Protein AF-A0A8H3ZM00-F1 (afdb_monomer)

Nearest PDB structures (foldseek):
  4b9q-assembly4_D  TM=5.268E-01  e=3.866E-15  Escherichia coli
  4jne-assembly1_B  TM=5.330E-01  e=3.668E-15  Escherichia coli K-12
  7kzi-assembly2_B  TM=5.193E-01  e=1.768E-14  Escherichia coli K-12
  4b9q-assembly2_B  TM=5.118E-01  e=1.291E-14  Escherichia coli
  7ko2-assembly4_D  TM=4.881E-01  e=9.426E-15  Escherichia coli K-12

pLDDT: mean 72.87, std 17.75, range [22.8, 96.81]

Sequence (1182 aa):
MANRSPQRRKPTILSKDWGSTAVRASLYPRHQGALLREVWNQHPNPWYDERYQEGGFCPYLYLNDDGDGVYLGERIDLNRVATPSKPFFAEVPMTNNEFVKAALSGPRAKTMWERIDAGLKKIIETVFRQVVRDCNETTKGGPFYIDEIALAYPTYWTEVERKKYERLVREVLSTFEDECLRQVRPQIVFHEECLAAANNLFSTITQSDAVMGPVTDEPPLLVTIDFGGHTLASIVKPSGYFLVGKTFVERGGTQIWEQEIAAFAVQTLEKKRNAPLPPNALEDILRIFHHTIKKPKADKIEALSLSYTDDDGGHFLTVPAEKAEQCFWKAMREPLERAAKEIARAASLKYDVRVVVYGGSGQNSIVQAKIKEACEKVGVKPPYFAQNGSRAKETWNVANGAAHAAAYTLSVEEFVSNGAAFGIRKSILKPGARQSDCSPAIDWLSDVAVALDSQSSKYFKTWCTSKTRLKIICDPFLKKGAKGKRRTLDIDRSYDVLELPQPPKGYWGTPSKHIMAAKSKEVILGIDLGSTGVRVMFYRRIGDDHIFDQLWCKNSPAWETKRYGGGQIKSTITPFDGGPVYSPDAQCRGRRQVSVKWVFGDGKGLDSNHPLRAELDGCFRRDDFKKRCKDGLKSIVKIVAKGVEENCKSEGWQVTGLGVSVPATWTYDEQDEYKALLKGAFTSKAIQQVLERNLYFHTEVEAFAHYLMHNAQKYRAIFPKTTDTTILGLDFGGFSMSGCPFRARASPCVDAAAFFRLGDPFGAGGGTEHWESYISEFCTEETLKPDGPDRKKSFLDENLRAQLLESFHQQIAESGVETFREMRLHANISDSIPVLIPESVVKATFEAAMKAPIDMAQKHINELGRLYGASHQCRVVVTGGSARHFEVQRRLRQYCKDAGLKFKPIFAYDTANGSPAFNVARGAALATSKSITVNEYLSNGAAFGIQMLQRDLHVPKQVSGGRVASNNEVWDDTAAILFNQKHRSADITTSGTDRLKIICDPFHGRGNKAGLLLAHDRCYDVVKLPIPKKGTWRFTVDSVRQGHDGERMFLQLSRRRLGEVSTEVPVLHLELYFDRTANCYLIYDGNGKIDDAHRGLALTDDDQLVACSSATTSPQVEEAAPVPEGTPQAKRMMKRTRQMAPMARLPFTPTKRAKPVATSSGTNDTPSYKETRESPVNGMSV

Organism: NCBI:txid702518

Solvent-accessible surface area (backbone atoms only — not comparable to full-atom values): 66030 Å² total; per-residue (Å²): 134,83,88,74,75,86,71,77,60,39,56,20,32,36,10,34,25,68,40,58,55,27,27,41,35,18,40,35,44,79,51,94,91,58,68,74,40,75,55,64,54,80,55,95,60,76,58,95,53,77,69,45,52,82,44,41,40,63,32,53,29,36,78,67,98,81,62,92,63,35,55,66,70,65,55,84,59,58,82,45,66,76,37,62,43,58,39,65,55,48,96,78,50,79,70,87,54,61,66,57,52,52,33,59,76,39,96,46,21,68,61,49,51,54,47,48,53,55,25,55,35,50,47,52,43,56,52,48,60,47,49,52,51,62,28,60,33,49,91,86,70,40,31,32,26,38,52,32,35,23,35,40,41,46,74,84,56,55,74,64,33,50,48,52,49,52,49,48,53,51,64,46,51,74,73,52,81,53,70,36,67,55,45,55,82,48,50,77,46,79,37,42,35,41,60,10,32,50,38,34,44,72,71,35,67,76,57,37,46,74,70,68,51,82,92,58,98,62,67,49,41,30,39,30,37,36,32,54,61,42,28,35,31,48,30,41,41,87,102,58,71,57,74,66,81,73,82,45,69,46,77,33,28,54,75,46,27,51,52,44,50,50,53,50,49,50,64,52,47,22,67,71,68,76,42,83,74,60,48,40,43,60,50,38,29,50,38,48,46,42,62,53,58,64,47,81,65,64,77,65,66,61,58,44,81,28,44,33,72,57,98,96,40,83,46,81,46,75,39,52,27,71,56,46,40,53,30,40,47,75,9,39,41,59,39,50,54,48,50,36,51,54,50,43,49,46,43,76,74,37,81,54,38,39,33,36,38,38,41,73,43,44,63,20,38,48,54,46,49,54,55,35,51,37,26,56,77,56,72,31,54,78,58,45,60,66,76,84,70,68,78,74,61,53,75,42,33,37,14,50,1,20,28,46,46,67,71,67,66,71,53,73,66,53,45,22,67,75,12,18,30,31,26,63,38,42,44,44,72,36,90,89,49,54,92,82,49,98,78,52,55,65,46,68,57,69,88,20,48,48,27,31,43,74,86,48,67,37,75,44,74,45,82,33,45,77,84,30,42,44,28,38,32,35,26,66,72,59,52,84,79,59,96,60,88,74,60,50,52,56,62,96,64,37,36,83,76,43,78,50,81,72,45,69,63,43,80,51,61,50,67,26,70,56,75,64,45,75,44,55,41,52,28,24,37,3,34,21,74,38,49,80,24,32,29,47,25,39,32,40,65,49,89,89,47,79,47,77,50,71,50,69,64,86,82,39,64,42,71,80,40,95,84,38,66,82,54,48,42,78,30,53,29,30,48,88,62,92,65,78,29,57,68,66,49,77,90,49,62,62,36,51,70,46,37,46,59,56,58,46,67,80,34,67,54,61,54,88,85,36,70,70,42,56,51,45,66,56,43,64,72,35,68,68,41,46,48,36,46,55,53,26,51,51,51,47,47,31,51,54,32,46,54,50,53,51,49,27,65,73,74,62,43,40,64,58,34,36,12,32,41,39,64,39,75,61,56,71,71,46,51,50,53,49,52,51,50,51,64,73,32,51,82,52,68,63,53,51,54,21,68,73,76,33,59,44,82,26,38,44,35,46,12,32,46,44,38,50,25,61,41,24,65,80,42,39,92,78,41,47,87,84,45,68,30,42,33,38,38,36,26,25,30,36,59,30,23,20,29,35,41,31,41,36,37,40,46,95,87,49,65,35,36,51,58,33,47,66,53,76,60,40,50,28,32,21,20,50,55,41,26,50,49,49,51,53,47,53,55,44,52,58,34,46,33,90,86,27,91,47,46,89,45,96,68,76,55,46,37,55,56,28,34,32,50,53,37,46,53,49,52,62,76,68,51,91,52,92,61,86,52,66,45,76,25,47,29,82,84,85,62,76,49,72,49,78,40,52,34,70,54,54,45,52,36,44,49,68,17,36,41,51,33,50,53,53,49,45,52,54,41,38,48,47,19,73,77,35,37,87,86,45,51,59,46,39,39,36,33,52,68,39,42,70,43,50,68,51,46,51,50,52,42,48,42,29,52,76,27,58,36,97,46,73,57,44,75,66,72,65,55,91,86,47,71,52,84,42,41,38,9,47,1,14,18,51,24,59,69,49,82,78,50,71,70,55,43,25,70,60,15,16,35,30,18,45,32,42,29,55,65,86,82,76,76,85,79,86,59,100,75,75,92,74,90,72,93,66,81,51,66,47,72,48,15,44,44,27,35,41,79,85,48,40,43,32,79,48,75,41,81,41,75,29,43,36,28,39,31,34,22,65,52,50,58,68,55,102,69,68,65,87,47,43,56,49,93,62,36,30,83,50,47,63,45,57,64,51,70,62,43,43,32,38,37,36,48,84,48,76,46,60,47,84,89,66,84,40,28,32,44,29,45,29,61,45,56,74,88,67,88,68,95,72,68,69,65,29,80,41,40,35,38,68,40,44,57,45,56,38,72,38,70,53,75,90,73,86,64,74,50,94,86,79,56,57,44,43,67,45,96,89,69,41,60,40,77,59,43,94,80,62,55,58,68,76,48,58,84,71,53,81,79,72,93,79,48,74,68,59,62,58,55,60,70,71,73,74,70,91,81,87,88,88,86,86,88,88,86,84,90,83,89,85,81,89,84,83,88,77,89,86,78,88,89,84,82,88,87,82,85,88,82,89,87,90,85,90,85,81,86,133

Mean predicted aligned error: 20.81 Å

Secondary structure (DSSP, 8-state):
---PPPPPPEEEEEEEEE-SS-EEEEEEE-STTPPPEE-----S---S-TTS-TT-B--EEE-SSSSS-S--TT---TTS-EEESGGGGSSS---S-HHHHHHHHSTTHHHHHHHHHHHHHHHHHHHHHHHHHHHH-TTTT--EEEEEEEEEE-TT--HHHHHHHHHHHHHHHTT---HHHHSS--EEEEEEHHHHHHHHHHH-HHHHHHHH-S--SSPPEEEEEETTTTEE---EETTEE---S--B--S-SHHHHHHHHHHHHHHHHHHHHTSPPPHHHHHHHHHHHHHHHTS---SS-PPEEEEEEETTEEEEEEE-HHHHHHHHHHHHHHHHHHHHHHHHHHHHH-SSEEEEEESGGGGSHHHHHHHHHHHHTTTPPPPEETTSS-TTTGGGHHHHHHHHHHHT---HHHHHHHT-EEEEEEEEEPTT--TTSSS--EEE-S--BEEEETTEE--EEEEE-TT--EEEEEETT--TT-SS---B--GGG-EEEEEPP-PPSEEEEE-GGGTSTTS-SEEEEEEEEETTEEEEEEEEEETTEEEEEE---TT-GGGGSTTS-TTPBP-EE--SSSS-S--SSGGGTTS--EEHHHHGGGGTTS-TT-HHHHHHHHHTTSHHHHHHHHHHHHHHHHHHHHHHHHHHHHHT-EEEEEEEEE-TT--HHHHHHHHHHHHTT---HHHHHHHHHSEEEEEHHHHHHHHHHHTTTTTTTTS-TT--EEEEEEEE-SSEEEEEEEEEEE-SSSSSEEEEESS--EEEE-SHHHHHHHHHHHHHHHHHSTTSTTTT-SS--HHHHHHHHHHHHHHHHH---SS---EEEEEESSSEEEEEE-HHHHHHHHHHHHHHHHHHHHHHHHHHHHHHTTTSEEEEEEESSGGGSHHHHHHHHHHHHHTT-SS--EE----TTS-GGGHHHHHHHHHHT----HHHHHHTT-EEEEEEEE---------SS--------EE-SEEEEEESSS--EEEEEE-SS-EEEEEEETTTTSSS---SEEEGGG-EEEEEEPPPPSEEEEEEEEEEEE-TTSS-EEEEEEEEETT---S---EEEEEEEEETTTTEEEEE-SSS---TTTS-EEE-TT--EEEPPTTTTTHHHHTTSPPPTT-HHHHHHHTTS-S-------------------------------------------

Radius of gyration: 40.42 Å; Cα contacts (8 Å, |Δi|>4): 2193; chains: 1; bounding box: 87×124×118 Å

InterPro domains:
  IPR043129 ATPase, nucleotide binding domain [SSF53067] (121-408)

Structure (mmCIF, N/CA/C/O backbone):
data_AF-A0A8H3ZM00-F1
#
_entry.id   AF-A0A8H3ZM00-F1
#
loop_
_atom_site.group_PDB
_atom_site.id
_atom_site.type_symbol
_atom_site.label_atom_id
_atom_site.label_alt_id
_atom_site.label_comp_id
_atom_site.label_asym_id
_atom_site.label_entity_id
_atom_site.label_seq_id
_atom_site.pdbx_PDB_ins_code
_atom_site.Cartn_x
_atom_site.Cartn_y
_atom_site.Cartn_z
_atom_site.occupancy
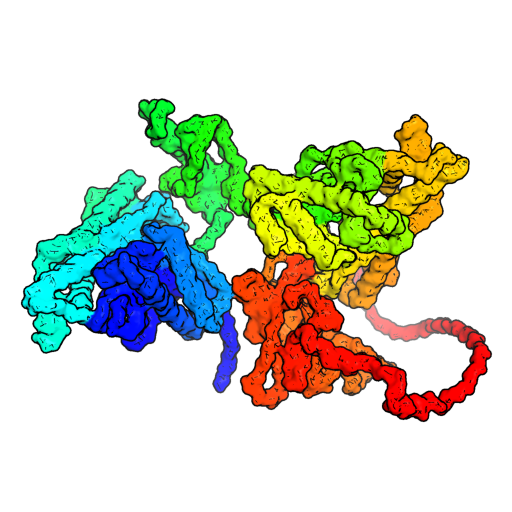_atom_site.B_iso_or_equiv
_atom_site.auth_seq_id
_atom_site.auth_comp_id
_atom_site.auth_asym_id
_atom_site.auth_atom_id
_atom_site.pdbx_PDB_model_num
ATOM 1 N N . MET A 1 1 ? -29.450 -31.161 22.085 1.00 35.84 1 MET A N 1
ATOM 2 C CA . MET A 1 1 ? -28.967 -29.760 22.002 1.00 35.84 1 MET A CA 1
ATOM 3 C C . MET A 1 1 ? -28.687 -29.444 20.538 1.00 35.84 1 MET A C 1
ATOM 5 O O . MET A 1 1 ? -28.319 -30.364 19.821 1.00 35.84 1 MET A O 1
ATOM 9 N N . ALA A 1 2 ? -28.902 -28.211 20.071 1.00 29.77 2 ALA A N 1
ATOM 10 C CA . ALA A 1 2 ? -28.717 -27.867 18.656 1.00 29.77 2 ALA A CA 1
ATOM 11 C C . ALA A 1 2 ? -27.278 -27.405 18.367 1.00 29.77 2 ALA A C 1
ATOM 13 O O . ALA A 1 2 ? -26.803 -26.455 18.991 1.00 29.77 2 ALA A O 1
ATOM 14 N N . ASN A 1 3 ? -26.611 -28.037 17.396 1.00 34.25 3 ASN A N 1
ATOM 15 C CA . ASN A 1 3 ? -25.290 -27.614 16.924 1.00 34.25 3 ASN A CA 1
ATOM 16 C C . ASN A 1 3 ? -25.393 -26.255 16.219 1.00 34.25 3 ASN A C 1
ATOM 18 O O . ASN A 1 3 ? -25.835 -26.173 15.073 1.00 34.25 3 ASN A O 1
ATOM 22 N N . ARG A 1 4 ? -24.970 -25.181 16.894 1.00 34.47 4 ARG A N 1
ATOM 23 C CA . ARG A 1 4 ? -24.794 -23.866 16.267 1.00 34.47 4 ARG A CA 1
ATOM 24 C C . ARG A 1 4 ? -23.492 -23.862 15.466 1.00 34.47 4 ARG A C 1
ATOM 26 O O . ARG A 1 4 ? -22.430 -24.137 16.014 1.00 34.47 4 ARG A O 1
ATOM 33 N N . SER A 1 5 ? -23.570 -23.510 14.185 1.00 35.97 5 SER A N 1
ATOM 34 C CA . SER A 1 5 ? -22.392 -23.176 13.377 1.00 35.97 5 SER A CA 1
ATOM 35 C C . SER A 1 5 ? -21.626 -22.000 14.003 1.00 35.97 5 SER A C 1
ATOM 37 O O . SER A 1 5 ? -22.286 -21.066 14.473 1.00 35.97 5 SER A O 1
ATOM 39 N N . PRO A 1 6 ? -20.279 -21.972 13.963 1.00 46.12 6 PRO A N 1
ATOM 40 C CA . PRO A 1 6 ? -19.511 -20.833 14.460 1.00 46.12 6 PRO A CA 1
ATOM 41 C C . PRO A 1 6 ? -19.911 -19.557 13.708 1.00 46.12 6 PRO A C 1
ATOM 43 O O . PRO A 1 6 ? -19.830 -19.487 12.480 1.00 46.12 6 PRO A O 1
ATOM 46 N N . GLN A 1 7 ? -20.384 -18.545 14.440 1.00 54.53 7 GLN A N 1
ATOM 47 C CA . GLN A 1 7 ? -20.760 -17.265 13.845 1.00 54.53 7 GLN A CA 1
ATOM 48 C C . GLN A 1 7 ? -19.494 -16.516 13.420 1.00 54.53 7 GLN A C 1
ATOM 50 O O . GLN A 1 7 ? -18.676 -16.142 14.256 1.00 54.53 7 GLN A O 1
ATOM 55 N N . ARG A 1 8 ? -19.344 -16.280 12.111 1.00 70.88 8 ARG A N 1
ATOM 56 C CA . ARG A 1 8 ? -18.233 -15.503 11.543 1.00 70.88 8 ARG A CA 1
ATOM 57 C C . ARG A 1 8 ? -18.204 -14.105 12.174 1.00 70.88 8 ARG A C 1
ATOM 59 O O . ARG A 1 8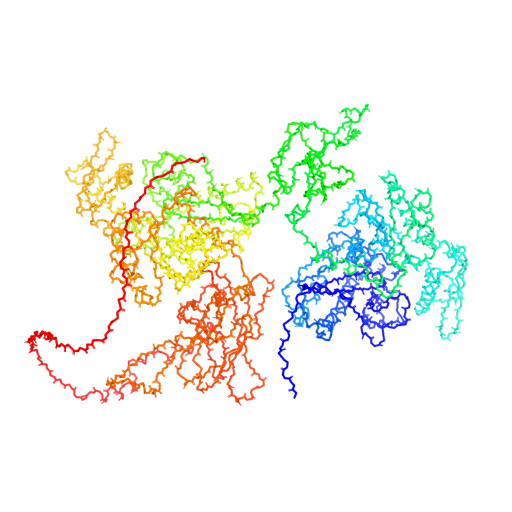 ? -19.168 -13.353 12.025 1.00 70.88 8 ARG A O 1
ATOM 66 N N . ARG A 1 9 ? -17.100 -13.769 12.853 1.00 81.31 9 ARG A N 1
ATOM 67 C CA . ARG A 1 9 ? -16.879 -12.444 13.454 1.00 81.31 9 ARG A CA 1
ATOM 68 C C . ARG A 1 9 ? -17.004 -11.341 12.400 1.00 81.31 9 ARG A C 1
ATOM 70 O O . ARG A 1 9 ? -16.538 -11.508 11.271 1.00 81.31 9 ARG A O 1
ATOM 77 N N . LYS A 1 10 ? -17.622 -10.221 12.774 1.00 86.06 10 LYS A N 1
ATOM 78 C CA . LYS A 1 10 ? -17.810 -9.045 11.904 1.00 86.06 10 LYS A CA 1
ATOM 79 C C . LYS A 1 10 ? -16.764 -7.955 12.219 1.00 86.06 10 LYS A C 1
ATOM 81 O O . LYS A 1 10 ? -16.472 -7.792 13.406 1.00 86.06 10 LYS A O 1
ATOM 86 N N . PRO A 1 11 ? -16.260 -7.203 11.219 1.00 88.62 11 PRO A N 1
ATOM 87 C CA . PRO A 1 11 ? -15.379 -6.053 11.442 1.00 88.62 11 PRO A CA 1
ATOM 88 C C . PRO A 1 11 ? -16.077 -4.948 12.241 1.00 88.62 11 PRO A C 1
ATOM 90 O O . PRO A 1 11 ? -17.272 -4.694 12.041 1.00 88.62 11 PRO A O 1
ATOM 93 N N . THR A 1 12 ? -15.325 -4.294 13.123 1.00 89.62 12 THR A N 1
ATOM 94 C CA . THR A 1 12 ? -15.814 -3.312 14.092 1.00 89.62 12 THR A CA 1
ATOM 95 C C . THR A 1 12 ? -14.709 -2.335 14.478 1.00 89.62 12 THR A C 1
ATOM 97 O O . THR A 1 12 ? -13.676 -2.738 15.002 1.00 89.62 12 THR A O 1
ATOM 100 N N . ILE A 1 13 ? -14.980 -1.038 14.348 1.00 91.94 13 ILE A N 1
ATOM 101 C CA . ILE A 1 13 ? -14.101 0.007 14.880 1.00 91.94 13 ILE A CA 1
ATOM 102 C C . ILE A 1 13 ? -14.243 0.031 16.403 1.00 91.94 13 ILE A C 1
ATOM 104 O O . ILE A 1 13 ? -15.365 0.115 16.909 1.00 91.94 13 ILE A O 1
ATOM 108 N N . LEU A 1 14 ? -13.125 0.016 17.125 1.00 94.56 14 LEU A N 1
ATOM 109 C CA . LEU A 1 14 ? -13.065 0.345 18.548 1.00 94.56 14 LEU A CA 1
ATOM 110 C C . LEU A 1 14 ? -12.664 1.812 18.703 1.00 94.56 14 LEU A C 1
ATOM 112 O O . LEU A 1 14 ? -11.530 2.167 18.407 1.00 94.56 14 LEU A O 1
ATOM 116 N N . SER A 1 15 ? -13.530 2.676 19.217 1.00 94.62 15 SER A N 1
ATOM 117 C CA . SER A 1 15 ? -13.088 4.001 19.657 1.00 94.62 15 SER A CA 1
ATOM 118 C C . SER A 1 15 ? -12.728 4.016 21.136 1.00 94.62 15 SER A C 1
ATOM 120 O O . SER A 1 15 ? -13.261 3.238 21.933 1.00 94.62 15 SER A O 1
ATOM 122 N N . LYS A 1 16 ? -11.826 4.925 21.515 1.00 93.75 16 LYS A N 1
ATOM 123 C CA . LYS A 1 16 ? -11.452 5.162 22.908 1.00 93.75 16 LYS A CA 1
ATOM 124 C C . LYS A 1 16 ? -11.223 6.643 23.193 1.00 93.75 16 LYS A C 1
ATOM 126 O O . LYS A 1 16 ? -10.455 7.316 22.509 1.00 93.75 16 LYS A O 1
ATOM 131 N N . ASP A 1 17 ? -11.837 7.097 24.274 1.00 90.62 17 ASP A N 1
ATOM 132 C CA . ASP A 1 17 ? -11.732 8.428 24.859 1.00 90.62 17 ASP A CA 1
ATOM 133 C C . ASP A 1 17 ? -11.066 8.324 26.240 1.00 90.62 17 ASP A C 1
ATOM 135 O O . ASP A 1 17 ? -11.408 7.456 27.049 1.00 90.62 17 ASP A O 1
ATOM 139 N N . TRP A 1 18 ? -10.084 9.190 26.498 1.00 89.19 18 TRP A N 1
ATOM 140 C CA . TRP A 1 18 ? -9.355 9.248 27.763 1.00 89.19 18 TRP A CA 1
ATOM 141 C C . TRP A 1 18 ? -9.674 10.553 28.499 1.00 89.19 18 TRP A C 1
ATOM 143 O O . TRP A 1 18 ? -8.863 11.478 28.559 1.00 89.19 18 TRP A O 1
ATOM 153 N N . GLY A 1 19 ? -10.871 10.633 29.079 1.00 79.19 19 GLY A N 1
ATOM 154 C CA . GLY A 1 19 ? -11.266 11.743 29.943 1.00 79.19 19 GLY A CA 1
ATOM 155 C C . GLY A 1 19 ? -10.494 11.773 31.268 1.00 79.19 19 GLY A C 1
ATOM 156 O O . GLY A 1 19 ? -9.963 10.762 31.727 1.00 79.19 19 GLY A O 1
ATOM 157 N N . SER A 1 20 ? -10.463 12.938 31.924 1.00 73.31 20 SER A N 1
ATOM 158 C CA . SER A 1 20 ? -9.834 13.080 33.248 1.00 73.31 20 SER A CA 1
ATOM 159 C C . SER A 1 20 ? -10.587 12.355 34.372 1.00 73.31 20 SER A C 1
ATOM 161 O O . SER A 1 20 ? -9.964 11.979 35.359 1.00 73.31 20 SER A O 1
ATOM 163 N N . THR A 1 21 ? -11.906 12.162 34.229 1.00 73.44 21 THR A N 1
ATOM 164 C CA . THR A 1 21 ? -12.804 11.581 35.252 1.00 73.44 21 THR A CA 1
ATOM 165 C C . THR A 1 21 ? -13.364 10.200 34.896 1.00 73.44 21 THR A C 1
ATOM 167 O O . THR A 1 21 ? -13.825 9.483 35.777 1.00 73.44 21 THR A O 1
ATOM 170 N N . ALA A 1 22 ? -13.306 9.800 33.622 1.00 80.81 22 ALA A N 1
ATOM 171 C CA . ALA A 1 22 ? -13.586 8.441 33.164 1.00 80.81 22 ALA A CA 1
ATOM 172 C C . ALA A 1 22 ? -12.874 8.177 31.830 1.00 80.81 22 ALA A C 1
ATOM 174 O O . ALA A 1 22 ? -12.843 9.052 30.960 1.00 80.81 22 ALA A O 1
ATOM 175 N N . VAL A 1 23 ? -12.359 6.960 31.652 1.00 88.56 23 VAL A N 1
ATOM 176 C CA . VAL A 1 23 ? -12.008 6.417 30.333 1.00 88.56 23 VAL A CA 1
ATOM 177 C C . VAL A 1 23 ? -13.256 5.761 29.739 1.00 88.56 23 VAL A C 1
ATOM 179 O O . VAL A 1 23 ? -13.997 5.081 30.450 1.00 88.56 23 VAL A O 1
ATOM 182 N N . ARG A 1 24 ? -13.505 5.967 28.442 1.00 89.38 24 ARG A N 1
ATOM 183 C CA . ARG A 1 24 ? -14.707 5.495 27.732 1.00 89.38 24 ARG A CA 1
ATOM 184 C C . ARG A 1 24 ? -14.312 4.825 26.420 1.00 89.38 24 ARG A C 1
ATOM 186 O O . ARG A 1 24 ? -13.291 5.173 25.826 1.00 89.38 24 ARG A O 1
ATOM 193 N N . ALA A 1 25 ? -15.109 3.869 25.959 1.00 92.94 25 ALA A N 1
ATOM 194 C CA . ALA A 1 25 ? -14.891 3.194 24.684 1.00 92.94 25 ALA A CA 1
ATOM 195 C C . ALA A 1 25 ? -16.220 2.849 24.003 1.00 92.94 25 ALA A C 1
ATOM 197 O O . ALA A 1 25 ? -17.239 2.692 24.684 1.00 92.94 25 ALA A O 1
ATOM 198 N N . SER A 1 26 ? -16.190 2.706 22.677 1.00 93.12 26 SER A N 1
ATOM 199 C CA . SER A 1 26 ? -17.358 2.347 21.865 1.00 93.12 26 SER A CA 1
ATOM 200 C C . SER A 1 26 ? -16.979 1.393 20.731 1.00 93.12 26 SER A C 1
ATOM 202 O O . SER A 1 26 ? -15.843 1.371 20.268 1.00 93.12 26 SER A O 1
ATOM 204 N N . LEU A 1 27 ? -17.949 0.610 20.266 1.00 92.44 27 LEU A N 1
ATOM 205 C CA . LEU A 1 27 ? -17.831 -0.344 19.168 1.00 92.44 27 LEU A CA 1
ATOM 206 C C . LEU A 1 27 ? -18.779 0.060 18.034 1.00 92.44 27 LEU A C 1
ATOM 208 O O . LEU A 1 27 ? -19.994 0.118 18.235 1.00 92.44 27 LEU A O 1
ATOM 212 N N . TYR A 1 28 ? -18.245 0.289 16.833 1.00 90.62 28 TYR A N 1
ATOM 213 C CA . TYR A 1 28 ? -19.025 0.557 15.619 1.00 90.62 28 TYR A CA 1
ATOM 214 C C . TYR A 1 28 ? -18.827 -0.566 14.589 1.00 90.62 28 TYR A C 1
ATOM 216 O O . TYR A 1 28 ? -17.828 -0.575 13.864 1.00 90.62 28 TYR A O 1
ATOM 224 N N . PRO A 1 29 ? -19.745 -1.549 14.519 1.00 88.75 29 PRO A N 1
ATOM 225 C CA . PRO A 1 29 ? -19.626 -2.653 13.574 1.00 88.75 29 PRO A CA 1
ATOM 226 C C . PRO A 1 29 ? -19.830 -2.201 12.125 1.00 88.75 29 PRO A C 1
ATOM 228 O O . PRO A 1 29 ? -20.889 -1.680 11.784 1.00 88.75 29 PRO A O 1
ATOM 231 N N . ARG A 1 30 ? -18.872 -2.482 11.236 1.00 80.25 30 ARG A N 1
ATOM 232 C CA . ARG A 1 30 ? -18.875 -2.068 9.818 1.00 80.25 30 ARG A CA 1
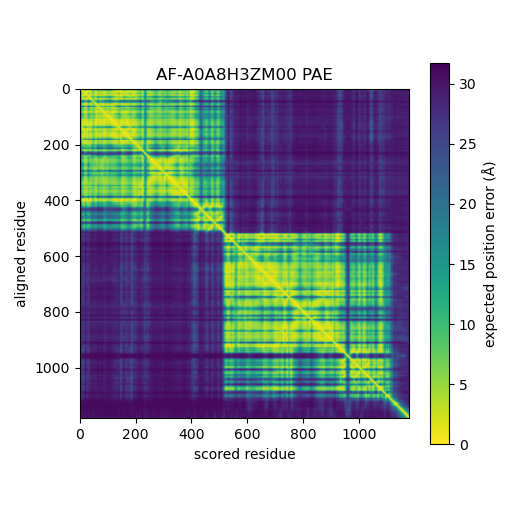ATOM 233 C C . ARG A 1 30 ? -19.814 -2.925 8.936 1.00 80.25 30 ARG A C 1
ATOM 235 O O . ARG A 1 30 ? -19.409 -3.420 7.888 1.00 80.25 30 ARG A O 1
ATOM 242 N N . HIS A 1 31 ? -21.069 -3.141 9.351 1.00 77.38 31 HIS A N 1
ATOM 243 C CA . HIS A 1 31 ? -22.090 -3.842 8.549 1.00 77.38 31 HIS A CA 1
ATOM 244 C C . HIS A 1 31 ? -23.391 -3.040 8.400 1.00 77.38 31 HIS A C 1
ATOM 246 O O . HIS A 1 31 ? -23.753 -2.240 9.258 1.00 77.38 31 HIS A O 1
ATOM 252 N N . GLN A 1 32 ? -24.096 -3.245 7.284 1.00 68.19 32 GLN A N 1
ATOM 253 C CA . GLN A 1 32 ? -25.293 -2.477 6.931 1.00 68.19 32 GLN A CA 1
ATOM 254 C C . GLN A 1 32 ? -26.387 -2.608 8.004 1.00 68.19 32 GLN A C 1
ATOM 256 O O . GLN A 1 32 ? -26.740 -3.715 8.406 1.00 68.19 32 GLN A O 1
ATOM 261 N N . GLY A 1 33 ? -26.917 -1.470 8.465 1.00 67.12 33 GLY A N 1
ATOM 262 C CA . GLY A 1 33 ? -27.925 -1.413 9.531 1.00 67.12 33 GLY A CA 1
ATOM 263 C C . GLY A 1 33 ? -27.384 -1.630 10.951 1.00 67.12 33 GLY A C 1
ATOM 264 O O . GLY A 1 33 ? -28.175 -1.719 11.888 1.00 67.12 33 GLY A O 1
ATOM 265 N N . ALA A 1 34 ? -26.064 -1.721 11.143 1.00 73.75 34 ALA A N 1
ATOM 266 C CA . ALA A 1 34 ? -25.480 -1.799 12.475 1.00 73.75 34 ALA A CA 1
ATOM 267 C C . ALA A 1 34 ? -25.647 -0.487 13.254 1.00 73.75 34 ALA A C 1
ATOM 269 O O . ALA A 1 34 ? -25.444 0.605 12.726 1.00 73.75 34 ALA A O 1
ATOM 270 N N . LEU A 1 35 ? -25.954 -0.617 14.544 1.00 80.06 35 LEU A N 1
ATOM 271 C CA . LEU A 1 35 ? -25.908 0.482 15.501 1.00 80.06 35 LEU A CA 1
ATOM 272 C C . LEU A 1 35 ? -24.583 0.465 16.267 1.00 80.06 35 LEU A C 1
ATOM 274 O O . LEU A 1 35 ? -24.069 -0.608 16.620 1.00 80.06 35 LEU A O 1
ATOM 278 N N . LEU A 1 36 ? -24.086 1.670 16.550 1.00 86.81 36 LEU A N 1
ATOM 279 C CA . LEU A 1 36 ? -23.003 1.919 17.494 1.00 86.81 36 LEU A CA 1
ATOM 280 C C . LEU A 1 36 ? -23.366 1.353 18.877 1.00 86.81 36 LEU A C 1
ATOM 282 O O . LEU A 1 36 ? -24.528 1.400 19.287 1.00 86.81 36 LEU A O 1
ATOM 286 N N . ARG A 1 37 ? -22.374 0.825 19.599 1.00 87.69 37 ARG A N 1
ATOM 287 C CA . ARG A 1 37 ? -22.501 0.391 20.996 1.00 87.69 37 ARG A CA 1
ATOM 288 C C . ARG A 1 37 ? -21.493 1.107 21.872 1.00 87.69 37 ARG A C 1
ATOM 290 O O . ARG A 1 37 ? -20.338 1.244 21.496 1.00 87.69 37 ARG A O 1
ATOM 297 N N . GLU A 1 38 ? -21.913 1.477 23.063 1.00 89.31 38 GLU A N 1
ATOM 298 C CA . GLU A 1 38 ? -21.026 1.911 24.139 1.00 89.31 38 GLU A CA 1
ATOM 299 C C . GLU A 1 38 ? -20.461 0.652 24.825 1.00 89.31 38 GLU A C 1
ATOM 301 O O . GLU A 1 38 ? -21.183 -0.336 24.978 1.00 89.31 38 GLU A O 1
ATOM 306 N N . VAL A 1 39 ? -19.183 0.655 25.213 1.00 89.81 39 VAL A N 1
ATOM 307 C CA . VAL A 1 39 ? -18.576 -0.432 26.002 1.00 89.81 39 VAL A CA 1
ATOM 308 C C . VAL A 1 39 ? -18.779 -0.105 27.475 1.00 89.81 39 VAL A C 1
ATOM 310 O O . VAL A 1 39 ? -18.141 0.805 28.007 1.00 89.81 39 VAL A O 1
ATOM 313 N N . TRP A 1 40 ? -19.683 -0.841 28.116 1.00 86.81 40 TRP A N 1
ATOM 314 C CA . TRP A 1 40 ? -20.105 -0.597 29.495 1.00 86.81 40 TRP A CA 1
ATOM 315 C C . TRP A 1 40 ? -19.277 -1.426 30.479 1.00 86.81 40 TRP A C 1
ATOM 317 O O . TRP A 1 40 ? -19.169 -2.647 30.342 1.00 86.81 40 TRP A O 1
ATOM 327 N N . ASN A 1 41 ? -18.719 -0.773 31.498 1.00 85.00 41 ASN A N 1
ATOM 328 C CA . ASN A 1 41 ? -17.981 -1.422 32.575 1.00 85.00 41 ASN A CA 1
ATOM 329 C C . ASN A 1 41 ? -18.912 -2.292 33.440 1.00 85.00 41 ASN A C 1
ATOM 331 O O . ASN A 1 41 ? -19.861 -1.795 34.042 1.00 85.00 41 ASN A O 1
ATOM 335 N N . GLN A 1 42 ? -18.638 -3.599 33.495 1.00 76.19 42 GLN A N 1
ATOM 336 C CA . GLN A 1 42 ? -19.467 -4.612 34.169 1.00 76.19 42 GLN A CA 1
ATOM 337 C C . GLN A 1 42 ? -18.810 -5.134 35.463 1.00 76.19 42 GLN A C 1
ATOM 339 O O . GLN A 1 42 ? -18.978 -6.299 35.831 1.00 76.19 42 GLN A O 1
ATOM 344 N N . HIS A 1 43 ? -18.003 -4.315 36.146 1.00 74.19 43 HIS A N 1
ATOM 345 C CA . HIS A 1 43 ? -17.472 -4.680 37.462 1.00 74.19 43 HIS A CA 1
ATOM 346 C C . HIS A 1 43 ? -18.628 -4.836 38.478 1.00 74.19 43 HIS A C 1
ATOM 348 O O . HIS A 1 43 ? -19.516 -3.988 38.472 1.00 74.19 43 HIS A O 1
ATOM 354 N N . PRO A 1 44 ? -18.657 -5.865 39.358 1.00 53.56 44 PRO A N 1
ATOM 355 C CA . PRO A 1 44 ? -19.799 -6.097 40.259 1.00 53.56 44 PRO A CA 1
ATOM 356 C C . PRO A 1 44 ? -20.042 -4.956 41.253 1.00 53.56 44 PRO A C 1
ATOM 358 O O . PRO A 1 44 ? -21.183 -4.647 41.575 1.00 53.56 44 PRO A O 1
ATOM 361 N N . ASN A 1 45 ? -18.954 -4.303 41.671 1.00 53.31 45 ASN A N 1
ATOM 362 C CA . ASN A 1 45 ? -18.965 -3.052 42.420 1.00 53.31 45 ASN A CA 1
ATOM 363 C C . ASN A 1 45 ? -18.330 -1.960 41.533 1.00 53.31 45 ASN A C 1
ATOM 365 O O . ASN A 1 45 ? -17.137 -1.691 41.688 1.00 53.31 45 ASN A O 1
ATOM 369 N N . PRO A 1 46 ? -19.051 -1.334 40.586 1.00 53.22 46 PRO A N 1
ATOM 370 C CA . PRO A 1 46 ? -18.520 -0.266 39.734 1.00 53.22 46 PRO A CA 1
ATOM 371 C C . PRO A 1 46 ? -18.664 1.083 40.468 1.00 53.22 46 PRO A C 1
ATOM 373 O O . PRO A 1 46 ? -19.346 1.990 39.995 1.00 53.22 46 PRO A O 1
ATOM 376 N N . TRP A 1 47 ? -18.225 1.135 41.732 1.00 46.97 47 TRP A N 1
ATOM 377 C CA . TRP A 1 47 ? -19.088 1.698 42.776 1.00 46.97 47 TRP A CA 1
ATOM 378 C C . TRP A 1 47 ? -18.562 2.932 43.515 1.00 46.97 47 TRP A C 1
ATOM 380 O O . TRP A 1 47 ? -17.372 3.107 43.753 1.00 46.97 47 TRP A O 1
ATOM 390 N N . TYR A 1 48 ? -19.544 3.688 44.008 1.00 44.41 48 TYR A N 1
ATOM 391 C CA . TYR A 1 48 ? -19.481 4.567 45.178 1.00 44.41 48 TYR A CA 1
ATOM 392 C C . TYR A 1 48 ? -18.762 5.914 45.095 1.00 44.41 48 TYR A C 1
ATOM 394 O O . TYR A 1 48 ? -18.737 6.640 46.090 1.00 44.41 48 TYR A O 1
ATOM 402 N N . ASP A 1 49 ? -18.279 6.318 43.924 1.00 50.31 49 ASP A N 1
ATOM 403 C CA . ASP A 1 49 ? -17.778 7.676 43.741 1.00 50.31 49 ASP A CA 1
ATOM 404 C C . ASP A 1 49 ? -18.467 8.416 42.589 1.00 50.31 49 ASP A C 1
ATOM 406 O O . ASP A 1 49 ? -18.213 8.186 41.406 1.00 50.31 49 ASP A O 1
ATOM 410 N N . GLU A 1 50 ? -19.317 9.375 42.964 1.00 51.22 50 GLU A N 1
ATOM 411 C CA . GLU A 1 50 ? -20.030 10.258 42.044 1.00 51.22 50 GLU A CA 1
ATOM 412 C C . GLU A 1 50 ? -19.122 11.175 41.208 1.00 51.22 50 GLU A C 1
ATOM 414 O O . GLU A 1 50 ? -19.627 11.848 40.307 1.00 51.22 50 GLU A O 1
ATOM 419 N N . ARG A 1 51 ? -17.804 11.248 41.461 1.00 53.47 51 ARG A N 1
ATOM 420 C CA . ARG A 1 51 ? -16.845 11.896 40.544 1.00 53.47 51 ARG A CA 1
ATOM 421 C C . ARG A 1 51 ? -16.861 11.228 39.167 1.00 53.47 51 ARG A C 1
ATOM 423 O O . ARG A 1 51 ? -16.872 11.929 38.149 1.00 53.47 51 ARG A O 1
ATOM 430 N N . TYR A 1 52 ? -16.913 9.897 39.159 1.00 59.47 52 TYR A N 1
ATOM 431 C CA . TYR A 1 52 ? -16.902 9.049 37.972 1.00 59.47 52 TYR A CA 1
ATOM 432 C C . TYR A 1 52 ? -18.252 9.106 37.243 1.00 59.47 52 TYR A C 1
ATOM 434 O O . TYR A 1 52 ? -19.243 9.653 37.733 1.00 59.47 52 TYR A O 1
ATOM 442 N N . GLN A 1 53 ? -18.286 8.572 36.025 1.00 66.69 53 GLN A N 1
ATOM 443 C CA . GLN A 1 53 ? -19.491 8.520 35.200 1.00 66.69 53 GLN A CA 1
ATOM 444 C C . GLN A 1 53 ? -19.941 7.072 35.031 1.00 66.69 53 GLN A C 1
ATOM 446 O O . GLN A 1 53 ? -19.117 6.188 34.802 1.00 66.69 53 GLN A O 1
ATOM 451 N N . GLU A 1 54 ? -21.250 6.860 35.164 1.00 70.06 54 GLU A N 1
ATOM 452 C CA . GLU A 1 54 ? -21.914 5.556 35.110 1.00 70.06 54 GLU A CA 1
ATOM 453 C C . GLU A 1 54 ? -21.444 4.739 33.895 1.00 70.06 54 GLU A C 1
ATOM 455 O O . GLU A 1 54 ? -21.450 5.245 32.777 1.00 70.06 54 GLU A O 1
ATOM 460 N N . GLY A 1 55 ? -20.982 3.504 34.121 1.00 74.19 55 GLY A N 1
ATOM 461 C CA . GLY A 1 55 ? -20.473 2.605 33.076 1.00 74.19 55 GLY A CA 1
ATOM 462 C C . GLY A 1 55 ? -19.056 2.885 32.552 1.00 74.19 55 GLY A C 1
ATOM 463 O O . GLY A 1 55 ? -18.567 2.105 31.736 1.00 74.19 55 GLY A O 1
ATOM 464 N N . GLY A 1 56 ? -18.397 3.968 32.976 1.00 82.06 56 GLY A N 1
ATOM 465 C CA . GLY A 1 56 ? -17.019 4.290 32.588 1.00 82.06 56 GLY A CA 1
ATOM 466 C C . GLY A 1 56 ? -15.962 3.436 33.302 1.00 82.06 56 GLY A C 1
ATOM 467 O O . GLY A 1 56 ? -16.263 2.697 34.237 1.00 82.06 56 GLY A O 1
ATOM 468 N N . PHE A 1 57 ? -14.703 3.553 32.873 1.00 87.06 57 PHE A N 1
ATOM 469 C CA . PHE A 1 57 ? -13.549 2.879 33.490 1.00 87.06 57 PHE A CA 1
ATOM 470 C C . PHE A 1 57 ? -12.682 3.866 34.276 1.00 87.06 57 PHE A C 1
ATOM 472 O O . PHE A 1 57 ? -12.469 4.998 33.821 1.00 87.06 57 PHE A O 1
ATOM 479 N N . CYS A 1 58 ? -12.147 3.440 35.423 1.00 84.88 58 CYS A N 1
ATOM 480 C CA . CYS A 1 58 ? -11.362 4.305 36.303 1.00 84.88 58 CYS A CA 1
ATOM 481 C C . CYS A 1 58 ? -10.077 4.858 35.640 1.00 84.88 58 CYS A C 1
ATOM 483 O O . CYS A 1 58 ? -9.239 4.068 35.193 1.00 84.88 58 CYS A O 1
ATOM 485 N N . PRO A 1 59 ? -9.869 6.197 35.610 1.00 86.19 59 PRO A N 1
ATOM 486 C CA . PRO A 1 59 ? -8.657 6.829 35.092 1.00 86.19 59 PRO A CA 1
ATOM 487 C C . PRO A 1 59 ? -7.635 7.215 36.180 1.00 86.19 59 PRO A C 1
ATOM 489 O O . PRO A 1 59 ? -6.721 7.974 35.865 1.00 86.19 59 PRO A O 1
ATOM 492 N N . TYR A 1 60 ? -7.763 6.808 37.445 1.00 85.50 60 TYR A N 1
ATOM 493 C CA . TYR A 1 60 ? -6.884 7.285 38.529 1.00 85.50 60 TYR A CA 1
ATOM 494 C C . TYR A 1 60 ? -5.756 6.294 38.846 1.00 85.50 60 TYR A C 1
ATOM 496 O O . TYR A 1 60 ? -5.936 5.084 38.762 1.00 85.50 60 TYR A O 1
ATOM 504 N N . LEU A 1 61 ? -4.586 6.814 39.222 1.00 88.88 61 LEU A N 1
ATOM 505 C CA . LEU A 1 61 ? -3.408 6.056 39.649 1.00 88.88 61 LEU A CA 1
ATOM 506 C C . LEU A 1 61 ? -3.083 6.349 41.119 1.00 88.88 61 LEU A C 1
ATOM 508 O O . LEU A 1 61 ? -3.165 7.495 41.563 1.00 88.88 61 LEU A O 1
ATOM 512 N N . TYR A 1 62 ? -2.641 5.328 41.848 1.00 86.81 62 TYR A N 1
ATOM 513 C CA . TYR A 1 62 ? -2.172 5.423 43.230 1.00 86.81 62 TYR A CA 1
ATOM 514 C C . TYR A 1 62 ? -0.640 5.363 43.237 1.00 86.81 62 TYR A C 1
ATOM 516 O O . TYR A 1 62 ? -0.032 4.299 43.126 1.00 86.81 62 TYR A O 1
ATOM 524 N N . LEU A 1 63 ? -0.009 6.539 43.272 1.00 84.94 63 LEU A N 1
ATOM 525 C CA . LEU A 1 63 ? 1.417 6.706 42.956 1.00 84.94 63 LEU A CA 1
ATOM 526 C C . LEU A 1 63 ? 2.344 6.791 44.176 1.00 84.94 63 LEU A C 1
ATOM 528 O O . LEU A 1 63 ? 3.559 6.814 44.008 1.00 84.94 63 LEU A O 1
ATOM 532 N N . ASN A 1 64 ? 1.817 6.776 45.396 1.00 74.81 64 ASN A N 1
ATOM 533 C CA . ASN A 1 64 ? 2.632 6.730 46.611 1.00 74.81 64 ASN A CA 1
ATOM 534 C C . ASN A 1 64 ? 3.349 5.358 46.745 1.00 74.81 64 ASN A C 1
ATOM 536 O O . ASN A 1 64 ? 2.907 4.370 46.153 1.00 74.81 64 ASN A O 1
ATOM 540 N N . ASP A 1 65 ? 4.497 5.298 47.432 1.00 65.62 65 ASP A N 1
ATOM 541 C CA . ASP A 1 65 ? 5.378 4.105 47.531 1.00 65.62 65 ASP A CA 1
ATOM 542 C C . ASP A 1 65 ? 4.950 3.100 48.641 1.00 65.62 65 ASP A C 1
ATOM 544 O O . ASP A 1 65 ? 5.740 2.266 49.074 1.00 65.62 65 ASP A O 1
ATOM 548 N N . ASP A 1 66 ? 3.710 3.192 49.125 1.00 65.25 66 ASP A N 1
ATOM 549 C CA . ASP A 1 66 ? 3.233 2.718 50.437 1.00 65.25 66 ASP A CA 1
ATOM 550 C C . ASP A 1 66 ? 2.136 1.630 50.393 1.00 65.25 66 ASP A C 1
ATOM 552 O O . ASP A 1 66 ? 1.671 1.188 51.443 1.00 65.25 66 ASP A O 1
ATOM 556 N N . GLY A 1 67 ? 1.726 1.157 49.210 1.00 64.75 67 GLY A N 1
ATOM 557 C CA . GLY A 1 67 ? 0.671 0.143 49.086 1.00 64.75 67 GLY A CA 1
ATOM 558 C C . GLY A 1 67 ? 0.688 -0.655 47.780 1.00 64.75 67 GLY A C 1
ATOM 559 O O . GLY A 1 67 ? 1.381 -0.310 46.819 1.00 64.75 67 GLY A O 1
ATOM 560 N N . ASP A 1 68 ? -0.104 -1.730 47.743 1.00 63.06 68 ASP A N 1
ATOM 561 C CA . ASP A 1 68 ? -0.141 -2.683 46.629 1.00 63.06 68 ASP A CA 1
ATOM 562 C C . ASP A 1 68 ? -0.547 -2.021 45.306 1.00 63.06 68 ASP A C 1
ATOM 564 O O . ASP A 1 68 ? -1.682 -1.583 45.125 1.00 63.06 68 ASP A O 1
ATOM 568 N N . GLY A 1 69 ? 0.377 -1.999 44.343 1.00 77.50 69 GLY A N 1
ATOM 569 C CA . GLY A 1 69 ? 0.116 -1.626 42.951 1.00 77.50 69 GLY A CA 1
ATOM 570 C C . GLY A 1 69 ? -0.149 -0.137 42.682 1.00 77.50 69 GLY A C 1
ATOM 571 O O . GLY A 1 69 ? -0.416 0.660 43.574 1.00 77.50 69 GLY A O 1
ATOM 572 N N . VAL A 1 70 ? -0.055 0.238 41.399 1.00 86.94 70 VAL A N 1
ATOM 573 C CA . VAL A 1 70 ? -0.239 1.624 40.906 1.00 86.94 70 VAL A CA 1
ATOM 574 C C . VAL A 1 70 ? -1.649 1.877 40.355 1.00 86.94 70 VAL A C 1
ATOM 576 O O . VAL A 1 70 ? -2.106 3.012 40.273 1.00 86.94 70 VAL A O 1
ATOM 579 N N . TYR A 1 71 ? -2.354 0.813 39.974 1.00 87.94 71 TYR A N 1
ATOM 580 C CA . TYR A 1 71 ? -3.731 0.846 39.491 1.00 87.94 71 TYR A CA 1
ATOM 581 C C . TYR A 1 71 ? -4.452 -0.409 39.974 1.00 87.94 71 TYR A C 1
ATOM 583 O O . TYR A 1 71 ? -3.888 -1.507 39.890 1.00 87.94 71 TYR A O 1
ATOM 591 N N . LEU A 1 72 ? -5.676 -0.233 40.473 1.00 81.94 72 LEU A N 1
ATOM 592 C CA . LEU A 1 72 ? -6.427 -1.246 41.225 1.00 81.94 72 LEU A CA 1
ATOM 593 C C . LEU A 1 72 ? -7.706 -1.709 40.505 1.00 81.94 72 LEU A C 1
ATOM 595 O O . LEU A 1 72 ? -8.522 -2.423 41.089 1.00 81.94 72 LEU A O 1
ATOM 599 N N . GLY A 1 73 ? -7.895 -1.302 39.245 1.00 81.69 73 GLY A N 1
ATOM 600 C CA . GLY A 1 73 ? -9.183 -1.416 38.562 1.00 81.69 73 GLY A CA 1
ATOM 601 C C . GLY A 1 73 ? -10.181 -0.414 39.138 1.00 81.69 73 GLY A C 1
ATOM 602 O O . GLY A 1 73 ? -9.825 0.723 39.434 1.00 81.69 73 GLY A O 1
ATOM 603 N N . GLU A 1 74 ? -11.411 -0.870 39.356 1.00 77.75 74 GLU A N 1
ATOM 604 C CA . GLU A 1 74 ? -12.496 -0.077 39.956 1.00 77.75 74 GLU A CA 1
ATOM 605 C C . GLU A 1 74 ? -12.509 -0.153 41.499 1.00 77.75 74 GLU A C 1
ATOM 607 O O . GLU A 1 74 ? -13.530 0.101 42.136 1.00 77.75 74 GLU A O 1
ATOM 612 N N . ARG A 1 75 ? -11.393 -0.559 42.125 1.00 74.56 75 ARG A N 1
ATOM 613 C CA . ARG A 1 75 ? -11.218 -0.499 43.583 1.00 74.56 75 ARG A CA 1
ATOM 614 C C . ARG A 1 75 ? -10.606 0.841 43.974 1.00 74.56 75 ARG A C 1
ATOM 616 O O . ARG A 1 75 ? -9.534 1.193 43.490 1.00 74.56 75 ARG A O 1
ATOM 623 N N . ILE A 1 76 ? -11.259 1.527 44.903 1.00 70.12 76 ILE A N 1
ATOM 624 C CA . ILE A 1 76 ? -10.725 2.720 45.561 1.00 70.12 76 ILE A CA 1
ATOM 625 C C . ILE A 1 76 ? -9.800 2.293 46.710 1.00 70.12 76 ILE A C 1
ATOM 627 O O . ILE A 1 76 ? -10.094 1.328 47.422 1.00 70.12 76 ILE A O 1
ATOM 631 N N . ASP A 1 77 ? -8.689 3.007 46.886 1.00 74.81 77 ASP A N 1
ATOM 632 C CA . ASP A 1 77 ? -7.798 2.882 48.041 1.00 74.81 77 ASP A CA 1
ATOM 633 C C . ASP A 1 77 ? -7.919 4.114 48.937 1.00 74.81 77 ASP A C 1
ATOM 635 O O . ASP A 1 77 ? -7.322 5.156 48.671 1.00 74.81 77 ASP A O 1
ATOM 639 N N . LEU A 1 78 ? -8.688 3.966 50.016 1.00 71.50 78 LEU A N 1
ATOM 640 C CA . LEU A 1 78 ? -8.952 5.024 50.993 1.00 71.50 78 LEU A CA 1
ATOM 641 C C . LEU A 1 78 ? -7.678 5.507 51.716 1.00 71.50 78 LEU A C 1
ATOM 643 O O . LEU A 1 78 ? -7.696 6.564 52.339 1.00 71.50 78 LEU A O 1
ATOM 647 N N . ASN A 1 79 ? -6.568 4.766 51.627 1.00 73.50 79 ASN A N 1
ATOM 648 C CA . ASN A 1 79 ? -5.306 5.102 52.281 1.00 73.50 79 ASN A CA 1
ATOM 649 C C . ASN A 1 79 ? -4.310 5.812 51.348 1.00 73.50 79 ASN A C 1
ATOM 651 O O . ASN A 1 79 ? -3.208 6.136 51.786 1.00 73.50 79 ASN A O 1
ATOM 655 N N . ARG A 1 80 ? -4.639 6.059 50.068 1.00 76.31 80 ARG A N 1
ATOM 656 C CA . ARG A 1 80 ? -3.704 6.661 49.095 1.00 76.31 80 ARG A CA 1
ATOM 657 C C . ARG A 1 80 ? -4.383 7.693 48.193 1.00 76.31 80 ARG A C 1
ATOM 659 O O . ARG A 1 80 ? -5.538 7.563 47.815 1.00 76.31 80 ARG A O 1
ATOM 666 N N . VAL A 1 81 ? -3.646 8.728 47.786 1.00 75.25 81 VAL A N 1
ATOM 667 C CA . VAL A 1 81 ? -4.213 9.835 46.992 1.00 75.25 81 VAL A CA 1
ATOM 668 C C . VAL A 1 81 ? -4.415 9.428 45.525 1.00 75.25 81 VAL A C 1
ATOM 670 O O . VAL A 1 81 ? -3.460 9.356 44.743 1.00 75.25 81 VAL A O 1
ATOM 673 N N . ALA A 1 82 ? -5.675 9.215 45.138 1.00 77.62 82 ALA A N 1
ATOM 674 C CA . ALA A 1 82 ? -6.084 8.954 43.760 1.00 77.62 82 ALA A CA 1
ATOM 675 C C . ALA A 1 82 ? -5.663 10.108 42.826 1.00 77.62 82 ALA A C 1
ATOM 677 O O . ALA A 1 82 ? -6.143 11.236 42.940 1.00 77.62 82 ALA A O 1
ATOM 678 N N . THR A 1 83 ? -4.765 9.834 41.876 1.00 81.31 83 THR A N 1
ATOM 679 C CA . THR A 1 83 ? -4.149 10.851 41.006 1.00 81.31 83 THR A CA 1
ATOM 680 C C . THR A 1 83 ? -4.578 10.651 39.538 1.00 81.31 83 THR A C 1
ATOM 682 O O . THR A 1 83 ? -4.291 9.591 38.982 1.00 81.31 83 THR A O 1
ATOM 685 N N . PRO A 1 84 ? -5.246 11.617 38.868 1.00 81.81 84 PRO A N 1
ATOM 686 C CA . PRO A 1 84 ? -5.738 11.452 37.491 1.00 81.81 84 PRO A CA 1
ATOM 687 C C . PRO A 1 84 ? -4.646 11.083 36.475 1.00 81.81 84 PRO A C 1
ATOM 689 O O . PRO A 1 84 ? -3.570 11.677 36.478 1.00 81.81 84 PRO A O 1
ATOM 692 N N . SER A 1 85 ? -4.933 10.155 35.556 1.00 88.75 85 SER A N 1
ATOM 693 C CA . SER A 1 85 ? -3.944 9.647 34.585 1.00 88.75 85 SER A CA 1
ATOM 694 C C . SER A 1 85 ? -3.690 10.541 33.364 1.00 88.75 85 SER A C 1
ATOM 696 O O . SER A 1 85 ? -2.559 10.577 32.878 1.00 88.75 85 SER A O 1
ATOM 698 N N . LYS A 1 86 ? -4.700 11.275 32.861 1.00 86.75 86 LYS A N 1
ATOM 699 C CA . LYS A 1 86 ? -4.614 12.058 31.603 1.00 86.75 86 LYS A CA 1
ATOM 700 C C . LYS A 1 86 ? -3.402 13.019 31.524 1.00 86.75 86 LYS A C 1
ATOM 702 O O . LYS A 1 86 ? -2.803 13.102 30.451 1.00 86.75 86 LYS A O 1
ATOM 707 N N . PRO A 1 87 ? -2.964 13.703 32.604 1.00 85.88 87 PRO A N 1
ATOM 708 C CA . PRO A 1 87 ? -1.766 14.548 32.565 1.00 85.88 87 PRO A CA 1
ATOM 709 C C . PRO A 1 87 ? -0.456 13.798 32.268 1.00 85.88 87 PRO A C 1
ATOM 711 O O . PRO A 1 87 ? 0.460 14.395 31.710 1.00 85.88 87 PRO A O 1
ATOM 714 N N . PHE A 1 88 ? -0.353 12.505 32.596 1.00 90.31 88 PHE A N 1
ATOM 715 C CA . PHE A 1 88 ? 0.888 11.725 32.471 1.00 90.31 88 PHE A CA 1
ATOM 716 C C . PHE A 1 88 ? 1.218 11.252 31.049 1.00 90.31 88 PHE A C 1
ATOM 718 O O . PHE A 1 88 ? 2.235 10.583 30.840 1.00 90.31 88 PHE A O 1
ATOM 725 N N . PHE A 1 89 ? 0.420 11.623 30.046 1.00 88.94 89 PHE A N 1
ATOM 726 C CA . PHE A 1 89 ? 0.833 11.486 28.650 1.00 88.94 89 PHE A CA 1
ATOM 727 C C . PHE A 1 89 ? 1.901 12.523 28.264 1.00 88.94 89 PHE A C 1
ATOM 729 O O . PHE A 1 89 ? 2.825 12.172 27.532 1.00 88.94 89 PHE A O 1
ATOM 736 N N . ALA A 1 90 ? 1.852 13.733 28.829 1.00 83.50 90 ALA A N 1
ATOM 737 C CA . ALA A 1 90 ? 2.884 14.758 28.653 1.00 83.50 90 ALA A CA 1
ATOM 738 C C . ALA A 1 90 ? 4.207 14.392 29.355 1.00 83.50 90 ALA A C 1
ATOM 740 O O . ALA A 1 90 ? 4.233 13.564 30.270 1.00 83.50 90 ALA A O 1
ATOM 741 N N . GLU A 1 91 ? 5.306 15.029 28.944 1.00 76.38 91 GLU A N 1
ATOM 742 C CA . GLU A 1 91 ? 6.621 14.912 29.605 1.00 76.38 91 GLU A CA 1
ATOM 743 C C . GLU A 1 91 ? 6.707 15.726 30.907 1.00 76.38 91 GLU A C 1
ATOM 745 O O . GLU A 1 91 ? 7.431 15.352 31.826 1.00 76.38 91 GLU A O 1
ATOM 750 N N . VAL A 1 92 ? 5.924 16.806 31.020 1.00 79.94 92 VAL A N 1
ATOM 751 C CA . VAL A 1 92 ? 5.799 17.636 32.232 1.00 79.94 92 VAL A CA 1
ATOM 752 C C . VAL A 1 92 ? 4.345 17.563 32.727 1.00 79.94 92 VAL A C 1
ATOM 754 O O . VAL A 1 92 ? 3.511 18.384 32.337 1.00 79.94 92 VAL A O 1
ATOM 757 N N . PRO A 1 93 ? 3.985 16.545 33.531 1.00 80.00 93 PRO A N 1
ATOM 758 C CA . PRO A 1 93 ? 2.595 16.264 33.873 1.00 80.00 93 PRO A CA 1
ATOM 759 C C . PRO A 1 93 ? 2.052 17.224 34.936 1.00 80.00 93 PRO A C 1
ATOM 761 O O . PRO A 1 93 ? 2.602 17.362 36.029 1.00 80.00 93 PRO A O 1
ATOM 764 N N . MET A 1 94 ? 0.909 17.848 34.648 1.00 71.75 94 MET A N 1
ATOM 765 C CA . MET A 1 94 ? 0.232 18.737 35.595 1.00 71.75 94 MET A CA 1
ATOM 766 C C . MET A 1 94 ? -0.589 17.941 36.621 1.00 71.75 94 MET A C 1
ATOM 768 O O . MET A 1 94 ? -1.764 17.650 36.405 1.00 71.75 94 MET A O 1
ATOM 772 N N . THR A 1 95 ? 0.035 17.606 37.750 1.00 72.75 95 THR A N 1
ATOM 773 C CA . THR A 1 95 ? -0.612 17.001 38.928 1.00 72.75 95 THR A CA 1
ATOM 774 C C . THR A 1 95 ? -0.584 17.949 40.133 1.00 72.75 95 THR A C 1
ATOM 776 O O . THR A 1 95 ? 0.288 18.810 40.226 1.00 72.75 95 THR A O 1
ATOM 779 N N . ASN A 1 96 ? -1.527 17.789 41.065 1.00 66.94 96 ASN A N 1
ATOM 780 C CA . ASN A 1 96 ? -1.523 18.423 42.391 1.00 66.94 96 ASN A CA 1
ATOM 781 C C . ASN A 1 96 ? -0.946 17.515 43.492 1.00 66.94 96 ASN A C 1
ATOM 783 O O . ASN A 1 96 ? -0.817 17.949 44.631 1.00 66.94 96 ASN A O 1
ATOM 787 N N . ASN A 1 97 ? -0.602 16.264 43.176 1.00 73.31 97 ASN A N 1
ATOM 788 C CA . ASN A 1 97 ? 0.087 15.379 44.109 1.00 73.31 97 ASN A CA 1
ATOM 789 C C . ASN A 1 97 ? 1.559 15.831 44.228 1.00 73.31 97 ASN A C 1
ATOM 791 O O . ASN A 1 97 ? 2.383 15.532 43.359 1.00 73.31 97 ASN A O 1
ATOM 795 N N . GLU A 1 98 ? 1.879 16.590 45.282 1.00 73.62 98 GLU A N 1
ATOM 796 C CA . GLU A 1 98 ? 3.220 17.156 45.509 1.00 73.62 98 GLU A CA 1
ATOM 797 C C . GLU A 1 98 ? 4.301 16.076 45.675 1.00 73.62 98 GLU A C 1
ATOM 799 O O . GLU A 1 98 ? 5.420 16.263 45.197 1.00 73.62 98 GLU A O 1
ATOM 804 N N . PHE A 1 99 ? 3.967 14.914 46.257 1.00 78.56 99 PHE A N 1
ATOM 805 C CA . PHE A 1 99 ? 4.878 13.764 46.311 1.00 78.56 99 PHE A CA 1
ATOM 806 C C . PHE A 1 99 ? 5.249 13.294 44.898 1.00 78.56 99 PHE A C 1
ATOM 808 O O . PHE A 1 99 ? 6.426 13.089 44.608 1.00 78.56 99 PHE A O 1
ATOM 815 N N . VAL A 1 100 ? 4.277 13.201 43.984 1.00 82.69 100 VAL A N 1
ATOM 816 C CA . VAL A 1 100 ? 4.540 12.829 42.585 1.00 82.69 100 VAL A CA 1
ATOM 817 C C . VAL A 1 100 ? 5.345 13.906 41.856 1.00 82.69 100 VAL A C 1
ATOM 819 O O . VAL A 1 100 ? 6.266 13.552 41.123 1.00 82.69 100 VAL A O 1
ATOM 822 N N . LYS A 1 101 ? 5.084 15.205 42.080 1.00 82.62 101 LYS A N 1
ATOM 823 C CA . LYS A 1 101 ? 5.940 16.273 41.520 1.00 82.62 101 LYS A CA 1
ATOM 824 C C . LYS A 1 101 ? 7.388 16.127 41.992 1.00 82.62 101 LYS A C 1
ATOM 826 O O . LYS A 1 101 ? 8.296 16.087 41.166 1.00 82.62 101 LYS A O 1
ATOM 831 N N . ALA A 1 102 ? 7.599 15.997 43.302 1.00 82.69 102 ALA A N 1
ATOM 832 C CA . ALA A 1 102 ? 8.925 15.853 43.896 1.00 82.69 102 ALA A CA 1
ATOM 833 C C . ALA A 1 102 ? 9.639 14.578 43.413 1.00 82.69 102 ALA A C 1
ATOM 835 O O . ALA A 1 102 ? 10.823 14.621 43.081 1.00 82.69 102 ALA A O 1
ATOM 836 N N . ALA A 1 103 ? 8.920 13.457 43.298 1.00 84.75 103 ALA A N 1
ATOM 837 C CA . ALA A 1 103 ? 9.458 12.207 42.772 1.00 84.75 103 ALA A CA 1
ATOM 838 C C . ALA A 1 103 ? 9.867 12.322 41.294 1.00 84.75 103 ALA A C 1
ATOM 840 O O . ALA A 1 103 ? 10.931 11.827 40.930 1.00 84.75 103 ALA A O 1
ATOM 841 N N . LEU A 1 104 ? 9.067 13.000 40.461 1.00 87.44 104 LEU A N 1
ATOM 842 C CA . LEU A 1 104 ? 9.347 13.232 39.037 1.00 87.44 104 LEU A CA 1
ATOM 843 C C . LEU A 1 104 ? 10.440 14.281 38.777 1.00 87.44 104 LEU A C 1
ATOM 845 O O . LEU A 1 104 ? 11.072 14.241 37.726 1.00 87.44 104 LEU A O 1
ATOM 849 N N . SER A 1 105 ? 10.673 15.206 39.710 1.00 84.62 105 SER A N 1
ATOM 850 C CA . SER A 1 105 ? 11.770 16.189 39.647 1.00 84.62 105 SER A CA 1
ATOM 851 C C . SER A 1 105 ? 13.058 15.731 40.349 1.00 84.62 105 SER A C 1
ATOM 853 O O . SER A 1 105 ? 14.079 16.406 40.241 1.00 84.62 105 SER A O 1
ATOM 855 N N . GLY A 1 106 ? 13.019 14.618 41.088 1.00 85.19 106 GLY A N 1
ATOM 856 C CA . GLY A 1 106 ? 14.117 14.131 41.927 1.00 85.19 106 GLY A CA 1
ATOM 857 C C . GLY A 1 106 ? 14.727 12.797 41.471 1.00 85.19 106 GLY A C 1
ATOM 858 O O . GLY A 1 106 ? 14.375 12.262 40.420 1.00 85.19 106 GLY A O 1
ATOM 859 N N . PRO A 1 107 ? 15.618 12.191 42.282 1.00 83.62 107 PRO A N 1
ATOM 860 C CA . PRO A 1 107 ? 16.343 10.967 41.912 1.00 83.62 107 PRO A CA 1
ATOM 861 C C . PRO A 1 107 ? 15.463 9.743 41.596 1.00 83.62 107 PRO A C 1
ATOM 863 O O . PRO A 1 107 ? 15.925 8.814 40.940 1.00 83.62 107 PRO A O 1
ATOM 866 N N . ARG A 1 108 ? 14.195 9.728 42.039 1.00 82.75 108 ARG A N 1
ATOM 867 C CA . ARG A 1 108 ? 13.228 8.648 41.759 1.00 82.75 108 ARG A CA 1
ATOM 868 C C . ARG A 1 108 ? 12.506 8.796 40.410 1.00 82.75 108 ARG A C 1
ATOM 870 O O . ARG A 1 108 ? 11.710 7.922 40.073 1.00 82.75 108 ARG A O 1
ATOM 877 N N . ALA A 1 109 ? 12.781 9.842 39.622 1.00 87.06 109 ALA A N 1
ATOM 878 C CA . ALA A 1 109 ? 12.000 10.195 38.432 1.00 87.06 109 ALA A CA 1
ATOM 879 C C . ALA A 1 109 ? 11.842 9.049 37.423 1.00 87.06 109 ALA A C 1
ATOM 881 O O . ALA A 1 109 ? 10.735 8.805 36.949 1.00 87.06 109 ALA A O 1
ATOM 882 N N . LYS A 1 110 ? 12.919 8.300 37.140 1.00 90.12 110 LYS A N 1
ATOM 883 C CA . LYS A 1 110 ? 12.873 7.133 36.243 1.00 90.12 110 LYS A CA 1
ATOM 884 C C . LYS A 1 110 ? 11.885 6.072 36.747 1.00 90.12 110 LYS A C 1
ATOM 886 O O . LYS A 1 110 ? 10.982 5.685 36.014 1.00 90.12 110 LYS A O 1
ATOM 891 N N . THR A 1 111 ? 12.019 5.653 38.003 1.00 88.12 111 THR A N 1
ATOM 892 C CA . THR A 1 111 ? 11.165 4.619 38.609 1.00 88.12 111 THR A CA 1
ATOM 893 C C . THR A 1 111 ? 9.721 5.090 38.782 1.00 88.12 111 THR A C 1
ATOM 895 O O . THR A 1 111 ? 8.793 4.305 38.604 1.00 88.12 111 THR A O 1
ATOM 898 N N . MET A 1 112 ? 9.502 6.381 39.048 1.00 89.94 112 MET A N 1
ATOM 899 C CA . MET A 1 112 ? 8.161 6.968 39.057 1.00 89.94 112 MET A CA 1
ATOM 900 C C . MET A 1 112 ? 7.526 6.932 37.657 1.00 89.94 112 MET A C 1
ATOM 902 O O . MET A 1 112 ? 6.375 6.521 37.523 1.00 89.94 112 MET A O 1
ATOM 906 N N . TRP A 1 113 ? 8.278 7.257 36.599 1.00 91.81 113 TRP A N 1
ATOM 907 C CA . TRP A 1 113 ? 7.808 7.102 35.218 1.00 91.81 113 TRP A CA 1
ATOM 908 C C . TRP A 1 113 ? 7.522 5.644 34.839 1.00 91.81 113 TRP A C 1
ATOM 910 O O . TRP A 1 113 ? 6.507 5.387 34.199 1.00 91.81 113 TRP A O 1
ATOM 920 N N . GLU A 1 114 ? 8.345 4.686 35.272 1.00 91.12 114 GLU A N 1
ATOM 921 C CA . GLU A 1 114 ? 8.108 3.247 35.069 1.00 91.12 114 GLU A CA 1
ATOM 922 C C . GLU A 1 114 ? 6.820 2.776 35.777 1.00 91.12 114 GLU A C 1
ATOM 924 O O . GLU A 1 114 ? 6.009 2.060 35.182 1.00 91.12 114 GLU A O 1
ATOM 929 N N . ARG A 1 115 ? 6.569 3.242 37.011 1.00 90.12 115 ARG A N 1
ATOM 930 C CA . ARG A 1 115 ? 5.315 2.995 37.751 1.00 90.12 115 ARG A CA 1
ATOM 931 C C . ARG A 1 115 ? 4.099 3.597 37.036 1.00 90.12 115 ARG A C 1
ATOM 933 O O . ARG A 1 115 ? 3.085 2.914 36.886 1.00 90.12 115 ARG A O 1
ATOM 940 N N . ILE A 1 116 ? 4.205 4.836 36.555 1.00 92.56 116 ILE A N 1
ATOM 941 C CA . ILE A 1 116 ? 3.167 5.531 35.774 1.00 92.56 116 ILE A CA 1
ATOM 942 C C . ILE A 1 116 ? 2.853 4.785 34.470 1.00 92.56 116 ILE A C 1
ATOM 944 O O . ILE A 1 116 ? 1.685 4.543 34.174 1.00 92.56 116 ILE A O 1
ATOM 948 N N . ASP A 1 117 ? 3.874 4.386 33.709 1.00 93.56 117 ASP A N 1
ATOM 949 C CA . ASP A 1 117 ? 3.741 3.670 32.433 1.00 93.56 117 ASP A CA 1
ATOM 950 C C . ASP A 1 117 ? 3.020 2.322 32.629 1.00 93.56 117 ASP A C 1
ATOM 952 O O . ASP A 1 117 ? 2.062 2.014 31.916 1.00 93.56 117 ASP A O 1
ATOM 956 N N . ALA A 1 118 ? 3.378 1.576 33.682 1.00 92.31 118 ALA A N 1
ATOM 957 C CA . ALA A 1 118 ? 2.673 0.361 34.095 1.00 92.31 118 ALA A CA 1
ATOM 958 C C . ALA A 1 118 ? 1.216 0.621 34.539 1.00 92.31 118 ALA A C 1
ATOM 960 O O . ALA A 1 118 ? 0.329 -0.185 34.250 1.00 92.31 118 ALA A O 1
ATOM 961 N N . GLY A 1 119 ? 0.942 1.747 35.207 1.00 93.38 119 GLY A N 1
ATOM 962 C CA . GLY A 1 119 ? -0.414 2.175 35.566 1.00 93.38 119 GLY A CA 1
ATOM 963 C C . GLY A 1 119 ? -1.290 2.460 34.340 1.00 93.38 119 GLY A C 1
ATOM 964 O O . GLY A 1 119 ? -2.385 1.910 34.217 1.00 93.38 119 GLY A O 1
ATOM 965 N N . LEU A 1 120 ? -0.778 3.251 33.390 1.00 95.62 120 LEU A N 1
ATOM 966 C CA . LEU A 1 120 ? -1.448 3.548 32.117 1.00 95.62 120 LEU A CA 1
ATOM 967 C C . LEU A 1 120 ? -1.738 2.269 31.316 1.00 95.62 120 LEU A C 1
ATOM 969 O O . LEU A 1 120 ? -2.831 2.123 30.764 1.00 95.62 120 LEU A O 1
ATOM 973 N N . LYS A 1 121 ? -0.796 1.317 31.299 1.00 95.56 121 LYS A N 1
ATOM 974 C CA . LYS A 1 121 ? -0.978 0.002 30.666 1.00 95.56 121 LYS A CA 1
ATOM 975 C C . LYS A 1 121 ? -2.147 -0.771 31.268 1.00 95.56 121 LYS A C 1
ATOM 977 O O . LYS A 1 121 ? -3.023 -1.200 30.521 1.00 95.56 121 LYS A O 1
ATOM 982 N N . LYS A 1 122 ? -2.224 -0.876 32.599 1.00 93.88 122 LYS A N 1
ATOM 983 C CA . LYS A 1 122 ? -3.333 -1.576 33.270 1.00 93.88 122 LYS A CA 1
ATOM 984 C C . LYS A 1 122 ? -4.701 -0.926 33.020 1.00 93.88 122 LYS A C 1
ATOM 986 O O . LYS A 1 122 ? -5.681 -1.649 32.882 1.00 93.88 122 LYS A O 1
ATOM 991 N N . ILE A 1 123 ? -4.783 0.402 32.880 1.00 93.38 123 ILE A N 1
ATOM 992 C CA . ILE A 1 123 ? -6.034 1.080 32.480 1.00 93.38 123 ILE A CA 1
ATOM 993 C C . ILE A 1 123 ? -6.461 0.654 31.062 1.00 93.38 123 ILE A C 1
ATOM 995 O O . ILE A 1 123 ? -7.631 0.354 30.827 1.00 93.38 123 ILE A O 1
ATOM 999 N N . ILE A 1 124 ? -5.530 0.598 30.098 1.00 94.56 124 ILE A N 1
ATOM 1000 C CA . ILE A 1 124 ? -5.827 0.110 28.736 1.00 94.56 124 ILE A CA 1
ATOM 1001 C C . ILE A 1 124 ? -6.263 -1.359 28.778 1.00 94.56 124 ILE A C 1
ATOM 1003 O O . ILE A 1 124 ? -7.251 -1.718 28.143 1.00 94.56 124 ILE A O 1
ATOM 1007 N N . GLU A 1 125 ? -5.563 -2.179 29.560 1.00 93.75 125 GLU A N 1
ATOM 1008 C CA . GLU A 1 125 ? -5.830 -3.607 29.714 1.00 93.75 125 GLU A CA 1
ATOM 1009 C C . GLU A 1 125 ? -7.232 -3.869 30.285 1.00 93.75 125 GLU A C 1
ATOM 1011 O O . GLU A 1 125 ? -7.957 -4.718 29.770 1.00 93.75 125 GLU A O 1
ATOM 1016 N N . THR A 1 126 ? -7.663 -3.109 31.296 1.00 91.75 126 THR A N 1
ATOM 1017 C CA . THR A 1 126 ? -9.010 -3.224 31.878 1.00 91.75 126 THR A CA 1
ATOM 1018 C C . THR A 1 126 ? -10.105 -2.889 30.864 1.00 91.75 126 THR A C 1
ATOM 1020 O O . THR A 1 126 ? -11.064 -3.652 30.739 1.00 91.75 126 THR A O 1
ATOM 1023 N N . VAL A 1 127 ? -9.935 -1.821 30.071 1.00 92.50 127 VAL A N 1
ATOM 1024 C CA . VAL A 1 127 ? -10.857 -1.508 28.962 1.00 92.50 127 VAL A CA 1
ATOM 1025 C C . VAL A 1 127 ? -10.881 -2.659 27.951 1.00 92.50 127 VAL A C 1
ATOM 1027 O O . VAL A 1 127 ? -11.953 -3.125 27.572 1.00 92.50 127 VAL A O 1
ATOM 1030 N N . PHE A 1 128 ? -9.716 -3.169 27.540 1.00 93.38 128 PHE A N 1
ATOM 1031 C CA . PHE A 1 128 ? -9.618 -4.244 26.547 1.00 93.38 128 PHE A CA 1
ATOM 1032 C C . PHE A 1 128 ? -10.210 -5.574 27.038 1.00 93.38 128 PHE A C 1
ATOM 1034 O O . PHE A 1 128 ? -10.884 -6.253 26.267 1.00 93.38 128 PHE A O 1
ATOM 1041 N N . ARG A 1 129 ? -10.080 -5.913 28.327 1.00 92.44 129 ARG A N 1
ATOM 1042 C CA . ARG A 1 129 ? -10.756 -7.071 28.945 1.00 92.44 129 ARG A CA 1
ATOM 1043 C C . ARG A 1 129 ? -12.286 -6.985 28.826 1.00 92.44 129 ARG A C 1
ATOM 1045 O O . ARG A 1 129 ? -12.926 -8.017 28.626 1.00 92.44 129 ARG A O 1
ATOM 1052 N N . GLN A 1 130 ? -12.877 -5.789 28.902 1.00 91.62 130 GLN A N 1
ATOM 1053 C CA . GLN A 1 130 ? -14.320 -5.609 28.688 1.00 91.62 130 GLN A CA 1
ATOM 1054 C C . GLN A 1 130 ? -14.693 -5.527 27.199 1.00 91.62 130 GLN A C 1
ATOM 1056 O O . GLN A 1 130 ? -15.693 -6.121 26.802 1.00 91.62 130 GLN A O 1
ATOM 1061 N N . VAL A 1 131 ? -13.861 -4.906 26.352 1.00 92.38 131 VAL A N 1
ATOM 1062 C CA . VAL A 1 131 ? -14.017 -4.956 24.884 1.00 92.38 131 VAL A CA 1
ATOM 1063 C C . VAL A 1 131 ? -14.062 -6.402 24.389 1.00 92.38 131 VAL A C 1
ATOM 1065 O O . VAL A 1 131 ? -14.915 -6.720 23.569 1.00 92.38 131 VAL A O 1
ATOM 1068 N N . VAL A 1 132 ? -13.209 -7.290 24.910 1.00 91.75 132 VAL A N 1
ATOM 1069 C CA . VAL A 1 132 ? -13.213 -8.726 24.578 1.00 91.75 132 VAL A CA 1
ATOM 1070 C C . VAL A 1 132 ? -14.552 -9.387 24.920 1.00 91.75 132 VAL A C 1
ATOM 1072 O O . VAL A 1 132 ? -15.120 -10.096 24.089 1.00 91.75 132 VAL A O 1
ATOM 1075 N N . ARG A 1 133 ? -15.102 -9.123 26.113 1.00 90.12 133 ARG A N 1
ATOM 1076 C CA . ARG A 1 133 ? -16.418 -9.642 26.529 1.00 90.12 133 ARG A CA 1
ATOM 1077 C C . ARG A 1 133 ? -17.528 -9.162 25.595 1.00 90.12 133 ARG A C 1
ATOM 1079 O O . ARG A 1 133 ? -18.242 -9.987 25.030 1.00 90.12 133 ARG A O 1
ATOM 1086 N N . ASP A 1 134 ? -17.613 -7.854 25.372 1.00 89.38 134 ASP A N 1
ATOM 1087 C CA . ASP A 1 134 ? -18.639 -7.235 24.528 1.00 89.38 134 ASP A CA 1
ATOM 1088 C C . ASP A 1 134 ? -18.478 -7.632 23.041 1.00 89.38 134 ASP A C 1
ATOM 1090 O O . ASP A 1 134 ? -19.468 -7.772 22.320 1.00 89.38 134 ASP A O 1
ATOM 1094 N N . CYS A 1 135 ? -17.248 -7.906 22.581 1.00 88.50 135 CYS A N 1
ATOM 1095 C CA . CYS A 1 135 ? -16.968 -8.457 21.251 1.00 88.50 135 CYS A CA 1
ATOM 1096 C C . CYS A 1 135 ? -17.375 -9.927 21.099 1.00 88.50 135 CYS A C 1
ATOM 1098 O O . CYS A 1 135 ? -17.702 -10.354 19.990 1.00 88.50 135 CYS A O 1
ATOM 1100 N N . ASN A 1 136 ? -17.369 -10.700 22.182 1.00 87.88 136 ASN A N 1
ATOM 1101 C CA . ASN A 1 136 ? -17.788 -12.100 22.198 1.00 87.88 136 ASN A CA 1
ATOM 1102 C C . ASN A 1 136 ? -19.300 -12.268 22.473 1.00 87.88 136 ASN A C 1
ATOM 1104 O O . ASN A 1 136 ? -19.844 -13.362 22.302 1.00 87.88 136 ASN A O 1
ATOM 1108 N N . GLU A 1 137 ? -20.015 -11.199 22.843 1.00 82.88 137 GLU A N 1
ATOM 1109 C CA . GLU A 1 137 ? -21.431 -11.264 23.206 1.00 82.88 137 GLU A CA 1
ATOM 1110 C C . GLU A 1 137 ? -22.378 -11.380 21.989 1.00 82.88 137 GLU A C 1
ATOM 1112 O O . GLU A 1 137 ? -22.791 -10.408 21.345 1.00 82.88 137 GLU A O 1
ATOM 1117 N N . THR A 1 138 ? -22.782 -12.618 21.695 1.00 72.75 138 THR A N 1
ATOM 1118 C CA . THR A 1 138 ? -23.687 -12.950 20.577 1.00 72.75 138 THR A CA 1
ATOM 1119 C C . THR A 1 138 ? -25.118 -12.423 20.753 1.00 72.75 138 THR A C 1
ATOM 1121 O O . THR A 1 138 ? -25.752 -12.060 19.763 1.00 72.75 138 THR A O 1
ATOM 1124 N N . THR A 1 139 ? -25.618 -12.298 21.988 1.00 70.25 139 THR A N 1
ATOM 1125 C CA . THR A 1 139 ? -26.954 -11.757 22.329 1.00 70.25 139 THR A CA 1
ATOM 1126 C C . THR A 1 139 ? -27.145 -10.319 21.861 1.00 70.25 139 THR A C 1
ATOM 1128 O O . THR A 1 139 ? -28.207 -9.977 21.348 1.00 70.25 139 THR A O 1
ATOM 1131 N N . LYS A 1 140 ? -26.099 -9.489 21.943 1.00 66.38 140 LYS A N 1
ATOM 1132 C CA . LYS A 1 140 ? -26.100 -8.116 21.411 1.00 66.38 140 LYS A CA 1
ATOM 1133 C C . LYS A 1 140 ? -25.870 -8.066 19.890 1.00 66.38 140 LYS A C 1
ATOM 1135 O O . LYS A 1 140 ? -25.767 -6.977 19.327 1.00 66.38 140 LYS A O 1
ATOM 1140 N N . GLY A 1 141 ? -25.756 -9.198 19.192 1.00 66.88 141 GLY A N 1
ATOM 1141 C CA . GLY A 1 141 ? -25.546 -9.269 17.738 1.00 66.88 141 GLY A CA 1
ATOM 1142 C C . GLY A 1 141 ? -24.084 -9.363 17.279 1.00 66.88 141 GLY A C 1
ATOM 1143 O O . GLY A 1 141 ? -23.808 -9.111 16.098 1.00 66.88 141 GLY A O 1
ATOM 1144 N N . GLY A 1 142 ? -23.169 -9.716 18.189 1.00 68.25 142 GLY A N 1
ATOM 1145 C CA . GLY A 1 142 ? -21.823 -10.193 17.859 1.00 68.25 142 GLY A CA 1
ATOM 1146 C C . GLY A 1 142 ? -21.817 -11.611 17.249 1.00 68.25 142 GLY A C 1
ATOM 1147 O O . GLY A 1 142 ? -22.873 -12.117 16.856 1.00 68.25 142 GLY A O 1
ATOM 1148 N N . PRO A 1 143 ? -20.648 -12.271 17.156 1.00 86.25 143 PRO A N 1
ATOM 1149 C CA . PRO A 1 143 ? -19.354 -11.812 17.650 1.00 86.25 143 PRO A CA 1
ATOM 1150 C C . PRO A 1 143 ? -18.656 -10.843 16.676 1.00 86.25 143 PRO A C 1
ATOM 1152 O O . PRO A 1 143 ? -19.000 -10.746 15.494 1.00 86.25 143 PRO A O 1
ATOM 1155 N N . PHE A 1 144 ? -17.657 -10.124 17.178 1.00 88.50 144 PHE A N 1
ATOM 1156 C CA . PHE A 1 144 ? -16.923 -9.070 16.474 1.00 88.50 144 PHE A CA 1
ATOM 1157 C C . PHE A 1 144 ? -15.413 -9.339 16.446 1.00 88.50 144 PHE A C 1
ATOM 1159 O O . PHE A 1 144 ? -14.907 -10.149 17.226 1.00 88.50 144 PHE A O 1
ATOM 1166 N N . TYR A 1 145 ? -14.704 -8.658 15.547 1.00 89.81 145 TYR A N 1
ATOM 1167 C CA . TYR A 1 145 ? -13.259 -8.437 15.620 1.00 89.81 145 TYR A CA 1
ATOM 1168 C C . TYR A 1 145 ? -12.954 -6.962 15.351 1.00 89.81 145 TYR A C 1
ATOM 1170 O O . TYR A 1 145 ? -13.716 -6.298 14.647 1.00 89.81 145 TYR A O 1
ATOM 1178 N N . ILE A 1 146 ? -11.861 -6.462 15.922 1.00 90.19 146 ILE A N 1
ATOM 1179 C CA . ILE A 1 146 ? -11.426 -5.075 15.773 1.00 90.19 146 ILE A CA 1
ATOM 1180 C C . ILE A 1 146 ? -10.462 -4.963 14.593 1.00 90.19 146 ILE A C 1
ATOM 1182 O O . ILE A 1 146 ? -9.433 -5.635 14.571 1.00 90.19 146 ILE A O 1
ATOM 1186 N N . ASP A 1 147 ? -10.803 -4.126 13.614 1.00 86.44 147 ASP A N 1
ATOM 1187 C CA . ASP A 1 147 ? -9.968 -3.803 12.448 1.00 86.44 147 ASP A CA 1
ATOM 1188 C C . ASP A 1 147 ? -9.305 -2.418 12.548 1.00 86.44 147 ASP A C 1
ATOM 1190 O O . ASP A 1 147 ? -8.214 -2.199 12.017 1.00 86.44 147 ASP A O 1
ATOM 1194 N N . GLU A 1 148 ? -9.915 -1.500 13.298 1.00 90.62 148 GLU A N 1
ATOM 1195 C CA . GLU A 1 148 ? -9.436 -0.132 13.488 1.00 90.62 148 GLU A CA 1
ATOM 1196 C C . GLU A 1 148 ? -9.671 0.352 14.925 1.00 90.62 148 GLU A C 1
ATOM 1198 O O . GLU A 1 148 ? -10.679 0.015 15.552 1.00 90.62 148 GLU A O 1
ATOM 1203 N N . ILE A 1 149 ? -8.741 1.157 15.447 1.00 93.25 149 ILE A N 1
ATOM 1204 C CA . ILE A 1 149 ? -8.839 1.802 16.757 1.00 93.25 149 ILE A CA 1
ATOM 1205 C C . ILE A 1 149 ? -8.808 3.329 16.595 1.00 93.25 149 ILE A C 1
ATOM 1207 O O . ILE A 1 149 ? -7.794 3.905 16.201 1.00 93.25 149 ILE A O 1
ATOM 1211 N N . ALA A 1 150 ? -9.908 3.990 16.953 1.00 93.56 150 ALA A N 1
ATOM 1212 C CA . ALA A 1 150 ? -10.070 5.440 16.875 1.00 93.56 150 ALA A CA 1
ATOM 1213 C C . ALA A 1 150 ? -9.811 6.103 18.240 1.00 93.56 150 ALA A C 1
ATOM 1215 O O . ALA A 1 150 ? -10.653 6.064 19.140 1.00 93.56 150 ALA A O 1
ATOM 1216 N N . LEU A 1 151 ? -8.635 6.710 18.409 1.00 94.62 151 LEU A N 1
ATOM 1217 C CA . LEU A 1 151 ? -8.211 7.352 19.654 1.00 94.62 151 LEU A CA 1
ATOM 1218 C C . LEU A 1 151 ? -8.573 8.843 19.658 1.00 94.62 151 LEU A C 1
ATOM 1220 O O . LEU A 1 151 ? -8.077 9.620 18.838 1.00 94.62 151 LEU A O 1
ATOM 1224 N N . ALA A 1 152 ? -9.403 9.261 20.613 1.00 91.00 152 ALA A N 1
ATOM 1225 C CA . ALA A 1 152 ? -9.628 10.677 20.878 1.00 91.00 152 ALA A CA 1
ATOM 1226 C C . ALA A 1 152 ? -8.439 11.285 21.651 1.00 91.00 152 ALA A C 1
ATOM 1228 O O . ALA A 1 152 ? -7.845 10.618 22.503 1.00 91.00 152 ALA A O 1
ATOM 1229 N N . TYR A 1 153 ? -8.087 12.536 21.345 1.00 87.44 153 TYR A N 1
ATOM 1230 C CA . TYR A 1 153 ? -7.035 13.296 22.032 1.00 87.44 153 TYR A CA 1
ATOM 1231 C C . TYR A 1 153 ? -7.389 14.795 22.132 1.00 87.44 153 TYR A C 1
ATOM 1233 O O . TYR A 1 153 ? -8.098 15.312 21.265 1.00 87.44 153 TYR A O 1
ATOM 1241 N N . PRO A 1 154 ? -6.902 15.539 23.140 1.00 80.00 154 PRO A N 1
ATOM 1242 C CA . PRO A 1 154 ? -7.178 16.967 23.259 1.00 80.00 154 PRO A CA 1
ATOM 1243 C C . PRO A 1 154 ? -6.211 17.782 22.384 1.00 80.00 154 PRO A C 1
ATOM 1245 O O . PRO A 1 154 ? -5.035 17.437 22.263 1.00 80.00 154 PRO A O 1
ATOM 1248 N N . THR A 1 155 ? -6.660 18.909 21.825 1.00 75.75 155 THR A N 1
ATOM 1249 C CA . THR A 1 155 ? -5.924 19.721 20.827 1.00 75.75 155 THR A CA 1
ATOM 1250 C C . THR A 1 155 ? -4.513 20.156 21.266 1.00 75.75 155 THR A C 1
ATOM 1252 O O . THR A 1 155 ? -3.669 20.442 20.420 1.00 75.75 155 THR A O 1
ATOM 1255 N N . TYR A 1 156 ? -4.222 20.200 22.572 1.00 76.00 156 TYR A N 1
ATOM 1256 C CA . TYR A 1 156 ? -2.900 20.574 23.095 1.00 76.00 156 TYR A CA 1
ATOM 1257 C C . TYR A 1 156 ? -1.845 19.452 23.068 1.00 76.00 156 TYR A C 1
ATOM 1259 O O . TYR A 1 156 ? -0.670 19.738 23.293 1.00 76.00 156 TYR A O 1
ATOM 1267 N N . TRP A 1 157 ? -2.219 18.191 22.817 1.00 82.12 157 TRP A N 1
ATOM 1268 C CA . TRP A 1 157 ? -1.248 17.098 22.680 1.00 82.12 157 TRP A CA 1
ATOM 1269 C C . TRP A 1 157 ? -0.489 17.206 21.357 1.00 82.12 157 TRP A C 1
ATOM 1271 O O . TRP A 1 157 ? -1.081 17.316 20.282 1.00 82.12 157 TRP A O 1
ATOM 1281 N N . THR A 1 158 ? 0.838 17.125 21.425 1.00 82.50 158 THR A N 1
ATOM 1282 C CA . THR A 1 158 ? 1.699 17.203 20.246 1.00 82.50 158 THR A CA 1
ATOM 1283 C C . THR A 1 158 ? 1.737 15.857 19.506 1.00 82.50 158 THR A C 1
ATOM 1285 O O . THR A 1 158 ? 0.930 14.946 19.719 1.00 82.50 158 THR A O 1
ATOM 1288 N N . GLU A 1 159 ? 2.673 15.697 18.574 1.00 81.62 159 GLU A N 1
ATOM 1289 C CA . GLU A 1 159 ? 2.981 14.385 18.002 1.00 81.62 159 GLU A CA 1
ATOM 1290 C C . GLU A 1 159 ? 3.629 13.429 19.029 1.00 81.62 159 GLU A C 1
ATOM 1292 O O . GLU A 1 159 ? 3.489 12.214 18.895 1.00 81.62 159 GLU A O 1
ATOM 1297 N N . VAL A 1 160 ? 4.286 13.950 20.076 1.00 83.75 160 VAL A N 1
ATOM 1298 C CA . VAL A 1 160 ? 4.978 13.152 21.104 1.00 83.75 160 VAL A CA 1
ATOM 1299 C C . VAL A 1 160 ? 3.981 12.449 22.028 1.00 83.75 160 VAL A C 1
ATOM 1301 O O . VAL A 1 160 ? 4.026 11.224 22.148 1.00 83.75 160 VAL A O 1
ATOM 1304 N N . GLU A 1 161 ? 3.024 13.175 22.616 1.00 88.12 161 GLU A N 1
ATOM 1305 C CA . GLU A 1 161 ? 1.989 12.592 23.483 1.00 88.12 161 GLU A CA 1
ATOM 1306 C C . GLU A 1 161 ? 1.125 11.574 22.728 1.00 88.12 161 GLU A C 1
ATOM 1308 O O . GLU A 1 161 ? 0.836 10.493 23.247 1.00 88.12 161 GLU A O 1
ATOM 1313 N N . ARG A 1 162 ? 0.768 11.871 21.469 1.00 89.94 162 ARG A N 1
ATOM 1314 C CA . ARG A 1 162 ? 0.013 10.939 20.616 1.00 89.94 162 ARG A CA 1
ATOM 1315 C C . ARG A 1 162 ? 0.805 9.667 20.314 1.00 89.94 162 ARG A C 1
ATOM 1317 O O . ARG A 1 162 ? 0.257 8.581 20.477 1.00 89.94 162 ARG A O 1
ATOM 1324 N N . LYS A 1 163 ? 2.103 9.759 19.994 1.00 89.94 163 LYS A N 1
ATOM 1325 C CA . LYS A 1 163 ? 2.973 8.573 19.854 1.00 89.94 163 LYS A CA 1
ATOM 1326 C C . LYS A 1 163 ? 3.119 7.794 21.161 1.00 89.94 163 LYS A C 1
ATOM 1328 O O . LYS A 1 163 ? 3.128 6.565 21.130 1.00 89.94 163 LYS A O 1
ATOM 1333 N N . LYS A 1 164 ? 3.182 8.469 22.317 1.00 92.62 164 LYS A N 1
ATOM 1334 C CA . LYS A 1 164 ? 3.185 7.809 23.635 1.00 92.62 164 LYS A CA 1
ATOM 1335 C C . LYS A 1 164 ? 1.888 7.023 23.854 1.00 92.62 164 LYS A C 1
ATOM 1337 O O . LYS A 1 164 ? 1.962 5.884 24.309 1.00 92.62 164 LYS A O 1
ATOM 1342 N N . TYR A 1 165 ? 0.733 7.588 23.488 1.00 93.44 165 TYR A N 1
ATOM 1343 C CA . TYR A 1 165 ? -0.567 6.915 23.566 1.00 93.44 165 TYR A CA 1
ATOM 1344 C C . TYR A 1 165 ? -0.672 5.735 22.588 1.00 93.44 165 TYR A C 1
ATOM 1346 O O . TYR A 1 165 ? -1.033 4.639 23.012 1.00 93.44 165 TYR A O 1
ATOM 1354 N N . GLU A 1 166 ? -0.274 5.913 21.324 1.00 93.81 166 GLU A N 1
ATOM 1355 C CA . GLU A 1 166 ? -0.251 4.838 20.322 1.00 93.81 166 GLU A CA 1
ATOM 1356 C C . GLU A 1 166 ? 0.612 3.659 20.789 1.00 93.81 166 GLU A C 1
ATOM 1358 O O . GLU A 1 166 ? 0.152 2.517 20.804 1.00 93.81 166 GLU A O 1
ATOM 1363 N N . ARG A 1 167 ? 1.844 3.943 21.230 1.00 94.94 167 ARG A N 1
ATOM 1364 C CA . ARG A 1 167 ? 2.780 2.954 21.774 1.00 94.94 167 ARG A CA 1
ATOM 1365 C C . ARG A 1 167 ? 2.148 2.171 22.924 1.00 94.94 167 ARG A C 1
ATOM 1367 O O . ARG A 1 167 ? 2.132 0.947 22.876 1.00 94.94 167 ARG A O 1
ATOM 1374 N N . LEU A 1 168 ? 1.597 2.862 23.925 1.00 94.88 168 LEU A N 1
ATOM 1375 C CA . LEU A 1 168 ? 0.958 2.228 25.083 1.00 94.88 168 LEU A CA 1
ATOM 1376 C C . LEU A 1 168 ? -0.221 1.332 24.675 1.00 94.88 168 LEU A C 1
ATOM 1378 O O . LEU A 1 168 ? -0.368 0.232 25.202 1.00 94.88 168 LEU A O 1
ATOM 1382 N N . VAL A 1 169 ? -1.035 1.774 23.713 1.00 93.38 169 VAL A N 1
ATOM 1383 C CA . VAL A 1 169 ? -2.149 0.984 23.171 1.00 93.38 169 VAL A CA 1
ATOM 1384 C C . VAL A 1 169 ? -1.645 -0.260 22.435 1.00 93.38 169 VAL A C 1
ATOM 1386 O O . VAL A 1 169 ? -2.185 -1.340 22.657 1.00 93.38 169 VAL A O 1
ATOM 1389 N N . ARG A 1 170 ? -0.594 -0.150 21.612 1.00 91.50 170 ARG A N 1
ATOM 1390 C CA . ARG A 1 170 ? -0.019 -1.294 20.881 1.00 91.50 170 ARG A CA 1
ATOM 1391 C C . ARG A 1 170 ? 0.701 -2.291 21.795 1.00 91.50 170 ARG A C 1
ATOM 1393 O O . ARG A 1 170 ? 0.520 -3.488 21.604 1.00 91.50 170 ARG A O 1
ATOM 1400 N N . GLU A 1 171 ? 1.459 -1.816 22.786 1.00 92.81 171 GLU A N 1
ATOM 1401 C CA . GLU A 1 171 ? 2.154 -2.659 23.775 1.00 92.81 171 GLU A CA 1
ATOM 1402 C C . GLU A 1 171 ? 1.173 -3.468 24.641 1.00 92.81 171 GLU A C 1
ATOM 1404 O O . GLU A 1 171 ? 1.465 -4.609 24.990 1.00 92.81 171 GLU A O 1
ATOM 1409 N N . VAL A 1 172 ? -0.001 -2.910 24.967 1.00 92.62 172 VAL A N 1
ATOM 1410 C CA . VAL A 1 172 ? -1.055 -3.655 25.677 1.00 92.62 172 VAL A CA 1
ATOM 1411 C C . VAL A 1 172 ? -1.836 -4.555 24.728 1.00 92.62 172 VAL A C 1
ATOM 1413 O O . VAL A 1 172 ? -2.146 -5.680 25.092 1.00 92.62 172 VAL A O 1
ATOM 1416 N N . LEU A 1 173 ? -2.122 -4.123 23.496 1.00 89.50 173 LEU A N 1
ATOM 1417 C CA . LEU A 1 173 ? -2.814 -4.970 22.521 1.00 89.50 173 LEU A CA 1
ATOM 1418 C C . LEU A 1 173 ? -2.049 -6.276 22.246 1.00 89.50 173 LEU A C 1
ATOM 1420 O O . LEU A 1 173 ? -2.674 -7.323 22.100 1.00 89.50 173 LEU A O 1
ATOM 1424 N N . SER A 1 174 ? -0.709 -6.246 22.233 1.00 87.88 174 SER A N 1
ATOM 1425 C CA . SER A 1 174 ? 0.107 -7.446 22.002 1.00 87.88 174 SER A CA 1
ATOM 1426 C C . SER A 1 174 ? 0.142 -8.450 23.162 1.00 87.88 174 SER A C 1
ATOM 1428 O O . SER A 1 174 ? 0.754 -9.502 22.998 1.00 87.88 174 SER A O 1
ATOM 1430 N N . THR A 1 175 ? -0.506 -8.183 24.306 1.00 89.31 175 THR A N 1
ATOM 1431 C CA . THR A 1 175 ? -0.681 -9.180 25.384 1.00 89.31 175 THR A CA 1
ATOM 1432 C C . THR A 1 175 ? -2.012 -9.940 25.308 1.00 89.31 175 THR A C 1
ATOM 1434 O O . THR A 1 175 ? -2.209 -10.889 26.067 1.00 89.31 175 THR A O 1
ATOM 1437 N N . PHE A 1 176 ? -2.923 -9.573 24.396 1.00 86.69 176 PHE A N 1
ATOM 1438 C CA . PHE A 1 176 ? -4.230 -10.224 24.258 1.00 86.69 176 PHE A CA 1
ATOM 1439 C C . PHE A 1 176 ? -4.222 -11.343 23.212 1.00 86.69 176 PHE A C 1
ATOM 1441 O O . PHE A 1 176 ? -3.906 -11.140 22.042 1.00 86.69 176 PHE A O 1
ATOM 1448 N N . GLU A 1 177 ? -4.658 -12.531 23.631 1.00 82.69 177 GLU A N 1
ATOM 1449 C CA . GLU A 1 177 ? -4.773 -13.710 22.766 1.00 82.69 177 GLU A CA 1
ATOM 1450 C C . GLU A 1 177 ? -6.164 -13.912 22.136 1.00 82.69 177 GLU A C 1
ATOM 1452 O O . GLU A 1 177 ? -6.298 -14.759 21.246 1.00 82.69 177 GLU A O 1
ATOM 1457 N N . ASP A 1 178 ? -7.194 -13.166 22.557 1.00 85.31 178 ASP A N 1
ATOM 1458 C CA . ASP A 1 178 ? -8.556 -13.331 22.028 1.00 85.31 178 ASP A CA 1
ATOM 1459 C C . ASP A 1 178 ? -8.641 -12.916 20.552 1.00 85.31 178 ASP A C 1
ATOM 1461 O O . ASP A 1 178 ? -8.201 -11.836 20.155 1.00 85.31 178 ASP A O 1
ATOM 1465 N N . GLU A 1 179 ? -9.258 -13.775 19.742 1.00 80.25 179 GLU A N 1
ATOM 1466 C CA . GLU A 1 179 ? -9.465 -13.596 18.305 1.00 80.25 179 GLU A CA 1
ATOM 1467 C C . GLU A 1 179 ? -10.102 -12.241 17.932 1.00 80.25 179 GLU A C 1
ATOM 1469 O O . GLU A 1 179 ? -9.831 -11.731 16.845 1.00 80.25 179 GLU A O 1
ATOM 1474 N N . CYS A 1 180 ? -10.897 -11.617 18.812 1.00 82.75 180 CYS A N 1
ATOM 1475 C CA . CYS A 1 180 ? -11.472 -10.300 18.541 1.00 82.75 180 CYS A CA 1
ATOM 1476 C C . CYS A 1 180 ? -10.438 -9.161 18.509 1.00 82.75 180 CYS A C 1
ATOM 1478 O O . CYS A 1 180 ? -10.694 -8.151 17.861 1.00 82.75 180 CYS A O 1
ATOM 1480 N N . LEU A 1 181 ? -9.291 -9.314 19.180 1.00 81.81 181 LEU A N 1
ATOM 1481 C CA . LEU A 1 181 ? -8.171 -8.360 19.182 1.00 81.81 181 LEU A CA 1
ATOM 1482 C C . LEU A 1 181 ? -6.950 -8.873 18.393 1.00 81.81 181 LEU A C 1
ATOM 1484 O O . LEU A 1 181 ? -6.034 -8.105 18.113 1.00 81.81 181 LEU A O 1
ATOM 1488 N N . ARG A 1 182 ? -6.938 -10.161 18.021 1.00 67.19 182 ARG A N 1
ATOM 1489 C CA . ARG A 1 182 ? -5.799 -10.850 17.386 1.00 67.19 182 ARG A CA 1
ATOM 1490 C C . ARG A 1 182 ? -5.696 -10.669 15.868 1.00 67.19 182 ARG A C 1
ATOM 1492 O O . ARG A 1 182 ? -4.700 -11.090 15.279 1.00 67.19 182 ARG A O 1
ATOM 1499 N N . GLN A 1 183 ? -6.720 -10.120 15.211 1.00 53.72 183 GLN A N 1
ATOM 1500 C CA . GLN A 1 183 ? -6.643 -9.830 13.775 1.00 53.72 183 GLN A CA 1
ATOM 1501 C C . GLN A 1 183 ? -5.708 -8.634 13.506 1.00 53.72 183 GLN A C 1
ATOM 1503 O O . GLN A 1 183 ? -5.366 -7.891 14.420 1.00 53.72 183 GLN A O 1
ATOM 1508 N N . VAL A 1 184 ? -5.227 -8.545 12.258 1.00 47.28 184 VAL A N 1
ATOM 1509 C CA . VAL A 1 184 ? -4.231 -7.602 11.694 1.00 47.28 184 VAL A CA 1
ATOM 1510 C C . VAL A 1 184 ? -4.000 -6.337 12.533 1.00 47.28 184 VAL A C 1
ATOM 1512 O O . VAL A 1 184 ? -4.969 -5.625 12.759 1.00 47.28 184 VAL A O 1
ATOM 1515 N N . ARG A 1 185 ? -2.734 -6.033 12.914 1.00 60.69 185 ARG A N 1
ATOM 1516 C CA . ARG A 1 185 ? -2.313 -4.843 13.711 1.00 60.69 185 ARG A CA 1
ATOM 1517 C C . ARG A 1 185 ? -3.238 -3.648 13.399 1.00 60.69 185 ARG A C 1
ATOM 1519 O O . ARG A 1 185 ? -3.005 -3.012 12.369 1.00 60.69 185 ARG A O 1
ATOM 1526 N N . PRO A 1 186 ? -4.261 -3.346 14.225 1.00 61.22 186 PRO A N 1
ATOM 1527 C CA . PRO A 1 186 ? -5.342 -2.488 13.772 1.00 61.22 186 PRO A CA 1
ATOM 1528 C C . PRO A 1 186 ? -4.813 -1.093 13.469 1.00 61.22 186 PRO A C 1
ATOM 1530 O O . PRO A 1 186 ? -3.874 -0.598 14.120 1.00 61.22 186 PRO A O 1
ATOM 1533 N N . GLN A 1 187 ? -5.398 -0.479 12.442 1.00 80.94 187 GLN A N 1
ATOM 1534 C CA . GLN A 1 187 ? -5.074 0.892 12.082 1.00 80.94 187 GLN A CA 1
ATOM 1535 C C . GLN A 1 187 ? -5.420 1.777 13.282 1.00 80.94 187 GLN A C 1
ATOM 1537 O O . GLN A 1 187 ? -6.508 1.658 13.837 1.00 80.94 187 GLN A O 1
ATOM 1542 N N . ILE A 1 188 ? -4.481 2.616 13.725 1.00 88.94 188 ILE A N 1
ATOM 1543 C CA . ILE A 1 188 ? -4.744 3.568 14.806 1.00 88.94 188 ILE A CA 1
ATOM 1544 C C . ILE A 1 188 ? -4.904 4.938 14.167 1.00 88.94 188 ILE A C 1
ATOM 1546 O O . ILE A 1 188 ? -3.974 5.441 13.537 1.00 88.94 188 ILE A O 1
ATOM 1550 N N . VAL A 1 189 ? -6.091 5.515 14.322 1.00 89.00 189 VAL A N 1
ATOM 1551 C CA . VAL A 1 189 ? -6.428 6.864 13.862 1.00 89.00 189 VAL A CA 1
ATOM 1552 C C . VAL A 1 189 ? -6.665 7.778 15.058 1.00 89.00 189 VAL A C 1
ATOM 1554 O O . VAL A 1 189 ? -7.042 7.327 16.140 1.00 89.00 189 VAL A O 1
ATOM 1557 N N . PHE A 1 190 ? -6.408 9.070 14.870 1.00 90.69 190 PHE A N 1
ATOM 1558 C CA . PHE A 1 190 ? -6.454 10.077 15.926 1.00 90.69 190 PHE A CA 1
ATOM 1559 C C . PHE A 1 190 ? -7.464 11.173 15.582 1.00 90.69 190 PHE A C 1
ATOM 1561 O O . PHE A 1 190 ? -7.384 11.769 14.508 1.00 90.69 190 PHE A O 1
ATOM 1568 N N . HIS A 1 191 ? -8.366 11.487 16.515 1.00 88.19 191 HIS A N 1
ATOM 1569 C CA . HIS A 1 191 ? -9.380 12.536 16.360 1.00 88.19 191 HIS A CA 1
ATOM 1570 C C . HIS A 1 191 ? -9.329 13.527 17.531 1.00 88.19 191 HIS A C 1
ATOM 1572 O O . HIS A 1 191 ? -9.217 13.112 18.683 1.00 88.19 191 HIS A O 1
ATOM 1578 N N . GLU A 1 192 ? -9.434 14.832 17.262 1.00 84.19 192 GLU A N 1
ATOM 1579 C CA . GLU A 1 192 ? -9.516 15.834 18.337 1.00 84.19 192 GLU A CA 1
ATOM 1580 C C . GLU A 1 192 ? -10.848 15.701 19.087 1.00 84.19 192 GLU A C 1
ATOM 1582 O O . GLU A 1 192 ? -11.898 15.615 18.454 1.00 84.19 192 GLU A O 1
ATOM 1587 N N . GLU A 1 193 ? -10.815 15.698 20.424 1.00 82.06 193 GLU A N 1
ATOM 1588 C CA . GLU A 1 193 ? -11.970 15.417 21.300 1.00 82.06 193 GLU A CA 1
ATOM 1589 C C . GLU A 1 193 ? -13.218 16.248 20.939 1.00 82.06 193 GLU A C 1
ATOM 1591 O O . GLU A 1 193 ? -14.320 15.706 20.828 1.00 82.06 193 GLU A O 1
ATOM 1596 N N . CYS A 1 194 ? -13.047 17.538 20.634 1.00 75.00 194 CYS A N 1
ATOM 1597 C CA . CYS A 1 194 ? -14.143 18.422 20.228 1.00 75.00 194 CYS A CA 1
ATOM 1598 C C . CYS A 1 194 ? -14.705 18.119 18.825 1.00 75.00 194 CYS A C 1
ATOM 1600 O O . CYS A 1 194 ? -15.915 18.219 18.606 1.00 75.00 194 CYS A O 1
ATOM 1602 N N . LEU A 1 195 ? -13.857 17.699 17.878 1.00 77.31 195 LEU A N 1
ATOM 1603 C CA . LEU A 1 195 ? -14.277 17.288 16.533 1.00 77.31 195 LEU A CA 1
ATOM 1604 C C . LEU A 1 195 ? -14.908 15.891 16.549 1.00 77.31 195 LEU A C 1
ATOM 1606 O O . LEU A 1 195 ? -15.798 15.614 15.746 1.00 77.31 195 LEU A O 1
ATOM 1610 N N . ALA A 1 196 ? -14.499 15.028 17.479 1.00 83.06 196 ALA A N 1
ATOM 1611 C CA . ALA A 1 196 ? -15.181 13.777 17.764 1.00 83.06 196 ALA A CA 1
ATOM 1612 C C . ALA A 1 196 ? -16.593 14.057 18.309 1.00 83.06 196 ALA A C 1
ATOM 1614 O O . ALA A 1 196 ? -17.565 13.651 17.679 1.00 83.06 196 ALA A O 1
ATOM 1615 N N . ALA A 1 197 ? -16.740 14.846 19.381 1.00 79.44 197 ALA A N 1
ATOM 1616 C CA . ALA A 1 197 ? -18.055 15.221 19.917 1.00 79.44 197 ALA A CA 1
ATOM 1617 C C . ALA A 1 197 ? -18.991 15.831 18.847 1.00 79.44 197 ALA A C 1
ATOM 1619 O O . ALA A 1 197 ? -20.169 15.477 18.780 1.00 79.44 197 ALA A O 1
ATOM 1620 N N . ALA A 1 198 ? -18.461 16.671 17.948 1.00 76.50 198 ALA A N 1
ATOM 1621 C CA . ALA A 1 198 ? -19.208 17.183 16.798 1.00 76.50 198 ALA A CA 1
ATOM 1622 C C . ALA A 1 198 ? -19.677 16.073 15.831 1.00 76.50 198 ALA A C 1
ATOM 1624 O O . ALA A 1 198 ? -20.848 16.069 15.455 1.00 76.50 198 ALA A O 1
ATOM 1625 N N . ASN A 1 199 ? -18.832 15.095 15.473 1.00 77.81 199 ASN A N 1
ATOM 1626 C CA . ASN A 1 199 ? -19.249 13.948 14.649 1.00 77.81 199 ASN A CA 1
ATOM 1627 C C . ASN A 1 199 ? -20.429 13.177 15.265 1.00 77.81 199 ASN A C 1
ATOM 1629 O O . ASN A 1 199 ? -21.307 12.725 14.530 1.00 77.81 199 ASN A O 1
ATOM 1633 N N . ASN A 1 200 ? -20.492 13.051 16.597 1.00 80.50 200 ASN A N 1
ATOM 1634 C CA . ASN A 1 200 ? -21.608 12.368 17.253 1.00 80.50 200 ASN A CA 1
ATOM 1635 C C . ASN A 1 200 ? -22.938 13.118 17.062 1.00 80.50 200 ASN A C 1
ATOM 1637 O O . ASN A 1 200 ? -23.937 12.499 16.692 1.00 80.50 200 ASN A O 1
ATOM 1641 N N . LEU A 1 201 ? -22.936 14.448 17.215 1.00 76.25 201 LEU A N 1
ATOM 1642 C CA . LEU A 1 201 ? -24.125 15.288 17.021 1.00 76.25 201 LEU A CA 1
ATOM 1643 C C . LEU A 1 201 ? -24.722 15.147 15.610 1.00 76.25 201 LEU A C 1
ATOM 1645 O O . LEU A 1 201 ? -25.939 15.055 15.466 1.00 76.25 201 LEU A O 1
ATOM 1649 N N . PHE A 1 202 ? -23.881 15.080 14.574 1.00 71.50 202 PHE A N 1
ATOM 1650 C CA . PHE A 1 202 ? -24.338 14.946 13.181 1.00 71.50 202 PHE A CA 1
ATOM 1651 C C . PHE A 1 202 ? -24.553 13.499 12.725 1.00 71.50 202 PHE A C 1
ATOM 1653 O O . PHE A 1 202 ? -25.074 13.279 11.634 1.00 71.50 202 PHE A O 1
ATOM 1660 N N . SER A 1 203 ? -24.231 12.511 13.566 1.00 68.69 203 SER A N 1
ATOM 1661 C CA . SER A 1 203 ? -24.584 11.107 13.322 1.00 68.69 203 SER A CA 1
ATOM 1662 C C . SER A 1 203 ? -26.053 10.785 13.634 1.00 68.69 203 SER A C 1
ATOM 1664 O O . SER A 1 203 ? -26.572 9.788 13.129 1.00 68.69 203 SER A O 1
ATOM 1666 N N . THR A 1 204 ? -26.743 11.618 14.430 1.00 65.12 204 THR A N 1
ATOM 1667 C CA . THR A 1 204 ? -28.147 11.397 14.813 1.00 65.12 204 THR A CA 1
ATOM 1668 C C . THR A 1 204 ? -29.050 12.548 14.362 1.00 65.12 204 THR A C 1
ATOM 1670 O O . THR A 1 204 ? -28.947 13.681 14.833 1.00 65.12 204 THR A O 1
ATOM 1673 N N . ILE A 1 205 ? -29.979 12.237 13.449 1.00 57.06 205 ILE A N 1
ATOM 1674 C CA . ILE A 1 205 ? -30.889 13.215 12.825 1.00 57.06 205 ILE A CA 1
ATOM 1675 C C . ILE A 1 205 ? -31.617 14.041 13.897 1.00 57.06 205 ILE A C 1
ATOM 1677 O O . ILE A 1 205 ? -31.530 15.265 13.884 1.00 57.06 205 ILE A O 1
ATOM 1681 N N . THR A 1 206 ? -32.206 13.378 14.897 1.00 60.22 206 THR A N 1
ATOM 1682 C CA . THR A 1 206 ? -32.990 14.006 15.974 1.00 60.22 206 THR A CA 1
ATOM 1683 C C . THR A 1 206 ? -32.221 15.055 16.785 1.00 60.22 206 THR A C 1
ATOM 1685 O O . THR A 1 206 ? -32.809 16.057 17.184 1.00 60.22 206 THR A O 1
ATOM 1688 N N . GLN A 1 207 ? -30.921 14.855 17.044 1.00 63.53 207 GLN A N 1
ATOM 1689 C CA . GLN A 1 207 ? -30.114 15.858 17.751 1.00 63.53 207 GLN A CA 1
ATOM 1690 C C . GLN A 1 207 ? -29.687 16.988 16.807 1.00 63.53 207 GLN A C 1
ATOM 1692 O O . GLN A 1 207 ? -29.697 18.155 17.200 1.00 63.53 207 GLN A O 1
ATOM 1697 N N . SER A 1 208 ? -29.366 16.661 15.551 1.00 64.50 208 SER A N 1
ATOM 1698 C CA . SER A 1 208 ? -29.029 17.670 14.547 1.00 64.50 208 SER A CA 1
ATOM 1699 C C . SER A 1 208 ? -30.209 18.607 14.247 1.00 64.50 208 SER A C 1
ATOM 1701 O O . SER A 1 208 ? -30.021 19.821 14.222 1.00 64.50 208 SER A O 1
ATOM 1703 N N . ASP A 1 209 ? -31.439 18.099 14.143 1.00 67.31 209 ASP A N 1
ATOM 1704 C CA . ASP A 1 209 ? -32.634 18.919 13.906 1.00 67.31 209 ASP A CA 1
ATOM 1705 C C . ASP A 1 209 ? -32.895 19.890 15.071 1.00 67.31 209 ASP A C 1
ATOM 1707 O O . ASP A 1 209 ? -33.199 21.064 14.847 1.00 67.31 209 ASP A O 1
ATOM 1711 N N . ALA A 1 210 ? -32.699 19.432 16.316 1.00 69.06 210 ALA A N 1
ATOM 1712 C CA . ALA A 1 210 ? -32.880 20.238 17.525 1.00 69.06 210 ALA A CA 1
ATOM 1713 C C . ALA A 1 210 ? -31.873 21.401 17.649 1.00 69.06 210 ALA A C 1
ATOM 1715 O O . ALA A 1 210 ? -32.225 22.466 18.154 1.00 69.06 210 ALA A O 1
ATOM 1716 N N . VAL A 1 211 ? -30.633 21.221 17.179 1.00 72.75 211 VAL A N 1
ATOM 1717 C CA . VAL A 1 211 ? -29.600 22.276 17.185 1.00 72.75 211 VAL A CA 1
ATOM 1718 C C . VAL A 1 211 ? -29.745 23.220 15.992 1.00 72.75 211 VAL A C 1
ATOM 1720 O O . VAL A 1 211 ? -29.573 24.436 16.117 1.00 72.75 211 VAL A O 1
ATOM 1723 N N . MET A 1 212 ? -30.013 22.673 14.809 1.00 69.44 212 MET A N 1
ATOM 1724 C CA . MET A 1 212 ? -29.869 23.414 13.557 1.00 69.44 212 MET A CA 1
ATOM 1725 C C . MET A 1 212 ? -31.161 24.145 13.172 1.00 69.44 212 MET A C 1
ATOM 1727 O O . MET A 1 212 ? -31.096 25.294 12.715 1.00 69.44 212 MET A O 1
ATOM 1731 N N . GLY A 1 213 ? -32.318 23.531 13.439 1.00 67.06 213 GLY A N 1
ATOM 1732 C CA . GLY A 1 213 ? -33.630 24.006 13.006 1.00 67.06 213 GLY A CA 1
ATOM 1733 C C . GLY A 1 213 ? -33.933 23.687 11.531 1.00 67.06 213 GLY A C 1
ATOM 1734 O O . GLY A 1 213 ? -33.188 22.943 10.889 1.00 67.06 213 GLY A O 1
ATOM 1735 N N . PRO A 1 214 ? -35.028 24.238 10.969 1.00 60.47 214 PRO A N 1
ATOM 1736 C CA . PRO A 1 214 ? -35.420 23.986 9.583 1.00 60.47 214 PRO A CA 1
ATOM 1737 C C . PRO A 1 214 ? -34.345 24.450 8.589 1.00 60.47 214 PRO A C 1
ATOM 1739 O O . PRO A 1 214 ? -33.699 25.481 8.779 1.00 60.47 214 PRO A O 1
ATOM 1742 N N . VAL A 1 215 ? -34.167 23.687 7.506 1.00 56.03 215 VAL A N 1
ATOM 1743 C CA . VAL A 1 215 ? -33.074 23.881 6.541 1.00 56.03 215 VAL A CA 1
ATOM 1744 C C . VAL A 1 215 ? -33.245 25.181 5.746 1.00 56.03 215 VAL A C 1
ATOM 1746 O O . VAL A 1 215 ? -34.037 25.259 4.812 1.00 56.03 215 VAL A O 1
ATOM 1749 N N . THR A 1 216 ? -32.444 26.185 6.089 1.00 59.09 216 THR A N 1
ATOM 1750 C CA . THR A 1 216 ? -32.309 27.463 5.376 1.00 59.09 216 THR A CA 1
ATOM 1751 C C . THR A 1 216 ? -31.278 27.383 4.240 1.00 59.09 216 THR A C 1
ATOM 1753 O O . THR A 1 216 ? -30.380 26.535 4.245 1.00 59.09 216 THR A O 1
ATOM 1756 N N . ASP A 1 217 ? -31.351 28.284 3.252 1.00 53.59 217 ASP A N 1
ATOM 1757 C CA . ASP A 1 217 ? -30.373 28.352 2.146 1.00 53.59 217 ASP A CA 1
ATOM 1758 C C . ASP A 1 217 ? -28.950 28.706 2.617 1.00 53.59 217 ASP A C 1
ATOM 1760 O O . ASP A 1 217 ? -27.942 28.216 2.080 1.00 53.59 217 ASP A O 1
ATOM 1764 N N . GLU A 1 218 ? -28.847 29.477 3.696 1.00 59.97 218 GLU A N 1
ATOM 1765 C CA . GLU A 1 218 ? -27.590 29.798 4.363 1.00 59.97 218 GLU A CA 1
ATOM 1766 C C . GLU A 1 218 ? -27.221 28.806 5.481 1.00 59.97 218 GLU A C 1
ATOM 1768 O O . GLU A 1 218 ? -28.096 28.261 6.143 1.00 59.97 218 GLU A O 1
ATOM 1773 N N . PRO A 1 219 ? -25.922 28.526 5.700 1.00 65.06 219 PRO A N 1
ATOM 1774 C CA . PRO A 1 219 ? -25.449 27.901 6.936 1.00 65.06 219 PRO A CA 1
ATOM 1775 C C . PRO A 1 219 ? -25.801 28.728 8.181 1.00 65.06 219 PRO A C 1
ATOM 1777 O O . PRO A 1 219 ? -25.546 29.937 8.139 1.00 65.06 219 PRO A O 1
ATOM 1780 N N . PRO A 1 220 ? -26.223 28.116 9.304 1.00 72.88 220 PRO A N 1
ATOM 1781 C CA . PRO A 1 220 ? -25.834 28.637 10.606 1.00 72.88 220 PRO A CA 1
ATOM 1782 C C . PRO A 1 220 ? -24.309 28.514 10.799 1.00 72.88 220 PRO A C 1
ATOM 1784 O O . PRO A 1 220 ? -23.614 27.846 10.031 1.00 72.88 220 PRO A O 1
ATOM 1787 N N . LEU A 1 221 ? -23.788 29.146 11.846 1.00 73.81 221 LEU A N 1
ATOM 1788 C CA . LEU A 1 221 ? -22.402 29.051 12.301 1.00 73.81 221 LEU A CA 1
ATOM 1789 C C . LEU A 1 221 ? -22.408 28.415 13.704 1.00 73.81 221 LEU A C 1
ATOM 1791 O O . LEU A 1 221 ? -23.035 28.970 14.596 1.00 73.81 221 LEU A O 1
ATOM 1795 N N . LEU A 1 222 ? -21.786 27.256 13.933 1.00 76.06 222 LEU A N 1
ATOM 1796 C CA . LEU A 1 222 ? -21.895 26.536 15.220 1.00 76.06 222 LEU A CA 1
ATOM 1797 C C . LEU A 1 222 ? -20.679 26.777 16.133 1.00 76.06 222 LEU A C 1
ATOM 1799 O O . LEU A 1 222 ? -19.556 26.755 15.672 1.00 76.06 222 LEU A O 1
ATOM 1803 N N . VAL A 1 223 ? -20.840 26.961 17.437 1.00 79.00 223 VAL A N 1
ATOM 1804 C CA . VAL A 1 223 ? -19.706 26.927 18.375 1.00 79.00 223 VAL A CA 1
ATOM 1805 C C . VAL A 1 223 ? -19.865 25.705 19.268 1.00 79.00 223 VAL A C 1
ATOM 1807 O O . VAL A 1 223 ? -20.572 25.776 20.270 1.00 79.00 223 VAL A O 1
ATOM 1810 N N . THR A 1 224 ? -19.252 24.570 18.905 1.00 78.94 224 THR A N 1
ATOM 1811 C CA . THR A 1 224 ? -19.138 23.436 19.836 1.00 78.94 224 THR A CA 1
ATOM 1812 C C . THR A 1 224 ? -18.073 23.703 20.905 1.00 78.94 224 THR A C 1
ATOM 1814 O O . THR A 1 224 ? -16.964 24.152 20.616 1.00 78.94 224 THR A O 1
ATOM 1817 N N . ILE A 1 225 ? -18.434 23.450 22.161 1.00 78.94 225 ILE A N 1
ATOM 1818 C CA . ILE A 1 225 ? -17.693 23.811 23.377 1.00 78.94 225 ILE A CA 1
ATOM 1819 C C . ILE A 1 225 ? -17.669 22.572 24.275 1.00 78.94 225 ILE A C 1
ATOM 1821 O O . ILE A 1 225 ? -18.730 22.135 24.705 1.00 78.94 225 ILE A O 1
ATOM 1825 N N . ASP A 1 226 ? -16.500 21.995 24.566 1.00 77.38 226 ASP A N 1
ATOM 1826 C CA . ASP A 1 226 ? -16.378 20.855 25.485 1.00 77.38 226 ASP A CA 1
ATOM 1827 C C . ASP A 1 226 ? -15.765 21.267 26.834 1.00 77.38 226 ASP A C 1
ATOM 1829 O O . ASP A 1 226 ? -14.586 21.598 26.961 1.00 77.38 226 ASP A O 1
ATOM 1833 N N . PHE A 1 227 ? -16.584 21.217 27.881 1.00 73.19 227 PHE A N 1
ATOM 1834 C CA . PHE A 1 227 ? -16.172 21.451 29.260 1.00 73.19 227 PHE A CA 1
ATOM 1835 C C . PHE A 1 227 ? -15.780 20.141 29.985 1.00 73.19 227 PHE A C 1
ATOM 1837 O O . PHE A 1 227 ? -16.123 19.926 31.146 1.00 73.19 227 PHE A O 1
ATOM 1844 N N . GLY A 1 228 ? -15.090 19.222 29.301 1.00 57.97 228 GLY A N 1
ATOM 1845 C CA . GLY A 1 228 ? -14.609 17.940 29.842 1.00 57.97 228 GLY A CA 1
ATOM 1846 C C . GLY A 1 228 ? -13.207 17.965 30.470 1.00 57.97 228 GLY A C 1
ATOM 1847 O O . GLY A 1 228 ? -12.835 17.016 31.161 1.00 57.97 228 GLY A O 1
ATOM 1848 N N . GLY A 1 229 ? -12.446 19.042 30.249 1.00 48.69 229 GLY A N 1
ATOM 1849 C CA . GLY A 1 229 ? -11.041 19.187 30.652 1.00 48.69 229 GLY A CA 1
ATOM 1850 C C . GLY A 1 229 ? -10.133 19.467 29.450 1.00 48.69 229 GLY A C 1
ATOM 1851 O O . GLY A 1 229 ? -9.621 18.540 28.831 1.00 48.69 229 GLY A O 1
ATOM 1852 N N . HIS A 1 230 ? -9.924 20.758 29.161 1.00 40.09 230 HIS A N 1
ATOM 1853 C CA . HIS A 1 230 ? -9.025 21.304 28.127 1.00 40.09 230 HIS A CA 1
ATOM 1854 C C . HIS A 1 230 ? -9.270 20.877 26.652 1.00 40.09 230 HIS A C 1
ATOM 1856 O O . HIS A 1 230 ? -8.432 20.157 26.116 1.00 40.09 230 HIS A O 1
ATOM 1862 N N . THR A 1 231 ? -10.302 21.399 25.952 1.00 35.69 231 THR A N 1
ATOM 1863 C CA . THR A 1 231 ? -10.339 21.705 24.476 1.00 35.69 231 THR A CA 1
ATOM 1864 C C . THR A 1 231 ? -11.706 22.307 24.055 1.00 35.69 231 THR A C 1
ATOM 1866 O O . THR A 1 231 ? -12.724 21.908 24.598 1.00 35.69 231 THR A O 1
ATOM 1869 N N . LEU A 1 232 ? -11.767 23.240 23.084 1.00 31.41 232 LEU A N 1
ATOM 1870 C CA . LEU A 1 232 ? -12.981 23.947 22.603 1.00 31.41 232 LEU A CA 1
ATOM 1871 C C . LEU A 1 232 ? -12.926 24.261 21.073 1.00 31.41 232 LEU A C 1
ATOM 1873 O O . LEU A 1 232 ? -11.889 24.736 20.615 1.00 31.41 232 LEU A O 1
ATOM 1877 N N . ALA A 1 233 ? -14.003 24.016 20.290 1.00 32.50 233 ALA A N 1
ATOM 1878 C CA . ALA A 1 233 ? -14.249 24.363 18.848 1.00 32.50 233 ALA A CA 1
ATOM 1879 C C . ALA A 1 233 ? -15.269 23.381 18.199 1.00 32.50 233 ALA A C 1
ATOM 1881 O O . ALA A 1 233 ? -15.413 22.281 18.725 1.00 32.50 233 ALA A O 1
ATOM 1882 N N . SER A 1 234 ? -15.965 23.598 17.058 1.00 34.06 234 SER A N 1
ATOM 1883 C CA . SER A 1 234 ? -16.331 24.782 16.238 1.00 34.06 234 SER A CA 1
ATOM 1884 C C . SER A 1 234 ? -17.588 24.502 15.335 1.00 34.06 234 SER A C 1
ATOM 1886 O O . SER A 1 234 ? -18.625 24.118 15.872 1.00 34.06 234 SER A O 1
ATOM 1888 N N . ILE A 1 235 ? -17.534 24.739 14.003 1.00 36.50 235 ILE A N 1
ATOM 1889 C CA . ILE A 1 235 ? -18.598 25.331 13.134 1.00 36.50 235 ILE A CA 1
ATOM 1890 C C . ILE A 1 235 ? -19.213 24.388 12.059 1.00 36.50 235 ILE A C 1
ATOM 1892 O O . ILE A 1 235 ? -18.507 23.558 11.497 1.00 36.50 235 ILE A O 1
ATOM 1896 N N . VAL A 1 236 ? -20.538 24.490 11.775 1.00 38.72 236 VAL A N 1
ATOM 1897 C CA . VAL A 1 236 ? -21.337 23.461 11.043 1.00 38.72 236 VAL A CA 1
ATOM 1898 C C . VAL A 1 236 ? -22.601 23.977 10.287 1.00 38.72 236 VAL A C 1
ATOM 1900 O O . VAL A 1 236 ? -23.258 24.895 10.768 1.00 38.72 236 VAL A O 1
ATOM 1903 N N . LYS A 1 237 ? -23.003 23.311 9.173 1.00 30.92 237 LYS A N 1
ATOM 1904 C CA . LYS A 1 237 ? -24.346 23.295 8.509 1.00 30.92 237 LYS A CA 1
ATOM 1905 C C . LYS A 1 237 ? -24.939 21.849 8.503 1.00 30.92 237 LYS A C 1
ATOM 1907 O O . LYS A 1 237 ? -24.158 20.915 8.639 1.00 30.92 237 LYS A O 1
ATOM 1912 N N . PRO A 1 238 ? -26.260 21.579 8.332 1.00 33.88 238 PRO A N 1
ATOM 1913 C CA . PRO A 1 238 ? -26.737 20.205 8.107 1.00 33.88 238 PRO A CA 1
ATOM 1914 C C . PRO A 1 238 ? -26.334 19.665 6.723 1.00 33.88 238 PRO A C 1
ATOM 1916 O O . PRO A 1 238 ? -26.026 20.437 5.814 1.00 33.88 238 PRO A O 1
ATOM 1919 N N . SER A 1 239 ? -26.404 18.340 6.544 1.00 35.97 239 SER A N 1
ATO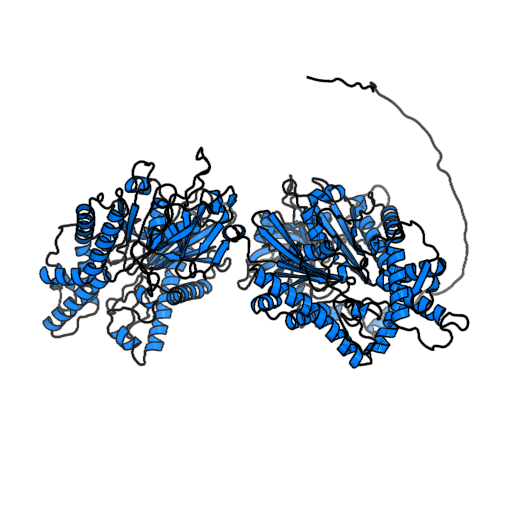M 1920 C CA . SER A 1 239 ? -25.908 17.547 5.391 1.00 35.97 239 SER A CA 1
ATOM 1921 C C . SER A 1 239 ? -24.381 17.429 5.229 1.00 35.97 239 SER A C 1
ATOM 1923 O O . SER A 1 239 ? -23.922 16.705 4.350 1.00 35.97 239 SER A O 1
ATOM 1925 N N . GLY A 1 240 ? -23.598 18.051 6.112 1.00 55.59 240 GLY A N 1
ATOM 1926 C CA . GLY A 1 240 ? -22.144 17.896 6.206 1.00 55.59 240 GLY A CA 1
ATOM 1927 C C . GLY A 1 240 ? -21.506 19.112 6.877 1.00 55.59 240 GLY A C 1
ATOM 1928 O O . GLY A 1 240 ? -22.077 20.201 6.845 1.00 55.59 240 GLY A O 1
ATOM 1929 N N . TYR A 1 241 ? -20.314 18.963 7.461 1.00 62.41 241 TYR A N 1
ATOM 1930 C CA . TYR A 1 241 ? -19.658 20.056 8.188 1.00 62.41 241 TYR A CA 1
ATOM 1931 C C . TYR A 1 241 ? -18.166 20.207 7.887 1.00 62.41 241 TYR A C 1
ATOM 1933 O O . TYR A 1 241 ? -17.535 19.291 7.364 1.00 62.41 241 TYR A O 1
ATOM 1941 N N . PHE A 1 242 ? -17.612 21.383 8.194 1.00 60.12 242 PHE A N 1
ATOM 1942 C CA . PHE A 1 242 ? -16.199 21.697 7.995 1.00 60.12 242 PHE A CA 1
ATOM 1943 C C . PHE A 1 242 ? -15.686 22.679 9.054 1.00 60.12 242 PHE A C 1
ATOM 1945 O O . PHE A 1 242 ? -16.386 23.603 9.460 1.00 60.12 242 PHE A O 1
ATOM 1952 N N . LEU A 1 243 ? -14.437 22.494 9.484 1.00 66.00 243 LEU A N 1
ATOM 1953 C CA . LEU A 1 243 ? -13.776 23.345 10.473 1.00 66.00 243 LEU A CA 1
ATOM 1954 C C . LEU A 1 243 ? -13.580 24.772 9.930 1.00 66.00 243 LEU A C 1
ATOM 1956 O O . LEU A 1 243 ? -12.802 24.993 9.004 1.00 66.00 243 LEU A O 1
ATOM 1960 N N . VAL A 1 244 ? -14.238 25.754 10.552 1.00 61.00 244 VAL A N 1
ATOM 1961 C CA . VAL A 1 244 ? -13.975 27.182 10.317 1.00 61.00 244 VAL A CA 1
ATOM 1962 C C . VAL A 1 244 ? -13.026 27.705 11.394 1.00 61.00 244 VAL A C 1
ATOM 1964 O O . VAL A 1 244 ? -13.390 27.823 12.563 1.00 61.00 244 VAL A O 1
ATOM 1967 N N . GLY A 1 245 ? -11.799 28.038 10.990 1.00 62.75 245 GLY A N 1
ATOM 1968 C CA . GLY A 1 245 ? -10.752 28.550 11.876 1.00 62.75 245 GLY A CA 1
ATOM 1969 C C . GLY A 1 245 ? -9.830 27.456 12.422 1.00 62.75 245 GLY A C 1
ATOM 1970 O O . GLY A 1 245 ? -9.566 26.462 11.753 1.00 62.75 245 GLY A O 1
ATOM 1971 N N . LYS A 1 246 ? -9.297 27.665 13.630 1.00 62.41 246 LYS A N 1
ATOM 1972 C CA . LYS A 1 246 ? -8.485 26.678 14.357 1.00 62.41 246 LYS A CA 1
ATOM 1973 C C . LYS A 1 246 ? -9.255 26.178 15.572 1.00 62.41 246 LYS A C 1
ATOM 1975 O O . LYS A 1 246 ? -9.989 26.956 16.183 1.00 62.41 246 LYS A O 1
ATOM 1980 N N . THR A 1 247 ? -9.039 24.920 15.940 1.00 70.12 247 THR A N 1
ATOM 1981 C CA . THR A 1 247 ? -9.405 24.415 17.265 1.00 70.12 247 THR A CA 1
ATOM 1982 C C . THR A 1 247 ? -8.641 25.197 18.341 1.00 70.12 247 THR A C 1
ATOM 1984 O O . THR A 1 247 ? -7.533 25.693 18.102 1.00 70.12 247 THR A O 1
ATOM 1987 N N . PHE A 1 248 ? -9.265 25.411 19.499 1.00 70.25 248 PHE A N 1
ATOM 1988 C CA . PHE A 1 248 ? -8.677 26.154 20.609 1.00 70.25 248 PHE A CA 1
ATOM 1989 C C . PHE A 1 248 ? -8.769 25.357 21.911 1.00 70.25 248 PHE A C 1
ATOM 1991 O O . PHE A 1 248 ? -9.419 24.322 22.014 1.00 70.25 248 PHE A O 1
ATOM 1998 N N . VAL A 1 249 ? -8.029 25.800 22.913 1.00 74.00 249 VAL A N 1
ATOM 1999 C CA . VAL A 1 249 ? -7.910 25.138 24.208 1.00 74.00 249 VAL A CA 1
ATOM 2000 C C . VAL A 1 249 ? -7.557 26.208 25.224 1.00 74.00 249 VAL A C 1
ATOM 2002 O O . VAL A 1 249 ? -6.867 27.166 24.881 1.00 74.00 249 VAL A O 1
ATOM 2005 N N . GLU A 1 250 ? -8.065 26.063 26.442 1.00 76.00 250 GLU A N 1
ATOM 2006 C CA . GLU A 1 250 ? -7.795 26.993 27.531 1.00 76.00 250 GLU A CA 1
ATOM 2007 C C . GLU A 1 250 ? -7.675 26.237 28.856 1.00 76.00 250 GLU A C 1
ATOM 2009 O O . GLU A 1 250 ? -8.227 25.136 29.022 1.00 76.00 250 GLU A O 1
ATOM 2014 N N . ARG A 1 251 ? -6.912 26.795 29.799 1.00 71.88 251 ARG A N 1
ATOM 2015 C CA . ARG A 1 251 ? -6.589 26.097 31.040 1.00 71.88 251 ARG A CA 1
ATOM 2016 C C . ARG A 1 251 ? -7.684 26.300 32.091 1.00 71.88 251 ARG A C 1
ATOM 2018 O O . ARG A 1 251 ? -7.814 27.352 32.695 1.00 71.88 251 ARG A O 1
ATOM 2025 N N . GLY A 1 252 ? -8.463 25.252 32.339 1.00 73.31 252 GLY A N 1
ATOM 2026 C CA . GLY A 1 252 ? -9.470 25.218 33.393 1.00 73.31 252 GLY A CA 1
ATOM 2027 C C . GLY A 1 252 ? -10.405 24.016 33.288 1.00 73.31 252 GLY A C 1
ATOM 2028 O O . GLY A 1 252 ? -10.125 23.067 32.551 1.00 73.31 252 GLY A O 1
ATOM 2029 N N . GLY A 1 253 ? -11.512 24.066 34.025 1.00 75.81 253 GLY A N 1
ATOM 2030 C CA . GLY A 1 253 ? -12.468 22.967 34.192 1.00 75.81 253 GLY A CA 1
ATOM 2031 C C . GLY A 1 253 ? -12.580 22.511 35.649 1.00 75.81 253 GLY A C 1
ATOM 2032 O O . GLY A 1 253 ? -11.772 22.896 36.498 1.00 75.81 253 GLY A O 1
ATOM 2033 N N . THR A 1 254 ? -13.557 21.643 35.942 1.00 75.69 254 THR A N 1
ATOM 2034 C CA . THR A 1 254 ? -13.808 21.135 37.308 1.00 75.69 254 THR A CA 1
ATOM 2035 C C . THR A 1 254 ? -12.554 20.535 37.946 1.00 75.69 254 THR A C 1
ATOM 2037 O O . THR A 1 254 ? -12.323 20.791 39.118 1.00 75.69 254 THR A O 1
ATOM 2040 N N . GLN A 1 255 ? -11.679 19.875 37.178 1.00 74.44 255 GLN A N 1
ATOM 2041 C CA . GLN A 1 255 ? -10.430 19.306 37.698 1.00 74.44 255 GLN A CA 1
ATOM 2042 C C . GLN A 1 255 ? -9.501 20.343 38.359 1.00 74.44 255 GLN A C 1
ATOM 2044 O O . GLN A 1 255 ? -8.811 20.005 39.314 1.00 74.44 255 GLN A O 1
ATOM 2049 N N . ILE A 1 256 ? -9.484 21.604 37.908 1.00 77.50 256 ILE A N 1
ATOM 2050 C CA . ILE A 1 256 ? -8.717 22.665 38.588 1.00 77.50 256 ILE A CA 1
ATOM 2051 C C . ILE A 1 256 ? -9.504 23.217 39.788 1.00 77.50 256 ILE A C 1
ATOM 2053 O O . ILE A 1 256 ? -8.916 23.535 40.816 1.00 77.50 256 ILE A O 1
ATOM 2057 N N . TRP A 1 257 ? -10.837 23.249 39.717 1.00 82.75 257 TRP A N 1
ATOM 2058 C CA . TRP A 1 257 ? -11.689 23.660 40.841 1.00 82.75 257 TRP A CA 1
ATOM 2059 C C . TRP A 1 257 ? -11.551 22.684 42.024 1.00 82.75 257 TRP A C 1
ATOM 2061 O O . TRP A 1 257 ? -11.382 23.115 43.161 1.00 82.75 257 TRP A O 1
ATOM 2071 N N . GLU A 1 258 ? -11.504 21.379 41.739 1.00 79.94 258 GLU A N 1
ATOM 2072 C CA . GLU A 1 258 ? -11.162 20.306 42.682 1.00 79.94 258 GLU A CA 1
ATOM 2073 C C . GLU A 1 258 ? -9.802 20.535 43.346 1.00 79.94 258 GLU A C 1
ATOM 2075 O O . GLU A 1 258 ? -9.687 20.387 44.557 1.00 79.94 258 GLU A O 1
ATOM 2080 N N . GLN A 1 259 ? -8.776 20.922 42.579 1.00 78.88 259 GLN A N 1
ATOM 2081 C CA . GLN A 1 259 ? -7.428 21.168 43.106 1.00 78.88 259 GLN A CA 1
ATOM 2082 C C . GLN A 1 259 ? -7.396 22.351 44.082 1.00 78.88 259 GLN A C 1
ATOM 2084 O O . GLN A 1 259 ? -6.735 22.272 45.116 1.00 78.88 259 GLN A O 1
ATOM 2089 N N . GLU A 1 260 ? -8.146 23.418 43.801 1.00 84.81 260 GLU A N 1
ATOM 2090 C CA . GLU A 1 260 ? -8.253 24.578 44.693 1.00 84.81 260 GLU A CA 1
ATOM 2091 C C . GLU A 1 260 ? -9.070 24.282 45.961 1.00 84.81 260 GLU A C 1
ATOM 2093 O O . GLU A 1 260 ? -8.688 24.713 47.050 1.00 84.81 260 GLU A O 1
ATOM 2098 N N . ILE A 1 261 ? -10.157 23.510 45.846 1.00 87.00 261 ILE A N 1
ATOM 2099 C CA . ILE A 1 261 ? -10.948 23.051 46.999 1.00 87.00 261 ILE A CA 1
ATOM 2100 C C . ILE A 1 261 ? -10.135 22.073 47.859 1.00 87.00 261 ILE A C 1
ATOM 2102 O O . ILE A 1 261 ? -10.137 22.200 49.081 1.00 87.00 261 ILE A O 1
ATOM 2106 N N . ALA A 1 262 ? -9.377 21.163 47.242 1.00 82.75 262 ALA A N 1
ATOM 2107 C CA . ALA A 1 262 ? -8.466 20.254 47.932 1.00 82.75 262 ALA A CA 1
ATOM 2108 C C . ALA A 1 262 ? -7.371 21.014 48.698 1.00 82.75 262 ALA A C 1
ATOM 2110 O O . ALA A 1 262 ? -7.165 20.763 49.883 1.00 82.75 262 ALA A O 1
ATOM 2111 N N . ALA A 1 263 ? -6.711 21.985 48.057 1.00 83.81 263 ALA A N 1
ATOM 2112 C CA . ALA A 1 263 ? -5.690 22.807 48.704 1.00 83.81 263 ALA A CA 1
ATOM 2113 C C . ALA A 1 263 ? -6.258 23.619 49.884 1.00 83.81 263 ALA A C 1
ATOM 2115 O O . ALA A 1 263 ? -5.627 23.692 50.939 1.00 83.81 263 ALA A O 1
ATOM 2116 N N . PHE A 1 264 ? -7.464 24.182 49.742 1.00 87.62 264 PHE A N 1
ATOM 2117 C CA . PHE A 1 264 ? -8.150 24.873 50.836 1.00 87.62 264 PHE A CA 1
ATOM 2118 C C . PHE A 1 264 ? -8.537 23.923 51.981 1.00 87.62 264 PHE A C 1
ATOM 2120 O O . PHE A 1 264 ? -8.366 24.279 53.149 1.00 87.62 264 PHE A O 1
ATOM 2127 N N . ALA A 1 265 ? -9.023 22.719 51.666 1.00 86.50 265 ALA A N 1
ATOM 2128 C CA . ALA A 1 265 ? -9.381 21.703 52.650 1.00 86.50 265 ALA A CA 1
ATOM 2129 C C . ALA A 1 265 ? -8.170 21.274 53.488 1.00 86.50 265 ALA A C 1
ATOM 2131 O O . ALA A 1 265 ? -8.240 21.339 54.712 1.00 86.50 265 ALA A O 1
ATOM 2132 N N . VAL A 1 266 ? -7.052 20.937 52.836 1.00 83.94 266 VAL A N 1
ATOM 2133 C CA . VAL A 1 266 ? -5.768 20.607 53.479 1.00 83.94 266 VAL A CA 1
ATOM 2134 C C . VAL A 1 266 ? -5.320 21.751 54.397 1.00 83.94 266 VAL A C 1
ATOM 2136 O O . VAL A 1 266 ? -5.253 21.575 55.612 1.00 83.94 266 VAL A O 1
ATOM 2139 N N . GLN A 1 267 ? -5.144 22.966 53.863 1.00 85.94 267 GLN A N 1
ATOM 2140 C CA . GLN A 1 267 ? -4.673 24.123 54.644 1.00 85.94 267 GLN A CA 1
ATOM 2141 C C . GLN A 1 267 ? -5.570 24.477 55.843 1.00 85.94 267 GLN A C 1
ATOM 2143 O O . GLN A 1 267 ? -5.078 24.964 56.862 1.00 85.94 267 GLN A O 1
ATOM 2148 N N . THR A 1 268 ? -6.883 24.260 55.730 1.00 86.38 268 THR A N 1
ATOM 2149 C CA . THR A 1 268 ? -7.848 24.592 56.788 1.00 86.38 268 THR A CA 1
ATOM 2150 C C . THR A 1 268 ? -7.932 23.495 57.844 1.00 86.38 268 THR A C 1
ATOM 2152 O O . THR A 1 268 ? -7.935 23.791 59.039 1.00 86.38 268 THR A O 1
ATOM 2155 N N . LEU A 1 269 ? -8.011 22.229 57.429 1.00 86.62 269 LEU A N 1
ATOM 2156 C CA . LEU A 1 269 ? -8.266 21.109 58.331 1.00 86.62 269 LEU A CA 1
ATOM 2157 C C . LEU A 1 269 ? -6.999 20.630 59.034 1.00 86.62 269 LEU A C 1
ATOM 2159 O O . LEU A 1 269 ? -7.069 20.366 60.231 1.00 86.62 269 LEU A O 1
ATOM 2163 N N . GLU A 1 270 ? -5.845 20.604 58.365 1.00 86.88 270 GLU A N 1
ATOM 2164 C CA . GLU A 1 270 ? -4.580 20.243 59.023 1.00 86.88 270 GLU A CA 1
ATOM 2165 C C . GLU A 1 270 ? -4.219 21.260 60.107 1.00 86.88 270 GLU A C 1
ATOM 2167 O O . GLU A 1 270 ? -3.874 20.896 61.230 1.00 86.88 270 GLU A O 1
ATOM 2172 N N . LYS A 1 271 ? -4.431 22.553 59.823 1.00 86.81 271 LYS A N 1
ATOM 2173 C CA . LYS A 1 271 ? -4.291 23.632 60.809 1.00 86.81 271 LYS A CA 1
ATOM 2174 C C . LYS A 1 271 ? -5.300 23.523 61.962 1.00 86.81 271 LYS A C 1
ATOM 2176 O O . LYS A 1 271 ? -4.975 23.907 63.081 1.00 86.81 271 LYS A O 1
ATOM 2181 N N . LYS A 1 272 ? -6.514 23.017 61.708 1.00 84.25 272 LYS A N 1
ATOM 2182 C CA . LYS A 1 272 ? -7.555 22.813 62.734 1.00 84.25 272 LYS A CA 1
ATOM 2183 C C . LYS A 1 272 ? -7.285 21.581 63.610 1.00 84.25 272 LYS A C 1
ATOM 2185 O O . LYS A 1 272 ? -7.614 21.619 64.791 1.00 84.25 272 LYS A O 1
ATOM 2190 N N . ARG A 1 273 ? -6.704 20.512 63.051 1.00 81.88 273 ARG A N 1
ATOM 2191 C CA . ARG A 1 273 ? -6.331 19.276 63.773 1.00 81.88 273 ARG A CA 1
ATOM 2192 C C . ARG A 1 273 ? -4.948 19.337 64.422 1.00 81.88 273 ARG A C 1
ATOM 2194 O O . ARG A 1 273 ? -4.677 18.553 65.321 1.00 81.88 273 ARG A O 1
ATOM 2201 N N . ASN A 1 274 ? -4.077 20.235 63.954 1.00 83.12 274 ASN A N 1
ATOM 2202 C CA . ASN A 1 274 ? -2.638 20.232 64.239 1.00 83.12 274 ASN A CA 1
ATOM 2203 C C . ASN A 1 274 ? -1.954 18.896 63.854 1.00 83.12 274 ASN A C 1
ATOM 2205 O O . ASN A 1 274 ? -1.020 18.443 64.511 1.00 83.12 274 ASN A O 1
ATOM 2209 N N . ALA A 1 275 ? -2.447 18.263 62.786 1.00 81.44 275 ALA A N 1
ATOM 2210 C CA . ALA A 1 275 ? -1.986 16.983 62.250 1.00 81.44 275 ALA A CA 1
ATOM 2211 C C . ALA A 1 275 ? -2.302 16.900 60.740 1.00 81.44 275 ALA A C 1
ATOM 2213 O O . ALA A 1 275 ? -3.240 17.573 60.302 1.00 81.44 275 ALA A O 1
ATOM 2214 N N . PRO A 1 276 ? -1.570 16.094 59.945 1.00 80.25 276 PRO A N 1
ATOM 2215 C CA . PRO A 1 276 ? -1.899 15.858 58.537 1.00 80.25 276 PRO A CA 1
ATOM 2216 C C . PRO A 1 276 ? -3.305 15.273 58.350 1.00 80.25 276 PRO A C 1
ATOM 2218 O O . PRO A 1 276 ? -3.803 14.558 59.222 1.00 80.25 276 PRO A O 1
ATOM 2221 N N . LEU A 1 277 ? -3.940 15.534 57.205 1.00 78.94 277 LEU A N 1
ATOM 2222 C CA . LEU A 1 277 ? -5.216 14.895 56.873 1.00 78.94 277 LEU A CA 1
ATOM 2223 C C . LEU A 1 277 ? -5.007 13.407 56.545 1.00 78.94 277 LEU A C 1
ATOM 2225 O O . LEU A 1 277 ? -4.113 13.085 55.756 1.00 78.94 277 LEU A O 1
ATOM 2229 N N . PRO A 1 278 ? -5.855 12.493 57.058 1.00 76.25 278 PRO A N 1
ATOM 2230 C CA . PRO A 1 278 ? -5.847 11.116 56.588 1.00 76.25 278 PRO A CA 1
ATOM 2231 C C . PRO A 1 278 ? -6.339 11.072 55.121 1.00 76.25 278 PRO A C 1
ATOM 2233 O O . PRO A 1 278 ? -7.210 11.865 54.747 1.00 76.25 278 PRO A O 1
ATOM 2236 N N . PRO A 1 279 ? -5.795 10.195 54.251 1.00 69.94 279 PRO A N 1
ATOM 2237 C CA . PRO A 1 279 ? -6.030 10.287 52.802 1.00 69.94 279 PRO A CA 1
ATOM 2238 C C . PRO A 1 279 ? -7.502 10.168 52.372 1.00 69.94 279 PRO A C 1
ATOM 2240 O O . PRO A 1 279 ? -7.922 10.849 51.432 1.00 69.94 279 PRO A O 1
ATOM 2243 N N . ASN A 1 280 ? -8.303 9.387 53.104 1.00 72.75 280 ASN A N 1
ATOM 2244 C CA . ASN A 1 280 ? -9.746 9.229 52.898 1.00 72.75 280 ASN A CA 1
ATOM 2245 C C . ASN A 1 280 ? -10.529 10.542 53.073 1.00 72.75 280 ASN A C 1
ATOM 2247 O O . ASN A 1 280 ? -11.503 10.775 52.357 1.00 72.75 280 ASN A O 1
ATOM 2251 N N . ALA A 1 281 ? -10.097 11.427 53.978 1.00 78.69 281 ALA A N 1
ATOM 2252 C CA . ALA A 1 281 ? -10.784 12.683 54.263 1.00 78.69 281 ALA A CA 1
ATOM 2253 C C . ALA A 1 281 ? -10.871 13.580 53.024 1.00 78.69 281 ALA A C 1
ATOM 2255 O O . ALA A 1 281 ? -11.907 14.189 52.754 1.00 78.69 281 ALA A O 1
ATOM 2256 N N . LEU A 1 282 ? -9.792 13.639 52.238 1.00 77.38 282 LEU A N 1
ATOM 2257 C CA . LEU A 1 282 ? -9.751 14.439 51.018 1.00 77.38 282 LEU A CA 1
ATOM 2258 C C . LEU A 1 282 ? -10.657 13.858 49.921 1.00 77.38 282 LEU A C 1
ATOM 2260 O O . LEU A 1 282 ? -11.244 14.607 49.139 1.00 77.38 282 LEU A O 1
ATOM 2264 N N . GLU A 1 283 ? -10.799 12.535 49.878 1.00 74.94 283 GLU A N 1
ATOM 2265 C CA . GLU A 1 283 ? -11.671 11.832 48.938 1.00 74.94 283 GLU A CA 1
ATOM 2266 C C . GLU A 1 283 ? -13.158 12.027 49.266 1.00 74.94 283 GLU A C 1
ATOM 2268 O O . GLU A 1 283 ? -13.929 12.400 48.381 1.00 74.94 283 GLU A O 1
ATOM 2273 N N . ASP A 1 284 ? -13.545 11.886 50.536 1.00 78.38 284 ASP A N 1
ATOM 2274 C CA . ASP A 1 284 ? -14.889 12.206 51.037 1.00 78.38 284 ASP A CA 1
ATOM 2275 C C . ASP A 1 284 ? -15.286 13.662 50.728 1.00 78.38 284 ASP A C 1
ATOM 2277 O O . ASP A 1 284 ? -16.349 13.918 50.150 1.00 78.38 284 ASP A O 1
ATOM 2281 N N . ILE A 1 285 ? -14.397 14.615 51.039 1.00 83.56 285 ILE A N 1
ATOM 2282 C CA . ILE A 1 285 ? -14.591 16.049 50.773 1.00 83.56 285 ILE A CA 1
ATOM 2283 C C . ILE A 1 285 ? -14.807 16.304 49.276 1.00 83.56 285 ILE A C 1
ATOM 2285 O O . ILE A 1 285 ? -15.729 17.037 48.903 1.00 83.56 285 ILE A O 1
ATOM 2289 N N . LEU A 1 286 ? -13.997 15.691 48.404 1.00 80.06 286 LEU A N 1
ATOM 2290 C CA . LEU A 1 286 ? -14.122 15.858 46.954 1.00 80.06 286 LEU A CA 1
ATOM 2291 C C . LEU A 1 286 ? -15.368 15.158 46.383 1.00 80.06 286 LEU A C 1
ATOM 2293 O O . LEU A 1 286 ? -15.991 15.704 45.469 1.00 80.06 286 LEU A O 1
ATOM 2297 N N . ARG A 1 287 ? -15.793 14.016 46.938 1.00 77.31 287 ARG A N 1
ATOM 2298 C CA . ARG A 1 287 ? -17.050 13.341 46.563 1.00 77.31 287 ARG A CA 1
ATOM 2299 C C . ARG A 1 287 ? -18.263 14.229 46.860 1.00 77.31 287 ARG A C 1
ATOM 2301 O O . ARG A 1 287 ? -19.096 14.447 45.978 1.00 77.31 287 ARG A O 1
ATOM 2308 N N . ILE A 1 288 ? -18.338 14.813 48.061 1.00 82.00 288 ILE A N 1
ATOM 2309 C CA . ILE A 1 288 ? -19.430 15.728 48.448 1.00 82.00 288 ILE A CA 1
ATOM 2310 C C . ILE A 1 288 ? -19.373 17.040 47.651 1.00 82.00 288 ILE A C 1
ATOM 2312 O O . ILE A 1 288 ? -20.414 17.560 47.237 1.00 82.00 288 ILE A O 1
ATOM 2316 N N . PHE A 1 289 ? -18.174 17.549 47.357 1.00 83.94 289 PHE A N 1
ATOM 2317 C CA . PHE A 1 289 ? -17.995 18.705 46.478 1.00 83.94 289 PHE A CA 1
ATOM 2318 C C . PHE A 1 289 ? -18.597 18.452 45.087 1.00 83.94 289 PHE A C 1
ATOM 2320 O O . PHE A 1 289 ? -19.428 19.244 44.638 1.00 83.94 289 PHE A O 1
ATOM 2327 N N . HIS A 1 290 ? -18.275 17.320 44.445 1.00 76.44 290 HIS A N 1
ATOM 2328 C CA . HIS A 1 290 ? -18.859 16.937 43.151 1.00 76.44 290 HIS A CA 1
ATOM 2329 C C . HIS A 1 290 ? -20.379 16.784 43.208 1.00 76.44 290 HIS A C 1
ATOM 2331 O O . HIS A 1 290 ? -21.069 17.317 42.339 1.00 76.44 290 HIS A O 1
ATOM 2337 N N . HIS A 1 291 ? -20.912 16.124 44.240 1.00 75.12 291 HIS A N 1
ATOM 2338 C CA . HIS A 1 291 ? -22.359 15.997 44.454 1.00 75.12 291 HIS A CA 1
ATOM 2339 C C . HIS A 1 291 ? -23.055 17.366 44.562 1.00 75.12 291 HIS A C 1
ATOM 2341 O O . HIS A 1 291 ? -24.190 17.539 44.114 1.00 75.12 291 HIS A O 1
ATOM 2347 N N . THR A 1 292 ? -22.366 18.357 45.135 1.00 77.88 292 THR A N 1
ATOM 2348 C CA . THR A 1 292 ? -22.874 19.724 45.311 1.00 77.88 292 THR A CA 1
ATOM 2349 C C . THR A 1 292 ? -22.869 20.496 43.990 1.00 77.88 292 THR A C 1
ATOM 2351 O O . THR A 1 292 ? -23.918 20.977 43.569 1.00 77.88 292 THR A O 1
ATOM 2354 N N . ILE A 1 293 ? -21.742 20.548 43.269 1.00 75.81 293 ILE A N 1
ATOM 2355 C CA . ILE A 1 293 ? -21.631 21.323 42.014 1.00 75.81 293 ILE A CA 1
ATOM 2356 C C . ILE A 1 293 ? -22.390 20.714 40.819 1.00 75.81 293 ILE A C 1
ATOM 2358 O O . ILE A 1 293 ? -22.565 21.391 39.803 1.00 75.81 293 ILE A O 1
ATOM 2362 N N . LYS A 1 294 ? -22.835 19.451 40.932 1.00 68.94 294 LYS A N 1
ATOM 2363 C CA . LYS A 1 294 ? -23.675 18.737 39.949 1.00 68.94 294 LYS A CA 1
ATOM 2364 C C . LYS A 1 294 ? -25.186 18.897 40.191 1.00 68.94 294 LYS A C 1
ATOM 2366 O O . LYS A 1 294 ? -25.977 18.373 39.404 1.00 68.94 294 LYS A O 1
ATOM 2371 N N . LYS A 1 295 ? -25.618 19.588 41.256 1.00 64.81 295 LYS A N 1
ATOM 2372 C CA . LYS A 1 295 ? -27.038 19.892 41.514 1.00 64.81 295 LYS A CA 1
ATOM 2373 C C . LYS A 1 295 ? -27.405 21.243 40.877 1.00 64.81 295 LYS A C 1
ATOM 2375 O O . LYS A 1 295 ? -26.824 22.252 41.261 1.00 64.81 295 LYS A O 1
ATOM 2380 N N . PRO A 1 296 ? -28.376 21.306 39.944 1.00 52.19 296 PRO A N 1
ATOM 2381 C CA . PRO A 1 296 ? -28.666 22.514 39.165 1.00 52.19 296 PRO A CA 1
ATOM 2382 C C . PRO A 1 296 ? -29.565 23.499 39.935 1.00 52.19 296 PRO A C 1
ATOM 2384 O O . PRO A 1 296 ? -30.678 23.807 39.512 1.00 52.19 296 PRO A O 1
ATOM 2387 N N . LYS A 1 297 ? -29.114 23.965 41.104 1.00 53.94 297 LYS A N 1
ATOM 2388 C CA . LYS A 1 297 ? -29.804 24.986 41.904 1.00 53.94 297 LYS A CA 1
ATOM 2389 C C . LYS A 1 297 ? -28.919 26.224 42.042 1.00 53.94 297 LYS A C 1
ATOM 2391 O O . LYS A 1 297 ? -27.737 26.098 42.329 1.00 53.94 297 LYS A O 1
ATOM 2396 N N . ALA A 1 298 ? -29.545 27.385 41.849 1.00 58.66 298 ALA A N 1
ATOM 2397 C CA . ALA A 1 298 ? -28.941 28.715 41.770 1.00 58.66 298 ALA A CA 1
ATOM 2398 C C . ALA A 1 298 ? -27.986 28.970 40.582 1.00 58.66 298 ALA A C 1
ATOM 2400 O O . ALA A 1 298 ? -27.369 28.079 39.995 1.00 58.66 298 ALA A O 1
ATOM 2401 N N . ASP A 1 299 ? -27.906 30.254 40.241 1.00 67.69 299 ASP A N 1
ATOM 2402 C CA . ASP A 1 299 ? -27.007 30.923 39.295 1.00 67.69 299 ASP A CA 1
ATOM 2403 C C . ASP A 1 299 ? -25.744 31.485 39.986 1.00 67.69 299 ASP A C 1
ATOM 2405 O O . ASP A 1 299 ? -24.952 32.203 39.376 1.00 67.69 299 ASP A O 1
ATOM 2409 N N . LYS A 1 300 ? -25.573 31.172 41.277 1.00 76.25 300 LYS A N 1
ATOM 2410 C CA . LYS A 1 300 ? -24.597 31.759 42.203 1.00 76.25 300 LYS A CA 1
ATOM 2411 C C . LYS A 1 300 ? -23.813 30.673 42.925 1.00 76.25 300 LYS A C 1
ATOM 2413 O O . LYS A 1 300 ? -24.255 29.532 43.029 1.00 76.25 300 LYS A O 1
ATOM 2418 N N . ILE A 1 301 ? -22.656 31.055 43.452 1.00 82.25 301 ILE A N 1
ATOM 2419 C CA . ILE A 1 301 ? -21.802 30.174 44.245 1.00 82.25 301 ILE A CA 1
ATOM 2420 C C . ILE A 1 301 ? -22.116 30.412 45.719 1.00 82.25 301 ILE A C 1
ATOM 2422 O O . ILE A 1 301 ? -21.807 31.462 46.275 1.00 82.25 301 ILE A O 1
ATOM 2426 N N . GLU A 1 302 ? -22.775 29.438 46.334 1.00 84.12 302 GLU A N 1
ATOM 2427 C CA . GLU A 1 302 ? -23.101 29.453 47.759 1.00 84.12 302 GLU A CA 1
ATOM 2428 C C . GLU A 1 302 ? -21.939 28.892 48.600 1.00 84.12 302 GLU A C 1
ATOM 2430 O O . GLU A 1 302 ? -20.949 28.373 48.076 1.00 84.12 302 GLU A O 1
ATOM 2435 N N . ALA A 1 303 ? -22.038 29.005 49.927 1.00 86.31 303 ALA A N 1
ATOM 2436 C CA . ALA A 1 303 ? -21.066 28.391 50.826 1.00 86.31 303 ALA A CA 1
ATOM 2437 C C . ALA A 1 303 ? -21.180 26.858 50.759 1.00 86.31 303 ALA A C 1
ATOM 2439 O O . ALA A 1 303 ? -22.266 26.300 50.918 1.00 86.31 303 ALA A O 1
ATOM 2440 N N . LEU A 1 304 ? -20.060 26.168 50.544 1.00 88.81 304 LEU A N 1
ATOM 2441 C CA . LEU A 1 304 ? -20.041 24.711 50.418 1.00 88.81 304 LEU A CA 1
ATOM 2442 C C . LEU A 1 304 ? -19.902 24.088 51.809 1.00 88.81 304 LEU A C 1
ATOM 2444 O O . LEU A 1 304 ? -18.903 24.322 52.488 1.00 88.81 304 LEU A O 1
ATOM 2448 N N . SER A 1 305 ? -20.871 23.271 52.219 1.00 88.69 305 SER A N 1
ATOM 2449 C CA . SER A 1 305 ? -20.725 22.398 53.387 1.00 88.69 305 SER A CA 1
ATOM 2450 C C . SER A 1 305 ? -20.195 21.046 52.918 1.00 88.69 305 SER A C 1
ATOM 2452 O O . SER A 1 305 ? -20.898 20.291 52.248 1.00 88.69 305 SER A O 1
ATOM 2454 N N . LEU A 1 306 ? -18.924 20.781 53.214 1.00 90.38 306 LEU A N 1
ATOM 2455 C CA . LEU A 1 306 ? -18.225 19.540 52.892 1.00 90.38 306 LEU A CA 1
ATOM 2456 C C . LEU A 1 306 ? -17.937 18.788 54.197 1.00 90.38 306 LEU A C 1
ATOM 2458 O O . LEU A 1 306 ? -17.772 19.406 55.251 1.00 90.38 306 LEU A O 1
ATOM 2462 N N . SER A 1 307 ? -17.858 17.463 54.149 1.00 87.31 307 SER A N 1
ATOM 2463 C CA . SER A 1 307 ? -17.595 16.645 55.336 1.00 87.31 307 SER A CA 1
ATOM 2464 C C . SER A 1 307 ? -16.847 15.362 54.998 1.00 87.31 307 SER A C 1
ATOM 2466 O O . SER A 1 307 ? -16.815 14.942 53.844 1.00 87.31 307 SER A O 1
ATOM 2468 N N . TYR A 1 308 ? -16.278 14.738 56.021 1.00 87.50 308 TYR A N 1
ATOM 2469 C CA . TYR A 1 308 ? -15.718 13.388 55.977 1.00 87.50 308 TYR A CA 1
ATOM 2470 C C . TYR A 1 308 ? -15.927 12.701 57.327 1.00 87.50 308 TYR A C 1
ATOM 2472 O O . TYR A 1 308 ? -16.385 13.328 58.288 1.00 87.50 308 TYR A O 1
ATOM 2480 N N . THR A 1 309 ? -15.622 11.411 57.416 1.00 80.94 309 THR A N 1
ATOM 2481 C CA . THR A 1 309 ? -15.631 10.677 58.689 1.00 80.94 309 THR A CA 1
ATOM 2482 C C . THR A 1 309 ? -14.356 9.859 58.842 1.00 80.94 309 THR A C 1
ATOM 2484 O O . THR A 1 309 ? -13.885 9.248 57.885 1.00 80.94 309 THR A O 1
ATOM 2487 N N . ASP A 1 310 ? -13.796 9.863 60.046 1.00 80.62 310 ASP A N 1
ATOM 2488 C CA . ASP A 1 310 ? -12.681 9.008 60.450 1.00 80.62 310 ASP A CA 1
ATOM 2489 C C . ASP A 1 310 ? -12.859 8.534 61.902 1.00 80.62 310 ASP A C 1
ATOM 2491 O O . ASP A 1 310 ? -13.951 8.651 62.465 1.00 80.62 310 ASP A O 1
ATOM 2495 N N . ASP A 1 311 ? -11.802 7.980 62.497 1.00 77.44 311 ASP A N 1
ATOM 2496 C CA . ASP A 1 311 ? -11.824 7.414 63.849 1.00 77.44 311 ASP A CA 1
ATOM 2497 C C . ASP A 1 311 ? -12.089 8.464 64.953 1.00 77.44 311 ASP A C 1
ATOM 2499 O O . ASP A 1 311 ? -12.590 8.107 66.020 1.00 77.44 311 ASP A O 1
ATOM 2503 N N . ASP A 1 312 ? -11.837 9.759 64.693 1.00 74.38 312 ASP A N 1
ATOM 2504 C CA . ASP A 1 312 ? -12.205 10.871 65.591 1.00 74.38 312 ASP A CA 1
ATOM 2505 C C . ASP A 1 312 ? -13.687 11.293 65.421 1.00 74.38 312 ASP A C 1
ATOM 2507 O O . ASP A 1 312 ? -14.207 12.103 66.194 1.00 74.38 312 ASP A O 1
ATOM 2511 N N . GLY A 1 313 ? -14.383 10.767 64.404 1.00 79.94 313 GLY A N 1
ATOM 2512 C CA . GLY A 1 313 ? -15.801 10.995 64.130 1.00 79.94 313 GLY A CA 1
ATOM 2513 C C . GLY A 1 313 ? -16.092 11.814 62.865 1.00 79.94 313 GLY A C 1
ATOM 2514 O O . GLY A 1 313 ? -15.360 11.787 61.876 1.00 79.94 313 GLY A O 1
ATOM 2515 N N . GLY A 1 314 ? -17.239 12.502 62.861 1.00 83.94 314 GLY A N 1
ATOM 2516 C CA . GLY A 1 314 ? -17.732 13.269 61.711 1.00 83.94 314 GLY A CA 1
ATOM 2517 C C . GLY A 1 314 ? -17.204 14.705 61.684 1.00 83.94 314 GLY A C 1
ATOM 2518 O O . GLY A 1 314 ? -17.555 15.519 62.541 1.00 83.94 314 GLY A O 1
ATOM 2519 N N . HIS A 1 315 ? -16.414 15.047 60.666 1.00 85.94 315 HIS A N 1
ATOM 2520 C CA . HIS A 1 315 ? -15.782 16.362 60.523 1.00 85.94 315 HIS A CA 1
ATOM 2521 C C . HIS A 1 315 ? -16.449 17.200 59.436 1.00 85.94 315 HIS A C 1
ATOM 2523 O O . HIS A 1 315 ? -16.714 16.715 58.338 1.00 85.94 315 HIS A O 1
ATOM 2529 N N . PHE A 1 316 ? -16.631 18.495 59.708 1.00 87.12 316 PHE A N 1
ATOM 2530 C CA . PHE A 1 316 ? -17.232 19.454 58.776 1.00 87.12 316 PHE A CA 1
ATOM 2531 C C . PHE A 1 316 ? -16.251 20.564 58.376 1.00 87.12 316 PHE A C 1
ATOM 2533 O O . PHE A 1 316 ? -15.571 21.161 59.221 1.00 87.12 316 PHE A O 1
ATOM 2540 N N . LEU A 1 317 ? -16.233 20.863 57.076 1.00 89.19 317 LEU A N 1
ATOM 2541 C CA . LEU A 1 317 ? -15.523 21.953 56.420 1.00 89.19 317 LEU A CA 1
ATOM 2542 C C . LEU A 1 317 ? -16.541 22.847 55.702 1.00 89.19 317 LEU A C 1
ATOM 2544 O O . LEU A 1 317 ? -17.054 22.497 54.640 1.00 89.19 317 LEU A O 1
ATOM 2548 N N . THR A 1 318 ? -16.791 24.031 56.253 1.00 90.69 318 THR A N 1
ATOM 2549 C CA . THR A 1 318 ? -17.510 25.088 55.534 1.00 90.69 318 THR A CA 1
ATOM 2550 C C . THR A 1 318 ? -16.515 25.871 54.686 1.00 90.69 318 THR A C 1
ATOM 2552 O O . THR A 1 318 ? -15.635 26.537 55.231 1.00 90.69 318 THR A O 1
ATOM 2555 N N . VAL A 1 319 ? -16.662 25.831 53.363 1.00 90.31 319 VAL A N 1
ATOM 2556 C CA . VAL A 1 319 ? -15.989 26.761 52.445 1.00 90.31 319 VAL A CA 1
ATOM 2557 C C . VAL A 1 319 ? -16.883 28.001 52.317 1.00 90.31 319 VAL A C 1
ATOM 2559 O O . VAL A 1 319 ? -17.995 27.870 51.802 1.00 90.31 319 VAL A O 1
ATOM 2562 N N . PRO A 1 320 ? -16.463 29.197 52.775 1.00 91.44 320 PRO A N 1
ATOM 2563 C CA . PRO A 1 320 ? -17.266 30.412 52.624 1.00 91.44 320 PRO A CA 1
ATOM 2564 C C . PRO A 1 320 ? -17.584 30.697 51.152 1.00 91.44 320 PRO A C 1
ATOM 2566 O O . PRO A 1 320 ? -16.754 30.410 50.290 1.00 91.44 320 PRO A O 1
ATOM 2569 N N . ALA A 1 321 ? -18.744 31.297 50.864 1.00 88.06 321 ALA A N 1
ATOM 2570 C CA . ALA A 1 321 ? -19.197 31.563 49.491 1.00 88.06 321 ALA A CA 1
ATOM 2571 C C . ALA A 1 321 ? -18.147 32.331 48.664 1.00 88.06 321 ALA A C 1
ATOM 2573 O O . ALA A 1 321 ? -17.771 31.887 47.583 1.00 88.06 321 ALA A O 1
ATOM 2574 N N . GLU A 1 322 ? -17.570 33.397 49.232 1.00 89.38 322 GLU A N 1
ATOM 2575 C CA . GLU A 1 322 ? -16.467 34.155 48.624 1.00 89.38 322 GLU A CA 1
ATOM 2576 C C . GLU A 1 322 ? -15.269 33.254 48.274 1.00 89.38 322 GLU A C 1
ATOM 2578 O O . GLU A 1 322 ? -14.671 33.382 47.207 1.00 89.38 322 GLU A O 1
ATOM 2583 N N . LYS A 1 323 ? -14.923 32.294 49.143 1.00 91.38 323 LYS A N 1
ATOM 2584 C CA . LYS A 1 323 ? -13.786 31.402 48.903 1.00 91.38 323 LYS A CA 1
ATOM 2585 C C . LYS A 1 323 ? -14.096 30.349 47.843 1.00 91.38 323 LYS A C 1
ATOM 2587 O O . LYS A 1 323 ? -13.253 30.091 46.987 1.00 91.38 323 LYS A O 1
ATOM 2592 N N . ALA A 1 324 ? -15.300 29.782 47.865 1.00 88.56 324 ALA A N 1
ATOM 2593 C CA . ALA A 1 324 ? -15.778 28.883 46.820 1.00 88.56 324 ALA A CA 1
ATOM 2594 C C . ALA A 1 324 ? -15.811 29.594 45.452 1.00 88.56 324 ALA A C 1
ATOM 2596 O O . ALA A 1 324 ? -15.409 29.002 44.448 1.00 88.56 324 ALA A O 1
ATOM 2597 N N . GLU A 1 325 ? -16.192 30.876 45.426 1.00 89.56 325 GLU A N 1
ATOM 2598 C CA . GLU A 1 325 ? -16.173 31.734 44.240 1.00 89.56 325 GLU A CA 1
ATOM 2599 C C . GLU A 1 325 ? -14.747 32.049 43.756 1.00 89.56 325 GLU A C 1
ATOM 2601 O O . GLU A 1 325 ? -14.462 31.900 42.566 1.00 89.56 325 GLU A O 1
ATOM 2606 N N . GLN A 1 326 ? -13.813 32.394 44.651 1.00 90.88 326 GLN A N 1
ATOM 2607 C CA . GLN A 1 326 ? -12.391 32.537 44.303 1.00 90.88 326 GLN A CA 1
ATOM 2608 C C . GLN A 1 326 ? -11.842 31.255 43.646 1.00 90.88 326 GLN A C 1
ATOM 2610 O O . GLN A 1 326 ? -11.172 31.326 42.612 1.00 90.88 326 GLN A O 1
ATOM 2615 N N . CYS A 1 327 ? -12.138 30.083 44.222 1.00 89.06 327 CYS A N 1
ATOM 2616 C CA . CYS A 1 327 ? -11.710 28.784 43.698 1.00 89.06 327 CYS A CA 1
ATOM 2617 C C . CYS A 1 327 ? -12.349 28.468 42.332 1.00 89.06 327 CYS A C 1
ATOM 2619 O O . CYS A 1 327 ? -11.649 28.001 41.433 1.00 89.06 327 CYS A O 1
ATOM 2621 N N . PHE A 1 328 ? -13.638 28.775 42.139 1.00 88.25 328 PHE A N 1
ATOM 2622 C CA . PHE A 1 328 ? -14.313 28.642 40.843 1.00 88.25 328 PHE A CA 1
ATOM 2623 C C . PHE A 1 328 ? -13.677 29.541 39.785 1.00 88.25 328 PHE A C 1
ATOM 2625 O O . PHE A 1 328 ? -13.280 29.055 38.728 1.00 88.25 328 PHE A O 1
ATOM 2632 N N . TRP A 1 329 ? -13.526 30.843 40.049 1.00 89.19 329 TRP A N 1
ATOM 2633 C CA . TRP A 1 329 ? -12.981 31.763 39.051 1.00 89.19 329 TRP A CA 1
ATOM 2634 C C . TRP A 1 329 ? -11.525 31.449 38.713 1.00 89.19 329 TRP A C 1
ATOM 2636 O O . TRP A 1 329 ? -11.148 31.572 37.553 1.00 89.19 329 TRP A O 1
ATOM 2646 N N . LYS A 1 330 ? -10.715 30.974 39.665 1.00 86.69 330 LYS A N 1
ATOM 2647 C CA . LYS A 1 330 ? -9.349 30.511 39.374 1.00 86.69 330 LYS A CA 1
ATOM 2648 C C . LYS A 1 330 ? -9.314 29.265 38.470 1.00 86.69 330 LYS A C 1
ATOM 2650 O O . LYS A 1 330 ? -8.330 29.060 37.769 1.00 86.69 330 LYS A O 1
ATOM 2655 N N . ALA A 1 331 ? -10.383 28.468 38.448 1.00 83.50 331 ALA A N 1
ATOM 2656 C CA . ALA A 1 331 ? -10.509 27.267 37.621 1.00 83.50 331 ALA A CA 1
ATOM 2657 C C . ALA A 1 331 ? -11.311 27.454 36.319 1.00 83.50 331 ALA A C 1
ATOM 2659 O O . ALA A 1 331 ? -11.174 26.643 35.405 1.00 83.50 331 ALA A O 1
ATOM 2660 N N . MET A 1 332 ? -12.172 28.474 36.233 1.00 85.25 332 MET A N 1
ATOM 2661 C CA . MET A 1 332 ? -13.165 28.624 35.157 1.00 85.25 332 MET A CA 1
ATOM 2662 C C . MET A 1 332 ? -13.116 29.967 34.422 1.00 85.25 332 MET A C 1
ATOM 2664 O O . MET A 1 332 ? -13.719 30.068 33.355 1.00 85.25 332 MET A O 1
ATOM 2668 N N . ARG A 1 333 ? -12.389 30.981 34.922 1.00 88.12 333 ARG A N 1
ATOM 2669 C CA . ARG A 1 333 ? -12.294 32.301 34.271 1.00 88.12 333 ARG A CA 1
ATOM 2670 C C . ARG A 1 333 ? -11.744 32.208 32.852 1.00 88.12 333 ARG A C 1
ATOM 2672 O O . ARG A 1 333 ? -12.451 32.589 31.929 1.00 88.12 333 ARG A O 1
ATOM 2679 N N . GLU A 1 334 ? -10.534 31.677 32.674 1.00 86.12 334 GLU A N 1
ATOM 2680 C CA . GLU A 1 334 ? -9.887 31.634 31.354 1.00 86.12 334 GLU A CA 1
ATOM 2681 C C . GLU A 1 334 ? -10.744 30.849 30.332 1.00 86.12 334 GLU A C 1
ATOM 2683 O O . GLU A 1 334 ? -11.042 31.409 29.275 1.00 86.12 334 GLU A O 1
ATOM 2688 N N . PRO A 1 335 ? -11.282 29.641 30.635 1.00 84.75 335 PRO A N 1
ATOM 2689 C CA . PRO A 1 335 ? -12.216 28.956 29.736 1.00 84.75 335 PRO A CA 1
ATOM 2690 C C . PRO A 1 335 ? -13.503 29.726 29.417 1.00 84.75 335 PRO A C 1
ATOM 2692 O O . PRO A 1 335 ? -13.943 29.697 28.269 1.00 84.75 335 PRO A O 1
ATOM 2695 N N . LEU A 1 336 ? -14.124 30.399 30.395 1.00 87.44 336 LEU A N 1
ATOM 2696 C CA . LEU A 1 336 ? -15.369 31.151 30.183 1.00 87.44 336 LEU A CA 1
ATOM 2697 C C . LEU A 1 336 ? -15.128 32.427 29.368 1.00 87.44 336 LEU A C 1
ATOM 2699 O O . LEU A 1 336 ? -15.863 32.690 28.417 1.00 87.44 336 LEU A O 1
ATOM 2703 N N . GLU A 1 337 ? -14.076 33.184 29.683 1.00 88.19 337 GLU A N 1
ATOM 2704 C CA . GLU A 1 337 ? -13.646 34.348 28.902 1.00 88.19 337 GLU A CA 1
ATOM 2705 C C . GLU A 1 337 ? -13.270 33.937 27.474 1.00 88.19 337 GLU A C 1
ATOM 2707 O O . GLU A 1 337 ? -13.646 34.615 26.512 1.00 88.19 337 GLU A O 1
ATOM 2712 N N . ARG A 1 338 ? -12.595 32.791 27.302 1.00 84.62 338 ARG A N 1
ATOM 2713 C CA . ARG A 1 338 ? -12.237 32.282 25.977 1.00 84.62 338 ARG A CA 1
ATOM 2714 C C . ARG A 1 338 ? -13.448 31.812 25.180 1.00 84.62 338 ARG A C 1
ATOM 2716 O O . ARG A 1 338 ? -13.552 32.149 24.000 1.00 84.62 338 ARG A O 1
ATOM 2723 N N . ALA A 1 339 ? -14.374 31.089 25.807 1.00 85.75 339 ALA A N 1
ATOM 2724 C CA . ALA A 1 339 ? -15.630 30.693 25.182 1.00 85.75 339 ALA A CA 1
ATOM 2725 C C . ALA A 1 339 ? -16.440 31.926 24.749 1.00 85.75 339 ALA A C 1
ATOM 2727 O O . ALA A 1 339 ? -16.820 32.025 23.585 1.00 85.75 339 ALA A O 1
ATOM 2728 N N . ALA A 1 340 ? -16.616 32.914 25.634 1.00 88.19 340 ALA A N 1
ATOM 2729 C CA . ALA A 1 340 ? -17.309 34.162 25.318 1.00 88.19 340 ALA A CA 1
ATOM 2730 C C . ALA A 1 340 ? -16.635 34.939 24.171 1.00 88.19 340 ALA A C 1
ATOM 2732 O O . ALA A 1 340 ? -17.317 35.449 23.283 1.00 88.19 340 ALA A O 1
ATOM 2733 N N . LYS A 1 341 ? -15.297 34.983 24.139 1.00 85.88 341 LYS A N 1
ATOM 2734 C CA . LYS A 1 341 ? -14.516 35.624 23.071 1.00 85.88 341 LYS A CA 1
ATOM 2735 C C . LYS A 1 341 ? -14.718 34.961 21.707 1.00 85.88 341 LYS A C 1
ATOM 2737 O O . LYS A 1 341 ? -14.866 35.665 20.711 1.00 85.88 341 LYS A O 1
ATOM 2742 N N . GLU A 1 342 ? -14.728 33.632 21.639 1.00 82.44 342 GLU A N 1
ATOM 2743 C CA . GLU A 1 342 ? -14.900 32.915 20.368 1.00 82.44 342 GLU A CA 1
ATOM 2744 C C . GLU A 1 342 ? -16.390 32.837 19.952 1.00 82.44 342 GLU A C 1
ATOM 2746 O O . GLU A 1 342 ? -16.673 32.851 18.757 1.00 82.44 342 GLU A O 1
ATOM 2751 N N . ILE A 1 343 ? -17.351 32.899 20.892 1.00 85.19 343 ILE A N 1
ATOM 2752 C CA . ILE A 1 343 ? -18.783 33.149 20.604 1.00 85.19 343 ILE A CA 1
ATOM 2753 C C . ILE A 1 343 ? -18.978 34.552 20.004 1.00 85.19 343 ILE A C 1
ATOM 2755 O O . ILE A 1 343 ? -19.611 34.694 18.959 1.00 85.19 343 ILE A O 1
ATOM 2759 N N . ALA A 1 344 ? -18.384 35.589 20.602 1.00 83.38 344 ALA A N 1
ATOM 2760 C CA . ALA A 1 344 ? -18.440 36.954 20.073 1.00 83.38 344 ALA A CA 1
ATOM 2761 C C . ALA A 1 344 ? -17.779 37.075 18.688 1.00 83.38 344 ALA A C 1
ATOM 2763 O O . ALA A 1 344 ? -18.258 37.806 17.821 1.00 83.38 344 ALA A O 1
ATOM 2764 N N . ARG A 1 345 ? -16.705 36.315 18.450 1.00 78.44 345 ARG A N 1
ATOM 2765 C CA . ARG A 1 345 ? -16.061 36.192 17.137 1.00 78.44 345 ARG A CA 1
ATOM 2766 C C . ARG A 1 345 ? -16.919 35.431 16.125 1.00 78.44 345 ARG A C 1
ATOM 2768 O O . ARG A 1 345 ? -16.920 35.786 14.954 1.00 78.44 345 ARG A O 1
ATOM 2775 N N . ALA A 1 346 ? -17.647 34.399 16.548 1.00 77.88 346 ALA A N 1
ATOM 2776 C CA . ALA A 1 346 ? -18.610 33.714 15.692 1.00 77.88 346 ALA A CA 1
ATOM 2777 C C . ALA A 1 346 ? -19.735 34.677 15.265 1.00 77.88 346 ALA A C 1
ATOM 2779 O O . ALA A 1 346 ? -20.036 34.774 14.077 1.00 77.88 346 ALA A O 1
ATOM 2780 N N . ALA A 1 347 ? -20.269 35.466 16.204 1.00 81.25 347 ALA A N 1
ATOM 2781 C CA . ALA A 1 347 ? -21.277 36.495 15.935 1.00 81.25 347 ALA A CA 1
ATOM 2782 C C . ALA A 1 347 ? -20.781 37.611 14.994 1.00 81.25 347 ALA A C 1
ATOM 2784 O O . ALA A 1 347 ? -21.536 38.081 14.147 1.00 81.25 347 ALA A O 1
ATOM 2785 N N . SER A 1 348 ? -19.506 38.013 15.081 1.00 76.56 348 SER A N 1
ATOM 2786 C CA . SER A 1 348 ? -18.934 39.003 14.153 1.00 76.56 348 SER A CA 1
ATOM 2787 C C . SER A 1 348 ? -18.594 38.446 12.764 1.00 76.56 348 SER A C 1
ATOM 2789 O O . SER A 1 348 ? -18.346 39.226 11.846 1.00 76.56 348 SER A O 1
ATOM 2791 N N . LEU A 1 349 ? -18.607 37.118 12.592 1.00 68.94 349 LEU A N 1
ATOM 2792 C CA . LEU A 1 349 ? -18.456 36.446 11.298 1.00 68.94 349 LEU A CA 1
ATOM 2793 C C . LEU A 1 349 ? -19.800 36.103 10.643 1.00 68.94 349 LEU A C 1
ATOM 2795 O O . LEU A 1 349 ? -19.863 36.033 9.417 1.00 68.94 349 LEU A O 1
ATOM 2799 N N . LYS A 1 350 ? -20.867 35.867 11.421 1.00 69.81 350 LYS A N 1
ATOM 2800 C CA . LYS A 1 350 ? -22.190 35.547 10.873 1.00 69.81 350 LYS A CA 1
ATOM 2801 C C . LYS A 1 350 ? -23.344 35.897 11.812 1.00 69.81 350 LYS A C 1
ATOM 2803 O O . LYS A 1 350 ? -23.249 35.701 13.014 1.00 69.81 350 LYS A O 1
ATOM 2808 N N . TYR A 1 351 ? -24.473 36.313 11.232 1.00 71.38 351 TYR A N 1
ATOM 2809 C CA . TYR A 1 351 ? -25.711 36.604 11.963 1.00 71.38 351 TYR A CA 1
ATOM 2810 C C . TYR A 1 351 ? -26.358 35.355 12.594 1.00 71.38 351 TYR A C 1
ATOM 2812 O O . TYR A 1 351 ? -26.677 35.350 13.780 1.00 71.38 351 TYR A O 1
ATOM 2820 N N . ASP A 1 352 ? -26.548 34.271 11.829 1.00 79.25 352 ASP A N 1
ATOM 2821 C CA . ASP A 1 352 ? -27.185 33.056 12.354 1.00 79.25 352 ASP A CA 1
ATOM 2822 C C . ASP A 1 352 ? -26.153 32.128 13.014 1.00 79.25 352 ASP A C 1
ATOM 2824 O O . ASP A 1 352 ? -25.600 31.235 12.377 1.00 79.25 352 ASP A O 1
ATOM 2828 N N . VAL A 1 353 ? -25.885 32.335 14.304 1.00 82.00 353 VAL A N 1
ATOM 2829 C CA . VAL A 1 353 ? -24.997 31.473 15.107 1.00 82.00 353 VAL A CA 1
ATOM 2830 C C . VAL A 1 353 ? -25.812 30.480 15.950 1.00 82.00 353 VAL A C 1
ATOM 2832 O O . VAL A 1 353 ? -26.955 30.736 16.343 1.00 82.00 353 VAL A O 1
ATOM 2835 N N . ARG A 1 354 ? -25.224 29.320 16.233 1.00 84.44 354 ARG A N 1
ATOM 2836 C CA . ARG A 1 354 ? -25.631 28.342 17.249 1.00 84.44 354 ARG A CA 1
ATOM 2837 C C . ARG A 1 354 ? -24.457 28.116 18.190 1.00 84.44 354 ARG A C 1
ATOM 2839 O O . ARG A 1 354 ? -23.307 28.220 17.777 1.00 84.44 354 ARG A O 1
ATOM 2846 N N . VAL A 1 355 ? -24.729 27.723 19.424 1.00 84.19 355 VAL A N 1
ATOM 2847 C CA . VAL A 1 355 ? -23.702 27.288 20.379 1.00 84.19 355 VAL A CA 1
ATOM 2848 C C . VAL A 1 355 ? -24.150 25.949 20.946 1.00 84.19 355 VAL A C 1
ATOM 2850 O O . VAL A 1 355 ? -25.320 25.806 21.292 1.00 84.19 355 VAL A O 1
ATOM 2853 N N . VAL A 1 356 ? -23.252 24.966 21.008 1.00 82.00 356 VAL A N 1
ATOM 2854 C CA . VAL A 1 356 ? -23.517 23.649 21.606 1.00 82.00 356 VAL A CA 1
ATOM 2855 C C . VAL A 1 356 ? -22.473 23.365 22.672 1.00 82.00 356 VAL A C 1
ATOM 2857 O O . VAL A 1 356 ? -21.278 23.510 22.426 1.00 82.00 356 VAL A O 1
ATOM 2860 N N . VAL A 1 357 ? -22.925 22.933 23.846 1.00 80.75 357 VAL A N 1
ATOM 2861 C CA . VAL A 1 357 ? -22.064 22.696 25.006 1.00 80.75 357 VAL A CA 1
ATOM 2862 C C . VAL A 1 357 ? -22.104 21.224 25.423 1.00 80.75 357 VAL A C 1
ATOM 2864 O O . VAL A 1 357 ? -23.176 20.657 25.652 1.00 80.75 357 VAL A O 1
ATOM 2867 N N . TYR A 1 358 ? -20.917 20.633 25.541 1.00 78.06 358 TYR A N 1
ATOM 2868 C CA . TYR A 1 358 ? -20.624 19.273 25.991 1.00 78.06 358 TYR A CA 1
ATOM 2869 C C . TYR A 1 358 ? -19.778 19.293 27.280 1.00 78.06 358 TYR A C 1
ATOM 2871 O O . TYR A 1 358 ? -19.418 20.352 27.800 1.00 78.06 358 TYR A O 1
ATOM 2879 N N . GLY A 1 359 ? -19.413 18.105 27.767 1.00 73.75 359 GLY A N 1
ATOM 2880 C CA . GLY A 1 359 ? -18.424 17.936 28.832 1.00 73.75 359 GLY A CA 1
ATOM 2881 C C . GLY A 1 359 ? -18.980 18.064 30.250 1.00 73.75 359 GLY A C 1
ATOM 2882 O O . GLY A 1 359 ? -19.961 18.763 30.504 1.00 73.75 359 GLY A O 1
ATOM 2883 N N . GLY A 1 360 ? -18.347 17.368 31.199 1.00 71.50 360 GLY A N 1
ATOM 2884 C CA . GLY A 1 360 ? -18.849 17.232 32.571 1.00 71.50 360 GLY A CA 1
ATOM 2885 C C . GLY A 1 360 ? -19.024 18.560 33.317 1.00 71.50 360 GLY A C 1
ATOM 2886 O O . GLY A 1 360 ? -20.043 18.751 33.974 1.00 71.50 360 GLY A O 1
ATOM 2887 N N . SER A 1 361 ? -18.095 19.511 33.171 1.00 75.69 361 SER A N 1
ATOM 2888 C CA . SER A 1 361 ? -18.216 20.840 33.792 1.00 75.69 361 SER A CA 1
ATOM 2889 C C . SER A 1 361 ? -19.278 21.717 33.112 1.00 75.69 361 SER A C 1
ATOM 2891 O O . SER A 1 361 ? -19.735 22.686 33.711 1.00 75.69 361 SER A O 1
ATOM 2893 N N . GLY A 1 362 ? -19.725 21.360 31.901 1.00 75.19 362 GLY A N 1
ATOM 2894 C CA . GLY A 1 362 ? -20.825 22.023 31.191 1.00 75.19 362 GLY A CA 1
ATOM 2895 C C . GLY A 1 362 ? -22.202 21.777 31.821 1.00 75.19 362 GLY A C 1
ATOM 2896 O O . GLY A 1 362 ? -23.129 22.536 31.552 1.00 75.19 362 GLY A O 1
ATOM 2897 N N . GLN A 1 363 ? -22.323 20.775 32.704 1.00 73.62 363 GLN A N 1
ATOM 2898 C CA . GLN A 1 363 ? -23.545 20.496 33.475 1.00 73.62 363 GLN A CA 1
ATOM 2899 C C . GLN A 1 363 ? -23.759 21.477 34.642 1.00 73.62 363 GLN A C 1
ATOM 2901 O O . GLN A 1 363 ? -24.826 21.481 35.254 1.00 73.62 363 GLN A O 1
ATOM 2906 N N . ASN A 1 364 ? -22.758 22.292 34.993 1.00 78.94 364 ASN A N 1
ATOM 2907 C CA . ASN A 1 364 ? -22.852 23.215 36.120 1.00 78.94 364 ASN A CA 1
ATOM 2908 C C . ASN A 1 364 ? -23.663 24.474 35.755 1.00 78.94 364 ASN A C 1
ATOM 2910 O O . ASN A 1 364 ? -23.358 25.156 34.777 1.00 78.94 364 ASN A O 1
ATOM 2914 N N . SER A 1 365 ? -24.661 24.820 36.574 1.00 79.88 365 SER A N 1
ATOM 2915 C CA . SER A 1 365 ? -25.613 25.912 36.309 1.00 79.88 365 SER A CA 1
ATOM 2916 C C . SER A 1 365 ? -24.954 27.274 36.066 1.00 79.88 365 SER A C 1
ATOM 2918 O O . SER A 1 365 ? -25.408 28.017 35.199 1.00 79.88 365 SER A O 1
ATOM 2920 N N . ILE A 1 366 ? -23.860 27.592 36.766 1.00 84.31 366 ILE A N 1
ATOM 2921 C CA . ILE A 1 366 ? -23.136 28.865 36.616 1.00 84.31 366 ILE A CA 1
ATOM 2922 C C . ILE A 1 366 ? -22.406 28.913 35.266 1.00 84.31 366 ILE A C 1
ATOM 2924 O O . ILE A 1 366 ? -22.420 29.941 34.589 1.00 84.31 366 ILE A O 1
ATOM 2928 N N . VAL A 1 367 ? -21.824 27.792 34.823 1.00 84.75 367 VAL A N 1
ATOM 2929 C CA . VAL A 1 367 ? -21.219 27.661 33.484 1.00 84.75 367 VAL A CA 1
ATOM 2930 C C . VAL A 1 367 ? -22.284 27.843 32.404 1.00 84.75 367 VAL A C 1
ATOM 2932 O O . VAL A 1 367 ? -22.088 28.625 31.474 1.00 84.75 367 VAL A O 1
ATOM 2935 N N . GLN A 1 368 ? -23.440 27.190 32.553 1.00 86.31 368 GLN A N 1
ATOM 2936 C CA . GLN A 1 368 ? -24.557 27.329 31.614 1.00 86.31 368 GLN A CA 1
ATOM 2937 C C . GLN A 1 368 ? -25.082 28.771 31.557 1.00 86.31 368 GLN A C 1
ATOM 2939 O O . GLN A 1 368 ? -25.251 29.321 30.467 1.00 86.31 368 GLN A O 1
ATOM 2944 N N . ALA A 1 369 ? -25.259 29.418 32.714 1.00 87.44 369 ALA A N 1
ATOM 2945 C CA . ALA A 1 369 ? -25.666 30.817 32.813 1.00 87.44 369 ALA A CA 1
ATOM 2946 C C . ALA A 1 369 ? -24.654 31.765 32.148 1.00 87.44 369 ALA A C 1
ATOM 2948 O O . ALA A 1 369 ? -25.056 32.637 31.382 1.00 87.44 369 ALA A O 1
ATOM 2949 N N . LYS A 1 370 ? -23.345 31.568 32.361 1.00 89.31 370 LYS A N 1
ATOM 2950 C CA . LYS A 1 370 ? -22.297 32.420 31.771 1.00 89.31 370 LYS A CA 1
ATOM 2951 C C . LYS A 1 370 ? -22.142 32.235 30.260 1.00 89.31 370 LYS A C 1
ATOM 2953 O O . LYS A 1 370 ? -21.914 33.218 29.560 1.00 89.31 370 LYS A O 1
ATOM 2958 N N . ILE A 1 371 ? -22.327 31.024 29.728 1.00 89.88 371 ILE A N 1
ATOM 2959 C CA . ILE A 1 371 ? -22.375 30.812 28.270 1.00 89.88 371 ILE A CA 1
ATOM 2960 C C . ILE A 1 371 ? -23.657 31.405 27.666 1.00 89.88 371 ILE A C 1
ATOM 2962 O O . ILE A 1 371 ? -23.601 31.988 26.584 1.00 89.88 371 ILE A O 1
ATOM 2966 N N . LYS A 1 372 ? -24.797 31.328 28.365 1.00 91.56 372 LYS A N 1
ATOM 2967 C CA . LYS A 1 372 ? -26.045 31.979 27.943 1.00 91.56 372 LYS A CA 1
ATOM 2968 C C . LYS A 1 372 ? -25.903 33.509 27.902 1.00 91.56 372 LYS A C 1
ATOM 2970 O O . LYS A 1 372 ? -26.162 34.093 26.855 1.00 91.56 372 LYS A O 1
ATOM 2975 N N . GLU A 1 373 ? -25.396 34.126 28.971 1.00 92.50 373 GLU A N 1
ATOM 2976 C CA . GLU A 1 373 ? -25.075 35.563 29.041 1.00 92.50 373 GLU A CA 1
ATOM 2977 C C . GLU A 1 373 ? -24.139 35.982 27.894 1.00 92.50 373 GLU A C 1
ATOM 2979 O O . GLU A 1 373 ? -24.369 36.995 27.232 1.00 92.50 373 GLU A O 1
ATOM 2984 N N . ALA A 1 374 ? -23.110 35.176 27.608 1.00 91.25 374 ALA A N 1
ATOM 2985 C CA . ALA A 1 374 ? -22.187 35.429 26.507 1.00 91.25 374 ALA A CA 1
ATOM 2986 C C . ALA A 1 374 ? -22.861 35.385 25.123 1.00 91.25 374 ALA A C 1
ATOM 2988 O O . ALA A 1 374 ? -22.468 36.162 24.258 1.00 91.25 374 ALA A O 1
ATOM 2989 N N . CYS A 1 375 ? -23.867 34.526 24.911 1.00 91.19 375 CYS A N 1
ATOM 2990 C CA . CYS A 1 375 ? -24.651 34.487 23.669 1.00 91.19 375 CYS A CA 1
ATOM 2991 C C . CYS A 1 375 ? -25.591 35.697 23.559 1.00 91.19 375 CYS A C 1
ATOM 2993 O O . CYS A 1 375 ? -25.590 36.391 22.541 1.00 91.19 375 CYS A O 1
ATOM 2995 N N . GLU A 1 376 ? -26.348 35.983 24.623 1.00 92.94 376 GLU A N 1
ATOM 2996 C CA . GLU A 1 376 ? -27.314 37.089 24.687 1.00 92.94 376 GLU A CA 1
ATOM 2997 C C . GLU A 1 376 ? -26.632 38.444 24.444 1.00 92.94 376 GLU A C 1
ATOM 2999 O O . GLU A 1 376 ? -27.112 39.250 23.646 1.00 92.94 376 GLU A O 1
ATOM 3004 N N . LYS A 1 377 ? -25.447 38.653 25.033 1.00 93.38 377 LYS A N 1
ATOM 3005 C CA . LYS A 1 377 ? -24.624 39.865 24.880 1.00 93.38 377 LYS A CA 1
ATOM 3006 C C . LYS A 1 377 ? -24.190 40.167 23.438 1.00 93.38 377 LYS A C 1
ATOM 3008 O O . LYS A 1 377 ? -23.832 41.307 23.150 1.00 93.38 377 LYS A O 1
ATOM 3013 N N . VAL A 1 378 ? -24.212 39.180 22.539 1.00 90.81 378 VAL A N 1
ATOM 3014 C CA . VAL A 1 378 ? -23.873 39.347 21.111 1.00 90.81 378 VAL A CA 1
ATOM 3015 C C . VAL A 1 378 ? -25.025 38.982 20.166 1.00 90.81 378 VAL A C 1
ATOM 3017 O O . VAL A 1 378 ? -24.804 38.795 18.972 1.00 90.81 378 VAL A O 1
ATOM 3020 N N . GLY A 1 379 ? -26.259 38.898 20.678 1.00 88.44 379 GLY A N 1
ATOM 3021 C CA . GLY A 1 379 ? -27.462 38.645 19.873 1.00 88.44 379 GLY A CA 1
ATOM 3022 C C . GLY A 1 379 ? -27.586 37.221 19.318 1.00 88.44 379 GLY A C 1
ATOM 3023 O O . GLY A 1 379 ? -28.369 36.986 18.399 1.00 88.44 379 GLY A O 1
ATOM 3024 N N . VAL A 1 380 ? -26.824 36.266 19.855 1.00 88.25 380 VAL A N 1
ATOM 3025 C CA . VAL A 1 380 ? -26.830 34.864 19.418 1.00 88.25 380 VAL A CA 1
ATOM 3026 C C . VAL A 1 380 ? -27.926 34.081 20.142 1.00 88.25 380 VAL A C 1
ATOM 3028 O O . VAL A 1 380 ? -28.199 34.309 21.320 1.00 88.25 380 VAL A O 1
ATOM 3031 N N . LYS A 1 381 ? -28.570 33.144 19.428 1.00 85.75 381 LYS A N 1
ATOM 3032 C CA . LYS A 1 381 ? -29.644 32.301 19.981 1.00 85.75 381 LYS A CA 1
ATOM 3033 C C . LYS A 1 381 ? -29.145 31.498 21.197 1.00 85.75 381 LYS A C 1
ATOM 3035 O O . LYS A 1 381 ? -27.964 31.147 21.226 1.00 85.75 381 LYS A O 1
ATOM 3040 N N . PRO A 1 382 ? -30.022 31.165 22.167 1.00 87.56 382 PRO A N 1
ATOM 3041 C CA . PRO A 1 382 ? -29.625 30.441 23.371 1.00 87.56 382 PRO A CA 1
ATOM 3042 C C . PRO A 1 382 ? -28.825 29.159 23.073 1.00 87.56 382 PRO A C 1
ATOM 3044 O O . PRO A 1 382 ? -29.161 28.439 22.128 1.00 87.56 382 PRO A O 1
ATOM 3047 N N . PRO A 1 383 ? -27.782 28.858 23.868 1.00 87.25 383 PRO A N 1
ATOM 3048 C CA . PRO A 1 383 ? -26.947 27.677 23.677 1.00 87.25 383 PRO A CA 1
ATOM 3049 C C . PRO A 1 383 ? -27.735 26.381 23.911 1.00 87.25 383 PRO A C 1
ATOM 3051 O O . PRO A 1 383 ? -28.524 26.272 24.850 1.00 87.25 383 PRO A O 1
ATOM 3054 N N . TYR A 1 384 ? -27.468 25.369 23.086 1.00 83.38 384 TYR A N 1
ATOM 3055 C CA . TYR A 1 384 ? -27.948 24.006 23.287 1.00 83.38 384 TYR A CA 1
ATOM 3056 C C . TYR A 1 384 ? -26.961 23.237 24.170 1.00 83.38 384 TYR A C 1
ATOM 3058 O O . TYR A 1 384 ? -25.845 22.912 23.762 1.00 83.38 384 TYR A O 1
ATOM 3066 N N . PHE A 1 385 ? -27.371 22.916 25.391 1.00 80.06 385 PHE A N 1
ATOM 3067 C CA . PHE A 1 385 ? -26.628 21.996 26.247 1.00 80.06 385 PHE A CA 1
ATOM 3068 C C . PHE A 1 385 ? -26.976 20.566 25.824 1.00 80.06 385 PHE A C 1
ATOM 3070 O O . PHE A 1 385 ? -28.142 20.174 25.867 1.00 80.06 385 PHE A O 1
ATOM 3077 N N . ALA A 1 386 ? -25.980 19.777 25.409 1.00 68.19 386 ALA A N 1
ATOM 3078 C CA . ALA A 1 386 ? -26.152 18.402 24.917 1.00 68.19 386 ALA A CA 1
ATOM 3079 C C . ALA A 1 386 ? -26.385 17.384 26.059 1.00 68.19 386 ALA A C 1
ATOM 3081 O O . ALA A 1 386 ? -25.792 16.307 26.084 1.00 68.19 386 ALA A O 1
ATOM 3082 N N . GLN A 1 387 ? -27.166 17.815 27.053 1.00 64.69 387 GLN A N 1
ATOM 3083 C CA . GLN A 1 387 ? -27.224 17.322 28.435 1.00 64.69 387 GLN A CA 1
ATOM 3084 C C . GLN A 1 387 ? -28.674 17.316 28.977 1.00 64.69 387 GLN A C 1
ATOM 3086 O O . GLN A 1 387 ? -28.904 17.295 30.184 1.00 64.69 387 GLN A O 1
ATOM 3091 N N . ASN A 1 388 ? -29.649 17.416 28.064 1.00 49.94 388 ASN A N 1
ATOM 3092 C CA . ASN A 1 388 ? -31.090 17.523 28.326 1.00 49.94 388 ASN A CA 1
ATOM 3093 C C . ASN A 1 388 ? -31.851 16.225 27.969 1.00 49.94 388 ASN A C 1
ATOM 3095 O O . ASN A 1 388 ? -33.059 16.252 27.732 1.00 49.94 388 ASN A O 1
ATOM 3099 N N . GLY A 1 389 ? -31.148 15.096 27.871 1.00 47.97 389 GLY A N 1
ATOM 3100 C CA . GLY A 1 389 ? -31.673 13.771 27.554 1.00 47.97 389 GLY A CA 1
ATOM 3101 C C . GLY A 1 389 ? -31.329 12.733 28.628 1.00 47.97 389 GLY A C 1
ATOM 3102 O O . GLY A 1 389 ? -31.360 12.998 29.829 1.00 47.97 389 GLY A O 1
ATOM 3103 N N . SER A 1 390 ? -31.050 11.495 28.208 1.00 45.25 390 SER A N 1
ATOM 3104 C CA . SER A 1 390 ? -30.723 10.406 29.135 1.00 45.25 390 SER A CA 1
ATOM 3105 C C . SER A 1 390 ? -29.259 10.483 29.588 1.00 45.25 390 SER A C 1
ATOM 3107 O O . SER A 1 390 ? -28.370 10.024 28.865 1.00 45.25 390 SER A O 1
ATOM 3109 N N . ARG A 1 391 ? -29.053 10.994 30.810 1.00 47.00 391 ARG A N 1
ATOM 3110 C CA . ARG A 1 391 ? -27.780 11.229 31.535 1.00 47.00 391 ARG A CA 1
ATOM 3111 C C . ARG A 1 391 ? -26.640 10.223 31.284 1.00 47.00 391 ARG A C 1
ATOM 3113 O O . ARG A 1 391 ? -25.476 10.609 31.263 1.00 47.00 391 ARG A O 1
ATOM 3120 N N . ALA A 1 392 ? -26.980 8.949 31.083 1.00 45.53 392 ALA A N 1
ATOM 3121 C CA . ALA A 1 392 ? -26.069 7.836 30.811 1.00 45.53 392 ALA A CA 1
ATOM 3122 C C . ALA A 1 392 ? -25.336 7.894 29.450 1.00 45.53 392 ALA A C 1
ATOM 3124 O O . ALA A 1 392 ? -24.206 7.434 29.354 1.00 45.53 392 ALA A O 1
ATOM 3125 N N . LYS A 1 393 ? -25.959 8.435 28.392 1.00 52.59 393 LYS A N 1
ATOM 3126 C CA . LYS A 1 393 ? -25.421 8.385 27.008 1.00 52.59 393 LYS A CA 1
ATOM 3127 C C . LYS A 1 393 ? -24.638 9.631 26.596 1.00 52.59 393 LYS A C 1
ATOM 3129 O O . LYS A 1 393 ? -23.844 9.618 25.660 1.00 52.59 393 LYS A O 1
ATOM 3134 N N . GLU A 1 394 ? -24.867 10.733 27.296 1.00 61.06 394 GLU A N 1
ATOM 3135 C CA . GLU A 1 394 ? -24.341 12.066 26.968 1.00 61.06 394 GLU A CA 1
ATOM 3136 C C . GLU A 1 394 ? -22.841 12.197 27.271 1.00 61.06 394 GLU A C 1
ATOM 3138 O O . GLU A 1 394 ? -22.145 13.075 26.758 1.00 61.06 394 GLU A O 1
ATOM 3143 N N . THR A 1 395 ? -22.326 11.292 28.094 1.00 69.25 395 THR A N 1
ATOM 3144 C CA . THR A 1 395 ? -20.922 11.175 28.486 1.00 69.25 395 THR A CA 1
ATOM 3145 C C . THR A 1 395 ? -20.070 10.479 27.422 1.00 69.25 395 THR A C 1
ATOM 3147 O O . THR A 1 395 ? -18.875 10.749 27.342 1.00 69.25 395 THR A O 1
ATOM 3150 N N . TRP A 1 396 ? -20.665 9.656 26.550 1.00 80.38 396 TRP A N 1
ATOM 3151 C CA . TRP A 1 396 ? -19.967 8.960 25.459 1.00 80.38 396 TRP A CA 1
ATOM 3152 C C . TRP A 1 396 ? -19.822 9.775 24.165 1.00 80.38 396 TRP A C 1
ATOM 3154 O O . TRP A 1 396 ? -19.252 9.266 23.203 1.00 80.38 396 TRP A O 1
ATOM 3164 N N . ASN A 1 397 ? -20.275 11.036 24.122 1.00 81.06 397 ASN A N 1
ATOM 3165 C CA . ASN A 1 397 ? -20.232 11.896 22.925 1.00 81.06 397 ASN A CA 1
ATOM 3166 C C . ASN A 1 397 ? -18.874 11.872 22.187 1.00 81.06 397 ASN A C 1
ATOM 3168 O O . ASN A 1 397 ? -18.844 11.735 20.965 1.00 81.06 397 ASN A O 1
ATOM 3172 N N . VAL A 1 398 ? -17.754 11.944 22.914 1.00 85.31 398 VAL A N 1
ATOM 3173 C CA . VAL A 1 398 ? -16.399 11.900 22.336 1.00 85.31 398 VAL A CA 1
ATOM 3174 C C . VAL A 1 398 ? -16.064 10.510 21.775 1.00 85.31 398 VAL A C 1
ATOM 3176 O O . VAL A 1 398 ? -15.655 10.398 20.621 1.00 85.31 398 VAL A O 1
ATOM 3179 N N . ALA A 1 399 ? -16.270 9.438 22.548 1.00 88.88 399 ALA A N 1
ATOM 3180 C CA . ALA A 1 399 ? -15.987 8.070 22.104 1.00 88.88 399 ALA A CA 1
ATOM 3181 C C . ALA A 1 399 ? -16.864 7.667 20.905 1.00 88.88 399 ALA A C 1
ATOM 3183 O O . ALA A 1 399 ? -16.352 7.212 19.880 1.00 88.88 399 ALA A O 1
ATOM 3184 N N . ASN A 1 400 ? -18.176 7.887 20.992 1.00 89.00 400 ASN A N 1
ATOM 3185 C CA . ASN A 1 400 ? -19.123 7.574 19.921 1.00 89.00 400 ASN A CA 1
ATOM 3186 C C . ASN A 1 400 ? -18.792 8.376 18.652 1.00 89.00 400 ASN A C 1
ATOM 3188 O O . ASN A 1 400 ? -18.737 7.832 17.548 1.00 89.00 400 ASN A O 1
ATOM 3192 N N . GLY A 1 401 ? -18.463 9.656 18.827 1.00 86.31 401 GLY A N 1
ATOM 3193 C CA . GLY A 1 401 ? -18.051 10.554 17.761 1.00 86.31 401 GLY A CA 1
ATOM 3194 C C . GLY A 1 401 ? -16.749 10.168 17.057 1.00 86.31 401 GLY A C 1
ATOM 3195 O O . GLY A 1 401 ? -16.677 10.252 15.833 1.00 86.31 401 GLY A O 1
ATOM 3196 N N . ALA A 1 402 ? -15.743 9.682 17.789 1.00 89.50 402 ALA A N 1
ATOM 3197 C CA . ALA A 1 402 ? -14.499 9.179 17.202 1.00 89.50 402 ALA A CA 1
ATOM 3198 C C . ALA A 1 402 ? -14.733 7.906 16.366 1.00 89.50 402 ALA A C 1
ATOM 3200 O O . ALA A 1 402 ? -14.153 7.764 15.291 1.00 89.50 402 ALA A O 1
ATOM 3201 N N . ALA A 1 403 ? -15.635 7.016 16.799 1.00 89.44 403 ALA A N 1
ATOM 3202 C CA . ALA A 1 403 ? -16.029 5.859 15.992 1.00 89.44 403 ALA A CA 1
ATOM 3203 C C . ALA A 1 403 ? -16.767 6.279 14.709 1.00 89.44 403 ALA A C 1
ATOM 3205 O O . ALA A 1 403 ? -16.488 5.741 13.641 1.00 89.44 403 ALA A O 1
ATOM 3206 N N . HIS A 1 404 ? -17.666 7.268 14.789 1.00 85.44 404 HIS A N 1
ATOM 3207 C CA . HIS A 1 404 ? -18.333 7.826 13.609 1.00 85.44 404 HIS A CA 1
ATOM 3208 C C . HIS A 1 404 ? -17.356 8.520 12.646 1.00 85.44 404 HIS A C 1
ATOM 3210 O O . HIS A 1 404 ? -17.472 8.336 11.437 1.00 85.44 404 HIS A O 1
ATOM 3216 N N . ALA A 1 405 ? -16.359 9.251 13.152 1.00 82.94 405 ALA A N 1
ATOM 3217 C CA . ALA A 1 405 ? -15.336 9.895 12.327 1.00 82.94 405 ALA A CA 1
ATOM 3218 C C . ALA A 1 405 ? -14.508 8.875 11.516 1.00 82.94 405 ALA A C 1
ATOM 3220 O O . ALA A 1 405 ? -14.331 9.035 10.307 1.00 82.94 405 ALA A O 1
ATOM 3221 N N . ALA A 1 406 ? -14.057 7.791 12.154 1.00 85.12 406 ALA A N 1
ATOM 3222 C CA . ALA A 1 406 ? -13.365 6.686 11.484 1.00 85.12 406 ALA A CA 1
ATOM 3223 C C . ALA A 1 406 ? -14.289 5.890 10.532 1.00 85.12 406 ALA A C 1
ATOM 3225 O O . ALA A 1 406 ? -13.874 5.447 9.458 1.00 85.12 406 ALA A O 1
ATOM 3226 N N . ALA A 1 407 ? -15.575 5.741 10.873 1.00 82.00 407 ALA A N 1
ATOM 3227 C CA . ALA A 1 407 ? -16.558 5.074 10.017 1.00 82.00 407 ALA A CA 1
ATOM 3228 C C . ALA A 1 407 ? -16.853 5.844 8.720 1.00 82.00 407 ALA A C 1
ATOM 3230 O O . ALA A 1 407 ? -17.036 5.215 7.678 1.00 82.00 407 ALA A O 1
ATOM 3231 N N . TYR A 1 408 ? -16.886 7.178 8.786 1.00 75.50 408 TYR A N 1
ATOM 3232 C CA . TYR A 1 408 ? -17.241 8.076 7.681 1.00 75.50 408 TYR A CA 1
ATOM 3233 C C . TYR A 1 408 ? -16.029 8.787 7.049 1.00 75.50 408 TYR A C 1
ATOM 3235 O O . TYR A 1 408 ? -16.184 9.824 6.403 1.00 75.50 408 TYR A O 1
ATOM 3243 N N . THR A 1 409 ? -14.816 8.252 7.223 1.00 70.31 409 THR A N 1
ATOM 3244 C CA . THR A 1 409 ? -13.614 8.777 6.559 1.00 70.31 409 THR A CA 1
ATOM 3245 C C . THR A 1 409 ? -13.713 8.557 5.044 1.00 70.31 409 THR A C 1
ATOM 3247 O O . THR A 1 409 ? -13.735 7.419 4.586 1.00 70.31 409 THR A O 1
ATOM 3250 N N . LEU A 1 410 ? -13.775 9.653 4.280 1.00 64.06 410 LEU A N 1
ATOM 3251 C CA . LEU A 1 410 ? -13.858 9.659 2.814 1.00 64.06 410 LEU A CA 1
ATOM 3252 C C . LEU A 1 410 ? -12.480 9.830 2.162 1.00 64.06 410 LEU A C 1
ATOM 3254 O O . LEU A 1 410 ? -11.625 10.557 2.674 1.00 64.06 410 LEU A O 1
ATOM 3258 N N . SER A 1 411 ? -12.304 9.259 0.970 1.00 63.97 411 SER A N 1
ATOM 3259 C CA . SER A 1 411 ? -11.208 9.620 0.064 1.00 63.97 411 SER A CA 1
ATOM 3260 C C . SER A 1 411 ? -11.385 11.045 -0.495 1.00 63.97 411 SER A C 1
ATOM 3262 O O . SER A 1 411 ? -12.480 11.616 -0.492 1.00 63.97 411 SER A O 1
ATOM 3264 N N . VAL A 1 412 ? -10.308 11.640 -1.024 1.00 61.47 412 VAL A N 1
ATOM 3265 C CA . VAL A 1 412 ? -10.373 12.961 -1.684 1.00 61.47 412 VAL A CA 1
ATOM 3266 C C . VAL A 1 412 ? -11.241 12.896 -2.948 1.00 61.47 412 VAL A C 1
ATOM 3268 O O . VAL A 1 412 ? -11.990 13.827 -3.244 1.00 61.47 412 VAL A O 1
ATOM 3271 N N . GLU A 1 413 ? -11.185 11.781 -3.672 1.00 62.31 413 GLU A N 1
ATOM 3272 C CA . GLU A 1 413 ? -11.996 11.486 -4.852 1.00 62.31 413 GLU A CA 1
ATOM 3273 C C . GLU A 1 413 ? -13.479 11.350 -4.493 1.00 62.31 413 GLU A C 1
ATOM 3275 O O . GLU A 1 413 ? -14.324 11.888 -5.210 1.00 62.31 413 GLU A O 1
ATOM 3280 N N . GLU A 1 414 ? -13.810 10.691 -3.379 1.00 67.75 414 GLU A N 1
ATOM 3281 C CA . GLU A 1 414 ? -15.182 10.589 -2.864 1.00 67.75 414 GLU A CA 1
ATOM 3282 C C . GLU A 1 414 ? -15.713 11.956 -2.418 1.00 67.75 414 GLU A C 1
ATOM 3284 O O . GLU A 1 414 ? -16.803 12.363 -2.819 1.00 67.75 414 GLU A O 1
ATOM 3289 N N . PHE A 1 415 ? -14.915 12.714 -1.663 1.00 70.94 415 PHE A N 1
ATOM 3290 C CA . PHE A 1 415 ? -15.244 14.065 -1.204 1.00 70.94 415 PHE A CA 1
ATOM 3291 C C . PHE A 1 415 ? -15.526 15.021 -2.378 1.00 70.94 415 PHE A C 1
ATOM 3293 O O . PHE A 1 415 ? -16.566 15.685 -2.411 1.00 70.94 415 PHE A O 1
ATOM 3300 N N . VAL A 1 416 ? -14.669 15.023 -3.408 1.00 71.88 416 VAL A N 1
ATOM 3301 C CA . VAL A 1 416 ? -14.906 15.765 -4.661 1.00 71.88 416 VAL A CA 1
ATOM 3302 C C . VAL A 1 416 ? -16.147 15.239 -5.388 1.00 71.88 416 VAL A C 1
ATOM 3304 O O . VAL A 1 416 ? -16.993 16.029 -5.811 1.00 71.88 416 VAL A O 1
ATOM 3307 N N . SER A 1 417 ? -16.312 13.918 -5.504 1.00 67.88 417 SER A N 1
ATOM 3308 C CA . SER A 1 417 ? -17.451 13.291 -6.196 1.00 67.88 417 SER A CA 1
ATOM 3309 C C . SER A 1 417 ? -18.805 13.615 -5.562 1.00 67.88 417 SER A C 1
ATOM 3311 O O . SER A 1 417 ? -19.794 13.747 -6.298 1.00 67.88 417 SER A O 1
ATOM 3313 N N . ASN A 1 418 ? -18.829 13.790 -4.239 1.00 69.00 418 ASN A N 1
ATOM 3314 C CA . ASN A 1 418 ? -19.987 14.187 -3.440 1.00 69.00 418 ASN A CA 1
ATOM 3315 C C . ASN A 1 418 ? -20.314 15.688 -3.553 1.00 69.00 418 ASN A C 1
ATOM 3317 O O . ASN A 1 418 ? -21.457 16.077 -3.313 1.00 69.00 418 ASN A O 1
ATOM 3321 N N . GLY A 1 419 ? -19.365 16.523 -3.991 1.00 73.75 419 GLY A N 1
ATOM 3322 C CA . GLY A 1 419 ? -19.611 17.938 -4.293 1.00 73.75 419 GLY A CA 1
ATOM 3323 C C . GLY A 1 419 ? -18.495 18.911 -3.919 1.00 73.75 419 GLY A C 1
ATOM 3324 O O . GLY A 1 419 ? -18.647 20.095 -4.212 1.00 73.75 419 GLY A O 1
ATOM 3325 N N . ALA A 1 420 ? -17.395 18.462 -3.305 1.00 79.44 420 ALA A N 1
ATOM 3326 C CA . ALA A 1 420 ? -16.320 19.369 -2.916 1.00 79.44 420 ALA A CA 1
ATOM 3327 C C . ALA A 1 420 ? -15.584 19.970 -4.129 1.00 79.44 420 ALA A C 1
ATOM 3329 O O . ALA A 1 420 ? -15.322 19.297 -5.133 1.00 79.44 420 ALA A O 1
ATOM 3330 N N . ALA A 1 421 ? -15.222 21.246 -4.016 1.00 82.19 421 ALA A N 1
ATOM 3331 C CA . ALA A 1 421 ? -14.565 22.020 -5.059 1.00 82.19 421 ALA A CA 1
ATOM 3332 C C . ALA A 1 421 ? -13.478 22.936 -4.480 1.00 82.19 421 ALA A C 1
ATOM 3334 O O . ALA A 1 421 ? -13.667 23.578 -3.451 1.00 82.19 421 ALA A O 1
ATOM 3335 N N . PHE A 1 422 ? -12.337 23.028 -5.165 1.00 85.50 422 PHE A N 1
ATOM 3336 C CA . PHE A 1 422 ? -11.137 23.713 -4.677 1.00 85.50 422 PHE A CA 1
ATOM 3337 C C . PHE A 1 422 ? -10.729 24.883 -5.578 1.00 85.50 422 PHE A C 1
ATOM 3339 O O . PHE A 1 422 ? -10.957 24.882 -6.791 1.00 85.50 422 PHE A O 1
ATOM 3346 N N . GLY A 1 423 ? -10.066 25.876 -4.989 1.00 85.62 423 GLY A N 1
ATOM 3347 C CA . GLY A 1 423 ? -9.596 27.083 -5.666 1.00 85.62 423 GLY A CA 1
ATOM 3348 C C . GLY A 1 423 ? -8.379 27.688 -4.970 1.00 85.62 423 GLY A C 1
ATOM 3349 O O . GLY A 1 423 ? -8.042 27.311 -3.849 1.00 85.62 423 GLY A O 1
ATOM 3350 N N . ILE A 1 424 ? -7.698 28.620 -5.640 1.00 84.75 424 ILE A N 1
ATOM 3351 C CA . ILE A 1 424 ? -6.520 29.306 -5.088 1.00 84.75 424 ILE A CA 1
ATOM 3352 C C . ILE A 1 424 ? -6.854 30.784 -4.885 1.00 84.75 424 ILE A C 1
ATOM 3354 O O . ILE A 1 424 ? -7.025 31.537 -5.845 1.00 84.75 424 ILE A O 1
ATOM 3358 N N . ARG A 1 425 ? -6.928 31.200 -3.619 1.00 86.94 425 ARG A N 1
ATOM 3359 C CA . ARG A 1 425 ? -7.157 32.585 -3.203 1.00 86.94 425 ARG A CA 1
ATOM 3360 C C . ARG A 1 425 ? -5.829 33.332 -3.138 1.00 86.94 425 ARG A C 1
ATOM 3362 O O . ARG A 1 425 ? -4.845 32.821 -2.606 1.00 86.94 425 ARG A O 1
ATOM 3369 N N . LYS A 1 426 ? -5.800 34.551 -3.676 1.00 86.06 426 LYS A N 1
ATOM 3370 C CA . LYS A 1 426 ? -4.616 35.420 -3.740 1.00 86.06 426 LYS A CA 1
ATOM 3371 C C . LYS A 1 426 ? -4.798 36.659 -2.861 1.00 86.06 426 LYS A C 1
ATOM 3373 O O . LYS A 1 426 ? -5.906 37.189 -2.768 1.00 86.06 426 LYS A O 1
ATOM 3378 N N . SER A 1 427 ? -3.709 37.132 -2.257 1.00 84.81 427 SER A N 1
ATOM 3379 C CA . SER A 1 427 ? -3.696 38.404 -1.535 1.00 84.81 427 SER A CA 1
ATOM 3380 C C . SER A 1 427 ? -3.430 39.624 -2.430 1.00 84.81 427 SER A C 1
ATOM 3382 O O . SER A 1 427 ? -2.783 39.545 -3.480 1.00 84.81 427 SER A O 1
ATOM 3384 N N . ILE A 1 428 ? -3.921 40.770 -1.968 1.00 78.25 428 ILE A N 1
ATOM 3385 C CA . ILE A 1 428 ? -3.636 42.126 -2.447 1.00 78.25 428 ILE A CA 1
ATOM 3386 C C . ILE A 1 428 ? -3.148 42.978 -1.269 1.00 78.25 428 ILE A C 1
ATOM 3388 O O . ILE A 1 428 ? -3.413 42.651 -0.116 1.00 78.25 428 ILE A O 1
ATOM 3392 N N . LEU A 1 429 ? -2.420 44.061 -1.539 1.00 74.56 429 LEU A N 1
ATOM 3393 C CA . LEU A 1 429 ? -2.022 45.026 -0.505 1.00 74.56 429 LEU A CA 1
ATOM 3394 C C . LEU A 1 429 ? -3.213 45.921 -0.144 1.00 74.56 429 LEU A C 1
ATOM 3396 O O . LEU A 1 429 ? -3.970 46.306 -1.036 1.00 74.56 429 LEU A O 1
ATOM 3400 N N . LYS A 1 430 ? -3.361 46.281 1.137 1.00 74.69 430 LYS A N 1
ATOM 3401 C CA . LYS A 1 430 ? -4.375 47.263 1.550 1.00 74.69 430 LYS A CA 1
ATOM 3402 C C . LYS A 1 430 ? -4.068 48.649 0.961 1.00 74.69 430 LYS A C 1
ATOM 3404 O O . LYS A 1 430 ? -2.890 49.009 0.869 1.00 74.69 430 LYS A O 1
ATOM 3409 N N . PRO A 1 431 ? -5.086 49.466 0.627 1.00 56.38 431 PRO A N 1
ATOM 3410 C CA . PRO A 1 431 ? -4.884 50.879 0.315 1.00 56.38 431 PRO A CA 1
ATOM 3411 C C . PRO A 1 431 ? -4.066 51.571 1.418 1.00 56.38 431 PRO A C 1
ATOM 3413 O O . PRO A 1 431 ? -4.359 51.421 2.601 1.00 56.38 431 PRO A O 1
ATOM 3416 N N . GLY A 1 432 ? -3.005 52.285 1.032 1.00 61.12 432 GLY A N 1
ATOM 3417 C CA . GLY A 1 432 ? -2.086 52.962 1.958 1.00 61.12 432 GLY A CA 1
ATOM 3418 C C . GLY A 1 432 ? -0.945 52.106 2.539 1.00 61.12 432 GLY A C 1
ATOM 3419 O O . GLY A 1 432 ? 0.026 52.681 3.028 1.00 61.12 432 GLY A O 1
ATOM 3420 N N . ALA A 1 433 ? -0.986 50.770 2.448 1.00 60.97 433 ALA A N 1
ATOM 3421 C CA . ALA A 1 433 ? 0.120 49.917 2.904 1.00 60.97 433 ALA A CA 1
ATOM 3422 C C . ALA A 1 433 ? 1.339 50.047 1.970 1.00 60.97 433 ALA A C 1
ATOM 3424 O O . ALA A 1 433 ? 1.214 49.906 0.748 1.00 60.97 433 ALA A O 1
ATOM 3425 N N . ARG A 1 434 ? 2.536 50.304 2.515 1.00 57.88 434 ARG A N 1
ATOM 3426 C CA . ARG A 1 434 ? 3.725 50.568 1.692 1.00 57.88 434 ARG A CA 1
ATOM 3427 C C . ARG A 1 434 ? 4.411 49.267 1.276 1.00 57.88 434 ARG A C 1
ATOM 3429 O O . ARG A 1 434 ? 4.549 48.318 2.044 1.00 57.88 434 ARG A O 1
ATOM 3436 N N . GLN A 1 435 ? 4.932 49.230 0.047 1.00 53.31 435 GLN A N 1
ATOM 3437 C CA . GLN A 1 435 ? 5.704 48.074 -0.434 1.00 53.31 435 GLN A CA 1
ATOM 3438 C C . GLN A 1 435 ? 7.064 47.902 0.267 1.00 53.31 435 GLN A C 1
ATOM 3440 O O . GLN A 1 435 ? 7.683 46.852 0.104 1.00 53.31 435 GLN A O 1
ATOM 3445 N N . SER A 1 436 ? 7.507 48.857 1.090 1.00 54.38 436 SER A N 1
ATOM 3446 C CA . SER A 1 436 ? 8.688 48.747 1.959 1.00 54.38 436 SER A CA 1
ATOM 3447 C C . SER A 1 436 ? 8.542 47.674 3.041 1.00 54.38 436 SER A C 1
ATOM 3449 O O . SER A 1 436 ? 9.464 46.895 3.267 1.00 54.38 436 SER A O 1
ATOM 3451 N N . ASP A 1 437 ? 7.367 47.562 3.653 1.00 55.97 437 ASP A N 1
ATOM 3452 C CA . ASP A 1 437 ? 7.254 47.133 5.055 1.00 55.97 437 ASP A CA 1
ATOM 3453 C C . ASP A 1 437 ? 7.517 45.628 5.257 1.00 55.97 437 ASP A C 1
ATOM 3455 O O . ASP A 1 437 ? 7.159 44.812 4.404 1.00 55.97 437 ASP A O 1
ATOM 3459 N N . CYS A 1 438 ? 8.132 45.228 6.378 1.00 47.97 438 CYS A N 1
ATOM 3460 C CA . CYS A 1 438 ? 8.533 43.829 6.623 1.00 47.97 438 CYS A CA 1
ATOM 3461 C C . CYS A 1 438 ? 7.351 42.843 6.708 1.00 47.97 438 CYS A C 1
ATOM 3463 O O . CYS A 1 438 ? 7.522 41.641 6.513 1.00 47.97 438 CYS A O 1
ATOM 3465 N N . SER A 1 439 ? 6.142 43.337 6.966 1.00 52.94 439 SER A N 1
ATOM 3466 C CA . SER A 1 439 ? 4.881 42.609 6.795 1.00 52.94 439 SER A CA 1
ATOM 3467 C C . SER A 1 439 ? 3.775 43.626 6.504 1.00 52.94 439 SER A C 1
ATOM 3469 O O . SER A 1 439 ? 3.173 44.146 7.442 1.00 52.94 439 SER A O 1
ATOM 3471 N N . PRO A 1 440 ? 3.540 43.986 5.228 1.00 59.94 440 PRO A N 1
ATOM 3472 C CA . PRO A 1 440 ? 2.538 44.984 4.887 1.00 59.94 440 PRO A CA 1
ATOM 3473 C C . PRO A 1 440 ? 1.139 44.403 5.095 1.00 59.94 440 PRO A C 1
ATOM 3475 O O . PRO A 1 440 ? 0.916 43.204 4.907 1.00 59.94 440 PRO A O 1
ATOM 3478 N N . ALA A 1 441 ? 0.178 45.259 5.435 1.00 63.50 441 ALA A N 1
ATOM 3479 C CA . ALA A 1 441 ? -1.206 44.833 5.554 1.00 63.50 441 ALA A CA 1
ATOM 3480 C C . ALA A 1 441 ? -1.747 44.358 4.191 1.00 63.50 441 ALA A C 1
ATOM 3482 O O . ALA A 1 441 ? -1.609 45.044 3.173 1.00 63.50 441 ALA A O 1
ATOM 3483 N N . ILE A 1 442 ? -2.383 43.186 4.189 1.00 72.81 442 ILE A N 1
ATOM 3484 C CA . ILE A 1 442 ? -2.980 42.559 3.007 1.00 72.81 442 ILE A CA 1
ATOM 3485 C C . ILE A 1 442 ? -4.473 42.293 3.208 1.00 72.81 442 ILE A C 1
ATOM 3487 O O . ILE A 1 442 ? -4.928 42.081 4.330 1.00 72.81 442 ILE A O 1
ATOM 3491 N N . ASP A 1 443 ? -5.206 42.263 2.100 1.00 77.94 443 ASP A N 1
ATOM 3492 C CA . ASP A 1 443 ? -6.545 41.682 1.982 1.00 77.94 443 ASP A CA 1
ATOM 3493 C C . ASP A 1 443 ? -6.510 40.469 1.045 1.00 77.94 443 ASP A C 1
ATOM 3495 O O . ASP A 1 443 ? -5.561 40.280 0.281 1.00 77.94 443 ASP A O 1
ATOM 3499 N N . TRP A 1 444 ? -7.541 39.626 1.096 1.00 81.12 444 TRP A N 1
ATOM 3500 C CA . TRP A 1 444 ? -7.662 38.428 0.260 1.00 81.12 444 TRP A CA 1
ATOM 3501 C C . TRP A 1 444 ? -8.821 38.577 -0.726 1.00 81.12 444 TRP A C 1
ATOM 3503 O O . TRP A 1 444 ? -9.964 38.739 -0.298 1.00 81.12 444 TRP A O 1
ATOM 3513 N N . LEU A 1 445 ? -8.547 38.458 -2.031 1.00 81.06 445 LEU A N 1
ATOM 3514 C CA . LEU A 1 445 ? -9.552 38.616 -3.095 1.00 81.06 445 LEU A CA 1
ATOM 3515 C C . LEU A 1 445 ? -10.783 37.730 -2.855 1.00 81.06 445 LEU A C 1
ATOM 3517 O O . LEU A 1 445 ? -10.628 36.556 -2.520 1.00 81.06 445 LEU A O 1
ATOM 3521 N N . SER A 1 446 ? -11.984 38.286 -3.018 1.00 76.06 446 SER A N 1
ATOM 3522 C CA . SER A 1 446 ? -13.256 37.553 -2.941 1.00 76.06 446 SER A CA 1
ATOM 3523 C C . SER A 1 446 ? -13.417 36.581 -4.111 1.00 76.06 446 SER A C 1
ATOM 3525 O O . SER A 1 446 ? -13.757 35.420 -3.915 1.00 76.06 446 SER A O 1
ATOM 3527 N N . ASP A 1 447 ? -13.109 37.028 -5.327 1.00 77.19 447 ASP A N 1
ATOM 3528 C CA . ASP A 1 447 ? -13.367 36.252 -6.538 1.00 77.19 447 ASP A CA 1
ATOM 3529 C C . ASP A 1 447 ? -12.305 35.165 -6.746 1.00 77.19 447 ASP A C 1
ATOM 3531 O O . ASP A 1 447 ? -11.236 35.393 -7.318 1.00 77.19 447 ASP A O 1
ATOM 3535 N N . VAL A 1 448 ? -12.606 33.951 -6.279 1.00 82.25 448 VAL A N 1
ATOM 3536 C CA . VAL A 1 448 ? -11.744 32.775 -6.451 1.00 82.25 448 VAL A CA 1
ATOM 3537 C C . VAL A 1 448 ? -12.356 31.826 -7.464 1.00 82.25 448 VAL A C 1
ATOM 3539 O O . VAL A 1 448 ? -13.409 31.242 -7.226 1.00 82.25 448 VAL A O 1
ATOM 3542 N N . ALA A 1 449 ? -11.681 31.640 -8.597 1.00 78.25 449 ALA A N 1
ATOM 3543 C CA . ALA A 1 449 ? -12.098 30.683 -9.614 1.00 78.25 449 ALA A CA 1
ATOM 3544 C C . ALA A 1 449 ? -11.984 29.228 -9.116 1.00 78.25 449 ALA A C 1
ATOM 3546 O O . ALA A 1 449 ? -11.013 28.861 -8.449 1.00 78.25 449 ALA A O 1
ATOM 3547 N N . VAL A 1 450 ? -12.948 28.387 -9.503 1.00 75.88 450 VAL A N 1
ATOM 3548 C CA . VAL A 1 450 ? -12.951 26.945 -9.214 1.00 75.88 450 VAL A CA 1
ATOM 3549 C C . VAL A 1 450 ? -11.852 26.261 -10.031 1.00 75.88 450 VAL A C 1
ATOM 3551 O O . VAL A 1 450 ? -12.032 25.992 -11.223 1.00 75.88 450 VAL A O 1
ATOM 3554 N N . ALA A 1 451 ? -10.721 25.967 -9.394 1.00 75.25 451 ALA A N 1
ATOM 3555 C CA . ALA A 1 451 ? -9.592 25.255 -9.991 1.00 75.25 451 ALA A CA 1
ATOM 3556 C C . ALA A 1 451 ? -9.835 23.737 -10.080 1.00 75.25 451 ALA A C 1
ATOM 3558 O O . ALA A 1 451 ? -9.267 23.080 -10.956 1.00 75.25 451 ALA A O 1
ATOM 3559 N N . LEU A 1 452 ? -10.692 23.190 -9.211 1.00 73.44 452 LEU A N 1
ATOM 3560 C CA . LEU A 1 452 ? -11.063 21.777 -9.183 1.00 73.44 452 LEU A CA 1
ATOM 3561 C C . LEU A 1 452 ? -12.528 21.584 -8.778 1.00 73.44 452 LEU A C 1
ATOM 3563 O O . LEU A 1 452 ? -12.967 22.183 -7.804 1.00 73.44 452 LEU A O 1
ATOM 3567 N N . ASP A 1 453 ? -13.251 20.720 -9.482 1.00 74.50 453 ASP A N 1
ATOM 3568 C CA . ASP A 1 453 ? -14.570 20.199 -9.108 1.00 74.50 453 ASP A CA 1
ATOM 3569 C C . ASP A 1 453 ? -14.763 18.786 -9.699 1.00 74.50 453 ASP A C 1
ATOM 3571 O O . ASP A 1 453 ? -13.923 18.303 -10.462 1.00 74.50 453 ASP A O 1
ATOM 3575 N N . SER A 1 454 ? -15.877 18.114 -9.382 1.00 67.19 454 SER A N 1
ATOM 3576 C CA . SER A 1 454 ? -16.197 16.769 -9.907 1.00 67.19 454 SER A CA 1
ATOM 3577 C C . SER A 1 454 ? -16.466 16.692 -11.417 1.00 67.19 454 SER A C 1
ATOM 3579 O O . SER A 1 454 ? -16.778 15.614 -11.921 1.00 67.19 454 SER A O 1
ATOM 3581 N N . GLN A 1 455 ? -16.369 17.805 -12.150 1.00 64.88 455 GLN A N 1
ATOM 3582 C CA . GLN A 1 455 ? -16.559 17.862 -13.603 1.00 64.88 455 GLN A CA 1
ATOM 3583 C C . GLN A 1 455 ? -15.295 18.318 -14.345 1.00 64.88 455 GLN A C 1
ATOM 3585 O O . GLN A 1 455 ? -15.195 18.127 -15.558 1.00 64.88 455 GLN A O 1
ATOM 3590 N N . SER A 1 456 ? -14.355 18.984 -13.667 1.00 61.91 456 SER A N 1
ATOM 3591 C CA . SER A 1 456 ? -13.270 19.706 -14.324 1.00 61.91 456 SER A CA 1
ATOM 3592 C C . SER A 1 456 ? -12.094 20.059 -13.409 1.00 61.91 456 SER A C 1
ATOM 3594 O O . SER A 1 456 ? -12.239 20.453 -12.253 1.00 61.91 456 SER A O 1
ATOM 3596 N N . SER A 1 457 ? -10.902 20.034 -14.002 1.00 66.31 457 SER A N 1
ATOM 3597 C CA . SER A 1 457 ? -9.684 20.626 -13.453 1.00 66.31 457 SER A CA 1
ATOM 3598 C C . SER A 1 457 ? -9.274 21.800 -14.346 1.00 66.31 457 SER A C 1
ATOM 3600 O O . SER A 1 457 ? -9.021 21.614 -15.537 1.00 66.31 457 SER A O 1
ATOM 3602 N N . LYS A 1 458 ? -9.264 23.025 -13.806 1.00 67.81 458 LYS A N 1
ATOM 3603 C CA . LYS A 1 458 ? -9.099 24.274 -14.575 1.00 67.81 458 LYS A CA 1
ATOM 3604 C C . LYS A 1 458 ? -7.779 24.944 -14.218 1.00 67.81 458 LYS A C 1
ATOM 3606 O O . LYS A 1 458 ? -7.551 25.258 -13.052 1.00 67.81 458 LYS A O 1
ATOM 3611 N N . TYR A 1 459 ? -6.913 25.156 -15.211 1.00 65.69 459 TYR A N 1
ATOM 3612 C CA . TYR A 1 459 ? -5.571 25.723 -15.030 1.00 65.69 459 TYR A CA 1
ATOM 3613 C C . TYR A 1 459 ? -5.600 27.082 -14.316 1.00 65.69 459 TYR A C 1
ATOM 3615 O O . TYR A 1 459 ? -6.236 28.021 -14.793 1.00 65.69 459 TYR A O 1
ATOM 3623 N N . PHE A 1 460 ? -4.883 27.194 -13.197 1.00 71.62 460 PHE A N 1
ATOM 3624 C CA . PHE A 1 460 ? -4.714 28.454 -12.477 1.00 71.62 460 PHE A CA 1
ATOM 3625 C C . PHE A 1 460 ? -3.426 29.150 -12.930 1.00 71.62 460 PHE A C 1
ATOM 3627 O O . PHE A 1 460 ? -2.375 28.516 -13.002 1.00 71.62 460 PHE A O 1
ATOM 3634 N N . LYS A 1 461 ? -3.488 30.462 -13.198 1.00 77.50 461 LYS A N 1
ATOM 3635 C CA . LYS A 1 461 ? -2.321 31.318 -13.465 1.00 77.50 461 LYS A CA 1
ATOM 3636 C C . LYS A 1 461 ? -2.573 32.739 -12.961 1.00 77.50 461 LYS A C 1
ATOM 3638 O O . LYS A 1 461 ? -3.564 33.359 -13.327 1.00 77.50 461 LYS A O 1
ATOM 3643 N N . THR A 1 462 ? -1.639 33.281 -12.185 1.00 79.94 462 THR A N 1
ATOM 3644 C CA . THR A 1 462 ? -1.626 34.671 -11.705 1.00 79.94 462 THR A CA 1
ATOM 3645 C C . THR A 1 462 ? -0.214 35.253 -11.788 1.00 79.94 462 THR A C 1
ATOM 3647 O O . THR A 1 462 ? 0.777 34.529 -11.752 1.00 79.94 462 THR A O 1
ATOM 3650 N N . TRP A 1 463 ? -0.097 36.578 -11.850 1.00 78.94 463 TRP A N 1
ATOM 3651 C CA . TRP A 1 463 ? 1.143 37.259 -11.472 1.00 78.94 463 TRP A CA 1
ATOM 3652 C C . TRP A 1 463 ? 1.255 37.346 -9.942 1.00 78.94 463 TRP A C 1
ATOM 3654 O O . TRP A 1 463 ? 0.264 37.659 -9.268 1.00 78.94 463 TRP A O 1
ATOM 3664 N N . CYS A 1 464 ? 2.448 37.111 -9.402 1.00 81.69 464 CYS A N 1
ATOM 3665 C CA . CYS A 1 464 ? 2.805 37.310 -8.000 1.00 81.69 464 CYS A CA 1
ATOM 3666 C C . CYS A 1 464 ? 3.941 38.333 -7.892 1.00 81.69 464 CYS A C 1
ATOM 3668 O O . CYS A 1 464 ? 4.935 38.283 -8.616 1.00 81.69 464 CYS A O 1
ATOM 3670 N N . THR A 1 465 ? 3.803 39.259 -6.949 1.00 77.19 465 THR A N 1
ATOM 3671 C CA . THR A 1 465 ? 4.900 40.096 -6.453 1.00 77.19 465 THR A CA 1
ATOM 3672 C C . THR A 1 465 ? 5.643 39.368 -5.334 1.00 77.19 465 THR A C 1
ATOM 3674 O O . THR A 1 465 ? 5.103 38.445 -4.732 1.00 77.19 465 THR A O 1
ATOM 3677 N N . SER A 1 466 ? 6.830 39.853 -4.965 1.00 69.06 466 SER A N 1
ATOM 3678 C CA . SER A 1 466 ? 7.601 39.365 -3.808 1.00 69.06 466 SER A CA 1
ATOM 3679 C C . SER A 1 466 ? 6.897 39.514 -2.447 1.00 69.06 466 SER A C 1
ATOM 3681 O O . SER A 1 466 ? 7.451 39.080 -1.442 1.00 69.06 466 SER A O 1
ATOM 3683 N N . LYS A 1 467 ? 5.695 40.113 -2.394 1.00 72.38 467 LYS A N 1
ATOM 3684 C CA . LYS A 1 467 ? 4.836 40.225 -1.199 1.00 72.38 467 LYS A CA 1
ATOM 3685 C C . LYS A 1 467 ? 3.406 39.696 -1.428 1.00 72.38 467 LYS A C 1
ATOM 3687 O O . LYS A 1 467 ? 2.520 39.934 -0.616 1.00 72.38 467 LYS A O 1
ATOM 3692 N N . THR A 1 468 ? 3.165 38.985 -2.535 1.00 78.19 468 THR A N 1
ATOM 3693 C CA . THR A 1 468 ? 1.898 38.270 -2.772 1.00 78.19 468 THR A CA 1
ATOM 3694 C C . THR A 1 468 ? 1.878 36.982 -1.957 1.00 78.19 468 THR A C 1
ATOM 3696 O O . THR A 1 468 ? 2.870 36.260 -1.939 1.00 78.19 468 THR A O 1
ATOM 3699 N N . ARG A 1 469 ? 0.738 36.655 -1.345 1.00 82.44 469 ARG A N 1
ATOM 3700 C CA . ARG A 1 469 ? 0.476 35.350 -0.730 1.00 82.44 469 ARG A CA 1
ATOM 3701 C C . ARG A 1 469 ? -0.619 34.607 -1.490 1.00 82.44 469 ARG A C 1
ATOM 3703 O O . ARG A 1 469 ? -1.454 35.225 -2.156 1.00 82.44 469 ARG A O 1
ATOM 3710 N N . LEU A 1 470 ? -0.598 33.282 -1.394 1.00 81.88 470 LEU A N 1
ATOM 3711 C CA . LEU A 1 470 ? -1.562 32.374 -2.012 1.00 81.88 470 LEU A CA 1
ATOM 3712 C C . LEU A 1 470 ? -2.041 31.372 -0.958 1.00 81.88 470 LEU A C 1
ATOM 3714 O O . LEU A 1 470 ? -1.246 30.940 -0.127 1.00 81.88 470 LEU A O 1
ATOM 3718 N N . LYS A 1 471 ? -3.306 30.960 -1.014 1.00 84.50 471 LYS A N 1
ATOM 3719 C CA . LYS A 1 471 ? -3.827 29.853 -0.204 1.00 84.50 471 LYS A CA 1
ATOM 3720 C C . LYS A 1 471 ? -4.824 29.006 -0.984 1.00 84.50 471 LYS A C 1
ATOM 3722 O O . LYS A 1 471 ? -5.570 29.532 -1.809 1.00 84.50 471 LYS A O 1
ATOM 3727 N N . ILE A 1 472 ? -4.819 27.702 -0.736 1.00 83.12 472 ILE A N 1
ATOM 3728 C CA . ILE A 1 472 ? -5.824 26.770 -1.253 1.00 83.12 472 ILE A CA 1
ATOM 3729 C C . ILE A 1 472 ? -7.057 26.877 -0.357 1.00 83.12 472 ILE A C 1
ATOM 3731 O O . ILE A 1 472 ? -6.931 26.816 0.867 1.00 83.12 472 ILE A O 1
ATOM 3735 N N . ILE A 1 473 ? -8.230 27.016 -0.970 1.00 82.69 473 ILE A N 1
ATOM 3736 C CA . ILE A 1 473 ? -9.530 26.991 -0.296 1.00 82.69 473 ILE A CA 1
ATOM 3737 C C . ILE A 1 473 ? -10.428 25.898 -0.890 1.00 82.69 473 ILE A C 1
ATOM 3739 O O . ILE A 1 473 ? -10.227 25.497 -2.041 1.00 82.69 473 ILE A O 1
ATOM 3743 N N . CYS A 1 474 ? -11.408 25.436 -0.115 1.00 82.75 474 CYS A N 1
ATOM 3744 C CA . CYS A 1 474 ? -12.368 24.395 -0.490 1.00 82.75 474 CYS A CA 1
ATOM 3745 C C . CYS A 1 474 ? -13.800 24.810 -0.121 1.00 82.75 474 CYS A C 1
ATOM 3747 O O . CYS A 1 474 ? -14.040 25.120 1.043 1.00 82.75 474 CYS A O 1
ATOM 3749 N N . ASP A 1 475 ? -14.733 24.773 -1.078 1.00 81.81 475 ASP A N 1
ATOM 3750 C CA . ASP A 1 475 ? -16.183 24.708 -0.828 1.00 81.81 475 ASP A CA 1
ATOM 3751 C C . ASP A 1 475 ? -16.577 23.219 -0.830 1.00 81.81 475 ASP A C 1
ATOM 3753 O O . ASP A 1 475 ? -16.550 22.590 -1.894 1.00 81.81 475 ASP A O 1
ATOM 3757 N N . PRO A 1 476 ? -16.910 22.615 0.322 1.00 72.62 476 PRO A N 1
ATOM 3758 C CA . PRO A 1 476 ? -17.236 21.193 0.396 1.00 72.62 476 PRO A CA 1
ATOM 3759 C C . PRO A 1 476 ? -18.606 20.833 -0.207 1.00 72.62 476 PRO A C 1
ATOM 3761 O O . PRO A 1 476 ? -18.899 19.648 -0.359 1.00 72.62 476 PRO A O 1
ATOM 3764 N N . PHE A 1 477 ? -19.453 21.814 -0.553 1.00 70.06 477 PHE A N 1
ATOM 3765 C CA . PHE A 1 477 ? -20.864 21.601 -0.903 1.00 70.06 477 PHE A CA 1
ATOM 3766 C C . PHE A 1 477 ? -21.281 22.251 -2.234 1.00 70.06 477 PHE A C 1
ATOM 3768 O O . PHE A 1 477 ? -22.458 22.593 -2.417 1.00 70.06 477 PHE A O 1
ATOM 3775 N N . LEU A 1 478 ? -20.360 22.384 -3.197 1.00 71.81 478 LEU A N 1
ATOM 3776 C CA . LEU A 1 478 ? -20.623 22.942 -4.530 1.00 71.81 478 LEU A CA 1
ATOM 3777 C C . LEU A 1 478 ? -21.438 21.962 -5.410 1.00 71.81 478 LEU A C 1
ATOM 3779 O O . LEU A 1 478 ? -20.944 21.355 -6.362 1.00 71.81 478 LEU A O 1
ATOM 3783 N N . LYS A 1 479 ? -22.723 21.801 -5.064 1.00 58.62 479 LYS A N 1
A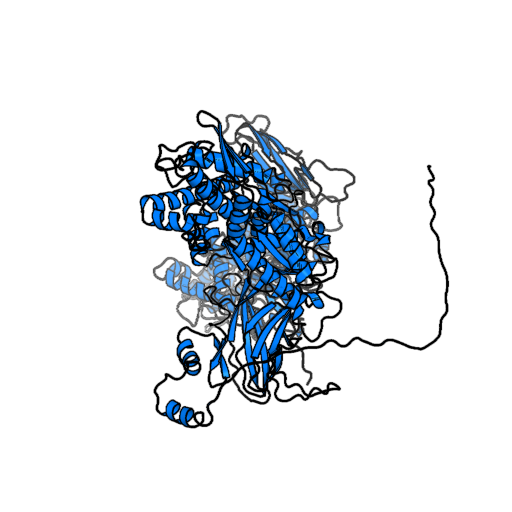TOM 3784 C CA . LYS A 1 479 ? -23.662 20.785 -5.576 1.00 58.62 479 LYS A CA 1
ATOM 3785 C C . LYS A 1 479 ? -23.570 20.509 -7.085 1.00 58.62 479 LYS A C 1
ATOM 3787 O O . LYS A 1 479 ? -23.878 21.373 -7.915 1.00 58.62 479 LYS A O 1
ATOM 3792 N N . LYS A 1 480 ? -23.401 19.223 -7.431 1.00 47.41 480 LYS A N 1
ATOM 3793 C CA . LYS A 1 480 ? -23.950 18.657 -8.679 1.00 47.41 480 LYS A CA 1
ATOM 3794 C C . LYS A 1 480 ? -25.434 19.039 -8.778 1.00 47.41 480 LYS A C 1
ATOM 3796 O O . LYS A 1 480 ? -26.219 18.690 -7.903 1.00 47.41 480 LYS A O 1
ATOM 3801 N N . GLY A 1 481 ? -25.814 19.752 -9.839 1.00 41.53 481 GLY A N 1
ATOM 3802 C CA . GLY A 1 481 ? -27.213 20.108 -10.117 1.00 41.53 481 GLY A CA 1
ATOM 3803 C C . GLY A 1 481 ? -27.601 21.575 -9.899 1.00 41.53 481 GLY A C 1
ATOM 3804 O O . GLY A 1 481 ? -28.737 21.933 -10.208 1.00 41.53 481 GLY A O 1
ATOM 3805 N N . ALA A 1 482 ? -26.693 22.454 -9.459 1.00 47.34 482 ALA A N 1
ATOM 3806 C CA . ALA A 1 482 ? -26.918 23.893 -9.622 1.00 47.34 482 ALA A CA 1
ATOM 3807 C C . ALA A 1 482 ? -27.109 24.212 -11.123 1.00 47.34 482 ALA A C 1
ATOM 3809 O O . ALA A 1 482 ? -26.242 23.889 -11.939 1.00 47.34 482 ALA A O 1
ATOM 3810 N N . LYS A 1 483 ? -28.246 24.819 -11.506 1.00 40.22 483 LYS A N 1
ATOM 3811 C CA . LYS A 1 483 ? -28.580 25.158 -12.907 1.00 40.22 483 LYS A CA 1
ATOM 3812 C C . LYS A 1 483 ? -27.765 26.360 -13.405 1.00 40.22 483 LYS A C 1
ATOM 3814 O O . LYS A 1 483 ? -28.286 27.444 -13.635 1.00 40.22 483 LYS A O 1
ATOM 3819 N N . GLY A 1 484 ? -26.463 26.152 -13.552 1.00 48.75 484 GLY A N 1
ATOM 3820 C CA . GLY A 1 484 ? -25.493 27.144 -13.993 1.00 48.75 484 GLY A CA 1
ATOM 3821 C C . GLY A 1 484 ? -24.089 26.729 -13.570 1.00 48.75 484 GLY A C 1
ATOM 3822 O O . GLY A 1 484 ? -23.859 26.378 -12.415 1.00 48.75 484 GLY A O 1
ATOM 3823 N N . LYS A 1 485 ? -23.129 26.778 -14.500 1.00 52.00 485 LYS A N 1
ATOM 3824 C CA . LYS A 1 485 ? -21.715 26.491 -14.214 1.00 52.00 485 LYS A CA 1
ATOM 3825 C C . LYS A 1 485 ? -21.125 27.624 -13.359 1.00 52.00 485 LYS A C 1
ATOM 3827 O O . LYS A 1 485 ? -20.524 28.539 -13.923 1.00 52.00 485 LYS A O 1
ATOM 3832 N N . ARG A 1 486 ? -21.301 27.587 -12.027 1.00 59.88 486 ARG A N 1
ATOM 3833 C CA . ARG A 1 486 ? -20.595 28.487 -11.091 1.00 59.88 486 ARG A CA 1
ATOM 3834 C C . ARG A 1 486 ? -19.091 28.365 -11.369 1.00 59.88 486 ARG A C 1
ATOM 3836 O O . ARG A 1 486 ? -18.512 27.293 -11.224 1.00 59.88 486 ARG A O 1
ATOM 3843 N N . ARG A 1 487 ? -18.478 29.448 -11.859 1.00 67.88 487 ARG A N 1
ATOM 3844 C CA . ARG A 1 487 ? -17.042 29.492 -12.202 1.00 67.88 487 ARG A CA 1
ATOM 3845 C C . ARG A 1 487 ? -16.170 29.900 -11.015 1.00 67.88 487 ARG A C 1
ATOM 3847 O O . ARG A 1 487 ? -14.955 29.729 -11.085 1.00 67.88 487 ARG A O 1
ATOM 3854 N N . THR A 1 488 ? -16.786 30.419 -9.959 1.00 77.94 488 THR A N 1
ATOM 3855 C CA . THR A 1 488 ? -16.166 30.873 -8.714 1.00 77.94 488 THR A CA 1
ATOM 3856 C C . THR A 1 488 ? -16.681 30.077 -7.518 1.00 77.94 488 THR A C 1
ATOM 3858 O O . THR A 1 488 ? -17.805 29.567 -7.542 1.00 77.94 488 THR A O 1
ATOM 3861 N N . LEU A 1 489 ? -15.838 29.966 -6.493 1.00 78.81 489 LEU A N 1
ATOM 3862 C CA . LEU A 1 489 ? -16.211 29.474 -5.171 1.00 78.81 489 LEU A CA 1
ATOM 3863 C C . LEU A 1 489 ? -16.939 30.564 -4.384 1.00 78.81 489 LEU A C 1
ATOM 3865 O O . LEU A 1 489 ? -16.680 31.755 -4.558 1.00 78.81 489 LEU A O 1
ATOM 3869 N N . ASP A 1 490 ? -17.824 30.131 -3.496 1.00 76.00 490 ASP A N 1
ATOM 3870 C CA . ASP A 1 490 ? -18.495 30.979 -2.521 1.00 76.00 490 ASP A CA 1
ATOM 3871 C C . ASP A 1 490 ? -17.600 31.061 -1.272 1.00 76.00 490 ASP A C 1
ATOM 3873 O O . ASP A 1 490 ? -17.395 30.063 -0.576 1.00 76.00 490 ASP A O 1
ATOM 3877 N N . ILE A 1 491 ? -16.975 32.220 -1.037 1.00 74.19 491 ILE A N 1
ATOM 3878 C CA . ILE A 1 491 ? -15.967 32.391 0.023 1.00 74.19 491 ILE A CA 1
ATOM 3879 C C . ILE A 1 491 ? -16.548 32.127 1.407 1.00 74.19 491 ILE A C 1
ATOM 3881 O O . ILE A 1 491 ? -15.879 31.509 2.231 1.00 74.19 491 ILE A O 1
ATOM 3885 N N . ASP A 1 492 ? -17.798 32.518 1.632 1.00 67.44 492 ASP A N 1
ATOM 3886 C CA . ASP A 1 492 ? -18.468 32.401 2.929 1.00 67.44 492 ASP A CA 1
ATOM 3887 C C . ASP A 1 492 ? -19.030 30.981 3.161 1.00 67.44 492 ASP A C 1
ATOM 3889 O O . ASP A 1 492 ? -19.584 30.669 4.218 1.00 67.44 492 ASP A O 1
ATOM 3893 N N . ARG A 1 493 ? -18.836 30.090 2.175 1.00 68.06 493 ARG A N 1
ATOM 3894 C CA . ARG A 1 493 ? -19.007 28.629 2.258 1.00 68.06 493 ARG A CA 1
ATOM 3895 C C . ARG A 1 493 ? -17.679 27.868 2.149 1.00 68.06 493 ARG A C 1
ATOM 3897 O O . ARG A 1 493 ? -17.689 26.643 2.217 1.00 68.06 493 ARG A O 1
ATOM 3904 N N . SER A 1 494 ? -16.553 28.567 1.981 1.00 75.12 494 SER A N 1
ATOM 3905 C CA . SER A 1 494 ? -15.237 27.959 1.773 1.00 75.12 494 SER A CA 1
ATOM 3906 C C . SER A 1 494 ? -14.370 27.991 3.033 1.00 75.12 494 SER A C 1
ATOM 3908 O O . SER A 1 494 ? -14.360 28.982 3.761 1.00 75.12 494 SER A O 1
ATOM 3910 N N . TYR A 1 495 ? -13.556 26.956 3.249 1.00 71.12 495 TYR A N 1
ATOM 3911 C CA . TYR A 1 495 ? -12.510 26.951 4.281 1.00 71.12 495 TYR A CA 1
ATOM 3912 C C . TYR A 1 495 ? -11.100 26.979 3.691 1.00 71.12 495 TYR A C 1
ATOM 3914 O O . TYR A 1 495 ? -10.864 26.545 2.561 1.00 71.12 495 TYR A O 1
ATOM 3922 N N . ASP A 1 496 ? -10.154 27.493 4.477 1.00 75.12 496 ASP A N 1
ATOM 3923 C CA . ASP A 1 496 ? -8.731 27.479 4.148 1.00 75.12 496 ASP A CA 1
ATOM 3924 C C . ASP A 1 496 ? -8.162 26.070 4.355 1.00 75.12 496 ASP A C 1
ATOM 3926 O O . ASP A 1 496 ? -8.182 25.541 5.464 1.00 75.12 496 ASP A O 1
ATOM 3930 N N . VAL A 1 497 ? -7.623 25.476 3.290 1.00 72.62 497 VAL A N 1
ATOM 3931 C CA . VAL A 1 497 ? -6.975 24.155 3.326 1.00 72.62 497 VAL A CA 1
ATOM 3932 C C . VAL A 1 497 ? -5.487 24.296 3.652 1.00 72.62 497 VAL A C 1
ATOM 3934 O O . VAL A 1 497 ? -4.946 23.531 4.444 1.00 72.62 497 VAL A O 1
ATOM 3937 N N . LEU A 1 498 ? -4.812 25.266 3.022 1.00 75.81 498 LEU A N 1
ATOM 3938 C CA . LEU A 1 498 ? -3.369 25.485 3.164 1.00 75.81 498 LEU A CA 1
ATOM 3939 C C . LEU A 1 498 ? -2.971 26.890 2.687 1.00 75.81 498 LEU A C 1
ATOM 3941 O O . LEU A 1 498 ? -3.191 27.220 1.521 1.00 75.81 498 LEU A O 1
ATOM 3945 N N . GLU A 1 499 ? -2.323 27.694 3.535 1.00 76.94 499 GLU A N 1
ATOM 3946 C CA . GLU A 1 499 ? -1.554 28.860 3.067 1.00 76.94 499 GLU A CA 1
ATOM 3947 C C . GLU A 1 499 ? -0.236 28.366 2.452 1.00 76.94 499 GLU A C 1
ATOM 3949 O O . GLU A 1 499 ? 0.502 27.595 3.066 1.00 76.94 499 GLU A O 1
ATOM 3954 N N . LEU A 1 500 ? 0.032 28.755 1.205 1.00 72.94 500 LEU A N 1
ATOM 3955 C CA . LEU A 1 500 ? 1.198 28.294 0.457 1.00 72.94 500 LEU A CA 1
ATOM 3956 C C . LEU A 1 500 ? 2.440 29.128 0.818 1.00 72.94 500 LEU A C 1
ATOM 3958 O O . LEU A 1 500 ? 2.309 30.331 1.069 1.00 72.94 500 LEU A O 1
ATOM 3962 N N . PRO A 1 501 ? 3.654 28.539 0.776 1.00 73.25 501 PRO A N 1
ATOM 3963 C CA . PRO A 1 501 ? 4.900 29.290 0.905 1.00 73.25 501 PRO A CA 1
ATOM 3964 C C . PRO A 1 501 ? 4.942 30.492 -0.047 1.00 73.25 501 PRO A C 1
ATOM 3966 O O . PRO A 1 501 ? 4.528 30.393 -1.203 1.00 73.25 501 PRO A O 1
ATOM 3969 N N . GLN A 1 502 ? 5.436 31.629 0.448 1.00 75.81 502 GLN A N 1
ATOM 3970 C CA . GLN A 1 502 ? 5.356 32.916 -0.244 1.00 75.81 502 GLN A CA 1
ATOM 3971 C C . GLN A 1 502 ? 6.057 32.868 -1.620 1.00 75.81 502 GLN A C 1
ATOM 3973 O O . GLN A 1 502 ? 7.279 32.713 -1.668 1.00 75.81 502 GLN A O 1
ATOM 3978 N N . PRO A 1 503 ? 5.323 33.007 -2.742 1.00 71.44 503 PRO A N 1
ATOM 3979 C CA . PRO A 1 503 ? 5.894 32.866 -4.078 1.00 71.44 503 PRO A CA 1
ATOM 3980 C C . PRO A 1 503 ? 6.890 33.993 -4.421 1.00 71.44 503 PRO A C 1
ATOM 3982 O O . PRO A 1 503 ? 6.553 35.175 -4.293 1.00 71.44 503 PRO A O 1
ATOM 3985 N N . PRO A 1 504 ? 8.088 33.662 -4.943 1.00 72.19 504 PRO A N 1
ATOM 3986 C CA . PRO A 1 504 ? 8.953 34.600 -5.658 1.00 72.19 504 PRO A CA 1
ATOM 3987 C C . PRO A 1 504 ? 8.228 35.454 -6.713 1.00 72.19 504 PRO A C 1
ATOM 3989 O O . PRO A 1 504 ? 7.244 35.033 -7.320 1.00 72.19 504 PRO A O 1
ATOM 3992 N N . LYS A 1 505 ? 8.744 36.658 -6.991 1.00 80.88 505 LYS A N 1
ATOM 3993 C CA . LYS A 1 505 ? 8.178 37.574 -8.001 1.00 80.88 505 LYS A CA 1
ATOM 3994 C C . LYS A 1 505 ? 8.189 36.926 -9.397 1.00 80.88 505 LYS A C 1
ATOM 3996 O O . LYS A 1 505 ? 9.259 36.613 -9.908 1.00 80.88 505 LYS A O 1
ATOM 4001 N N . GLY A 1 506 ? 7.024 36.774 -10.028 1.00 80.62 506 GLY A N 1
ATOM 4002 C CA . GLY A 1 506 ? 6.889 36.143 -11.346 1.00 80.62 506 GLY A CA 1
ATOM 4003 C C . GLY A 1 506 ? 5.457 35.716 -11.682 1.00 80.62 506 GLY A C 1
ATOM 4004 O O . GLY A 1 506 ? 4.525 35.968 -10.917 1.00 80.62 506 GLY A O 1
ATOM 4005 N N . TYR A 1 507 ? 5.268 35.039 -12.818 1.00 77.50 507 TYR A N 1
ATOM 4006 C CA . TYR A 1 507 ? 4.010 34.344 -13.113 1.00 77.50 507 TYR A CA 1
ATOM 4007 C C . TYR A 1 507 ? 3.984 32.987 -12.412 1.00 77.50 507 TYR A C 1
ATOM 4009 O O . TYR A 1 507 ? 4.809 32.126 -12.703 1.00 77.50 507 TYR A O 1
ATOM 4017 N N . TRP A 1 508 ? 2.991 32.785 -11.551 1.00 66.56 508 TRP A N 1
ATOM 4018 C CA . TRP A 1 508 ? 2.723 31.514 -10.889 1.00 66.56 508 TRP A CA 1
ATOM 4019 C C . TRP A 1 508 ? 1.483 30.892 -11.496 1.00 66.56 508 TRP A C 1
ATOM 4021 O O . TRP A 1 508 ? 0.389 31.451 -11.417 1.00 66.56 508 TRP A O 1
ATOM 4031 N N . GLY A 1 509 ? 1.663 29.732 -12.115 1.00 61.00 509 GLY A N 1
ATOM 4032 C CA . GLY A 1 509 ? 0.565 28.885 -12.535 1.00 61.00 509 GLY A CA 1
ATOM 4033 C C . GLY A 1 509 ? 0.778 27.469 -12.042 1.00 61.00 509 GLY A C 1
ATOM 4034 O O . GLY A 1 509 ? 1.888 26.948 -12.105 1.00 61.00 509 GLY A O 1
ATOM 4035 N N . THR A 1 510 ? -0.289 26.855 -11.549 1.00 51.97 510 THR A N 1
ATOM 4036 C CA . THR A 1 510 ? -0.309 25.431 -11.234 1.00 51.97 510 THR A CA 1
ATOM 4037 C C . THR A 1 510 ? -1.054 24.716 -12.355 1.00 51.97 510 THR A C 1
ATOM 4039 O O . THR A 1 510 ? -2.224 25.015 -12.610 1.00 51.97 510 THR A O 1
ATOM 4042 N N . PRO A 1 511 ? -0.427 23.740 -13.039 1.00 44.03 511 PRO A N 1
ATOM 4043 C CA . PRO A 1 511 ? -1.176 22.723 -13.759 1.00 44.03 511 PRO A CA 1
ATOM 4044 C C . PRO A 1 511 ? -2.168 22.101 -12.774 1.00 44.03 511 PRO A C 1
ATOM 4046 O O . PRO A 1 511 ? -1.756 21.385 -11.870 1.00 44.03 511 PRO A O 1
ATOM 4049 N N . SER A 1 512 ? -3.469 22.372 -12.904 1.00 40.72 512 SER A N 1
ATOM 4050 C CA . SER A 1 512 ? -4.468 21.908 -11.919 1.00 40.72 512 SER A CA 1
ATOM 4051 C C . SER A 1 512 ? -4.641 20.382 -11.897 1.00 40.72 512 SER A C 1
ATOM 4053 O O . SER A 1 512 ? -5.209 19.836 -10.947 1.00 40.72 512 SER A O 1
ATOM 4055 N N . LYS A 1 513 ? -3.991 19.690 -12.851 1.00 37.28 513 LYS A N 1
ATOM 4056 C CA . LYS A 1 513 ? -3.513 18.303 -12.723 1.00 37.28 513 LYS A CA 1
ATOM 4057 C C . LYS A 1 513 ? -2.915 17.993 -11.338 1.00 37.28 513 LYS A C 1
ATOM 4059 O O . LYS A 1 513 ? -2.998 16.841 -10.940 1.00 37.28 513 LYS A O 1
ATOM 4064 N N . HIS A 1 514 ? -2.354 18.980 -10.627 1.00 36.88 514 HIS A N 1
ATOM 4065 C CA . HIS A 1 514 ? -1.750 18.849 -9.300 1.00 36.88 514 HIS A CA 1
ATOM 4066 C C . HIS A 1 514 ? -2.704 18.973 -8.103 1.00 36.88 514 HIS A C 1
ATOM 4068 O O . HIS A 1 514 ? -2.362 18.453 -7.050 1.00 36.88 514 HIS A O 1
ATOM 4074 N N . ILE A 1 515 ? -3.894 19.580 -8.224 1.00 35.62 515 ILE A N 1
ATOM 4075 C CA . ILE A 1 515 ? -4.882 19.550 -7.116 1.00 35.62 515 ILE A CA 1
ATOM 4076 C C . ILE A 1 515 ? -5.705 18.255 -7.189 1.00 35.62 515 ILE A C 1
ATOM 4078 O O . ILE A 1 515 ? -6.002 17.653 -6.167 1.00 35.62 515 ILE A O 1
ATOM 4082 N N . MET A 1 516 ? -5.932 17.734 -8.401 1.00 33.62 516 MET A N 1
ATOM 4083 C CA . MET A 1 516 ? -6.276 16.318 -8.589 1.00 33.62 516 MET A CA 1
ATOM 4084 C C . MET A 1 516 ? -5.059 15.383 -8.419 1.00 33.62 516 MET A C 1
ATOM 4086 O O . MET A 1 516 ? -5.239 14.174 -8.486 1.00 33.62 516 MET A O 1
ATOM 4090 N N . ALA A 1 517 ? -3.836 15.880 -8.153 1.00 35.28 517 ALA A N 1
ATOM 4091 C CA . ALA A 1 517 ? -2.680 15.037 -7.800 1.00 35.28 517 ALA A CA 1
ATOM 4092 C C . ALA A 1 517 ? -2.596 14.723 -6.297 1.00 35.28 517 ALA A C 1
ATOM 4094 O O . ALA A 1 517 ? -1.526 14.787 -5.690 1.00 35.28 517 ALA A O 1
ATOM 4095 N N . ALA A 1 518 ? -3.734 14.302 -5.745 1.00 34.19 518 ALA A N 1
ATOM 4096 C CA . ALA A 1 518 ? -3.748 13.061 -4.981 1.00 34.19 518 ALA A CA 1
ATOM 4097 C C . ALA A 1 518 ? -3.746 11.808 -5.896 1.00 34.19 518 ALA A C 1
ATOM 4099 O O . ALA A 1 518 ? -3.562 10.711 -5.376 1.00 34.19 518 ALA A O 1
ATOM 4100 N N . LYS A 1 519 ? -3.786 11.957 -7.249 1.00 40.38 519 LYS A N 1
ATOM 4101 C CA . LYS A 1 519 ? -3.117 11.016 -8.186 1.00 40.38 519 LYS A CA 1
ATOM 4102 C C . LYS A 1 519 ? -1.847 10.535 -7.503 1.00 40.38 519 LYS A C 1
ATOM 4104 O O . LYS A 1 519 ? -1.006 11.379 -7.177 1.00 40.38 519 LYS A O 1
ATOM 4109 N N . SER A 1 520 ? -1.733 9.230 -7.290 1.00 45.19 520 SER A N 1
ATOM 4110 C CA . SER A 1 520 ? -0.698 8.685 -6.426 1.00 45.19 520 SER A CA 1
ATOM 4111 C C . SER A 1 520 ? 0.674 9.222 -6.846 1.00 45.19 520 SER A C 1
ATOM 4113 O O . SER A 1 520 ? 1.122 9.032 -7.980 1.00 45.19 520 SER A O 1
ATOM 4115 N N . LYS A 1 521 ? 1.338 9.952 -5.937 1.00 63.62 521 LYS A N 1
ATOM 4116 C CA . LYS A 1 521 ? 2.773 10.239 -6.095 1.00 63.62 521 LYS A CA 1
ATOM 4117 C C . LYS A 1 521 ? 3.539 8.927 -6.130 1.00 63.62 521 LYS A C 1
ATOM 4119 O O . LYS A 1 521 ? 4.529 8.824 -6.841 1.00 63.62 521 LYS A O 1
ATOM 4124 N N . GLU A 1 522 ? 3.024 7.946 -5.394 1.00 80.69 522 GLU A N 1
ATOM 4125 C CA . GLU A 1 522 ? 3.351 6.536 -5.505 1.00 80.69 522 GLU A CA 1
ATOM 4126 C C . GLU A 1 522 ? 3.212 6.060 -6.955 1.00 80.69 522 GLU A C 1
ATOM 4128 O O . GLU A 1 522 ? 2.113 5.981 -7.511 1.00 80.69 522 GLU A O 1
ATOM 4133 N N . VAL A 1 523 ? 4.354 5.757 -7.559 1.00 89.94 523 VAL A N 1
ATOM 4134 C CA . VAL A 1 523 ? 4.474 5.102 -8.858 1.00 89.94 523 VAL A CA 1
ATOM 4135 C C . VAL A 1 523 ? 5.175 3.765 -8.676 1.00 89.94 523 VAL A C 1
ATOM 4137 O O . VAL A 1 523 ? 6.039 3.599 -7.812 1.00 89.94 523 VAL A O 1
ATOM 4140 N N . ILE A 1 524 ? 4.828 2.809 -9.525 1.00 92.94 524 ILE A N 1
ATOM 4141 C CA . ILE A 1 524 ? 5.502 1.517 -9.591 1.00 92.94 524 ILE A CA 1
ATOM 4142 C C . ILE A 1 524 ? 6.349 1.489 -10.852 1.00 92.94 524 ILE A C 1
ATOM 4144 O O . ILE A 1 524 ? 5.896 1.874 -11.931 1.00 92.94 524 ILE A O 1
ATOM 4148 N N . LEU A 1 525 ? 7.599 1.068 -10.702 1.00 94.62 525 LEU A N 1
ATOM 4149 C CA . LEU A 1 525 ? 8.577 1.054 -11.777 1.00 94.62 525 LEU A CA 1
ATOM 4150 C C . LEU A 1 525 ? 8.713 -0.365 -12.334 1.00 94.62 525 LEU A C 1
ATOM 4152 O O . LEU A 1 525 ? 9.064 -1.282 -11.601 1.00 94.62 525 LEU A O 1
ATOM 4156 N N . GLY A 1 526 ? 8.462 -0.539 -13.628 1.00 95.12 526 GLY A N 1
ATOM 4157 C CA . GLY A 1 526 ? 8.782 -1.753 -14.374 1.00 95.12 526 GLY A CA 1
ATOM 4158 C C . GLY A 1 526 ? 10.037 -1.549 -15.216 1.00 95.12 526 GLY A C 1
ATOM 4159 O O . GLY A 1 526 ? 10.079 -0.627 -16.035 1.00 95.12 526 GLY A O 1
ATOM 4160 N N . ILE A 1 527 ? 11.044 -2.403 -15.042 1.00 94.19 527 ILE A N 1
ATOM 4161 C CA . ILE A 1 527 ? 12.265 -2.418 -15.859 1.00 94.19 527 ILE A CA 1
ATOM 4162 C C . ILE A 1 527 ? 12.319 -3.724 -16.653 1.00 94.19 527 ILE A C 1
ATOM 4164 O O . ILE A 1 527 ? 12.148 -4.803 -16.093 1.00 94.19 527 ILE A O 1
ATOM 4168 N N . ASP A 1 528 ? 12.590 -3.627 -17.951 1.00 91.94 528 ASP A N 1
ATOM 4169 C CA . ASP A 1 528 ? 12.926 -4.764 -18.803 1.00 91.94 528 ASP A CA 1
ATOM 4170 C C . ASP A 1 528 ? 14.381 -4.659 -19.268 1.00 91.94 528 ASP A C 1
ATOM 4172 O O . ASP A 1 528 ? 14.726 -3.730 -20.003 1.00 91.94 528 ASP A O 1
ATOM 4176 N N . LEU A 1 529 ? 15.235 -5.601 -18.851 1.00 87.56 529 LEU A N 1
ATOM 4177 C CA . LEU A 1 529 ? 16.644 -5.688 -19.263 1.00 87.56 529 LEU A CA 1
ATOM 4178 C C . LEU A 1 529 ? 16.772 -6.461 -20.584 1.00 87.56 529 LEU A C 1
ATOM 4180 O O . LEU A 1 529 ? 17.475 -7.465 -20.693 1.00 87.56 529 LEU A O 1
ATOM 4184 N N . GLY A 1 530 ? 16.050 -5.997 -21.602 1.00 82.31 530 GLY A N 1
ATOM 4185 C CA . GLY A 1 530 ? 16.008 -6.630 -22.911 1.00 82.31 530 GLY A CA 1
ATOM 4186 C C . GLY A 1 530 ? 17.381 -6.701 -23.579 1.00 82.31 530 GLY A C 1
ATOM 4187 O O . GLY A 1 530 ? 18.167 -5.752 -23.538 1.00 82.31 530 GLY A O 1
ATOM 4188 N N . SER A 1 531 ? 17.658 -7.815 -24.262 1.00 76.19 531 SER A N 1
ATOM 4189 C CA . SER A 1 531 ? 18.958 -8.032 -24.914 1.00 76.19 531 SER A CA 1
ATOM 4190 C C . SER A 1 531 ? 19.255 -6.960 -25.978 1.00 76.19 531 SER A C 1
ATOM 4192 O O . SER A 1 531 ? 20.368 -6.436 -26.036 1.00 76.19 531 SER A O 1
ATOM 4194 N N . THR A 1 532 ? 18.217 -6.506 -26.688 1.00 70.56 532 THR A N 1
ATOM 4195 C CA . THR A 1 532 ? 18.232 -5.415 -27.680 1.00 70.56 532 THR A CA 1
ATOM 4196 C C . THR A 1 532 ? 17.863 -4.025 -27.137 1.00 70.56 532 THR A C 1
ATOM 4198 O O . THR A 1 532 ? 17.761 -3.080 -27.914 1.00 70.56 532 THR A O 1
ATOM 4201 N N . GLY A 1 533 ? 17.642 -3.857 -25.831 1.00 80.81 533 GLY A N 1
ATOM 4202 C CA . GLY A 1 533 ? 17.448 -2.539 -25.222 1.00 80.81 533 GLY A CA 1
ATOM 4203 C C . GLY A 1 533 ? 16.849 -2.621 -23.824 1.00 80.81 533 GLY A C 1
ATOM 4204 O O . GLY A 1 533 ? 15.991 -3.461 -23.571 1.00 80.81 533 GLY A O 1
ATOM 4205 N N . VAL A 1 534 ? 17.254 -1.718 -22.931 1.00 86.94 534 VAL A N 1
ATOM 4206 C CA . VAL A 1 534 ? 16.611 -1.565 -21.622 1.00 86.94 534 VAL A CA 1
ATOM 4207 C C . VAL A 1 534 ? 15.366 -0.696 -21.782 1.00 86.94 534 VAL A C 1
ATOM 4209 O O . VAL A 1 534 ? 15.434 0.393 -22.363 1.00 86.94 534 VAL A O 1
ATOM 4212 N N . ARG A 1 535 ? 14.227 -1.162 -21.265 1.00 88.38 535 ARG A N 1
ATOM 4213 C CA . ARG A 1 535 ? 12.959 -0.417 -21.255 1.00 88.38 535 ARG A CA 1
ATOM 4214 C C . ARG A 1 535 ? 12.543 -0.129 -19.825 1.00 88.38 535 ARG A C 1
ATOM 4216 O O . ARG A 1 535 ? 12.664 -0.988 -18.960 1.00 88.38 535 ARG A O 1
ATOM 4223 N N . VAL A 1 536 ? 12.047 1.078 -19.580 1.00 91.12 536 VAL A N 1
ATOM 4224 C CA . VAL A 1 536 ? 11.661 1.533 -18.240 1.00 91.12 536 VAL A CA 1
ATOM 4225 C C . VAL A 1 536 ? 10.292 2.196 -18.321 1.00 91.12 536 VAL A C 1
ATOM 4227 O O . VAL A 1 536 ? 10.061 3.071 -19.161 1.00 91.12 536 VAL A O 1
ATOM 4230 N N . MET A 1 537 ? 9.383 1.751 -17.459 1.00 91.00 537 MET A N 1
ATOM 4231 C CA . MET A 1 537 ? 7.982 2.147 -17.440 1.00 91.00 537 MET A CA 1
ATOM 4232 C C . MET A 1 537 ? 7.567 2.537 -16.027 1.00 91.00 537 MET A C 1
ATOM 4234 O O . MET A 1 537 ? 7.731 1.757 -15.094 1.00 91.00 537 MET A O 1
ATOM 4238 N N . PHE A 1 538 ? 6.983 3.718 -15.877 1.00 91.81 538 PHE A N 1
ATOM 4239 C CA . PHE A 1 538 ? 6.263 4.109 -14.675 1.00 91.81 538 PHE A CA 1
ATOM 4240 C C . PHE A 1 538 ? 4.794 3.727 -14.837 1.00 91.81 538 PHE A C 1
ATOM 4242 O O . PHE A 1 538 ? 4.197 3.954 -15.891 1.00 91.81 538 PHE A O 1
ATOM 4249 N N . TYR A 1 539 ? 4.211 3.162 -13.790 1.00 91.31 539 TYR A N 1
ATOM 4250 C CA . TYR A 1 539 ? 2.801 2.807 -13.705 1.00 91.31 539 TYR A CA 1
ATOM 4251 C C . TYR A 1 539 ? 2.160 3.474 -12.489 1.00 91.31 539 TYR A C 1
ATOM 4253 O O . TYR A 1 539 ? 2.764 3.553 -11.417 1.00 91.31 539 TYR A O 1
ATOM 4261 N N . ARG A 1 540 ? 0.916 3.922 -12.660 1.00 86.94 540 ARG A N 1
ATOM 4262 C CA . ARG A 1 540 ? 0.072 4.490 -11.604 1.00 86.94 540 ARG A CA 1
ATOM 4263 C C . ARG A 1 540 ? -1.396 4.179 -11.883 1.00 86.94 540 ARG A C 1
ATOM 4265 O O . ARG A 1 540 ? -1.843 4.282 -13.027 1.00 86.94 540 ARG A O 1
ATOM 4272 N N . ARG A 1 541 ? -2.144 3.834 -10.833 1.00 74.12 541 ARG A N 1
ATOM 4273 C CA . ARG A 1 541 ? -3.601 3.653 -10.876 1.00 74.12 541 ARG A CA 1
ATOM 4274 C C . ARG A 1 541 ? -4.275 4.865 -10.239 1.00 74.12 541 ARG A C 1
ATOM 4276 O O . ARG A 1 541 ? -3.875 5.288 -9.159 1.00 74.12 541 ARG A O 1
ATOM 4283 N N . ILE A 1 542 ? -5.268 5.437 -10.912 1.00 65.75 542 ILE A N 1
ATOM 4284 C CA . ILE A 1 542 ? -5.987 6.641 -10.473 1.00 65.75 542 ILE A CA 1
ATOM 4285 C C . ILE A 1 542 ? -7.483 6.349 -10.618 1.00 65.75 542 ILE A C 1
ATOM 4287 O O . ILE A 1 542 ? -8.020 6.393 -11.720 1.00 65.75 542 ILE A O 1
ATOM 4291 N N . GLY A 1 543 ? -8.143 5.972 -9.520 1.00 65.38 543 GLY A N 1
ATOM 4292 C CA . GLY A 1 543 ? -9.452 5.316 -9.605 1.00 65.38 543 GLY A CA 1
ATOM 4293 C C . GLY A 1 543 ? -9.328 4.011 -10.398 1.00 65.38 543 GLY A C 1
ATOM 4294 O O . GLY A 1 543 ? -8.534 3.145 -10.033 1.00 65.38 543 GLY A O 1
ATOM 4295 N N . ASP A 1 544 ? -10.045 3.897 -11.513 1.00 62.56 544 ASP A N 1
ATOM 4296 C CA . ASP A 1 544 ? -9.922 2.773 -12.453 1.00 62.56 544 ASP A CA 1
ATOM 4297 C C . ASP A 1 544 ? -9.054 3.080 -13.690 1.00 62.56 544 ASP A C 1
ATOM 4299 O O . ASP A 1 544 ? -8.813 2.190 -14.506 1.00 62.56 544 ASP A O 1
ATOM 4303 N N . ASP A 1 545 ? -8.506 4.297 -13.818 1.00 66.69 545 ASP A N 1
ATOM 4304 C CA . ASP A 1 545 ? -7.550 4.618 -14.884 1.00 66.69 545 ASP A CA 1
ATOM 4305 C C . ASP A 1 545 ? -6.176 3.998 -14.592 1.00 66.69 545 ASP A C 1
ATOM 4307 O O . ASP A 1 545 ? -5.534 4.287 -13.576 1.00 66.69 545 ASP A O 1
ATOM 4311 N N . HIS A 1 546 ? -5.680 3.202 -15.539 1.00 78.88 546 HIS A N 1
ATOM 4312 C CA . HIS A 1 546 ? -4.330 2.639 -15.541 1.00 78.88 546 HIS A CA 1
ATOM 4313 C C . HIS A 1 546 ? -3.420 3.478 -16.451 1.00 78.88 546 HIS A C 1
ATOM 4315 O O . HIS A 1 546 ? -3.487 3.366 -17.677 1.00 78.88 546 HIS A O 1
ATOM 4321 N N . ILE A 1 547 ? -2.565 4.326 -15.870 1.00 83.25 547 ILE A N 1
ATOM 4322 C CA . ILE A 1 547 ? -1.673 5.212 -16.634 1.00 83.25 547 ILE A CA 1
ATOM 4323 C C . ILE A 1 547 ? -0.251 4.644 -16.659 1.00 83.25 547 ILE A C 1
ATOM 4325 O O . ILE A 1 547 ? 0.297 4.247 -15.630 1.00 83.25 547 ILE A O 1
ATOM 4329 N N . PHE A 1 548 ? 0.340 4.650 -17.855 1.00 85.06 548 PHE A N 1
ATOM 4330 C CA . PHE A 1 548 ? 1.709 4.228 -18.130 1.00 85.06 548 PHE A CA 1
ATOM 4331 C C . PHE A 1 548 ? 2.503 5.385 -18.742 1.00 85.06 548 PHE A C 1
ATOM 4333 O O . PHE A 1 548 ? 2.125 5.903 -19.794 1.00 85.06 548 PHE A O 1
ATOM 4340 N N . ASP A 1 549 ? 3.622 5.748 -18.124 1.00 86.25 549 ASP A N 1
ATOM 4341 C CA . ASP A 1 549 ? 4.521 6.808 -18.582 1.00 86.25 549 ASP A CA 1
ATOM 4342 C C . ASP A 1 549 ? 5.919 6.206 -18.813 1.00 86.25 549 ASP A C 1
ATOM 4344 O O . ASP A 1 549 ? 6.498 5.603 -17.911 1.00 86.25 549 ASP A O 1
ATOM 4348 N N . GLN A 1 550 ? 6.481 6.328 -20.020 1.00 85.25 550 GLN A N 1
ATOM 4349 C CA . GLN A 1 550 ? 7.792 5.738 -20.339 1.00 85.25 550 GLN A CA 1
ATOM 4350 C C . GLN A 1 550 ? 8.955 6.685 -20.010 1.00 85.25 550 GLN A C 1
ATOM 4352 O O . GLN A 1 550 ? 8.836 7.903 -20.169 1.00 85.25 550 GLN A O 1
ATOM 4357 N N . LEU A 1 551 ? 10.100 6.136 -19.591 1.00 82.06 551 LEU A N 1
ATOM 4358 C CA . LEU A 1 551 ? 11.313 6.933 -19.395 1.00 82.06 551 LEU A CA 1
ATOM 4359 C C . LEU A 1 551 ? 11.867 7.398 -20.750 1.00 82.06 551 LEU A C 1
ATOM 4361 O O . LEU A 1 551 ? 12.221 6.583 -21.598 1.00 82.06 551 LEU A O 1
ATOM 4365 N N . TRP A 1 552 ? 11.986 8.711 -20.941 1.00 71.38 552 TRP A N 1
ATOM 4366 C CA . TRP A 1 552 ? 12.559 9.304 -22.150 1.00 71.38 552 TRP A CA 1
ATOM 4367 C C . TRP A 1 552 ? 13.979 9.817 -21.885 1.00 71.38 552 TRP A C 1
ATOM 4369 O O . TRP A 1 552 ? 14.168 10.967 -21.482 1.00 71.38 552 TRP A O 1
ATOM 4379 N N . CYS A 1 553 ? 14.997 8.999 -22.163 1.00 59.59 553 CYS A N 1
ATOM 4380 C CA . CYS A 1 553 ? 16.385 9.468 -22.184 1.00 59.59 553 CYS A CA 1
ATOM 4381 C C . CYS A 1 553 ? 16.621 10.411 -23.377 1.00 59.59 553 CYS A C 1
ATOM 4383 O O . CYS A 1 553 ? 17.009 9.977 -24.458 1.00 59.59 553 CYS A O 1
ATOM 4385 N N . LYS A 1 554 ? 16.422 11.718 -23.157 1.00 50.41 554 LYS A N 1
ATOM 4386 C CA . LYS A 1 554 ? 16.651 12.790 -24.149 1.00 50.41 554 LYS A CA 1
ATOM 4387 C C . LYS A 1 554 ? 18.074 12.800 -24.729 1.00 50.41 554 LYS A C 1
ATOM 4389 O O . LYS A 1 554 ? 18.265 13.259 -25.847 1.00 50.41 554 LYS A O 1
ATOM 4394 N N . ASN A 1 555 ? 19.042 12.253 -23.993 1.00 45.75 555 ASN A N 1
ATOM 4395 C CA . ASN A 1 555 ? 20.455 12.173 -24.367 1.00 45.75 555 ASN A CA 1
ATOM 4396 C C . ASN A 1 555 ? 20.821 10.777 -24.915 1.00 45.75 555 ASN A C 1
ATOM 4398 O O . ASN A 1 555 ? 21.833 10.203 -24.521 1.00 45.75 555 ASN A O 1
ATOM 4402 N N . SER A 1 556 ? 19.971 10.182 -25.757 1.00 44.97 556 SER A N 1
ATOM 4403 C CA . SER A 1 556 ? 20.331 8.973 -26.505 1.00 44.97 556 SER A CA 1
ATOM 4404 C C . SER A 1 556 ? 19.925 9.104 -27.978 1.00 44.97 556 SER A C 1
ATOM 4406 O O . SER A 1 556 ? 18.732 9.030 -28.287 1.00 44.97 556 SER A O 1
ATOM 4408 N N . PRO A 1 557 ? 20.885 9.245 -28.915 1.00 42.25 557 PRO A N 1
ATOM 4409 C CA . PRO A 1 557 ? 20.635 9.228 -30.362 1.00 42.25 557 PRO A CA 1
ATOM 4410 C C . PRO A 1 557 ? 20.245 7.844 -30.925 1.00 42.25 557 PRO A C 1
ATOM 4412 O O . PRO A 1 557 ? 20.373 7.588 -32.120 1.00 42.25 557 PRO A O 1
ATOM 4415 N N . ALA A 1 558 ? 19.712 6.942 -30.091 1.00 44.25 558 ALA A N 1
ATOM 4416 C CA . ALA A 1 558 ? 19.145 5.660 -30.512 1.00 44.25 558 ALA A CA 1
ATOM 4417 C C . ALA A 1 558 ? 17.989 5.812 -31.527 1.00 44.25 558 ALA A C 1
ATOM 4419 O O . ALA A 1 558 ? 17.708 4.879 -32.275 1.00 44.25 558 ALA A O 1
ATOM 4420 N N . TRP A 1 559 ? 17.361 6.995 -31.593 1.00 37.84 559 TRP A N 1
ATOM 4421 C CA . TRP A 1 559 ? 16.319 7.339 -32.569 1.00 37.84 559 TRP A CA 1
ATOM 4422 C C . TRP A 1 559 ? 16.804 7.372 -34.030 1.00 37.84 559 TRP A C 1
ATOM 4424 O O . TRP A 1 559 ? 15.980 7.242 -34.930 1.00 37.84 559 TRP A O 1
ATOM 4434 N N . GLU A 1 560 ? 18.111 7.512 -34.280 1.00 38.50 560 GLU A N 1
ATOM 4435 C CA . GLU A 1 560 ? 18.684 7.504 -35.637 1.00 38.50 560 GLU A CA 1
ATOM 4436 C C . GLU A 1 560 ? 18.822 6.089 -36.230 1.00 38.50 560 GLU A C 1
ATOM 4438 O O . GLU A 1 560 ? 18.967 5.928 -37.439 1.00 38.50 560 GLU A O 1
ATOM 4443 N N . THR A 1 561 ? 18.816 5.046 -35.393 1.00 45.44 561 THR A N 1
ATOM 4444 C CA . THR A 1 561 ? 19.143 3.669 -35.799 1.00 45.44 561 THR A CA 1
ATOM 4445 C C . THR A 1 561 ? 17.912 2.769 -35.810 1.00 45.44 561 THR A C 1
ATOM 4447 O O . THR A 1 561 ? 17.305 2.552 -34.762 1.00 45.44 561 THR A O 1
ATOM 4450 N N . LYS A 1 562 ? 17.612 2.132 -36.955 1.00 48.38 562 LYS A N 1
ATOM 4451 C CA . LYS A 1 562 ? 16.492 1.173 -37.125 1.00 48.38 562 LYS A CA 1
ATOM 4452 C C . LYS A 1 562 ? 16.458 0.049 -36.068 1.00 48.38 562 LYS A C 1
ATOM 4454 O O . LYS A 1 562 ? 15.397 -0.515 -35.815 1.00 48.38 562 LYS A O 1
ATOM 4459 N N . ARG A 1 563 ? 17.601 -0.264 -35.439 1.00 47.81 563 ARG A N 1
ATOM 4460 C CA . ARG A 1 563 ? 17.758 -1.301 -34.402 1.00 47.81 563 ARG A CA 1
ATOM 4461 C C . ARG A 1 563 ? 17.051 -0.985 -33.072 1.00 47.81 563 ARG A C 1
ATOM 4463 O O . ARG A 1 563 ? 16.667 -1.919 -32.372 1.00 47.81 563 ARG A O 1
ATOM 4470 N N . TYR A 1 564 ? 16.850 0.289 -32.719 1.00 52.12 564 TYR A N 1
ATOM 4471 C CA . TYR A 1 564 ? 16.274 0.694 -31.429 1.00 52.12 564 TYR A CA 1
ATOM 4472 C C . TYR A 1 564 ? 15.003 1.536 -31.622 1.00 52.12 564 TYR A C 1
ATOM 4474 O O . TYR A 1 564 ? 15.025 2.625 -32.182 1.00 52.12 564 TYR A O 1
ATOM 4482 N N . GLY A 1 565 ? 13.868 1.055 -31.109 1.00 54.78 565 GLY A N 1
ATOM 4483 C CA . GLY A 1 565 ? 12.624 1.835 -31.081 1.00 54.78 565 GLY A CA 1
ATOM 4484 C C . GLY A 1 565 ? 12.676 2.964 -30.043 1.00 54.78 565 GLY A C 1
ATOM 4485 O O . GLY A 1 565 ? 13.207 2.761 -28.950 1.00 54.78 565 GLY A O 1
ATOM 4486 N N . GLY A 1 566 ? 12.090 4.122 -30.363 1.00 59.97 566 GLY A N 1
ATOM 4487 C CA . GLY A 1 566 ? 12.167 5.343 -29.551 1.00 59.97 566 GLY A CA 1
ATOM 4488 C C . GLY A 1 566 ? 11.814 5.161 -28.067 1.00 59.97 566 GLY A C 1
ATOM 4489 O O . GLY A 1 566 ? 10.817 4.525 -27.722 1.00 59.97 566 GLY A O 1
ATOM 4490 N N . GLY A 1 567 ? 12.646 5.742 -27.196 1.00 64.94 567 GLY A N 1
ATOM 4491 C CA . GLY A 1 567 ? 12.541 5.653 -25.733 1.00 64.94 567 GLY A CA 1
ATOM 4492 C C . GLY A 1 567 ? 13.340 4.511 -25.088 1.00 64.94 567 GLY A C 1
ATOM 4493 O O . GLY A 1 567 ? 13.411 4.451 -23.866 1.00 64.94 567 GLY A O 1
ATOM 4494 N N . GLN A 1 568 ? 13.940 3.603 -25.864 1.00 76.31 568 GLN A N 1
ATOM 4495 C CA . GLN A 1 568 ? 14.793 2.538 -25.319 1.00 76.31 568 GLN A CA 1
ATOM 4496 C C . GLN A 1 568 ? 16.205 3.042 -24.993 1.00 76.31 568 GLN A C 1
ATOM 4498 O O . GLN A 1 568 ? 16.754 3.877 -25.710 1.00 76.31 568 GLN A O 1
ATOM 4503 N N . ILE A 1 569 ? 16.811 2.490 -23.939 1.00 80.44 569 ILE A N 1
ATOM 4504 C CA . ILE A 1 569 ? 18.220 2.713 -23.585 1.00 80.44 569 ILE A CA 1
ATOM 4505 C C . ILE A 1 569 ? 19.056 1.564 -24.160 1.00 80.44 569 ILE A C 1
ATOM 4507 O O . ILE A 1 569 ? 18.632 0.407 -24.156 1.00 80.44 569 ILE A O 1
ATOM 4511 N N . LYS A 1 570 ? 20.256 1.866 -24.658 1.00 79.94 570 LYS A N 1
ATOM 4512 C CA . LYS A 1 570 ? 21.156 0.877 -25.260 1.00 79.94 570 LYS A CA 1
ATOM 4513 C C . LYS A 1 570 ? 21.607 -0.171 -24.229 1.00 79.94 570 LYS A C 1
ATOM 4515 O O . LYS A 1 570 ? 22.161 0.163 -23.189 1.00 79.94 570 LYS A O 1
ATOM 4520 N N . SER A 1 571 ? 21.381 -1.444 -24.543 1.00 82.88 571 SER A N 1
ATOM 4521 C CA . SER A 1 571 ? 21.715 -2.622 -23.721 1.00 82.88 571 SER A CA 1
ATOM 4522 C C . SER A 1 571 ? 23.074 -3.250 -24.053 1.00 82.88 571 SER A C 1
ATOM 4524 O O . SER A 1 571 ? 23.426 -4.281 -23.484 1.00 82.88 571 SER A O 1
ATOM 4526 N N . THR A 1 572 ? 23.823 -2.692 -25.006 1.00 82.06 572 THR A N 1
ATOM 4527 C CA . THR A 1 572 ? 25.072 -3.273 -25.513 1.00 82.06 572 THR A CA 1
ATOM 4528 C C . THR A 1 572 ? 26.290 -2.459 -25.084 1.00 82.06 572 THR A C 1
ATOM 4530 O O . THR A 1 572 ? 26.257 -1.228 -25.048 1.00 82.06 572 THR A O 1
ATOM 4533 N N . ILE A 1 573 ? 27.379 -3.162 -24.780 1.00 84.06 573 ILE A N 1
ATOM 4534 C CA . ILE A 1 573 ? 28.673 -2.604 -24.377 1.00 84.06 573 ILE A CA 1
ATOM 4535 C C . ILE A 1 573 ? 29.770 -3.001 -25.374 1.00 84.06 573 ILE A C 1
ATOM 4537 O O . ILE A 1 573 ? 29.615 -3.961 -26.127 1.00 84.06 573 ILE A O 1
ATOM 4541 N N . THR A 1 574 ? 30.894 -2.285 -25.357 1.00 84.44 574 THR A N 1
ATOM 4542 C CA . THR A 1 574 ? 32.075 -2.510 -26.210 1.00 84.44 574 THR A CA 1
ATOM 4543 C C . THR A 1 574 ? 33.307 -2.859 -25.348 1.00 84.44 574 THR A C 1
ATOM 4545 O O . THR A 1 574 ? 34.159 -1.997 -25.101 1.00 84.44 574 THR A O 1
ATOM 4548 N N . PRO A 1 575 ? 33.403 -4.090 -24.800 1.00 81.06 575 PRO A N 1
ATOM 4549 C CA . PRO A 1 575 ? 34.439 -4.450 -23.828 1.00 81.06 575 PRO A CA 1
ATOM 4550 C C . PRO A 1 575 ? 35.784 -4.852 -24.454 1.00 81.06 575 PRO A C 1
ATOM 4552 O O . PRO A 1 575 ? 36.783 -4.829 -23.743 1.00 81.06 575 PRO A O 1
ATOM 4555 N N . PHE A 1 576 ? 35.823 -5.202 -25.745 1.00 75.88 576 PHE A N 1
ATOM 4556 C CA . PHE A 1 576 ? 36.962 -5.869 -26.400 1.00 75.88 576 PHE A CA 1
ATOM 4557 C C . PHE A 1 576 ? 38.186 -4.977 -26.662 1.00 75.88 576 PHE A C 1
ATOM 4559 O O . PHE A 1 576 ? 39.312 -5.464 -26.593 1.00 75.88 576 PHE A O 1
ATOM 4566 N N . ASP A 1 577 ? 37.968 -3.694 -26.959 1.00 73.69 577 ASP A N 1
ATOM 4567 C CA . ASP A 1 577 ? 39.018 -2.720 -27.296 1.00 73.69 577 ASP A CA 1
ATOM 4568 C C . ASP A 1 577 ? 39.451 -1.860 -26.082 1.00 73.69 577 ASP A C 1
ATOM 4570 O O . ASP A 1 577 ? 38.998 -2.082 -24.962 1.00 73.69 577 ASP A O 1
ATOM 4574 N N . GLY A 1 578 ? 40.328 -0.867 -26.280 1.00 73.19 578 GLY A N 1
ATOM 4575 C CA . GLY A 1 578 ? 40.795 0.032 -25.209 1.00 73.19 578 GLY A CA 1
ATOM 4576 C C . GLY A 1 578 ? 39.885 1.232 -24.880 1.00 73.19 578 GLY A C 1
ATOM 4577 O O . GLY A 1 578 ? 40.051 1.852 -23.831 1.00 73.19 578 GLY A O 1
ATOM 4578 N N . GLY A 1 579 ? 38.920 1.573 -25.737 1.00 75.88 579 GLY A N 1
ATOM 4579 C CA . GLY A 1 579 ? 38.094 2.783 -25.640 1.00 75.88 579 GLY A CA 1
ATOM 4580 C C . GLY A 1 579 ? 37.005 2.736 -24.554 1.00 75.88 579 GLY A C 1
ATOM 4581 O O . GLY A 1 579 ? 36.931 1.774 -23.781 1.00 75.88 579 GLY A O 1
ATOM 4582 N N . PRO A 1 580 ? 36.111 3.745 -24.487 1.00 79.12 580 PRO A N 1
ATOM 4583 C CA . PRO A 1 580 ? 35.004 3.781 -23.526 1.00 79.12 580 PRO A CA 1
ATOM 4584 C C . PRO A 1 580 ? 34.110 2.541 -23.652 1.00 79.12 580 PRO A C 1
ATOM 4586 O O . PRO A 1 580 ? 33.654 2.233 -24.752 1.00 79.12 580 PRO A O 1
ATOM 4589 N N . VAL A 1 581 ? 33.859 1.820 -22.553 1.00 83.19 581 VAL A N 1
ATOM 4590 C CA . VAL A 1 581 ? 33.110 0.541 -22.582 1.00 83.19 581 VAL A CA 1
ATOM 4591 C C . VAL A 1 581 ? 31.634 0.731 -22.939 1.00 83.19 581 VAL A C 1
ATOM 4593 O O . VAL A 1 581 ? 31.004 -0.155 -23.511 1.00 83.19 581 VAL A O 1
ATOM 4596 N N . TYR A 1 582 ? 31.069 1.881 -22.589 1.00 82.69 582 TYR A N 1
ATOM 4597 C CA . TYR A 1 582 ? 29.703 2.244 -22.919 1.00 82.69 582 TYR A CA 1
ATOM 4598 C C . TYR A 1 582 ? 29.649 3.729 -23.268 1.00 82.69 582 TYR A C 1
ATOM 4600 O O . TYR A 1 582 ? 30.201 4.560 -22.548 1.00 82.69 582 TYR A O 1
ATOM 4608 N N . SER A 1 583 ? 28.948 4.053 -24.351 1.00 70.56 583 SER A N 1
ATOM 4609 C CA . SER A 1 583 ? 28.503 5.408 -24.663 1.00 70.56 583 SER A CA 1
ATOM 4610 C C . SER A 1 583 ? 27.052 5.330 -25.150 1.00 70.56 583 SER A C 1
ATOM 4612 O O . SER A 1 583 ? 26.745 4.448 -25.963 1.00 70.56 583 SER A O 1
ATOM 4614 N N . PRO A 1 584 ? 26.147 6.203 -24.664 1.00 60.16 584 PRO A N 1
ATOM 4615 C CA . PRO A 1 584 ? 24.788 6.296 -25.193 1.00 60.16 584 PRO A CA 1
ATOM 4616 C C . PRO A 1 584 ? 24.759 6.924 -26.597 1.00 60.16 584 PRO A C 1
ATOM 4618 O O . PRO A 1 584 ? 23.746 6.797 -27.287 1.00 60.16 584 PRO A O 1
ATOM 4621 N N . ASP A 1 585 ? 25.854 7.576 -27.005 1.00 54.34 585 ASP A N 1
ATOM 4622 C CA . ASP A 1 585 ? 25.998 8.327 -28.248 1.00 54.34 585 ASP A CA 1
ATOM 4623 C C . ASP A 1 585 ? 26.561 7.486 -29.409 1.00 54.34 585 ASP A C 1
ATOM 4625 O O . ASP A 1 585 ? 27.050 6.363 -29.245 1.00 54.34 585 ASP A O 1
ATOM 4629 N N . ALA A 1 586 ? 26.534 8.051 -30.621 1.00 52.56 586 ALA A N 1
ATOM 4630 C CA . ALA A 1 586 ? 26.941 7.379 -31.860 1.00 52.56 586 ALA A CA 1
ATOM 4631 C C . ALA A 1 586 ? 28.426 6.937 -31.913 1.00 52.56 586 ALA A C 1
ATOM 4633 O O . ALA A 1 586 ? 28.797 6.157 -32.790 1.00 52.56 586 ALA A O 1
ATOM 4634 N N . GLN A 1 587 ? 29.261 7.350 -30.950 1.00 50.84 587 GLN A N 1
ATOM 4635 C CA . GLN A 1 587 ? 30.694 7.020 -30.830 1.00 50.84 587 GLN A CA 1
ATOM 4636 C C . GLN A 1 587 ? 31.023 5.512 -30.784 1.00 50.84 587 GLN A C 1
ATOM 4638 O O . GLN A 1 587 ? 32.186 5.131 -30.891 1.00 50.84 587 GLN A O 1
ATOM 4643 N N . CYS A 1 588 ? 30.027 4.640 -30.606 1.00 57.09 588 CYS A N 1
ATOM 4644 C CA . CYS A 1 588 ? 30.208 3.185 -30.627 1.00 57.09 588 CYS A CA 1
ATOM 4645 C C . CYS A 1 588 ? 29.739 2.498 -31.926 1.00 57.09 588 CYS A C 1
ATOM 4647 O O . CYS A 1 588 ? 29.747 1.270 -31.952 1.00 57.09 588 CYS A O 1
ATOM 4649 N N . ARG A 1 589 ? 29.299 3.221 -32.975 1.00 59.81 589 ARG A N 1
ATOM 4650 C CA . ARG A 1 589 ? 28.778 2.592 -34.214 1.00 59.81 589 ARG A CA 1
ATOM 4651 C C . ARG A 1 589 ? 29.812 1.677 -34.890 1.00 59.81 589 ARG A C 1
ATOM 4653 O O . ARG A 1 589 ? 29.509 0.516 -35.121 1.00 59.81 589 ARG A O 1
ATOM 4660 N N . GLY A 1 590 ? 31.045 2.148 -35.082 1.00 62.34 590 GLY A N 1
ATOM 4661 C CA . GLY A 1 590 ? 32.155 1.365 -35.652 1.00 62.34 590 GLY A CA 1
ATOM 4662 C C . GLY A 1 590 ? 32.984 0.567 -34.636 1.00 62.34 590 GLY A C 1
ATOM 4663 O O . GLY A 1 590 ? 34.204 0.528 -34.758 1.00 62.34 590 GLY A O 1
ATOM 4664 N N . ARG A 1 591 ? 32.372 0.012 -33.580 1.00 71.75 591 ARG A N 1
ATOM 4665 C CA . ARG A 1 591 ? 33.062 -0.782 -32.540 1.00 71.75 591 ARG A CA 1
ATOM 4666 C C . ARG A 1 591 ? 32.229 -2.001 -32.160 1.00 71.75 591 ARG A C 1
ATOM 4668 O O . ARG A 1 591 ? 31.004 -1.905 -32.074 1.00 71.75 591 ARG A O 1
ATOM 4675 N N . ARG A 1 592 ? 32.884 -3.133 -31.880 1.00 74.38 592 ARG A N 1
ATOM 4676 C CA . ARG A 1 592 ? 32.204 -4.400 -31.577 1.00 74.38 592 ARG A CA 1
ATOM 4677 C C . ARG A 1 592 ? 31.374 -4.324 -30.298 1.00 74.38 592 ARG A C 1
ATOM 4679 O O . ARG A 1 592 ? 31.897 -4.110 -29.205 1.00 74.38 592 ARG A O 1
ATOM 4686 N N . GLN A 1 593 ? 30.074 -4.549 -30.454 1.00 76.94 593 GLN A N 1
ATOM 4687 C CA . GLN A 1 593 ? 29.074 -4.487 -29.393 1.00 76.94 593 GLN A CA 1
ATOM 4688 C C . GLN A 1 593 ? 28.592 -5.886 -29.000 1.00 76.94 593 GLN A C 1
ATOM 4690 O O . GLN A 1 593 ? 28.292 -6.701 -29.866 1.00 76.94 593 GLN A O 1
ATOM 4695 N N . VAL A 1 594 ? 28.448 -6.131 -27.698 1.00 77.75 594 VAL A N 1
ATOM 4696 C CA . VAL A 1 594 ? 27.829 -7.338 -27.123 1.00 77.75 594 VAL A CA 1
ATOM 4697 C C . VAL A 1 594 ? 26.774 -6.911 -26.100 1.00 77.75 594 VAL A C 1
ATOM 4699 O O . VAL A 1 594 ? 26.983 -5.955 -25.351 1.00 77.75 594 VAL A O 1
ATOM 4702 N N . SER A 1 595 ? 25.613 -7.573 -26.090 1.00 80.50 595 SER A N 1
ATOM 4703 C CA . SER A 1 595 ? 24.545 -7.300 -25.115 1.00 80.50 595 SER A CA 1
ATOM 4704 C C . SER A 1 595 ? 24.982 -7.623 -23.685 1.00 80.50 595 SER A C 1
ATOM 4706 O O . SER A 1 595 ? 25.652 -8.626 -23.442 1.00 80.50 595 SER A O 1
ATOM 4708 N N . VAL A 1 596 ? 24.560 -6.821 -22.704 1.00 80.69 596 VAL A N 1
ATOM 4709 C CA . VAL A 1 596 ? 24.873 -7.115 -21.298 1.00 80.69 596 VAL A CA 1
ATOM 4710 C C . VAL A 1 596 ? 24.268 -8.428 -20.804 1.00 80.69 596 VAL A C 1
ATOM 4712 O O . VAL A 1 596 ? 24.811 -8.980 -19.855 1.00 80.69 596 VAL A O 1
ATOM 4715 N N . LYS A 1 597 ? 23.234 -8.991 -21.456 1.00 80.31 597 LYS A N 1
ATOM 4716 C CA . LYS A 1 597 ? 22.724 -10.334 -21.106 1.00 80.31 597 LYS A CA 1
ATOM 4717 C C . LYS A 1 597 ? 23.780 -11.442 -21.242 1.00 80.31 597 LYS A C 1
ATOM 4719 O O . LYS A 1 597 ? 23.704 -12.410 -20.502 1.00 80.31 597 LYS A O 1
ATOM 4724 N N . TRP A 1 598 ? 24.772 -11.291 -22.125 1.00 75.56 598 TRP A N 1
ATOM 4725 C CA . TRP A 1 598 ? 25.880 -12.249 -22.267 1.00 75.56 598 TRP A CA 1
ATOM 4726 C C . TRP A 1 598 ? 26.934 -12.128 -21.155 1.00 75.56 598 TRP A C 1
ATOM 4728 O O . TRP A 1 598 ? 27.647 -13.086 -20.872 1.00 75.56 598 TRP A O 1
ATOM 4738 N N . VAL A 1 599 ? 27.041 -10.947 -20.539 1.00 74.12 599 VAL A N 1
ATOM 4739 C CA . VAL A 1 599 ? 27.910 -10.677 -19.380 1.00 74.12 599 VAL A CA 1
ATOM 4740 C C . VAL A 1 599 ? 27.237 -11.100 -18.077 1.00 74.12 599 VAL A C 1
ATOM 4742 O O . VAL A 1 599 ? 27.903 -11.550 -17.151 1.00 74.12 599 VAL A O 1
ATOM 4745 N N . PHE A 1 600 ? 25.922 -10.922 -18.002 1.00 70.38 600 PHE A N 1
ATOM 4746 C CA . PHE A 1 600 ? 25.123 -11.222 -16.827 1.00 70.38 600 PHE A CA 1
ATOM 4747 C C . PHE A 1 600 ? 25.116 -12.731 -16.539 1.00 70.38 600 PHE A C 1
ATOM 4749 O O . PHE A 1 600 ? 24.851 -13.525 -17.442 1.00 70.38 600 PHE A O 1
ATOM 4756 N N . GLY A 1 601 ? 25.416 -13.136 -15.300 1.00 63.81 601 GLY A N 1
ATOM 4757 C CA . GLY A 1 601 ? 25.501 -14.559 -14.944 1.00 63.81 601 GLY A CA 1
ATOM 4758 C C . GLY A 1 601 ? 26.586 -15.332 -15.710 1.00 63.81 601 GLY A C 1
ATOM 4759 O O . GLY A 1 601 ? 26.370 -16.494 -16.052 1.00 63.81 601 GLY A O 1
ATOM 4760 N N . ASP A 1 602 ? 27.710 -14.680 -16.048 1.00 67.81 602 ASP A N 1
ATOM 4761 C CA . ASP A 1 602 ? 28.887 -15.253 -16.731 1.00 67.81 602 ASP A CA 1
ATOM 4762 C C . ASP A 1 602 ? 28.539 -16.132 -17.960 1.00 67.81 602 ASP A C 1
ATOM 4764 O O . ASP A 1 602 ? 29.126 -17.192 -18.214 1.00 67.81 602 ASP A O 1
ATOM 4768 N N . GLY A 1 603 ? 27.551 -15.690 -18.746 1.00 65.00 603 GLY A N 1
ATOM 4769 C CA . GLY A 1 603 ? 27.137 -16.335 -19.993 1.00 65.00 603 GLY A CA 1
ATOM 4770 C C . GLY A 1 603 ? 26.297 -17.609 -19.823 1.00 65.00 603 GLY A C 1
ATOM 4771 O O . GLY A 1 603 ? 26.260 -18.429 -20.745 1.00 65.00 603 GLY A O 1
ATOM 4772 N N . LYS A 1 604 ? 25.635 -17.812 -18.673 1.00 64.94 604 LYS A N 1
ATOM 4773 C CA . LYS A 1 604 ? 24.598 -18.851 -18.507 1.00 64.94 604 LYS A CA 1
ATOM 4774 C C . LYS A 1 604 ? 23.526 -18.722 -19.603 1.00 64.94 604 LYS A C 1
ATOM 4776 O O . LYS A 1 604 ? 22.992 -17.641 -19.843 1.00 64.94 604 LYS A O 1
ATOM 4781 N N . GLY A 1 605 ? 23.200 -19.838 -20.256 1.00 62.75 605 GLY A N 1
ATOM 4782 C CA . GLY A 1 605 ? 22.258 -19.902 -21.383 1.00 62.75 605 GLY A CA 1
ATOM 4783 C C . GLY A 1 605 ? 22.919 -20.013 -22.763 1.00 62.75 605 GLY A C 1
ATOM 4784 O O . GLY A 1 605 ? 22.244 -20.395 -23.713 1.00 62.75 605 GLY A O 1
ATOM 4785 N N . LEU A 1 606 ? 24.224 -19.756 -22.892 1.00 67.56 606 LEU A N 1
ATOM 4786 C CA . LEU A 1 606 ? 24.990 -20.164 -24.076 1.00 67.56 606 LEU A CA 1
ATOM 4787 C C . LEU A 1 606 ? 25.039 -21.697 -24.199 1.00 67.56 606 LEU A C 1
ATOM 4789 O O . LEU A 1 606 ? 25.233 -22.389 -23.200 1.00 67.56 606 LEU A O 1
ATOM 4793 N N . ASP A 1 607 ? 24.948 -22.214 -25.428 1.00 66.06 607 ASP A N 1
ATOM 4794 C CA . ASP A 1 607 ? 25.429 -23.565 -25.740 1.00 66.06 607 ASP A CA 1
ATOM 4795 C C . ASP A 1 607 ? 26.954 -23.602 -25.514 1.00 66.06 607 ASP A C 1
ATOM 4797 O O . ASP A 1 607 ? 27.664 -22.652 -25.857 1.00 66.06 607 ASP A O 1
ATOM 4801 N N . SER A 1 608 ? 27.474 -24.693 -24.947 1.00 66.69 608 SER A N 1
ATOM 4802 C CA . SER A 1 608 ? 28.916 -24.914 -24.761 1.00 66.69 608 SER A CA 1
ATOM 4803 C C . SER A 1 608 ? 29.718 -24.836 -26.065 1.00 66.69 608 SER A C 1
ATOM 4805 O O . SER A 1 608 ? 30.898 -24.503 -26.039 1.00 66.69 608 SER A O 1
ATOM 4807 N N . ASN A 1 609 ? 29.074 -25.128 -27.196 1.00 66.81 609 ASN A N 1
ATOM 4808 C CA . ASN A 1 609 ? 29.647 -25.127 -28.540 1.00 66.81 609 ASN A CA 1
ATOM 4809 C C . ASN A 1 609 ? 29.382 -23.808 -29.294 1.00 66.81 609 ASN A C 1
ATOM 4811 O O . ASN A 1 609 ? 29.680 -23.709 -30.482 1.00 66.81 609 ASN A O 1
ATOM 4815 N N . HIS A 1 610 ? 28.777 -22.804 -28.650 1.00 72.00 610 HIS A N 1
ATOM 4816 C CA . HIS A 1 610 ? 28.496 -21.524 -29.295 1.00 72.00 610 HIS A CA 1
ATOM 4817 C C . HIS A 1 610 ? 29.793 -20.701 -29.456 1.00 72.00 610 HIS A C 1
ATOM 4819 O O . HIS A 1 610 ? 30.539 -20.576 -28.481 1.00 72.00 610 HIS A O 1
ATOM 4825 N N . PRO A 1 611 ? 30.048 -20.053 -30.608 1.00 68.69 611 PRO A N 1
ATOM 4826 C CA . PRO A 1 611 ? 31.279 -19.289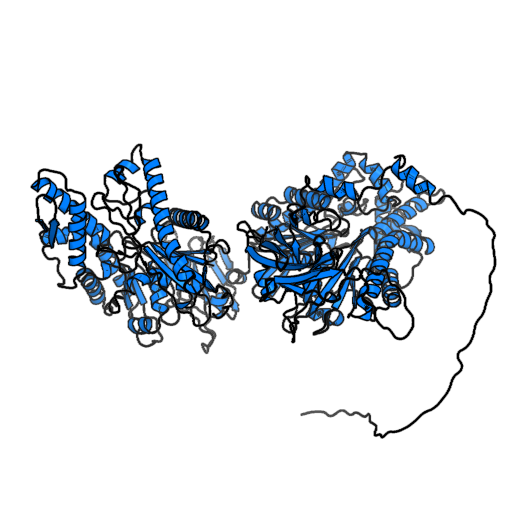 -30.857 1.00 68.69 611 PRO A CA 1
ATOM 4827 C C . PRO A 1 611 ? 31.580 -18.246 -29.777 1.00 68.69 611 PRO A C 1
ATOM 4829 O O . PRO A 1 611 ? 32.670 -18.197 -29.204 1.00 68.69 611 PRO A O 1
ATOM 4832 N N . LEU A 1 612 ? 30.550 -17.478 -29.399 1.00 68.12 612 LEU A N 1
ATOM 4833 C CA . LEU A 1 612 ? 30.649 -16.481 -28.333 1.00 68.12 612 LEU A CA 1
ATOM 4834 C C . LEU A 1 612 ? 31.005 -17.100 -26.967 1.00 68.12 612 LEU A C 1
ATOM 4836 O O . LEU A 1 612 ? 31.587 -16.408 -26.141 1.00 68.12 612 LEU A O 1
ATOM 4840 N N . ARG A 1 613 ? 30.680 -18.377 -26.702 1.00 72.44 613 ARG A N 1
ATOM 4841 C CA . ARG A 1 613 ? 31.042 -19.053 -25.443 1.00 72.44 613 ARG A CA 1
ATOM 4842 C C . ARG A 1 613 ? 32.545 -19.286 -25.376 1.00 72.44 613 ARG A C 1
ATOM 4844 O O . ARG A 1 613 ? 33.161 -18.862 -24.405 1.00 72.44 613 ARG A O 1
ATOM 4851 N N . ALA A 1 614 ? 33.132 -19.872 -26.419 1.00 67.81 614 ALA A N 1
ATOM 4852 C CA . ALA A 1 614 ? 34.574 -20.105 -26.492 1.00 67.81 614 ALA A CA 1
ATOM 4853 C C . ALA A 1 614 ? 35.371 -18.790 -26.391 1.00 67.81 614 ALA A C 1
ATOM 4855 O O . ALA A 1 614 ? 36.361 -18.709 -25.661 1.00 67.81 614 ALA A O 1
ATOM 4856 N N . GLU A 1 615 ? 34.902 -17.731 -27.058 1.00 67.06 615 GLU A N 1
ATOM 4857 C CA . GLU A 1 615 ? 35.532 -16.412 -26.977 1.00 67.06 615 GLU A CA 1
ATOM 4858 C C . GLU A 1 615 ? 35.376 -15.757 -25.595 1.00 67.06 615 GLU A C 1
ATOM 4860 O O . GLU A 1 615 ? 36.344 -15.196 -25.072 1.00 67.06 615 GLU A O 1
ATOM 4865 N N . LEU A 1 616 ? 34.194 -15.844 -24.973 1.00 69.62 616 LEU A N 1
ATOM 4866 C CA . LEU A 1 616 ? 33.970 -15.342 -23.616 1.00 69.62 616 LEU A CA 1
ATOM 4867 C C . LEU A 1 616 ? 34.793 -16.126 -22.586 1.00 69.62 616 LEU A C 1
ATOM 4869 O O . LEU A 1 616 ? 35.417 -15.500 -21.739 1.00 69.62 616 LEU A O 1
ATOM 4873 N N . ASP A 1 617 ? 34.896 -17.453 -22.682 1.00 69.69 617 ASP A N 1
ATOM 4874 C CA . ASP A 1 617 ? 35.737 -18.272 -21.793 1.00 69.69 617 ASP A CA 1
ATOM 4875 C C . ASP A 1 617 ? 37.244 -18.038 -21.995 1.00 69.69 617 ASP A C 1
ATOM 4877 O O . ASP A 1 617 ? 38.041 -18.259 -21.076 1.00 69.69 617 ASP A O 1
ATOM 4881 N N . GLY A 1 618 ? 37.652 -17.553 -23.171 1.00 67.69 618 GLY A N 1
ATOM 4882 C CA . GLY A 1 618 ? 38.987 -17.006 -23.407 1.00 67.69 618 GLY A CA 1
ATOM 4883 C C . GLY A 1 618 ? 39.163 -15.618 -22.781 1.00 67.69 618 GLY A C 1
ATOM 4884 O O . GLY A 1 618 ? 40.121 -15.375 -22.045 1.00 67.69 618 GLY A O 1
ATOM 4885 N N . CYS A 1 619 ? 38.226 -14.698 -23.024 1.00 67.75 619 CYS A N 1
ATOM 4886 C CA . CYS A 1 619 ? 38.328 -13.308 -22.580 1.00 67.75 619 CYS A CA 1
ATOM 4887 C C . CYS A 1 619 ? 38.106 -13.122 -21.072 1.00 67.75 619 CYS A C 1
ATOM 4889 O O . CYS A 1 619 ? 38.796 -12.309 -20.464 1.00 67.75 619 CYS A O 1
ATOM 4891 N N . PHE A 1 620 ? 37.229 -13.901 -20.437 1.00 66.44 620 PHE A N 1
ATOM 4892 C CA . PHE A 1 620 ? 36.988 -13.883 -18.990 1.00 66.44 620 PHE A CA 1
ATOM 4893 C C . PHE A 1 620 ? 38.152 -14.458 -18.163 1.00 66.44 620 PHE A C 1
ATOM 4895 O O . PHE A 1 620 ? 38.138 -14.344 -16.936 1.00 66.44 620 PHE A O 1
ATOM 4902 N N . ARG A 1 621 ? 39.196 -15.018 -18.790 1.00 66.81 621 ARG A N 1
ATOM 4903 C CA . ARG A 1 621 ? 40.484 -15.278 -18.115 1.00 66.81 621 ARG A CA 1
ATOM 4904 C C . ARG A 1 621 ? 41.297 -14.000 -17.888 1.00 66.81 621 ARG A C 1
ATOM 4906 O O . ARG A 1 621 ? 42.270 -14.041 -17.147 1.00 66.81 621 ARG A O 1
ATOM 4913 N N . ARG A 1 622 ? 40.908 -12.880 -18.510 1.00 75.19 622 ARG A N 1
ATOM 4914 C CA . ARG A 1 622 ? 41.545 -11.571 -18.349 1.00 75.19 622 ARG A CA 1
ATOM 4915 C C . ARG A 1 622 ? 40.714 -10.683 -17.419 1.00 75.19 622 ARG A C 1
ATOM 4917 O O . ARG A 1 622 ? 39.536 -10.414 -17.675 1.00 75.19 622 ARG A O 1
ATOM 4924 N N . ASP A 1 623 ? 41.331 -10.206 -16.341 1.00 78.62 623 ASP A N 1
ATOM 4925 C CA . ASP A 1 623 ? 40.639 -9.393 -15.334 1.00 78.62 623 ASP A CA 1
ATOM 4926 C C . ASP A 1 623 ? 40.277 -7.986 -15.835 1.00 78.62 623 ASP A C 1
ATOM 4928 O O . ASP A 1 623 ? 39.288 -7.406 -15.382 1.00 78.62 623 ASP A O 1
ATOM 4932 N N . ASP A 1 624 ? 41.011 -7.449 -16.816 1.00 81.75 624 ASP A N 1
ATOM 4933 C CA . ASP A 1 624 ? 40.673 -6.188 -17.483 1.00 81.75 624 ASP A CA 1
ATOM 4934 C C . ASP A 1 624 ? 39.342 -6.303 -18.241 1.00 81.75 624 ASP A C 1
ATOM 4936 O O . ASP A 1 624 ? 38.470 -5.446 -18.087 1.00 81.75 624 ASP A O 1
ATOM 4940 N N . PHE A 1 625 ? 39.139 -7.393 -18.985 1.00 82.56 625 PHE A N 1
ATOM 4941 C CA . PHE A 1 625 ? 37.908 -7.665 -19.720 1.00 82.56 625 PHE A CA 1
ATOM 4942 C C . PHE A 1 625 ? 36.725 -7.892 -18.770 1.00 82.56 625 PHE A C 1
ATOM 4944 O O . PHE A 1 625 ? 35.674 -7.271 -18.949 1.00 82.56 625 PHE A O 1
ATOM 4951 N N . LYS A 1 626 ? 36.904 -8.696 -17.709 1.00 79.38 626 LYS A N 1
ATOM 4952 C CA . LYS A 1 626 ? 35.904 -8.861 -16.633 1.00 79.38 626 LYS A CA 1
ATOM 4953 C C . LYS A 1 626 ? 35.512 -7.522 -16.010 1.00 79.38 626 LYS A C 1
ATOM 4955 O O . LYS A 1 626 ? 34.323 -7.213 -15.898 1.00 79.38 626 LYS A O 1
ATOM 4960 N N . LYS A 1 627 ? 36.500 -6.703 -15.637 1.00 84.62 627 LYS A N 1
ATOM 4961 C CA . LYS A 1 627 ? 36.285 -5.375 -15.053 1.00 84.62 627 LYS A CA 1
ATOM 4962 C C . LYS A 1 627 ? 35.535 -4.457 -16.018 1.00 84.62 627 LYS A C 1
ATOM 4964 O O . LYS A 1 627 ? 34.513 -3.896 -15.628 1.00 84.62 627 LYS A O 1
ATOM 4969 N N . ARG A 1 628 ? 35.980 -4.363 -17.278 1.00 86.88 628 ARG A N 1
ATOM 4970 C CA . ARG A 1 628 ? 35.309 -3.592 -18.339 1.00 86.88 628 ARG A CA 1
ATOM 4971 C C . ARG A 1 628 ? 33.850 -4.024 -18.469 1.00 86.88 628 ARG A C 1
ATOM 4973 O O . ARG A 1 628 ? 32.970 -3.176 -18.364 1.00 86.88 628 ARG A O 1
ATOM 4980 N N . CYS A 1 629 ? 33.572 -5.323 -18.582 1.00 84.12 629 CYS A N 1
ATOM 4981 C CA . CYS A 1 629 ? 32.209 -5.850 -18.668 1.00 84.12 629 CYS A CA 1
ATOM 4982 C C . CYS A 1 629 ? 31.320 -5.409 -17.488 1.00 84.12 629 CYS A C 1
ATOM 4984 O O . CYS A 1 629 ? 30.235 -4.862 -17.709 1.00 84.12 629 CYS A O 1
ATOM 4986 N N . LYS A 1 630 ? 31.797 -5.549 -16.241 1.00 84.62 630 LYS A N 1
ATOM 4987 C CA . LYS A 1 630 ? 31.040 -5.114 -15.052 1.00 84.62 630 LYS A CA 1
ATOM 4988 C C . LYS A 1 630 ? 30.893 -3.586 -14.963 1.00 84.62 630 LYS A C 1
ATOM 4990 O O . LYS A 1 630 ? 29.849 -3.107 -14.524 1.00 84.62 630 LYS A O 1
ATOM 4995 N N . ASP A 1 631 ? 31.873 -2.802 -15.408 1.00 86.94 631 ASP A N 1
ATOM 4996 C CA . ASP A 1 631 ? 31.802 -1.331 -15.411 1.00 86.94 631 ASP A CA 1
ATOM 4997 C C . ASP A 1 631 ? 30.887 -0.779 -16.523 1.00 86.94 631 ASP A C 1
ATOM 4999 O O . ASP A 1 631 ? 30.178 0.210 -16.307 1.00 86.94 631 ASP A O 1
ATOM 5003 N N . GLY A 1 632 ? 30.795 -1.460 -17.670 1.00 87.00 632 GLY A N 1
ATOM 5004 C CA . GLY A 1 632 ? 29.804 -1.180 -18.713 1.00 87.00 632 GLY A CA 1
ATOM 5005 C C . GLY A 1 632 ? 28.371 -1.433 -18.233 1.00 87.00 632 GLY A C 1
ATOM 5006 O O . GLY A 1 632 ? 27.509 -0.564 -18.365 1.00 87.00 632 GLY A O 1
ATOM 5007 N N . LEU A 1 633 ? 28.137 -2.578 -17.582 1.00 87.06 633 LEU A N 1
ATOM 5008 C CA . LEU A 1 633 ? 26.847 -2.925 -16.975 1.00 87.06 633 LEU A CA 1
ATOM 5009 C C . LEU A 1 633 ? 26.424 -1.904 -15.901 1.00 87.06 633 LEU A C 1
ATOM 5011 O O . LEU A 1 633 ? 25.325 -1.352 -15.977 1.00 87.06 633 LEU A O 1
ATOM 5015 N N . LYS A 1 634 ? 27.321 -1.548 -14.967 1.00 88.25 634 LYS A N 1
ATOM 5016 C CA . LYS A 1 634 ? 27.091 -0.453 -13.999 1.00 88.25 634 LYS A CA 1
ATOM 5017 C C . LYS A 1 634 ? 26.753 0.875 -14.684 1.00 88.25 634 LYS A C 1
ATOM 5019 O O . LYS A 1 634 ? 25.939 1.627 -14.157 1.00 88.25 634 LYS A O 1
ATOM 5024 N N . SER A 1 635 ? 27.369 1.187 -15.827 1.00 87.31 635 SER A N 1
ATOM 5025 C CA . SER A 1 635 ? 27.130 2.449 -16.545 1.00 87.31 635 SER A CA 1
ATOM 5026 C C . SER A 1 635 ? 25.712 2.532 -17.111 1.00 87.31 635 SER A C 1
ATOM 5028 O O . SER A 1 635 ? 25.050 3.556 -16.945 1.00 87.31 635 SER A O 1
ATOM 5030 N N . ILE A 1 636 ? 25.205 1.437 -17.687 1.00 86.25 636 ILE A N 1
ATOM 5031 C CA . ILE A 1 636 ? 23.818 1.346 -18.171 1.00 86.25 636 ILE A CA 1
ATOM 5032 C C . ILE A 1 636 ? 22.830 1.504 -17.008 1.00 86.25 636 ILE A C 1
ATOM 5034 O O . ILE A 1 636 ? 21.941 2.356 -17.066 1.00 86.25 636 ILE A O 1
ATOM 5038 N N . VAL A 1 637 ? 23.011 0.749 -15.916 1.00 88.94 637 VAL A N 1
ATOM 5039 C CA . VAL A 1 637 ? 22.099 0.814 -14.758 1.00 88.94 637 VAL A CA 1
ATOM 5040 C C . VAL A 1 637 ? 22.163 2.185 -14.066 1.00 88.94 637 VAL A C 1
ATOM 5042 O O . VAL A 1 637 ? 21.134 2.682 -13.615 1.00 88.94 637 VAL A O 1
ATOM 5045 N N . LYS A 1 638 ? 23.314 2.874 -14.061 1.00 89.12 638 LYS A N 1
ATOM 5046 C CA . LYS A 1 638 ? 23.419 4.267 -13.581 1.00 89.12 638 LYS A CA 1
ATOM 5047 C C . LYS A 1 638 ? 22.663 5.276 -14.445 1.00 89.12 638 LYS A C 1
ATOM 5049 O O . LYS A 1 638 ? 22.118 6.225 -13.889 1.00 89.12 638 LYS A O 1
ATOM 5054 N N . ILE A 1 639 ? 22.580 5.092 -15.766 1.00 86.81 639 ILE A N 1
ATOM 5055 C CA . ILE A 1 639 ? 21.740 5.950 -16.624 1.00 86.81 639 ILE A CA 1
ATOM 5056 C C . ILE A 1 639 ? 20.255 5.692 -16.362 1.00 86.81 639 ILE A C 1
ATOM 5058 O O . ILE A 1 639 ? 19.495 6.653 -16.249 1.00 86.81 639 ILE A O 1
ATOM 5062 N N . VAL A 1 640 ? 19.852 4.426 -16.191 1.00 88.50 640 VAL A N 1
ATOM 5063 C CA . VAL A 1 640 ? 18.489 4.068 -15.761 1.00 88.50 640 VAL A CA 1
ATOM 5064 C C . VAL A 1 640 ? 18.157 4.739 -14.427 1.00 88.50 640 VAL A C 1
ATOM 5066 O O . VAL A 1 640 ? 17.172 5.467 -14.340 1.00 88.50 640 VAL A O 1
ATOM 5069 N N . ALA A 1 641 ? 19.001 4.551 -13.410 1.00 91.50 641 ALA A N 1
ATOM 5070 C CA . ALA A 1 641 ? 18.790 5.096 -12.075 1.00 91.50 641 ALA A CA 1
ATOM 5071 C C . ALA A 1 641 ? 18.725 6.629 -12.078 1.00 91.50 641 ALA A C 1
ATOM 5073 O O . ALA A 1 641 ? 17.770 7.200 -11.555 1.00 91.50 641 ALA A O 1
ATOM 5074 N N . LYS A 1 642 ? 19.677 7.295 -12.746 1.00 89.31 642 LYS A N 1
ATOM 5075 C CA . LYS A 1 642 ? 19.685 8.753 -12.897 1.00 89.31 642 LYS A CA 1
ATOM 5076 C C . LYS A 1 642 ? 18.422 9.257 -13.599 1.00 89.31 642 LYS A C 1
ATOM 5078 O O . LYS A 1 642 ? 17.785 10.170 -13.089 1.00 89.31 642 LYS A O 1
ATOM 5083 N N . GLY A 1 643 ? 18.041 8.665 -14.733 1.00 86.81 643 GLY A N 1
ATOM 5084 C CA . GLY A 1 643 ? 16.845 9.074 -15.474 1.00 86.81 643 GLY A CA 1
ATOM 5085 C C . GLY A 1 643 ? 15.559 8.884 -14.666 1.00 86.81 643 GLY A C 1
ATOM 5086 O O . GLY A 1 643 ? 14.669 9.731 -14.711 1.00 86.81 643 GLY A O 1
ATOM 5087 N N . VAL A 1 644 ? 15.477 7.813 -13.871 1.00 90.62 644 VAL A N 1
ATOM 5088 C CA . VAL A 1 644 ? 14.360 7.586 -12.945 1.00 90.62 644 VAL A CA 1
ATOM 5089 C C . VAL A 1 644 ? 14.343 8.622 -11.821 1.00 90.62 644 VAL A C 1
ATOM 5091 O O . VAL A 1 644 ? 13.289 9.182 -11.534 1.00 90.62 644 VAL A O 1
ATOM 5094 N N . GLU A 1 645 ? 15.486 8.919 -11.205 1.00 91.69 645 GLU A N 1
ATOM 5095 C CA . GLU A 1 645 ? 15.588 9.909 -10.126 1.00 91.69 645 GLU A CA 1
ATOM 5096 C C . GLU A 1 645 ? 15.322 11.341 -10.614 1.00 91.69 645 GLU A C 1
ATOM 5098 O O . GLU A 1 645 ? 14.655 12.107 -9.918 1.00 91.69 645 GLU A O 1
ATOM 5103 N N . GLU A 1 646 ? 15.761 11.691 -11.826 1.00 87.44 646 GLU A N 1
ATOM 5104 C CA . GLU A 1 646 ? 15.462 12.973 -12.471 1.00 87.44 646 GLU A CA 1
ATOM 5105 C C . GLU A 1 646 ? 13.966 13.108 -12.801 1.00 87.44 646 GLU A C 1
ATOM 5107 O O . GLU A 1 646 ? 13.375 14.127 -12.439 1.00 87.44 646 GLU A O 1
ATOM 5112 N N . ASN A 1 647 ? 13.327 12.079 -13.377 1.00 85.50 647 ASN A N 1
ATOM 5113 C CA . ASN A 1 647 ? 11.878 12.073 -13.629 1.00 85.50 647 ASN A CA 1
ATOM 5114 C C . ASN A 1 647 ? 11.057 12.142 -12.330 1.00 85.50 647 ASN A C 1
ATOM 5116 O O . ASN A 1 647 ? 10.130 12.945 -12.223 1.00 85.50 647 ASN A O 1
ATOM 5120 N N . CYS A 1 648 ? 11.397 11.340 -11.316 1.00 84.94 648 CYS A N 1
ATOM 5121 C CA . CYS A 1 648 ? 10.715 11.383 -10.021 1.00 84.94 648 CYS A CA 1
ATOM 5122 C C . CYS A 1 648 ? 10.846 12.766 -9.366 1.00 84.94 648 CYS A C 1
ATOM 5124 O O . CYS A 1 648 ? 9.875 13.285 -8.814 1.00 84.94 648 CYS A O 1
ATOM 5126 N N . LYS A 1 649 ? 12.014 13.410 -9.488 1.00 82.44 649 LYS A N 1
ATOM 5127 C CA . LYS A 1 649 ? 12.249 14.768 -8.986 1.00 82.44 649 LYS A CA 1
ATOM 5128 C C . LYS A 1 649 ? 11.504 15.848 -9.782 1.00 82.44 649 LYS A C 1
ATOM 5130 O O . LYS A 1 649 ? 11.066 16.817 -9.167 1.00 82.44 649 LYS A O 1
ATOM 5135 N N . SER A 1 650 ? 11.359 15.719 -11.105 1.00 77.50 650 SER A N 1
ATOM 5136 C CA . SER A 1 650 ? 10.652 16.714 -11.929 1.00 77.50 650 SER A CA 1
ATOM 5137 C C . SER A 1 650 ? 9.132 16.615 -11.814 1.00 77.50 650 SER A C 1
ATOM 5139 O O . SER A 1 650 ? 8.461 17.639 -11.732 1.00 77.50 650 SER A O 1
ATOM 5141 N N . GLU A 1 651 ? 8.590 15.396 -11.771 1.00 79.06 651 GLU A N 1
ATOM 5142 C CA . GLU A 1 651 ? 7.144 15.146 -11.709 1.00 79.06 651 GLU A CA 1
ATOM 5143 C C . GLU A 1 651 ? 6.600 15.063 -10.268 1.00 79.06 651 GLU A C 1
ATOM 5145 O O . GLU A 1 651 ? 5.385 15.039 -10.053 1.00 79.06 651 GLU A O 1
ATOM 5150 N N . GLY A 1 652 ? 7.487 15.020 -9.266 1.00 76.94 652 GLY A N 1
ATOM 5151 C CA . GLY A 1 652 ? 7.134 14.887 -7.850 1.00 76.94 652 GLY A CA 1
ATOM 5152 C C . GLY A 1 652 ? 6.666 13.482 -7.456 1.00 76.94 652 GLY A C 1
ATOM 5153 O O . GLY A 1 652 ? 5.856 13.351 -6.534 1.00 76.94 652 GLY A O 1
ATOM 5154 N N . TRP A 1 653 ? 7.135 12.452 -8.166 1.00 86.88 653 TRP A N 1
ATOM 5155 C CA . TRP A 1 653 ? 6.803 11.049 -7.912 1.00 86.88 653 TRP A CA 1
ATOM 5156 C C . TRP A 1 653 ? 7.707 10.420 -6.844 1.00 86.88 653 TRP A C 1
ATOM 5158 O O . TRP A 1 653 ? 8.865 10.791 -6.653 1.00 86.88 653 TRP A O 1
ATOM 5168 N N . GLN A 1 654 ? 7.162 9.411 -6.181 1.00 87.44 654 GLN A N 1
ATOM 5169 C CA . GLN A 1 654 ? 7.793 8.554 -5.192 1.00 87.44 654 GLN A CA 1
ATOM 5170 C C . GLN A 1 654 ? 7.642 7.119 -5.693 1.00 87.44 654 GLN A C 1
ATOM 5172 O O . GLN A 1 654 ? 6.524 6.653 -5.880 1.00 87.44 654 GLN A O 1
ATOM 5177 N N . VAL A 1 655 ? 8.738 6.400 -5.927 1.00 89.31 655 VAL A N 1
ATOM 5178 C CA . VAL A 1 655 ? 8.627 4.969 -6.248 1.00 89.31 655 VAL A CA 1
ATOM 5179 C C . VAL A 1 655 ? 8.190 4.227 -4.981 1.00 89.31 655 VAL A C 1
ATOM 5181 O O . VAL A 1 655 ? 8.740 4.499 -3.914 1.00 89.31 655 VAL A O 1
ATOM 5184 N N . THR A 1 656 ? 7.229 3.307 -5.082 1.00 87.69 656 THR A N 1
ATOM 5185 C CA . THR A 1 656 ? 6.804 2.443 -3.957 1.00 87.69 656 THR A CA 1
ATOM 5186 C C . THR A 1 656 ? 6.991 0.953 -4.211 1.00 87.69 656 THR A C 1
ATOM 5188 O O . THR A 1 656 ? 7.150 0.198 -3.254 1.00 87.69 656 THR A O 1
ATOM 5191 N N . GLY A 1 657 ? 7.058 0.525 -5.472 1.00 89.81 657 GLY A N 1
ATOM 5192 C CA . GLY A 1 657 ? 7.406 -0.840 -5.868 1.00 89.81 657 GLY A CA 1
ATOM 5193 C C . GLY A 1 657 ? 8.254 -0.849 -7.135 1.00 89.81 657 GLY A C 1
ATOM 5194 O O . GLY A 1 657 ? 8.112 0.036 -7.983 1.00 89.81 657 GLY A O 1
ATOM 5195 N N . LEU A 1 658 ? 9.139 -1.837 -7.263 1.00 94.12 658 LEU A N 1
ATOM 5196 C CA . LEU A 1 658 ? 10.014 -2.000 -8.421 1.00 94.12 658 LEU A CA 1
ATOM 5197 C C . LEU A 1 658 ? 9.962 -3.452 -8.908 1.00 94.12 658 LEU A C 1
ATOM 5199 O O . LEU A 1 658 ? 10.373 -4.360 -8.194 1.00 94.12 658 LEU A O 1
ATOM 5203 N N . GLY A 1 659 ? 9.463 -3.657 -10.123 1.00 94.25 659 GLY A N 1
ATOM 5204 C CA . GLY A 1 659 ? 9.453 -4.945 -10.810 1.00 94.25 659 GLY A CA 1
ATOM 5205 C C . GLY A 1 659 ? 10.510 -4.983 -11.904 1.00 94.25 659 GLY A C 1
ATOM 5206 O O . GLY A 1 659 ? 10.585 -4.057 -12.715 1.00 94.25 659 GLY A O 1
ATOM 5207 N N . VAL A 1 660 ? 11.300 -6.053 -11.969 1.00 94.19 660 VAL A N 1
ATOM 5208 C CA . VAL A 1 660 ? 12.250 -6.280 -13.071 1.00 94.19 660 VAL A CA 1
ATOM 5209 C C . VAL A 1 660 ? 11.947 -7.578 -13.813 1.00 94.19 660 VAL A C 1
ATOM 5211 O O . VAL A 1 660 ? 11.575 -8.578 -13.195 1.00 94.19 660 VAL A O 1
ATOM 5214 N N . SER A 1 661 ? 12.101 -7.566 -15.139 1.00 91.88 661 SER A N 1
ATOM 5215 C CA . SER A 1 661 ? 12.063 -8.790 -15.941 1.00 91.88 661 SER A CA 1
ATOM 5216 C C . SER A 1 661 ? 13.386 -9.557 -15.842 1.00 91.88 661 SER A C 1
ATOM 5218 O O . SER A 1 661 ? 14.463 -8.960 -15.750 1.00 91.88 661 SER A O 1
ATOM 5220 N N . VAL A 1 662 ? 13.304 -10.886 -15.898 1.00 88.44 662 VAL A N 1
ATOM 5221 C CA . VAL A 1 662 ? 14.449 -11.793 -16.066 1.00 88.44 662 VAL A CA 1
ATOM 5222 C C . VAL A 1 662 ? 14.114 -12.919 -17.058 1.00 88.44 662 VAL A C 1
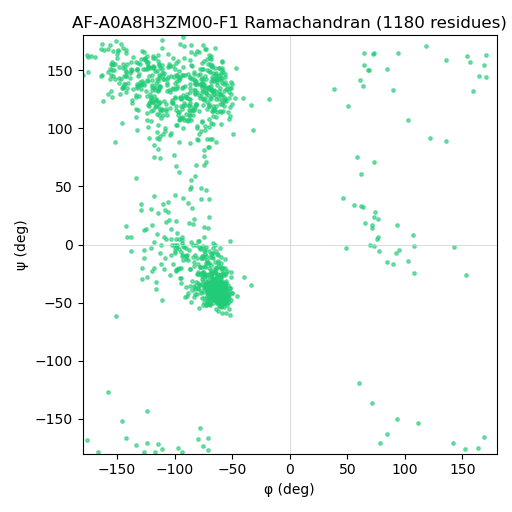ATOM 5224 O O . VAL A 1 662 ? 12.946 -13.304 -17.174 1.00 88.44 662 VAL A O 1
ATOM 5227 N N . PRO A 1 663 ? 15.104 -13.477 -17.781 1.00 85.25 663 PRO A N 1
ATOM 5228 C CA . PRO A 1 663 ? 14.930 -14.724 -18.523 1.00 85.25 663 PRO A CA 1
ATOM 5229 C C . PRO A 1 663 ? 14.451 -15.860 -17.617 1.00 85.25 663 PRO A C 1
ATOM 5231 O O . PRO A 1 663 ? 14.904 -15.980 -16.480 1.00 85.25 663 PRO A O 1
ATOM 5234 N N . ALA A 1 664 ? 13.639 -16.774 -18.152 1.00 84.81 664 ALA A N 1
ATOM 5235 C CA . ALA A 1 664 ? 13.266 -18.006 -17.447 1.00 84.81 664 ALA A CA 1
ATOM 5236 C C . ALA A 1 664 ? 14.450 -18.982 -17.223 1.00 84.81 664 ALA A C 1
ATOM 5238 O O . ALA A 1 664 ? 14.285 -20.027 -16.605 1.00 84.81 664 ALA A O 1
ATOM 5239 N N . THR A 1 665 ? 15.648 -18.655 -17.725 1.00 79.25 665 THR A N 1
ATOM 5240 C CA . THR A 1 665 ? 16.893 -19.422 -17.550 1.00 79.25 665 THR A CA 1
ATOM 5241 C C . THR A 1 665 ? 17.817 -18.873 -16.451 1.00 79.25 665 THR A C 1
ATOM 5243 O O . THR A 1 665 ? 18.941 -19.355 -16.328 1.00 79.25 665 THR A O 1
ATOM 5246 N N . TRP A 1 666 ? 17.411 -17.843 -15.698 1.00 79.44 666 TRP A N 1
ATOM 5247 C CA . TRP A 1 666 ? 18.204 -17.256 -14.604 1.00 79.44 666 TRP A CA 1
ATOM 5248 C C . TRP A 1 666 ? 17.778 -17.792 -13.233 1.00 79.44 666 TRP A C 1
ATOM 5250 O O . TRP A 1 666 ? 16.587 -17.945 -12.960 1.00 79.44 666 TRP A O 1
ATOM 5260 N N . THR A 1 667 ? 18.753 -18.041 -12.354 1.00 78.69 667 THR A N 1
ATOM 5261 C CA . THR A 1 667 ? 18.522 -18.504 -10.976 1.00 78.69 667 THR A CA 1
ATOM 5262 C C . THR A 1 667 ? 18.468 -17.327 -9.995 1.00 78.69 667 THR A C 1
ATOM 5264 O O . THR A 1 667 ? 18.591 -16.161 -10.377 1.00 78.69 667 THR A O 1
ATOM 5267 N N . TYR A 1 668 ? 18.286 -17.616 -8.703 1.00 76.88 668 TYR A N 1
ATOM 5268 C CA . TYR A 1 668 ? 18.354 -16.598 -7.651 1.00 76.88 668 TYR A CA 1
ATOM 5269 C C . TYR A 1 668 ? 19.722 -15.896 -7.570 1.00 76.88 668 TYR A C 1
ATOM 5271 O O . TYR A 1 668 ? 19.762 -14.721 -7.218 1.00 76.88 668 TYR A O 1
ATOM 5279 N N . ASP A 1 669 ? 20.817 -16.555 -7.969 1.00 78.50 669 ASP A N 1
ATOM 5280 C CA . ASP A 1 669 ? 22.165 -15.963 -7.955 1.00 78.50 669 ASP A CA 1
ATOM 5281 C C . ASP A 1 669 ? 22.252 -14.752 -8.908 1.00 78.50 669 ASP A C 1
ATOM 5283 O O . ASP A 1 669 ? 22.769 -13.692 -8.549 1.00 78.50 669 ASP A O 1
ATOM 5287 N N . GLU A 1 670 ? 21.668 -14.874 -10.107 1.00 82.56 670 GLU A N 1
ATOM 5288 C CA . GLU A 1 670 ? 21.555 -13.772 -11.070 1.00 82.56 670 GLU A CA 1
ATOM 5289 C C . GLU A 1 670 ? 20.612 -12.668 -10.564 1.00 82.56 670 GLU A C 1
ATOM 5291 O O . GLU A 1 670 ? 20.864 -11.479 -10.768 1.00 82.56 670 GLU A O 1
ATOM 5296 N N . GLN A 1 671 ? 19.525 -13.037 -9.880 1.00 85.38 671 GLN A N 1
ATOM 5297 C CA . GLN A 1 671 ? 18.595 -12.063 -9.301 1.00 85.38 671 GLN A CA 1
ATOM 5298 C C . GLN A 1 671 ? 19.279 -11.226 -8.207 1.00 85.38 671 GLN A C 1
ATOM 5300 O O . GLN A 1 671 ? 19.114 -10.003 -8.184 1.00 85.38 671 GLN A O 1
ATOM 5305 N N . ASP A 1 672 ? 20.117 -11.832 -7.362 1.00 84.62 672 ASP A N 1
ATOM 5306 C CA . ASP A 1 672 ? 20.891 -11.100 -6.355 1.00 84.62 672 ASP A CA 1
ATOM 5307 C C . ASP A 1 672 ? 22.039 -10.263 -6.960 1.00 84.62 672 ASP A C 1
ATOM 5309 O O . ASP A 1 672 ? 22.251 -9.136 -6.499 1.00 84.62 672 ASP A O 1
ATOM 5313 N N . GLU A 1 673 ? 22.710 -10.693 -8.045 1.00 85.38 673 GLU A N 1
ATOM 5314 C CA . GLU A 1 673 ? 23.623 -9.796 -8.791 1.00 85.38 673 GLU A CA 1
ATOM 5315 C C . GLU A 1 673 ? 22.855 -8.579 -9.348 1.00 85.38 673 GLU A C 1
ATOM 5317 O O . GLU A 1 673 ? 23.325 -7.440 -9.240 1.00 85.38 673 GLU A O 1
ATOM 5322 N N . TYR A 1 674 ? 21.634 -8.768 -9.864 1.00 87.94 674 TYR A N 1
ATOM 5323 C CA . TYR A 1 674 ? 20.821 -7.665 -10.393 1.00 87.94 674 TYR A CA 1
ATOM 5324 C C . TYR A 1 674 ? 20.354 -6.716 -9.280 1.00 87.94 674 TYR A C 1
ATOM 5326 O O . TYR A 1 674 ? 20.473 -5.493 -9.406 1.00 87.94 674 TYR A O 1
ATOM 5334 N N . LYS A 1 675 ? 19.920 -7.260 -8.140 1.00 89.56 675 LYS A N 1
ATOM 5335 C CA . LYS A 1 675 ? 19.583 -6.504 -6.925 1.00 89.56 675 LYS A CA 1
ATOM 5336 C C . LYS A 1 675 ? 20.766 -5.676 -6.424 1.00 89.56 675 LYS A C 1
ATOM 5338 O O . LYS A 1 675 ? 20.596 -4.493 -6.119 1.00 89.56 675 LYS A O 1
ATOM 5343 N N . ALA A 1 676 ? 21.967 -6.256 -6.394 1.00 89.62 676 ALA A N 1
ATOM 5344 C CA . ALA A 1 676 ? 23.194 -5.562 -6.014 1.00 89.62 676 ALA A CA 1
ATOM 5345 C C . ALA A 1 676 ? 23.557 -4.434 -6.999 1.00 89.62 676 ALA A C 1
ATOM 5347 O O . ALA A 1 676 ? 23.911 -3.335 -6.570 1.00 89.62 676 ALA A O 1
ATOM 5348 N N . LEU A 1 677 ? 23.414 -4.660 -8.309 1.00 89.38 677 LEU A N 1
ATOM 5349 C CA . LEU A 1 677 ? 23.668 -3.647 -9.342 1.00 89.38 677 LEU A CA 1
ATOM 5350 C C . LEU A 1 677 ? 22.682 -2.473 -9.283 1.00 89.38 677 LEU A C 1
ATOM 5352 O O . LEU A 1 677 ? 23.104 -1.324 -9.417 1.00 89.38 677 LEU A O 1
ATOM 5356 N N . LEU A 1 678 ? 21.395 -2.736 -9.036 1.00 92.00 678 LEU A N 1
ATOM 5357 C CA . LEU A 1 678 ? 20.384 -1.694 -8.822 1.00 92.00 678 LEU A CA 1
ATOM 5358 C C . LEU A 1 678 ? 20.710 -0.879 -7.560 1.00 92.00 678 LEU A C 1
ATOM 5360 O O . LEU A 1 678 ? 20.806 0.349 -7.625 1.00 92.00 678 LEU A O 1
ATOM 5364 N N . LYS A 1 679 ? 20.977 -1.549 -6.429 1.00 91.44 679 LYS A N 1
ATOM 5365 C CA . LYS A 1 679 ? 21.403 -0.886 -5.183 1.00 91.44 679 LYS A CA 1
ATOM 5366 C C . LYS A 1 679 ? 22.700 -0.084 -5.338 1.00 91.44 679 LYS A C 1
ATOM 5368 O O . LYS A 1 679 ? 22.838 0.955 -4.704 1.00 91.44 679 LYS A O 1
ATOM 5373 N N . GLY A 1 680 ? 23.628 -0.512 -6.192 1.00 89.50 680 GLY A N 1
ATOM 5374 C CA . GLY A 1 680 ? 24.865 0.217 -6.501 1.00 89.50 680 GLY A CA 1
ATOM 5375 C C . GLY A 1 680 ? 24.709 1.401 -7.470 1.00 89.50 680 GLY A C 1
ATOM 5376 O O . GLY A 1 680 ? 25.696 2.092 -7.744 1.00 89.50 680 GLY A O 1
ATOM 5377 N N . ALA A 1 681 ? 23.509 1.627 -8.016 1.00 91.25 681 ALA A N 1
ATOM 5378 C CA . ALA A 1 681 ? 23.238 2.644 -9.034 1.00 91.25 681 ALA A CA 1
ATOM 5379 C C . ALA A 1 681 ? 22.271 3.751 -8.578 1.00 91.25 681 ALA A C 1
ATOM 5381 O O . ALA A 1 681 ? 22.491 4.910 -8.928 1.00 91.25 681 ALA A O 1
ATOM 5382 N N . PHE A 1 682 ? 21.230 3.419 -7.808 1.00 91.94 682 PHE A N 1
ATOM 5383 C CA . PHE A 1 682 ? 20.290 4.401 -7.251 1.00 91.94 682 PHE A CA 1
ATOM 5384 C C . PHE A 1 682 ? 20.892 5.156 -6.054 1.00 91.94 682 PHE A C 1
ATOM 5386 O O . PHE A 1 682 ? 21.546 4.568 -5.194 1.00 91.94 682 PHE A O 1
ATOM 5393 N N . THR A 1 683 ? 20.652 6.464 -5.967 1.00 90.31 683 THR A N 1
ATOM 5394 C CA . THR A 1 683 ? 21.173 7.347 -4.904 1.00 90.31 683 THR A CA 1
ATOM 5395 C C . THR A 1 683 ? 20.088 7.821 -3.930 1.00 90.31 683 THR A C 1
ATOM 5397 O O . THR A 1 683 ? 20.374 8.186 -2.787 1.00 90.31 683 THR A O 1
ATOM 5400 N N . SER A 1 684 ? 18.823 7.777 -4.349 1.00 85.50 684 SER A N 1
ATOM 5401 C CA . SER A 1 684 ? 17.657 8.174 -3.568 1.00 85.50 684 SER A CA 1
ATOM 5402 C C . SER A 1 684 ? 17.390 7.198 -2.424 1.00 85.50 684 SER A C 1
ATOM 5404 O O . SER A 1 684 ? 17.062 6.031 -2.645 1.00 85.50 684 SER A O 1
ATOM 5406 N N . LYS A 1 685 ? 17.438 7.696 -1.179 1.00 85.38 685 LYS A N 1
ATOM 5407 C CA . LYS A 1 685 ? 17.125 6.909 0.030 1.00 85.38 685 LYS A CA 1
ATOM 5408 C C . LYS A 1 685 ? 15.738 6.252 -0.019 1.00 85.38 685 LYS A C 1
ATOM 5410 O O . LYS A 1 685 ? 15.585 5.147 0.487 1.00 85.38 685 LYS A O 1
ATOM 5415 N N . ALA A 1 686 ? 14.754 6.896 -0.651 1.00 80.06 686 ALA A N 1
ATOM 5416 C CA . ALA A 1 686 ? 13.417 6.326 -0.819 1.00 80.06 686 ALA A CA 1
ATOM 5417 C C . ALA A 1 686 ? 13.427 5.116 -1.772 1.00 80.06 686 ALA A C 1
ATOM 5419 O O . ALA A 1 686 ? 12.831 4.087 -1.470 1.00 80.06 686 ALA A O 1
ATOM 5420 N N . ILE A 1 687 ? 14.162 5.195 -2.889 1.00 87.19 687 ILE A N 1
ATOM 5421 C CA . ILE A 1 687 ? 14.265 4.076 -3.840 1.00 87.19 687 ILE A CA 1
ATOM 5422 C C . ILE A 1 687 ? 15.128 2.944 -3.259 1.00 87.19 687 ILE A C 1
ATOM 5424 O O . ILE A 1 687 ? 14.817 1.778 -3.470 1.00 87.19 687 ILE A O 1
ATOM 5428 N N . GLN A 1 688 ? 16.142 3.251 -2.444 1.00 87.75 688 GLN A N 1
ATOM 5429 C CA . GLN A 1 688 ? 16.901 2.231 -1.705 1.00 87.75 688 GLN A CA 1
ATOM 5430 C C . GLN A 1 688 ? 16.014 1.417 -0.743 1.00 87.75 688 GLN A C 1
ATOM 5432 O O . GLN A 1 688 ? 16.125 0.194 -0.701 1.00 87.75 688 GLN A O 1
ATOM 5437 N N . GLN A 1 689 ? 15.068 2.058 -0.046 1.00 82.94 689 GLN A N 1
ATOM 5438 C CA . GLN A 1 689 ? 14.083 1.357 0.793 1.00 82.94 689 GLN A CA 1
ATOM 5439 C C . GLN A 1 689 ? 13.135 0.463 -0.034 1.00 82.94 689 GLN A C 1
ATOM 5441 O O . GLN A 1 689 ? 12.792 -0.638 0.403 1.00 82.94 689 GLN A O 1
ATOM 5446 N N . VAL A 1 690 ? 12.767 0.879 -1.253 1.00 85.12 690 VAL A N 1
ATOM 5447 C CA . VAL A 1 690 ? 12.030 0.030 -2.211 1.00 85.12 690 VAL A CA 1
ATOM 5448 C C . VAL A 1 690 ? 12.882 -1.160 -2.665 1.00 85.12 690 VAL A C 1
ATOM 5450 O O . VAL A 1 690 ? 12.396 -2.285 -2.639 1.00 85.12 690 VAL A O 1
ATOM 5453 N N . LEU A 1 691 ? 14.162 -0.956 -2.995 1.00 84.94 691 LEU A N 1
ATOM 5454 C CA . LEU A 1 691 ? 15.106 -2.021 -3.377 1.00 84.94 691 LEU A CA 1
ATOM 5455 C C . LEU A 1 691 ? 15.412 -3.019 -2.243 1.00 84.94 691 LEU A C 1
ATOM 5457 O O . LEU A 1 691 ? 15.963 -4.096 -2.486 1.00 84.94 691 LEU A O 1
ATOM 5461 N N . GLU A 1 692 ? 15.077 -2.671 -1.001 1.00 78.19 692 GLU A N 1
ATOM 5462 C CA . GLU A 1 692 ? 15.158 -3.556 0.162 1.00 78.19 692 GLU A CA 1
ATOM 5463 C C . GLU A 1 692 ? 13.902 -4.387 0.389 1.00 78.19 692 GLU A C 1
ATOM 5465 O O . GLU A 1 692 ? 14.025 -5.564 0.724 1.00 78.19 692 GLU A O 1
ATOM 5470 N N . ARG A 1 693 ? 12.718 -3.785 0.234 1.00 76.06 693 ARG A N 1
ATOM 5471 C CA . ARG A 1 693 ? 11.451 -4.356 0.727 1.00 76.06 693 ARG A CA 1
ATOM 5472 C C . ARG A 1 693 ? 10.448 -4.707 -0.372 1.00 76.06 693 ARG A C 1
ATOM 5474 O O . ARG A 1 693 ? 9.712 -5.673 -0.223 1.00 76.06 693 ARG A O 1
ATOM 5481 N N . ASN A 1 694 ? 10.452 -3.948 -1.467 1.00 82.00 694 ASN A N 1
ATOM 5482 C CA . ASN A 1 694 ? 9.430 -3.954 -2.517 1.00 82.00 694 ASN A CA 1
ATOM 5483 C C . ASN A 1 694 ? 10.056 -4.111 -3.925 1.00 82.00 694 ASN A C 1
ATOM 5485 O O . ASN A 1 694 ? 9.577 -3.515 -4.896 1.00 82.00 694 ASN A O 1
ATOM 5489 N N . LEU A 1 695 ? 11.148 -4.879 -4.025 1.00 87.88 695 LEU A N 1
ATOM 5490 C CA . LEU A 1 695 ? 11.754 -5.321 -5.284 1.00 87.88 695 LEU A CA 1
ATOM 5491 C C . LEU A 1 695 ? 11.237 -6.718 -5.637 1.00 87.88 695 LEU A C 1
ATOM 5493 O O . LEU A 1 695 ? 11.383 -7.641 -4.835 1.00 87.88 695 LEU A O 1
ATOM 5497 N N . TYR A 1 696 ? 10.703 -6.877 -6.845 1.00 88.50 696 TYR A N 1
ATOM 5498 C CA . TYR A 1 696 ? 10.139 -8.132 -7.335 1.00 88.50 696 TYR A CA 1
ATOM 5499 C C . TYR A 1 696 ? 10.768 -8.535 -8.671 1.00 88.50 696 TYR A C 1
ATOM 5501 O O . TYR A 1 696 ? 10.980 -7.704 -9.557 1.00 88.50 696 TYR A O 1
ATOM 5509 N N . PHE A 1 697 ? 11.040 -9.829 -8.814 1.00 89.50 697 PHE A N 1
ATOM 5510 C CA . PHE A 1 697 ? 11.513 -10.440 -10.052 1.00 89.50 697 PHE A CA 1
ATOM 5511 C C . PHE A 1 697 ? 10.349 -11.148 -10.743 1.00 89.50 697 PHE A C 1
ATOM 5513 O O . PHE A 1 697 ? 9.571 -11.856 -10.102 1.00 89.50 697 PHE A O 1
ATOM 5520 N N . HIS A 1 698 ? 10.230 -10.949 -12.052 1.00 90.50 698 HIS A N 1
ATOM 5521 C CA . HIS A 1 698 ? 9.193 -11.544 -12.889 1.00 90.50 698 HIS A CA 1
ATOM 5522 C C . HIS A 1 698 ? 9.853 -12.162 -14.124 1.00 90.50 698 HIS A C 1
ATOM 5524 O O . HIS A 1 698 ? 10.718 -11.517 -14.719 1.00 90.50 698 HIS A O 1
ATOM 5530 N N . THR A 1 699 ? 9.461 -13.360 -14.574 1.00 90.12 699 THR A N 1
ATOM 5531 C CA . THR A 1 699 ? 9.980 -13.821 -15.873 1.00 90.12 699 THR A CA 1
ATOM 5532 C C . THR A 1 699 ? 9.392 -12.984 -17.012 1.00 90.12 699 THR A C 1
ATOM 5534 O O . THR A 1 699 ? 8.256 -12.511 -16.919 1.00 90.12 699 THR A O 1
ATOM 5537 N N . GLU A 1 700 ? 10.147 -12.786 -18.097 1.00 89.50 700 GLU A N 1
ATOM 5538 C CA . GLU A 1 700 ? 9.718 -11.990 -19.266 1.00 89.50 700 GLU A CA 1
ATOM 5539 C C . GLU A 1 700 ? 8.322 -12.398 -19.777 1.00 89.50 700 GLU A C 1
ATOM 5541 O O . GLU A 1 700 ? 7.468 -11.549 -20.048 1.00 89.50 700 GLU A O 1
ATOM 5546 N N . VAL A 1 701 ? 8.059 -13.709 -19.817 1.00 90.00 701 VAL A N 1
ATOM 5547 C CA . VAL A 1 701 ? 6.796 -14.297 -20.284 1.00 90.00 701 VAL A CA 1
ATOM 5548 C C . VAL A 1 701 ? 5.639 -14.130 -19.289 1.00 90.00 701 VAL A C 1
ATOM 5550 O O . VAL A 1 701 ? 4.514 -13.862 -19.713 1.00 90.00 701 VAL A O 1
ATOM 5553 N N . GLU A 1 702 ? 5.880 -14.226 -17.978 1.00 89.62 702 GLU A N 1
ATOM 5554 C CA . GLU A 1 702 ? 4.844 -13.973 -16.964 1.00 89.62 702 GLU A CA 1
ATOM 5555 C C . GLU A 1 702 ? 4.508 -12.480 -16.885 1.00 89.62 702 GLU A C 1
ATOM 5557 O O . GLU A 1 702 ? 3.333 -12.110 -16.853 1.00 89.62 702 GLU A O 1
ATOM 5562 N N . ALA A 1 703 ? 5.515 -11.603 -16.948 1.00 91.12 703 ALA A N 1
ATOM 5563 C CA . ALA A 1 703 ? 5.316 -10.164 -17.082 1.00 91.12 703 ALA A CA 1
ATOM 5564 C C . ALA A 1 703 ? 4.464 -9.851 -18.327 1.00 91.12 703 ALA A C 1
ATOM 5566 O O . ALA A 1 703 ? 3.426 -9.191 -18.222 1.00 91.12 703 ALA A O 1
ATOM 5567 N N . PHE A 1 704 ? 4.826 -10.395 -19.494 1.00 89.44 704 PHE A N 1
ATOM 5568 C CA . PHE A 1 704 ? 4.018 -10.265 -20.707 1.00 89.44 704 PHE A CA 1
ATOM 5569 C C . PHE A 1 704 ? 2.577 -10.779 -20.522 1.00 89.44 704 PHE A C 1
ATOM 5571 O O . PHE A 1 704 ? 1.641 -10.134 -21.003 1.00 89.44 704 PHE A O 1
ATOM 5578 N N . ALA A 1 705 ? 2.365 -11.869 -19.774 1.00 88.44 705 ALA A N 1
ATOM 5579 C CA . ALA A 1 705 ? 1.027 -12.353 -19.442 1.00 88.44 705 ALA A CA 1
ATOM 5580 C C . ALA A 1 705 ? 0.218 -11.319 -18.632 1.00 88.44 705 ALA A C 1
ATOM 5582 O O . ALA A 1 705 ? -0.923 -11.043 -18.999 1.00 88.44 705 ALA A O 1
ATOM 5583 N N . HIS A 1 706 ? 0.785 -10.655 -17.613 1.00 89.00 706 HIS A N 1
ATOM 5584 C CA . HIS A 1 706 ? 0.075 -9.576 -16.894 1.00 89.00 706 HIS A CA 1
ATOM 5585 C C . HIS A 1 706 ? -0.355 -8.432 -17.825 1.00 89.00 706 HIS A C 1
ATOM 5587 O O . HIS A 1 706 ? -1.497 -7.974 -17.739 1.00 89.00 706 HIS A O 1
ATOM 5593 N N . TYR A 1 707 ? 0.505 -8.015 -18.763 1.00 88.12 707 TYR A N 1
ATOM 5594 C CA . TYR A 1 707 ? 0.146 -7.026 -19.791 1.00 88.12 707 TYR A CA 1
ATOM 5595 C C . TYR A 1 707 ? -0.992 -7.519 -20.707 1.00 88.12 707 TYR A C 1
ATOM 5597 O O . TYR A 1 707 ? -1.949 -6.777 -20.961 1.00 88.12 707 TYR A O 1
ATOM 5605 N N . LEU A 1 708 ? -0.920 -8.770 -21.173 1.00 85.56 708 LEU A N 1
ATOM 5606 C CA . LEU A 1 708 ? -1.906 -9.387 -22.066 1.00 85.56 708 LEU A CA 1
ATOM 5607 C C . LEU A 1 708 ? -3.298 -9.464 -21.413 1.00 85.56 708 LEU A C 1
ATOM 5609 O O . LEU A 1 708 ? -4.304 -9.136 -22.042 1.00 85.56 708 LEU A O 1
ATOM 5613 N N . MET A 1 709 ? -3.342 -9.852 -20.137 1.00 84.38 709 MET A N 1
ATOM 5614 C CA . MET A 1 709 ? -4.567 -10.046 -19.348 1.00 84.38 709 MET A CA 1
ATOM 5615 C C . MET A 1 709 ? -5.222 -8.720 -18.958 1.00 84.38 709 MET A C 1
ATOM 5617 O O . MET A 1 709 ? -6.448 -8.610 -18.967 1.00 84.38 709 MET A O 1
ATOM 5621 N N . HIS A 1 710 ? -4.415 -7.694 -18.677 1.00 82.69 710 HIS A N 1
ATOM 5622 C CA . HIS A 1 710 ? -4.893 -6.326 -18.476 1.00 82.69 710 HIS A CA 1
ATOM 5623 C C . HIS A 1 710 ? -5.522 -5.733 -19.754 1.00 82.69 710 HIS A C 1
ATOM 5625 O O . HIS A 1 710 ? -6.448 -4.935 -19.671 1.00 82.69 710 HIS A O 1
ATOM 5631 N N . ASN A 1 711 ? -5.080 -6.170 -20.939 1.00 79.38 711 ASN A N 1
ATOM 5632 C CA . ASN A 1 711 ? -5.620 -5.748 -22.238 1.00 79.38 711 ASN A CA 1
ATOM 5633 C C . ASN A 1 711 ? -6.629 -6.758 -22.835 1.00 79.38 711 ASN A C 1
ATOM 5635 O O . ASN A 1 711 ? -6.871 -6.744 -24.046 1.00 79.38 711 ASN A O 1
ATOM 5639 N N . ALA A 1 712 ? -7.222 -7.648 -22.027 1.00 77.12 712 ALA A N 1
ATOM 5640 C CA . ALA A 1 712 ? -8.011 -8.785 -22.516 1.00 77.12 712 ALA A CA 1
ATOM 5641 C C . ALA A 1 712 ? -9.171 -8.402 -23.456 1.00 77.12 712 ALA A C 1
ATOM 5643 O O . ALA A 1 712 ? -9.473 -9.154 -24.385 1.00 77.12 712 ALA A O 1
ATOM 5644 N N . GLN A 1 713 ? -9.776 -7.219 -23.284 1.00 72.81 713 GLN A N 1
ATOM 5645 C CA . GLN A 1 713 ? -10.795 -6.696 -24.202 1.00 72.81 713 GLN A CA 1
ATOM 5646 C C . GLN A 1 713 ? -10.298 -6.556 -25.655 1.00 72.81 713 GLN A C 1
ATOM 5648 O O . GLN A 1 713 ? -11.037 -6.874 -26.589 1.00 72.81 713 GLN A O 1
ATOM 5653 N N . LYS A 1 714 ? -9.050 -6.119 -25.859 1.00 73.00 714 LYS A N 1
ATOM 5654 C CA . LYS A 1 714 ? -8.423 -6.040 -27.190 1.00 73.00 714 LYS A CA 1
ATOM 5655 C C . LYS A 1 714 ? -8.097 -7.436 -27.714 1.00 73.00 714 LYS A C 1
ATOM 5657 O O . LYS A 1 714 ? -8.358 -7.764 -28.867 1.00 73.00 714 LYS A O 1
ATOM 5662 N N . TYR A 1 715 ? -7.604 -8.297 -26.829 1.00 74.81 715 TYR A N 1
ATOM 5663 C CA . TYR A 1 715 ? -7.194 -9.666 -27.129 1.00 74.81 715 TYR A CA 1
ATOM 5664 C C . TYR A 1 715 ? -8.351 -10.693 -27.096 1.00 74.81 715 TYR A C 1
ATOM 5666 O O . TYR A 1 715 ? -8.128 -11.870 -26.815 1.00 74.81 715 TYR A O 1
ATOM 5674 N N . ARG A 1 716 ? -9.590 -10.310 -27.448 1.00 72.19 716 ARG A N 1
ATOM 5675 C CA . ARG A 1 716 ? -10.782 -11.199 -27.447 1.00 72.19 716 ARG A CA 1
ATOM 5676 C C . ARG A 1 716 ? -10.656 -12.480 -28.298 1.00 72.19 716 ARG A C 1
ATOM 5678 O O . ARG A 1 716 ? -11.367 -13.446 -28.049 1.00 72.19 716 ARG A O 1
ATOM 5685 N N . ALA A 1 717 ? -9.740 -12.536 -29.270 1.00 70.56 717 ALA A N 1
ATOM 5686 C CA . ALA A 1 717 ? -9.422 -13.770 -30.013 1.00 70.56 717 ALA A CA 1
ATOM 5687 C C . ALA A 1 717 ? -8.638 -14.813 -29.174 1.00 70.56 717 ALA A C 1
ATOM 5689 O O . ALA A 1 717 ? -8.713 -16.025 -29.420 1.00 70.56 717 ALA A O 1
ATOM 5690 N N . ILE A 1 718 ? -7.895 -14.333 -28.170 1.00 74.50 718 ILE A N 1
ATOM 5691 C CA . ILE A 1 718 ? -7.230 -15.129 -27.132 1.00 74.50 718 ILE A CA 1
ATOM 5692 C C . ILE A 1 718 ? -8.220 -15.424 -25.996 1.00 74.50 718 ILE A C 1
ATOM 5694 O O . ILE A 1 718 ? -8.242 -16.551 -25.515 1.00 74.50 718 ILE A O 1
ATOM 5698 N N . PHE A 1 719 ? -9.064 -14.450 -25.626 1.00 73.44 719 PHE A N 1
ATOM 5699 C CA . PHE A 1 719 ? -10.000 -14.521 -24.496 1.00 73.44 719 PHE A CA 1
ATOM 5700 C C . PHE A 1 719 ? -11.477 -14.484 -24.941 1.00 73.44 719 PHE A C 1
ATOM 5702 O O . PHE A 1 719 ? -12.065 -13.401 -25.046 1.00 73.44 719 PHE A O 1
ATOM 5709 N N . PRO A 1 720 ? -12.122 -15.642 -25.177 1.00 66.56 720 PRO A N 1
ATOM 5710 C CA . PRO A 1 720 ? -13.558 -15.695 -25.421 1.00 66.56 720 PRO A CA 1
ATOM 5711 C C . PRO A 1 720 ? -14.329 -15.317 -24.153 1.00 66.56 720 PRO A C 1
ATOM 5713 O O . PRO A 1 720 ? -13.880 -15.554 -23.029 1.00 66.56 720 PRO A O 1
ATOM 5716 N N . LYS A 1 721 ? -15.537 -14.775 -24.320 1.00 60.06 721 LYS A N 1
ATOM 5717 C CA . LYS A 1 721 ? -16.431 -14.540 -23.183 1.00 60.06 721 LYS A CA 1
ATOM 5718 C C . LYS A 1 721 ? -16.851 -15.882 -22.566 1.00 60.06 721 LYS A C 1
ATOM 5720 O O . LYS A 1 721 ? -17.310 -16.769 -23.277 1.00 60.06 721 LYS A O 1
ATOM 5725 N N . THR A 1 722 ? -16.781 -15.981 -21.238 1.00 57.69 722 THR A N 1
ATOM 5726 C CA . THR A 1 722 ? -17.317 -17.070 -20.385 1.00 57.69 722 THR A CA 1
ATOM 5727 C C . THR A 1 722 ? -16.617 -18.442 -20.378 1.00 57.69 722 THR A C 1
ATOM 5729 O O . THR A 1 722 ? -17.019 -19.284 -19.581 1.00 57.69 722 THR A O 1
ATOM 5732 N N . THR A 1 723 ? -15.548 -18.679 -21.149 1.00 66.81 723 THR A N 1
ATOM 5733 C CA . THR A 1 723 ? -14.824 -19.975 -21.151 1.00 66.81 723 THR A CA 1
ATOM 5734 C C . THR A 1 723 ? -13.410 -19.890 -20.576 1.00 66.81 723 THR A C 1
ATOM 5736 O O . THR A 1 723 ? -12.631 -19.014 -20.961 1.00 66.81 723 THR A O 1
ATOM 5739 N N . ASP A 1 724 ? -13.044 -20.860 -19.734 1.00 76.12 724 ASP A N 1
ATOM 5740 C CA . ASP A 1 724 ? -11.662 -21.063 -19.289 1.00 76.12 724 ASP A CA 1
ATOM 5741 C C . ASP A 1 724 ? -10.760 -21.440 -20.472 1.00 76.12 724 ASP A C 1
ATOM 5743 O O . ASP A 1 724 ? -11.050 -22.368 -21.229 1.00 76.12 724 ASP A O 1
ATOM 5747 N N . THR A 1 725 ? -9.655 -20.711 -20.631 1.00 83.44 725 THR A N 1
ATOM 5748 C CA . THR A 1 725 ? -8.710 -20.873 -21.743 1.00 83.44 725 THR A CA 1
ATOM 5749 C C . THR A 1 725 ? -7.335 -21.252 -21.201 1.00 83.44 725 THR A C 1
ATOM 5751 O O . THR A 1 725 ? -6.767 -20.527 -20.382 1.00 83.44 725 THR A O 1
ATOM 5754 N N . THR A 1 726 ? -6.784 -22.375 -21.664 1.00 87.69 726 THR A N 1
ATOM 5755 C CA . THR A 1 726 ? -5.407 -22.793 -21.357 1.00 87.69 726 THR A CA 1
ATOM 5756 C C . THR A 1 726 ? -4.473 -22.162 -22.381 1.00 87.69 726 THR A C 1
ATOM 5758 O O . THR A 1 726 ? -4.609 -22.419 -23.577 1.00 87.69 726 THR A O 1
ATOM 5761 N N . ILE A 1 727 ? -3.535 -21.331 -21.939 1.00 90.06 727 ILE A N 1
ATOM 5762 C CA . ILE A 1 727 ? -2.659 -20.555 -22.815 1.00 90.06 727 ILE A CA 1
ATOM 5763 C C . ILE A 1 727 ? -1.208 -20.928 -22.524 1.00 90.06 727 ILE A C 1
ATOM 5765 O O . ILE A 1 727 ? -0.754 -20.834 -21.389 1.00 90.06 727 ILE A O 1
ATOM 5769 N N . LEU A 1 728 ? -0.469 -21.310 -23.562 1.00 93.25 728 LEU A N 1
ATOM 5770 C CA . LEU A 1 728 ? 0.989 -21.353 -23.524 1.00 93.25 728 LEU A CA 1
ATOM 5771 C C . LEU A 1 728 ? 1.525 -20.025 -24.064 1.00 93.25 728 LEU A C 1
ATOM 5773 O O . LEU A 1 728 ? 1.388 -19.745 -25.258 1.00 93.25 728 LEU A O 1
ATOM 5777 N N . GLY A 1 729 ? 2.094 -19.202 -23.185 1.00 93.00 729 GLY A N 1
ATOM 5778 C CA . GLY A 1 729 ? 2.853 -18.020 -23.581 1.00 93.00 729 GLY A CA 1
ATOM 5779 C C . GLY A 1 729 ? 4.272 -18.408 -23.990 1.00 93.00 729 GLY A C 1
ATOM 5780 O O . GLY A 1 729 ? 4.891 -19.233 -23.322 1.00 93.00 729 GLY A O 1
ATOM 5781 N N . LEU A 1 730 ? 4.777 -17.811 -25.070 1.00 93.44 730 LEU A N 1
ATOM 5782 C CA . LEU A 1 730 ? 6.152 -17.958 -25.557 1.00 93.44 730 LEU A CA 1
ATOM 5783 C C . LEU A 1 730 ? 6.693 -16.580 -25.973 1.00 93.44 730 LEU A C 1
ATOM 5785 O O . LEU A 1 730 ? 6.126 -15.944 -26.860 1.00 93.44 730 LEU A O 1
ATOM 5789 N N . ASP A 1 731 ? 7.790 -16.126 -25.378 1.00 91.19 731 ASP A N 1
ATOM 5790 C CA . ASP A 1 731 ? 8.529 -14.925 -25.780 1.00 91.19 731 ASP A CA 1
ATOM 5791 C C . ASP A 1 731 ? 9.868 -15.336 -26.395 1.00 91.19 731 ASP A C 1
ATOM 5793 O O . ASP A 1 731 ? 10.733 -15.863 -25.700 1.00 91.19 731 ASP A O 1
ATOM 5797 N N . PHE A 1 732 ? 10.039 -15.127 -27.703 1.00 89.44 732 PHE A N 1
ATOM 5798 C CA . PHE A 1 732 ? 11.295 -15.400 -28.403 1.00 89.44 732 PHE A CA 1
ATOM 5799 C C . PHE A 1 732 ? 12.132 -14.114 -28.511 1.00 89.44 732 PHE A C 1
ATOM 5801 O O . PHE A 1 732 ? 12.049 -13.370 -29.499 1.00 89.44 732 PHE A O 1
ATOM 5808 N N . GLY A 1 733 ? 12.955 -13.857 -27.494 1.00 84.50 733 GLY A N 1
ATOM 5809 C CA . GLY A 1 733 ? 13.937 -12.773 -27.467 1.00 84.50 733 GLY A CA 1
ATOM 5810 C C . GLY A 1 733 ? 15.125 -12.999 -28.414 1.00 84.50 733 GLY A C 1
ATOM 5811 O O . GLY A 1 733 ? 15.168 -13.966 -29.174 1.00 84.50 733 GLY A O 1
ATOM 5812 N N . GLY A 1 734 ? 16.099 -12.081 -28.396 1.00 81.75 734 GLY A N 1
ATOM 5813 C CA . GLY A 1 734 ? 17.334 -12.208 -29.189 1.00 81.75 734 GLY A CA 1
ATOM 5814 C C . GLY A 1 734 ? 18.358 -13.170 -28.571 1.00 81.75 734 GLY A C 1
ATOM 5815 O O . GLY A 1 734 ? 19.048 -13.882 -29.294 1.00 81.75 734 GLY A O 1
ATOM 5816 N N . PHE A 1 735 ? 18.419 -13.199 -27.237 1.00 81.88 735 PHE A N 1
ATOM 5817 C CA . PHE A 1 735 ? 19.340 -14.006 -26.423 1.00 81.88 735 PHE A CA 1
ATOM 5818 C C . PHE A 1 735 ? 18.746 -15.355 -25.969 1.00 81.88 735 PHE A C 1
ATOM 5820 O O . PHE A 1 735 ? 19.472 -16.339 -25.822 1.00 81.88 735 PHE A O 1
ATOM 5827 N N . SER A 1 736 ? 17.436 -15.396 -25.717 1.00 85.62 736 SER A N 1
ATOM 5828 C CA . SER A 1 736 ? 16.727 -16.555 -25.167 1.00 85.62 736 SER A CA 1
ATOM 5829 C C . SER A 1 736 ? 15.253 -16.554 -25.558 1.00 85.62 736 SER A C 1
ATOM 5831 O O . SER A 1 736 ? 14.663 -15.494 -25.783 1.00 85.62 736 SER A O 1
ATOM 5833 N N . MET A 1 737 ? 14.639 -17.736 -25.535 1.00 90.25 737 MET A N 1
ATOM 5834 C CA . MET A 1 737 ? 13.191 -17.908 -25.465 1.00 90.25 737 MET A CA 1
ATOM 5835 C C . MET A 1 737 ? 12.769 -18.229 -24.026 1.00 90.25 737 MET A C 1
ATOM 5837 O O . MET A 1 737 ? 13.378 -19.088 -23.386 1.00 90.25 737 MET A O 1
ATOM 5841 N N . SER A 1 738 ? 11.728 -17.547 -23.543 1.00 91.12 738 SER A N 1
ATOM 5842 C CA . SER A 1 738 ? 11.076 -17.766 -22.244 1.00 91.12 738 SER A CA 1
ATOM 5843 C C . SER A 1 738 ? 9.620 -18.198 -22.478 1.00 91.12 738 SER A C 1
ATOM 5845 O O . SER A 1 738 ? 8.912 -17.571 -23.265 1.00 91.12 738 SER A O 1
ATOM 5847 N N . GLY A 1 739 ? 9.138 -19.241 -21.804 1.00 92.81 739 GLY A N 1
ATOM 5848 C CA . GLY A 1 739 ? 7.796 -19.802 -21.987 1.00 92.81 739 GLY A CA 1
ATOM 5849 C C . GLY A 1 739 ? 7.115 -20.175 -20.670 1.00 92.81 739 GLY A C 1
ATOM 5850 O O . GLY A 1 739 ? 7.784 -20.491 -19.692 1.00 92.81 739 GLY A O 1
ATOM 5851 N N . CYS A 1 740 ? 5.783 -20.097 -20.612 1.00 91.56 740 CYS A N 1
ATOM 5852 C CA . CYS A 1 740 ? 5.014 -20.403 -19.398 1.00 91.56 740 CYS A CA 1
ATOM 5853 C C . CYS A 1 740 ? 3.564 -20.819 -19.732 1.00 91.56 740 CYS A C 1
ATOM 5855 O O . CYS A 1 740 ? 2.900 -20.127 -20.515 1.00 91.56 740 CYS A O 1
ATOM 5857 N N . PRO A 1 741 ? 3.044 -21.928 -19.166 1.00 89.56 741 PRO A N 1
ATOM 5858 C CA . PRO A 1 741 ? 1.640 -22.309 -19.272 1.00 89.56 741 PRO A CA 1
ATOM 5859 C C . PRO A 1 741 ? 0.793 -21.639 -18.176 1.00 89.56 741 PRO A C 1
ATOM 5861 O O . PRO A 1 741 ? 1.030 -21.806 -16.980 1.00 89.56 741 PRO A O 1
ATOM 5864 N N . PHE A 1 742 ? -0.261 -20.929 -18.575 1.00 88.00 742 PHE A N 1
ATOM 5865 C CA . PHE A 1 742 ? -1.207 -20.284 -17.663 1.00 88.00 742 PHE A CA 1
ATOM 5866 C C . PHE A 1 742 ? -2.665 -20.558 -18.042 1.00 88.00 742 PHE A C 1
ATOM 5868 O O . PHE A 1 742 ? -3.024 -20.735 -19.209 1.00 88.00 742 PHE A O 1
ATOM 5875 N N . ARG A 1 743 ? -3.537 -20.583 -17.033 1.00 85.69 743 ARG A N 1
ATOM 5876 C CA . ARG A 1 743 ? -4.990 -20.657 -17.202 1.00 85.69 743 ARG A CA 1
ATOM 5877 C C . ARG A 1 743 ? -5.580 -19.263 -17.086 1.00 85.69 743 ARG A C 1
ATOM 5879 O O . ARG A 1 743 ? -5.239 -18.550 -16.150 1.00 85.69 743 ARG A O 1
ATOM 5886 N N . ALA A 1 744 ? -6.487 -18.889 -17.984 1.00 82.19 744 ALA A N 1
ATOM 5887 C CA . ALA A 1 744 ? -7.144 -17.585 -17.962 1.00 82.19 744 ALA A CA 1
ATOM 5888 C C . ALA A 1 744 ? -8.670 -17.684 -18.078 1.00 82.19 744 ALA A C 1
ATOM 5890 O O . ALA A 1 744 ? -9.190 -18.452 -18.891 1.00 82.19 744 ALA A O 1
ATOM 5891 N N . ARG A 1 745 ? -9.372 -16.841 -17.312 1.00 75.62 745 ARG A N 1
ATOM 5892 C CA . ARG A 1 745 ? -10.822 -16.622 -17.376 1.00 75.62 745 ARG A CA 1
ATOM 5893 C C . ARG A 1 745 ? -11.093 -15.142 -17.649 1.00 75.62 745 ARG A C 1
ATOM 5895 O O . ARG A 1 745 ? -10.689 -14.273 -16.874 1.00 75.62 745 ARG A O 1
ATOM 5902 N N . ALA A 1 746 ? -11.795 -14.841 -18.740 1.00 67.31 746 ALA A N 1
ATOM 5903 C CA . ALA A 1 746 ? -12.271 -13.486 -19.010 1.00 67.31 746 ALA A CA 1
ATOM 5904 C C . ALA A 1 746 ? -13.324 -13.075 -17.965 1.00 67.31 746 ALA A C 1
ATOM 5906 O O . ALA A 1 746 ? -14.261 -13.836 -17.706 1.00 67.31 746 ALA A O 1
ATOM 5907 N N . SER A 1 747 ? -13.204 -11.879 -17.380 1.00 58.09 747 SER A N 1
ATOM 5908 C CA . SER A 1 747 ? -14.254 -11.351 -16.504 1.00 58.09 747 SER A CA 1
ATOM 5909 C C . SER A 1 747 ? -15.513 -11.030 -17.326 1.00 58.09 747 SER A C 1
ATOM 5911 O O . SER A 1 747 ? -15.403 -10.386 -18.369 1.00 58.09 747 SER A O 1
ATOM 5913 N N . PRO A 1 748 ? -16.726 -11.424 -16.888 1.00 51.91 748 PRO A N 1
ATOM 5914 C CA . PRO A 1 748 ? -17.960 -11.010 -17.560 1.00 51.91 748 PRO A CA 1
ATOM 5915 C C . PRO A 1 748 ? -18.261 -9.510 -17.411 1.00 51.91 748 PRO A C 1
ATOM 5917 O O . PRO A 1 748 ? -19.012 -8.965 -18.217 1.00 51.91 748 PRO A O 1
ATOM 5920 N N . CYS A 1 749 ? -17.694 -8.862 -16.385 1.00 41.81 749 CYS A N 1
ATOM 5921 C CA . CYS A 1 749 ? -18.106 -7.536 -15.904 1.00 41.81 749 CYS A CA 1
ATOM 5922 C C . CYS A 1 749 ? -16.998 -6.466 -15.959 1.00 41.81 749 CYS A C 1
ATOM 5924 O O . CYS A 1 749 ? -17.238 -5.335 -15.555 1.00 41.81 749 CYS A O 1
ATOM 5926 N N . VAL A 1 750 ? -15.777 -6.824 -16.372 1.00 54.06 750 VAL A N 1
ATOM 5927 C CA . VAL A 1 750 ? -14.584 -5.954 -16.352 1.00 54.06 750 VAL A CA 1
ATOM 5928 C C . VAL A 1 750 ? -13.736 -6.265 -17.586 1.00 54.06 750 VAL A C 1
ATOM 5930 O O . VAL A 1 750 ? -13.638 -7.424 -17.975 1.00 54.06 750 VAL A O 1
ATOM 5933 N N . ASP A 1 751 ? -13.071 -5.273 -18.174 1.00 55.94 751 ASP A N 1
ATOM 5934 C CA . ASP A 1 751 ? -12.277 -5.430 -19.407 1.00 55.94 751 ASP A CA 1
ATOM 5935 C C . ASP A 1 751 ? -10.914 -6.146 -19.244 1.00 55.94 751 ASP A C 1
ATOM 5937 O O . ASP A 1 751 ? -10.084 -6.155 -20.159 1.00 55.94 751 ASP A O 1
ATOM 5941 N N . ALA A 1 752 ? -10.712 -6.817 -18.106 1.00 60.81 752 ALA A N 1
ATOM 5942 C CA . ALA A 1 752 ? -9.530 -7.603 -17.769 1.00 60.81 752 ALA A CA 1
ATOM 5943 C C . ALA A 1 752 ? -9.851 -9.103 -17.618 1.00 60.81 752 ALA A C 1
ATOM 5945 O O . ALA A 1 752 ? -10.933 -9.499 -17.172 1.00 60.81 752 ALA A O 1
ATOM 5946 N N . ALA A 1 753 ? -8.874 -9.951 -17.940 1.00 66.88 753 ALA A N 1
ATOM 5947 C CA . ALA A 1 753 ? -8.896 -11.371 -17.606 1.00 66.88 753 ALA A CA 1
ATOM 5948 C C . ALA A 1 753 ? -8.185 -11.623 -16.267 1.00 66.88 753 ALA A C 1
ATOM 5950 O O . ALA A 1 753 ? -7.193 -10.971 -15.939 1.00 66.88 753 ALA A O 1
ATOM 5951 N N . ALA A 1 754 ? -8.678 -12.599 -15.507 1.00 73.12 754 ALA A N 1
ATOM 5952 C CA . ALA A 1 754 ? -7.959 -13.159 -14.369 1.00 73.12 754 ALA A CA 1
ATOM 5953 C C . ALA A 1 754 ? -7.230 -14.433 -14.820 1.00 73.12 754 ALA A C 1
ATOM 5955 O O . ALA A 1 754 ? -7.746 -15.174 -15.660 1.00 73.12 754 ALA A O 1
ATOM 5956 N N . PHE A 1 755 ? -6.039 -14.691 -14.282 1.00 82.69 755 PHE A N 1
ATOM 5957 C CA . PHE A 1 755 ? -5.230 -15.850 -14.662 1.00 82.69 755 PHE A CA 1
ATOM 5958 C C . PHE A 1 755 ? -4.455 -16.437 -13.482 1.00 82.69 755 PHE A C 1
ATOM 5960 O O . PHE A 1 755 ? -4.392 -15.814 -12.423 1.00 82.69 755 PHE A O 1
ATOM 5967 N N . PHE A 1 756 ? -3.880 -17.621 -13.680 1.00 82.56 756 PHE A N 1
ATOM 5968 C CA . PHE A 1 756 ? -2.937 -18.260 -12.762 1.00 82.56 756 PHE A CA 1
ATOM 5969 C C . PHE A 1 756 ? -1.962 -19.181 -13.520 1.00 82.56 756 PHE A C 1
ATOM 5971 O O . PHE A 1 756 ? -2.280 -19.652 -14.620 1.00 82.56 756 PHE A O 1
ATOM 5978 N N . ARG A 1 757 ? -0.774 -19.432 -12.956 1.00 84.12 757 ARG A N 1
ATOM 5979 C CA . ARG A 1 757 ? 0.247 -20.338 -13.523 1.00 84.12 757 ARG A CA 1
ATOM 5980 C C . ARG A 1 757 ? -0.149 -21.814 -13.353 1.00 84.12 757 ARG A C 1
ATOM 5982 O O . ARG A 1 757 ? -0.632 -22.197 -12.295 1.00 84.12 757 ARG A O 1
ATOM 5989 N N . LEU A 1 758 ? 0.062 -22.638 -14.385 1.00 76.94 758 LEU A N 1
ATOM 5990 C CA . LEU A 1 758 ? -0.223 -24.089 -14.374 1.00 76.94 758 LEU A CA 1
ATOM 5991 C C . LEU A 1 758 ? 1.021 -24.969 -14.171 1.00 76.94 758 LEU A C 1
ATOM 5993 O O . LEU A 1 758 ? 0.893 -26.152 -13.875 1.00 76.94 758 LEU A O 1
ATOM 5997 N N . GLY A 1 759 ? 2.207 -24.407 -14.377 1.00 74.31 759 GLY A N 1
ATOM 5998 C CA . GLY A 1 759 ? 3.507 -25.063 -14.261 1.00 74.31 759 GLY A CA 1
ATOM 5999 C C . GLY A 1 759 ? 4.605 -24.026 -14.475 1.00 74.31 759 GLY A C 1
ATOM 6000 O O . GLY A 1 759 ? 4.324 -22.934 -14.972 1.00 74.31 759 GLY A O 1
ATOM 6001 N N . ASP A 1 760 ? 5.826 -24.324 -14.050 1.00 79.88 760 ASP A N 1
ATOM 6002 C CA . ASP A 1 760 ? 6.865 -23.301 -13.931 1.00 79.88 760 ASP A CA 1
ATOM 6003 C C . ASP A 1 760 ? 7.341 -22.726 -15.276 1.00 79.88 760 ASP A C 1
ATOM 6005 O O . ASP A 1 760 ? 7.225 -23.386 -16.318 1.00 79.88 760 ASP A O 1
ATOM 6009 N N . PRO A 1 761 ? 7.870 -21.486 -15.281 1.00 86.88 761 PRO A N 1
ATOM 6010 C CA . PRO A 1 761 ? 8.475 -20.911 -16.470 1.00 86.88 761 PRO A CA 1
ATOM 6011 C C . PRO A 1 761 ? 9.659 -21.759 -16.933 1.00 86.88 761 PRO A C 1
ATOM 6013 O O . PRO A 1 761 ? 10.517 -22.147 -16.144 1.00 86.88 761 PRO A O 1
ATOM 6016 N N . PHE A 1 762 ? 9.725 -22.006 -18.234 1.00 90.00 762 PHE A N 1
ATOM 6017 C CA . PHE A 1 762 ? 10.822 -22.705 -18.890 1.00 90.00 762 PHE A CA 1
ATOM 6018 C C . PHE A 1 762 ? 11.514 -21.770 -19.879 1.00 90.00 762 PHE A C 1
ATOM 6020 O O . PHE A 1 762 ? 10.937 -20.786 -20.341 1.00 90.00 762 PHE A O 1
ATOM 6027 N N . GLY A 1 763 ? 12.744 -22.089 -20.267 1.00 89.25 763 GLY A N 1
ATOM 6028 C CA . GLY A 1 763 ? 13.435 -21.320 -21.291 1.00 89.25 763 GLY A CA 1
ATOM 6029 C C . GLY A 1 763 ? 14.599 -22.063 -21.920 1.00 89.25 763 GLY A C 1
ATOM 6030 O O . GLY A 1 763 ? 15.039 -23.103 -21.432 1.00 89.25 763 GLY A O 1
ATOM 6031 N N . ALA A 1 764 ? 15.087 -21.510 -23.022 1.00 88.06 764 ALA A N 1
ATOM 6032 C CA . ALA A 1 764 ? 16.283 -21.965 -23.714 1.00 88.06 764 ALA A CA 1
ATOM 6033 C C . ALA A 1 764 ? 17.026 -20.752 -24.279 1.00 88.06 764 ALA A C 1
ATOM 6035 O O . ALA A 1 764 ? 16.399 -19.844 -24.829 1.00 88.06 764 ALA A O 1
ATOM 6036 N N . GLY A 1 765 ? 18.354 -20.735 -24.166 1.00 84.56 765 GLY A N 1
ATOM 6037 C CA . GLY A 1 765 ? 19.170 -19.780 -24.912 1.00 84.56 765 GLY A CA 1
ATOM 6038 C C . GLY A 1 765 ? 19.104 -20.063 -26.411 1.00 84.56 765 GLY A C 1
ATOM 6039 O O . GLY A 1 765 ? 18.924 -21.205 -26.827 1.00 84.56 765 GLY A O 1
ATOM 6040 N N . GLY A 1 766 ? 19.193 -19.005 -27.206 1.00 84.25 766 GLY A N 1
ATOM 6041 C CA . GLY A 1 766 ? 18.996 -19.021 -28.653 1.00 84.25 766 GLY A CA 1
ATOM 6042 C C . GLY A 1 766 ? 18.125 -17.843 -29.092 1.00 84.25 766 GLY A C 1
ATOM 6043 O O . GLY A 1 766 ? 17.390 -17.266 -28.288 1.00 84.25 766 GLY A O 1
ATOM 6044 N N . GLY A 1 767 ? 18.203 -17.469 -30.367 1.00 87.19 767 GLY A N 1
ATOM 6045 C CA . GLY A 1 767 ? 17.520 -16.292 -30.913 1.00 87.19 767 GLY A CA 1
ATOM 6046 C C . GLY A 1 767 ? 18.359 -15.542 -31.946 1.00 87.19 767 GLY A C 1
ATOM 6047 O O . GLY A 1 767 ? 19.410 -16.016 -32.380 1.00 87.19 767 GLY A O 1
ATOM 6048 N N . THR A 1 768 ? 17.909 -14.354 -32.361 1.00 85.75 768 THR A N 1
ATOM 6049 C CA . THR A 1 768 ? 18.617 -13.571 -33.388 1.00 85.75 768 THR A CA 1
ATOM 6050 C C . THR A 1 768 ? 20.032 -13.163 -32.987 1.00 85.75 768 THR A C 1
ATOM 6052 O O . THR A 1 768 ? 20.877 -13.122 -33.865 1.00 85.75 768 THR A O 1
ATOM 6055 N N . GLU A 1 769 ? 20.348 -12.924 -31.710 1.00 81.81 769 GLU A N 1
ATOM 6056 C CA . GLU A 1 769 ? 21.718 -12.538 -31.317 1.00 81.81 769 GLU A CA 1
ATOM 6057 C C . GLU A 1 769 ? 22.699 -13.724 -31.364 1.00 81.81 769 GLU A C 1
ATOM 6059 O O . GLU A 1 769 ? 23.889 -13.526 -31.601 1.00 81.81 769 GLU A O 1
ATOM 6064 N N . HIS A 1 770 ? 22.210 -14.963 -31.220 1.00 84.12 770 HIS A N 1
ATOM 6065 C CA . HIS A 1 770 ? 23.003 -16.163 -31.527 1.00 84.12 770 HIS A CA 1
ATOM 6066 C C . HIS A 1 770 ? 23.252 -16.255 -33.039 1.00 84.12 770 HIS A C 1
ATOM 6068 O O . HIS A 1 770 ? 24.375 -16.489 -33.477 1.00 84.12 770 HIS A O 1
ATOM 6074 N N . TRP A 1 771 ? 22.228 -15.978 -33.855 1.00 87.62 771 TRP A N 1
ATOM 6075 C CA . TRP A 1 771 ? 22.342 -15.981 -35.320 1.00 87.62 771 TRP A CA 1
ATOM 6076 C C . TRP A 1 771 ? 23.318 -14.908 -35.826 1.00 87.62 771 TRP A C 1
ATOM 6078 O O . TRP A 1 771 ? 24.178 -15.202 -36.653 1.00 87.62 771 TRP A O 1
ATOM 6088 N N . GLU A 1 772 ? 23.255 -13.699 -35.259 1.00 84.06 772 GLU A N 1
ATOM 6089 C CA . GLU A 1 772 ? 24.237 -12.625 -35.452 1.00 84.06 772 GLU A CA 1
ATOM 6090 C C . GLU A 1 772 ? 25.664 -13.090 -35.120 1.00 84.06 772 GLU A C 1
ATOM 6092 O O . GLU A 1 772 ? 26.592 -12.764 -35.856 1.00 84.06 772 GLU A O 1
ATOM 6097 N N . SER A 1 773 ? 25.858 -13.877 -34.053 1.00 81.56 773 SER A N 1
ATOM 6098 C CA . SER A 1 773 ? 27.179 -14.395 -33.677 1.00 81.56 773 SER A CA 1
ATOM 6099 C C . SER A 1 773 ? 27.738 -15.387 -34.701 1.00 81.56 773 SER A C 1
ATOM 6101 O O . SER A 1 773 ? 28.896 -15.251 -35.089 1.00 81.56 773 SER A O 1
ATOM 6103 N N . TYR A 1 774 ? 26.939 -16.354 -35.163 1.00 86.75 774 TYR A N 1
ATOM 6104 C CA . TYR A 1 774 ? 27.371 -17.309 -36.195 1.00 86.75 774 TYR A CA 1
ATOM 6105 C C . TYR A 1 774 ? 27.653 -16.623 -37.541 1.00 86.75 774 TYR A C 1
ATOM 6107 O O . TYR A 1 774 ? 28.613 -16.957 -38.231 1.00 86.75 774 TYR A O 1
ATOM 6115 N N . ILE A 1 775 ? 26.847 -15.625 -37.909 1.00 87.56 775 ILE A N 1
ATOM 6116 C CA . ILE A 1 775 ? 27.055 -14.831 -39.127 1.00 87.56 775 ILE A CA 1
ATOM 6117 C C . ILE A 1 775 ? 28.310 -13.950 -39.004 1.00 87.56 775 ILE A C 1
ATOM 6119 O O . ILE A 1 775 ? 29.087 -13.860 -39.949 1.00 87.56 775 ILE A O 1
ATOM 6123 N N . SER A 1 776 ? 28.574 -13.373 -37.826 1.00 82.62 776 SER A N 1
ATOM 6124 C CA . SER A 1 776 ? 29.815 -12.640 -37.521 1.00 82.62 776 SER A CA 1
ATOM 6125 C C . SER A 1 776 ? 31.071 -13.508 -37.659 1.00 82.62 776 SER A C 1
ATOM 6127 O O . SER A 1 776 ? 32.112 -13.021 -38.109 1.00 82.62 776 SER A O 1
ATOM 6129 N N . GLU A 1 777 ? 30.997 -14.775 -37.250 1.00 83.56 777 GLU A N 1
ATOM 6130 C CA . GLU A 1 777 ? 32.085 -15.746 -37.383 1.00 83.56 777 GLU A CA 1
ATOM 6131 C C . GLU A 1 777 ? 32.316 -16.112 -38.852 1.00 83.56 777 GLU A C 1
ATOM 6133 O O . GLU A 1 777 ? 33.412 -15.885 -39.356 1.00 83.56 777 GLU A O 1
ATOM 6138 N N . PHE A 1 778 ? 31.271 -16.518 -39.581 1.00 86.75 778 PHE A N 1
ATOM 6139 C CA . PHE A 1 778 ? 31.360 -16.799 -41.019 1.00 86.75 778 PHE A CA 1
ATOM 6140 C C . PHE A 1 778 ? 31.934 -15.612 -41.813 1.00 86.75 778 PHE A C 1
ATOM 6142 O O . PHE A 1 778 ? 32.859 -15.773 -42.606 1.00 86.75 778 PHE A O 1
ATOM 6149 N N . CYS A 1 779 ? 31.469 -14.385 -41.551 1.00 83.12 779 CYS A N 1
ATOM 6150 C CA . CYS A 1 779 ? 32.032 -13.184 -42.172 1.00 83.12 779 CYS A CA 1
ATOM 6151 C C . CYS A 1 779 ? 33.497 -12.925 -41.786 1.00 83.12 779 CYS A C 1
ATOM 6153 O O . CYS A 1 779 ? 34.233 -12.334 -42.575 1.00 83.12 779 CYS A O 1
ATOM 6155 N N . THR A 1 780 ? 33.929 -13.348 -40.595 1.00 78.81 780 THR A N 1
ATOM 6156 C CA . THR A 1 780 ? 35.337 -13.288 -40.175 1.00 78.81 780 THR A CA 1
ATOM 6157 C C . THR A 1 780 ? 36.177 -14.287 -40.964 1.00 78.81 780 THR A C 1
ATOM 6159 O O . THR A 1 780 ? 37.223 -13.903 -41.478 1.00 78.81 780 THR A O 1
ATOM 6162 N N . GLU A 1 781 ? 35.710 -15.527 -41.115 1.00 82.31 781 GLU A N 1
ATOM 6163 C CA . GLU A 1 781 ? 36.397 -16.556 -41.898 1.00 82.31 781 GLU A CA 1
ATOM 6164 C C . GLU A 1 781 ? 36.507 -16.158 -43.375 1.00 82.31 781 GLU A C 1
ATOM 6166 O O . GLU A 1 781 ? 37.619 -16.024 -43.882 1.00 82.31 781 GLU A O 1
ATOM 6171 N N . GLU A 1 782 ? 35.384 -15.889 -44.053 1.00 81.94 782 GLU A N 1
ATOM 6172 C CA . GLU A 1 782 ? 35.362 -15.521 -45.479 1.00 81.94 782 GLU A CA 1
ATOM 6173 C C . GLU A 1 782 ? 36.232 -14.292 -45.789 1.00 81.94 782 GLU A C 1
ATOM 6175 O O . GLU A 1 782 ? 36.899 -14.246 -46.823 1.00 81.94 782 GLU A O 1
ATOM 6180 N N . THR A 1 783 ? 36.278 -13.301 -44.891 1.00 77.19 783 THR A N 1
ATOM 6181 C CA . THR A 1 783 ? 37.052 -12.075 -45.147 1.00 77.19 783 THR A CA 1
ATOM 6182 C C . THR A 1 783 ? 38.568 -12.281 -45.024 1.00 77.19 783 THR A C 1
ATOM 6184 O O . THR A 1 783 ? 39.336 -11.574 -45.683 1.00 77.19 783 THR A O 1
ATOM 6187 N N . LEU A 1 784 ? 38.997 -13.249 -44.204 1.00 77.88 784 LEU A N 1
ATOM 6188 C CA . LEU A 1 784 ? 40.403 -13.552 -43.906 1.00 77.88 784 LEU A CA 1
ATOM 6189 C C . LEU A 1 784 ? 40.979 -14.719 -44.727 1.00 77.88 784 LEU A C 1
ATOM 6191 O O . LEU A 1 784 ? 42.164 -15.031 -44.589 1.00 77.88 784 LEU A O 1
ATOM 6195 N N . LYS A 1 785 ? 40.180 -15.365 -45.587 1.00 81.25 785 LYS A N 1
ATOM 6196 C CA . LYS A 1 785 ? 40.665 -16.408 -46.506 1.00 81.25 785 LYS A CA 1
ATOM 6197 C C . LYS A 1 785 ? 41.770 -15.889 -47.448 1.00 81.25 785 LYS A C 1
ATOM 6199 O O . LYS A 1 785 ? 41.825 -14.688 -47.720 1.00 81.25 785 LYS A O 1
ATOM 6204 N N . PRO A 1 786 ? 42.628 -16.770 -48.006 1.00 72.12 786 PRO A N 1
ATOM 6205 C CA . PRO A 1 786 ? 43.731 -16.371 -48.892 1.00 72.12 786 PRO A CA 1
ATOM 6206 C C . PRO A 1 786 ? 43.305 -15.592 -50.147 1.00 72.12 786 PRO A C 1
ATOM 6208 O O . PRO A 1 786 ? 44.088 -14.815 -50.689 1.00 72.12 786 PRO A O 1
ATOM 6211 N N . ASP A 1 787 ? 42.075 -15.798 -50.608 1.00 71.44 787 ASP A N 1
ATOM 6212 C CA . ASP A 1 787 ? 41.409 -15.127 -51.726 1.00 71.44 787 ASP A CA 1
ATOM 6213 C C . ASP A 1 787 ? 40.448 -14.000 -51.286 1.00 71.44 787 ASP A C 1
ATOM 6215 O O . ASP A 1 787 ? 39.962 -13.245 -52.130 1.00 71.44 787 ASP A O 1
ATOM 6219 N N . GLY A 1 788 ? 40.233 -13.830 -49.978 1.00 68.50 788 GLY A N 1
ATOM 6220 C CA . GLY A 1 788 ? 39.296 -12.870 -49.394 1.00 68.50 788 GLY A CA 1
ATOM 6221 C C . GLY A 1 788 ? 39.729 -11.391 -49.477 1.00 68.50 788 GLY A C 1
ATOM 6222 O O . GLY A 1 788 ? 40.888 -11.079 -49.789 1.00 68.50 788 GLY A O 1
ATOM 6223 N N . PRO A 1 789 ? 38.810 -10.446 -49.176 1.00 65.56 789 PRO A N 1
ATOM 6224 C CA . PRO A 1 789 ? 39.049 -9.004 -49.295 1.00 65.56 789 PRO A CA 1
ATOM 6225 C C . PRO A 1 789 ? 40.187 -8.456 -48.424 1.00 65.56 789 PRO A C 1
ATOM 6227 O O . PRO A 1 789 ? 40.846 -7.504 -48.834 1.00 65.56 789 PRO A O 1
ATOM 6230 N N . ASP A 1 790 ? 40.446 -9.046 -47.250 1.00 68.38 790 ASP A N 1
ATOM 6231 C CA . ASP A 1 790 ? 41.440 -8.551 -46.281 1.00 68.38 790 ASP A CA 1
ATOM 6232 C C . ASP A 1 790 ? 42.546 -9.586 -45.986 1.00 68.38 790 ASP A C 1
ATOM 6234 O O . ASP A 1 790 ? 43.140 -9.613 -44.906 1.00 68.38 790 ASP A O 1
ATOM 6238 N N . ARG A 1 791 ? 42.864 -10.421 -46.990 1.00 64.12 791 ARG A N 1
ATOM 6239 C CA . ARG A 1 791 ? 43.851 -11.530 -46.996 1.00 64.12 791 ARG A CA 1
ATOM 6240 C C . ARG A 1 791 ? 45.288 -11.217 -46.527 1.00 64.12 791 ARG A C 1
ATOM 6242 O O . ARG A 1 791 ? 46.175 -12.058 -46.643 1.00 64.12 791 ARG A O 1
ATOM 6249 N N . LYS A 1 792 ? 45.567 -9.987 -46.086 1.00 59.78 792 LYS A N 1
ATOM 6250 C CA . LYS A 1 792 ? 46.856 -9.543 -45.526 1.00 59.78 792 LYS A CA 1
ATOM 6251 C C . LYS A 1 792 ? 46.846 -9.421 -43.997 1.00 59.78 792 LYS A C 1
ATOM 6253 O O . LYS A 1 792 ? 47.910 -9.197 -43.423 1.00 59.78 792 LYS A O 1
ATOM 6258 N N . LYS A 1 793 ? 45.689 -9.535 -43.337 1.00 64.00 793 LYS A N 1
ATOM 6259 C CA . LYS A 1 793 ? 45.562 -9.465 -41.873 1.00 64.00 793 LYS A CA 1
ATOM 6260 C C . LYS A 1 793 ? 45.362 -10.851 -41.268 1.00 64.00 793 LYS A C 1
ATOM 6262 O O . LYS A 1 793 ? 44.813 -11.746 -41.897 1.00 64.00 793 LYS A O 1
ATOM 6267 N N . SER A 1 794 ? 45.770 -11.002 -40.011 1.00 59.84 794 SER A N 1
ATOM 6268 C CA . SER A 1 794 ? 45.524 -12.195 -39.189 1.00 59.84 794 SER A CA 1
ATOM 6269 C C . SER A 1 794 ? 44.239 -12.110 -38.351 1.00 59.84 794 SER A C 1
ATOM 6271 O O . SER A 1 794 ? 43.912 -13.054 -37.639 1.00 59.84 794 SER A O 1
ATOM 6273 N N . PHE A 1 795 ? 43.518 -10.986 -38.407 1.00 62.06 795 PHE A N 1
ATOM 6274 C CA . PHE A 1 795 ? 42.259 -10.760 -37.699 1.00 62.06 795 PHE A CA 1
ATOM 6275 C C . PHE A 1 795 ? 41.386 -9.749 -38.453 1.00 62.06 795 PHE A C 1
ATOM 6277 O O . PHE A 1 795 ? 41.899 -8.853 -39.128 1.00 62.06 795 PHE A O 1
ATOM 6284 N N . LEU A 1 796 ? 40.064 -9.884 -38.318 1.00 67.00 796 LEU A N 1
ATOM 6285 C CA . LEU A 1 796 ? 39.102 -8.940 -38.882 1.00 67.00 796 LEU A CA 1
ATOM 6286 C C . LEU A 1 796 ? 39.048 -7.675 -38.020 1.00 67.00 796 LEU A C 1
ATOM 6288 O O . LEU A 1 796 ? 39.001 -7.756 -36.792 1.00 67.00 796 LEU A O 1
ATOM 6292 N N . ASP A 1 797 ? 39.019 -6.517 -38.672 1.00 73.12 797 ASP A N 1
ATOM 6293 C CA . ASP A 1 797 ? 38.831 -5.230 -38.009 1.00 73.12 797 ASP A CA 1
ATOM 6294 C C . ASP A 1 797 ? 37.430 -5.101 -37.365 1.00 73.12 797 ASP A C 1
ATOM 6296 O O . ASP A 1 797 ? 36.422 -5.552 -37.914 1.00 73.12 797 ASP A O 1
ATOM 6300 N N . GLU A 1 798 ? 37.351 -4.468 -36.191 1.00 74.00 798 GLU A N 1
ATOM 6301 C CA . GLU A 1 798 ? 36.108 -4.412 -35.406 1.00 74.00 798 GLU A CA 1
ATOM 6302 C C . GLU A 1 798 ? 35.097 -3.360 -35.895 1.00 74.00 798 GLU A C 1
ATOM 6304 O O . GLU A 1 798 ? 33.912 -3.458 -35.565 1.00 74.00 798 GLU A O 1
ATOM 6309 N N . ASN A 1 799 ? 35.518 -2.387 -36.711 1.00 73.94 799 ASN A N 1
ATOM 6310 C CA . ASN A 1 799 ? 34.607 -1.500 -37.439 1.00 73.94 799 ASN A CA 1
ATOM 6311 C C . ASN A 1 799 ? 34.021 -2.240 -38.655 1.00 73.94 799 ASN A C 1
ATOM 6313 O O . ASN A 1 799 ? 32.811 -2.192 -38.875 1.00 73.94 799 ASN A O 1
ATOM 6317 N N . LEU A 1 800 ? 34.840 -3.017 -39.376 1.00 75.38 800 LEU A N 1
ATOM 6318 C CA . LEU A 1 800 ? 34.381 -3.910 -40.450 1.00 75.38 800 LEU A CA 1
ATOM 6319 C C . LEU A 1 800 ? 33.351 -4.930 -39.952 1.00 75.38 800 LEU A C 1
ATOM 6321 O O . LEU A 1 800 ? 32.252 -5.015 -40.504 1.00 75.38 800 LEU A O 1
ATOM 6325 N N . ARG A 1 801 ? 33.645 -5.631 -38.851 1.00 76.88 801 ARG A N 1
ATOM 6326 C CA . ARG A 1 801 ? 32.698 -6.565 -38.223 1.00 76.88 801 ARG A CA 1
ATOM 6327 C C . ARG A 1 801 ? 31.391 -5.879 -37.803 1.00 76.88 801 ARG A C 1
ATOM 6329 O O . ARG A 1 801 ? 30.315 -6.435 -38.019 1.00 76.88 801 ARG A O 1
ATOM 6336 N N . ALA A 1 802 ? 31.463 -4.672 -37.235 1.00 75.94 802 ALA A N 1
ATOM 6337 C CA . ALA A 1 802 ? 30.278 -3.921 -36.819 1.00 75.94 802 ALA A CA 1
ATOM 6338 C C . ALA A 1 802 ? 29.382 -3.509 -38.005 1.00 75.94 802 ALA A C 1
ATOM 6340 O O . ALA A 1 802 ? 28.165 -3.678 -37.927 1.00 75.94 802 ALA A O 1
ATOM 6341 N N . GLN A 1 803 ? 29.967 -3.030 -39.109 1.00 77.69 803 GLN A N 1
ATOM 6342 C CA . GLN A 1 803 ? 29.212 -2.614 -40.299 1.00 77.69 803 GLN A CA 1
ATOM 6343 C C . GLN A 1 803 ? 28.529 -3.789 -41.011 1.00 77.69 803 GLN A C 1
ATOM 6345 O O . GLN A 1 803 ? 27.357 -3.683 -41.373 1.00 77.69 803 GLN A O 1
ATOM 6350 N N . LEU A 1 804 ? 29.216 -4.930 -41.155 1.00 79.94 804 LEU A N 1
ATOM 6351 C CA . LEU A 1 804 ? 28.615 -6.137 -41.738 1.00 79.94 804 LEU A CA 1
ATOM 6352 C C . LEU A 1 804 ? 27.401 -6.604 -40.917 1.00 79.94 804 LEU A C 1
ATOM 6354 O O . LEU A 1 804 ? 26.359 -6.928 -41.487 1.00 79.94 804 LEU A O 1
ATOM 6358 N N . LEU A 1 805 ? 27.489 -6.557 -39.583 1.00 80.00 805 LEU A N 1
ATOM 6359 C CA . LEU A 1 805 ? 26.364 -6.890 -38.706 1.00 80.00 805 LEU A CA 1
ATOM 6360 C C . LEU A 1 805 ? 25.205 -5.886 -38.794 1.00 80.00 805 LEU A C 1
ATOM 6362 O O . LEU A 1 805 ? 24.053 -6.311 -38.792 1.00 80.00 805 LEU A O 1
ATOM 6366 N N . GLU A 1 806 ? 25.467 -4.584 -38.938 1.00 77.62 806 GLU A N 1
ATOM 6367 C CA . GLU A 1 806 ? 24.402 -3.592 -39.172 1.00 77.62 806 GLU A CA 1
ATOM 6368 C C . GLU A 1 806 ? 23.701 -3.821 -40.529 1.00 77.62 806 GLU A C 1
ATOM 6370 O O . GLU A 1 806 ? 22.470 -3.770 -40.609 1.00 77.62 806 GLU A O 1
ATOM 6375 N N . SER A 1 807 ? 24.456 -4.197 -41.570 1.00 80.25 807 SER A N 1
ATOM 6376 C CA . SER A 1 807 ? 23.912 -4.611 -42.875 1.00 80.25 807 SER A CA 1
ATOM 6377 C C . SER A 1 807 ? 23.028 -5.868 -42.772 1.00 80.25 807 SER A C 1
ATOM 6379 O O . SER A 1 807 ? 21.961 -5.935 -43.390 1.00 80.25 807 SER A O 1
ATOM 6381 N N . PHE A 1 808 ? 23.420 -6.835 -41.935 1.00 83.25 808 PHE A N 1
ATOM 6382 C CA . PHE A 1 808 ? 22.647 -8.048 -41.642 1.00 83.25 808 PHE A CA 1
ATOM 6383 C C . PHE A 1 808 ? 21.347 -7.741 -40.884 1.00 83.25 808 PHE A C 1
ATOM 6385 O O . PHE A 1 808 ? 20.282 -8.234 -41.265 1.00 83.25 808 PHE A O 1
ATOM 6392 N N . HIS A 1 809 ? 21.388 -6.868 -39.866 1.00 75.88 809 HIS A N 1
ATOM 6393 C CA . HIS A 1 809 ? 20.176 -6.425 -39.158 1.00 75.88 809 HIS A CA 1
ATOM 6394 C C . HIS A 1 809 ? 19.199 -5.729 -40.096 1.00 75.88 809 HIS A C 1
ATOM 6396 O O . HIS A 1 809 ? 17.996 -5.974 -39.998 1.00 75.88 809 HIS A O 1
ATOM 6402 N N . GLN A 1 810 ? 19.697 -4.883 -41.005 1.00 73.88 810 GLN A N 1
ATOM 6403 C CA . GLN A 1 810 ? 18.849 -4.223 -41.991 1.00 73.88 810 GLN A CA 1
ATOM 6404 C C . GLN A 1 810 ? 18.175 -5.247 -42.914 1.00 73.88 810 GLN A C 1
ATOM 6406 O O . GLN A 1 810 ? 16.958 -5.185 -43.082 1.00 73.88 810 GLN A O 1
ATOM 6411 N N . GLN A 1 811 ? 18.919 -6.223 -43.446 1.00 78.12 811 GLN A N 1
ATOM 6412 C CA . GLN A 1 811 ? 18.351 -7.250 -44.326 1.00 78.12 811 GLN A CA 1
ATOM 6413 C C . GLN A 1 811 ? 17.307 -8.121 -43.615 1.00 78.12 811 GLN A C 1
ATOM 6415 O O . GLN A 1 811 ? 16.234 -8.329 -44.176 1.00 78.12 811 GLN A O 1
ATOM 6420 N N . ILE A 1 812 ? 17.534 -8.544 -42.363 1.00 75.94 812 ILE A N 1
ATOM 6421 C CA . ILE A 1 812 ? 16.500 -9.257 -41.589 1.00 75.94 812 ILE A CA 1
ATOM 6422 C C . ILE A 1 812 ? 15.267 -8.365 -41.374 1.00 75.94 812 ILE A C 1
ATOM 6424 O O . ILE A 1 812 ? 14.143 -8.812 -41.603 1.00 75.94 812 ILE A O 1
ATOM 6428 N N . ALA A 1 813 ? 15.455 -7.109 -40.957 1.00 64.81 813 ALA A N 1
ATOM 6429 C CA . ALA A 1 813 ? 14.356 -6.196 -40.637 1.00 64.81 813 ALA A CA 1
ATOM 6430 C C . ALA A 1 813 ? 13.510 -5.791 -41.859 1.00 64.81 813 ALA A C 1
ATOM 6432 O O . ALA A 1 813 ? 12.319 -5.520 -41.708 1.00 64.81 813 ALA A O 1
ATOM 6433 N N . GLU A 1 814 ? 14.108 -5.759 -43.052 1.00 60.44 814 GLU A N 1
ATOM 6434 C CA . GLU A 1 814 ? 13.440 -5.420 -44.317 1.00 60.44 814 GLU A CA 1
ATOM 6435 C C . GLU A 1 814 ? 12.911 -6.665 -45.058 1.00 60.44 814 GLU A C 1
ATOM 6437 O O . GLU A 1 814 ? 12.061 -6.549 -45.943 1.00 60.44 814 GLU A O 1
ATOM 6442 N N . SER A 1 815 ? 13.335 -7.873 -44.660 1.00 52.72 815 SER A N 1
ATOM 6443 C CA . SER A 1 815 ? 12.880 -9.140 -45.245 1.00 52.72 815 SER A CA 1
ATOM 6444 C C . SER A 1 815 ? 11.453 -9.538 -44.827 1.00 52.72 815 SER A C 1
ATOM 6446 O O . SER A 1 815 ? 11.222 -10.424 -44.007 1.00 52.72 815 SER A O 1
ATOM 6448 N N . GLY A 1 816 ? 10.451 -8.958 -45.491 1.00 53.62 816 GLY A N 1
ATOM 6449 C CA . GLY A 1 816 ? 9.074 -9.483 -45.526 1.00 53.62 816 GLY A CA 1
ATOM 6450 C C . GLY A 1 816 ? 8.938 -10.788 -46.332 1.00 53.62 816 GLY A C 1
ATOM 6451 O O . GLY A 1 816 ? 8.000 -10.934 -47.110 1.00 53.62 816 GLY A O 1
ATOM 6452 N N . VAL A 1 817 ? 9.915 -11.693 -46.232 1.00 53.59 817 VAL A N 1
ATOM 6453 C CA . VAL A 1 817 ? 10.180 -12.773 -47.193 1.00 53.59 817 VAL A CA 1
ATOM 6454 C C . VAL A 1 817 ? 9.967 -14.139 -46.536 1.00 53.59 817 VAL A C 1
ATOM 6456 O O . VAL A 1 817 ? 10.595 -14.450 -45.531 1.00 53.59 817 VAL A O 1
ATOM 6459 N N . GLU A 1 818 ? 9.120 -14.987 -47.125 1.00 67.94 818 GLU A N 1
ATOM 6460 C CA . GLU A 1 818 ? 8.766 -16.318 -46.587 1.00 67.94 818 GLU A CA 1
ATOM 6461 C C . GLU A 1 818 ? 9.782 -17.437 -46.928 1.00 67.94 818 GLU A C 1
ATOM 6463 O O . GLU A 1 818 ? 9.442 -18.620 -46.945 1.00 67.94 818 GLU A O 1
ATOM 6468 N N . THR A 1 819 ? 11.030 -17.075 -47.235 1.00 74.81 819 THR A N 1
ATOM 6469 C CA . THR A 1 819 ? 12.100 -17.985 -47.683 1.00 74.81 819 THR A CA 1
ATOM 6470 C C . THR A 1 819 ? 13.459 -17.505 -47.185 1.00 74.81 819 THR A C 1
ATOM 6472 O O . THR A 1 819 ? 13.734 -16.307 -47.263 1.00 74.81 819 THR A O 1
ATOM 6475 N N . PHE A 1 820 ? 14.355 -18.422 -46.806 1.00 83.06 820 PHE A N 1
ATOM 6476 C CA . PHE A 1 820 ? 15.787 -18.104 -46.765 1.00 83.06 820 PHE A CA 1
ATOM 6477 C C . PHE A 1 820 ? 16.271 -17.723 -48.169 1.00 83.06 820 PHE A C 1
ATOM 6479 O O . PHE A 1 820 ? 15.672 -18.144 -49.159 1.00 83.06 820 PHE A O 1
ATOM 6486 N N . ARG A 1 821 ? 17.312 -16.891 -48.248 1.00 84.25 821 ARG A N 1
ATOM 6487 C CA . ARG A 1 821 ? 17.977 -16.473 -49.491 1.00 84.25 821 ARG A CA 1
ATOM 6488 C C . ARG A 1 821 ? 19.455 -16.213 -49.215 1.00 84.25 821 ARG A C 1
ATOM 6490 O O . ARG A 1 821 ? 19.857 -16.099 -48.059 1.00 84.25 821 ARG A O 1
ATOM 6497 N N . GLU A 1 822 ? 20.235 -16.084 -50.281 1.00 86.19 822 GLU A N 1
ATOM 6498 C CA . GLU A 1 822 ? 21.554 -15.448 -50.239 1.00 86.19 822 GLU A CA 1
ATOM 6499 C C . GLU A 1 822 ? 21.452 -14.033 -49.637 1.00 86.19 822 GLU A C 1
ATOM 6501 O O . GLU A 1 822 ? 20.539 -13.276 -49.978 1.00 86.19 822 GLU A O 1
ATOM 6506 N N . MET A 1 823 ? 22.394 -13.675 -48.762 1.00 86.44 823 MET A N 1
ATOM 6507 C CA . MET A 1 823 ? 22.534 -12.325 -48.207 1.00 86.44 823 MET A CA 1
ATOM 6508 C C . MET A 1 823 ? 23.822 -11.674 -48.715 1.00 86.44 823 MET A C 1
ATOM 6510 O O . MET A 1 823 ? 24.841 -12.342 -48.896 1.00 86.44 823 MET A O 1
ATOM 6514 N N . ARG A 1 824 ? 23.778 -10.358 -48.942 1.00 85.69 824 ARG A N 1
ATOM 6515 C CA . ARG A 1 824 ? 24.911 -9.562 -49.445 1.00 85.69 824 ARG A CA 1
ATOM 6516 C C . ARG A 1 824 ? 25.207 -8.470 -48.439 1.00 85.69 824 ARG A C 1
ATOM 6518 O O . ARG A 1 824 ? 24.563 -7.425 -48.456 1.00 85.69 824 ARG A O 1
ATOM 6525 N N . LEU A 1 825 ? 26.100 -8.745 -47.496 1.00 84.94 825 LEU A N 1
ATOM 6526 C CA . LEU A 1 825 ? 26.417 -7.802 -46.428 1.00 84.94 825 LEU A CA 1
ATOM 6527 C C . LEU A 1 825 ? 27.444 -6.793 -46.934 1.00 84.94 825 LEU A C 1
ATOM 6529 O O . LEU A 1 825 ? 28.439 -7.183 -47.535 1.00 84.94 825 LEU A O 1
ATOM 6533 N N . HIS A 1 826 ? 27.204 -5.509 -46.689 1.00 80.06 826 HIS A N 1
ATOM 6534 C CA . HIS A 1 826 ? 28.065 -4.424 -47.156 1.00 80.06 826 HIS A CA 1
ATOM 6535 C C . HIS A 1 826 ? 28.736 -3.705 -45.986 1.00 80.06 826 HIS A C 1
ATOM 6537 O O . HIS A 1 826 ? 28.074 -3.350 -45.012 1.00 80.06 826 HIS A O 1
ATOM 6543 N N . ALA A 1 827 ? 30.030 -3.422 -46.129 1.00 72.69 827 ALA A N 1
ATOM 6544 C CA . ALA A 1 827 ? 30.765 -2.482 -45.286 1.00 72.69 827 ALA A CA 1
ATOM 6545 C C . ALA A 1 827 ? 31.518 -1.472 -46.160 1.00 72.69 827 ALA A C 1
ATOM 6547 O O . ALA A 1 827 ? 32.079 -1.840 -47.190 1.00 72.69 827 ALA A O 1
ATOM 6548 N N . ASN A 1 828 ? 31.541 -0.206 -45.747 1.00 64.44 828 ASN A N 1
ATOM 6549 C CA . ASN A 1 828 ? 32.144 0.904 -46.481 1.00 64.44 828 ASN A CA 1
ATOM 6550 C C . ASN A 1 828 ? 33.333 1.446 -45.676 1.00 64.44 828 ASN A C 1
ATOM 6552 O O . ASN A 1 828 ? 33.154 2.148 -44.679 1.00 64.44 828 ASN A O 1
ATOM 6556 N N . ILE A 1 829 ? 34.552 1.089 -46.093 1.00 56.62 829 ILE A N 1
ATOM 6557 C CA . ILE A 1 829 ? 35.789 1.409 -45.347 1.00 56.62 829 ILE A CA 1
ATOM 6558 C C . ILE A 1 829 ? 36.837 2.084 -46.237 1.00 56.62 829 ILE A C 1
ATOM 6560 O O . ILE A 1 829 ? 37.613 2.913 -45.767 1.00 56.62 829 ILE A O 1
ATOM 6564 N N . SER A 1 830 ? 36.841 1.782 -47.533 1.00 50.25 830 SER A N 1
ATOM 6565 C CA . SER A 1 830 ? 37.545 2.561 -48.561 1.00 50.25 830 SER A CA 1
ATOM 6566 C C . SER A 1 830 ? 36.773 2.391 -49.865 1.00 50.25 830 SER A C 1
ATOM 6568 O O . SER A 1 830 ? 36.127 3.326 -50.326 1.00 50.25 830 SER A O 1
ATOM 6570 N N . ASP A 1 831 ? 36.691 1.144 -50.322 1.00 56.62 831 ASP A N 1
ATOM 6571 C CA . ASP A 1 831 ? 35.655 0.649 -51.223 1.00 56.62 831 ASP A CA 1
ATOM 6572 C C . ASP A 1 831 ? 34.520 -0.012 -50.416 1.00 56.62 831 ASP A C 1
ATOM 6574 O O . ASP A 1 831 ? 34.631 -0.201 -49.194 1.00 56.62 831 ASP A O 1
ATOM 6578 N N . SER A 1 832 ? 33.422 -0.370 -51.092 1.00 59.38 832 SER A N 1
ATOM 6579 C CA . SER A 1 832 ? 32.381 -1.220 -50.504 1.00 59.38 832 SER A CA 1
ATOM 6580 C C . SER A 1 832 ? 32.813 -2.683 -50.595 1.00 59.38 832 SER A C 1
ATOM 6582 O O . SER A 1 832 ? 33.041 -3.186 -51.693 1.00 59.38 832 SER A O 1
ATOM 6584 N N . ILE A 1 833 ? 32.917 -3.365 -49.455 1.00 65.31 833 ILE A N 1
ATOM 6585 C CA . ILE A 1 833 ? 33.240 -4.793 -49.373 1.00 65.31 833 ILE A CA 1
ATOM 6586 C C . ILE A 1 833 ? 31.923 -5.581 -49.286 1.00 65.31 833 ILE A C 1
ATOM 6588 O O . ILE A 1 833 ? 31.262 -5.509 -48.245 1.00 65.31 833 ILE A O 1
ATOM 6592 N N . PRO A 1 834 ? 31.520 -6.324 -50.338 1.00 74.44 834 PRO A N 1
ATOM 6593 C CA . PRO A 1 834 ? 30.401 -7.251 -50.268 1.00 74.44 834 PRO A CA 1
ATOM 6594 C C . PRO A 1 834 ? 30.866 -8.604 -49.711 1.00 74.44 834 PRO A C 1
ATOM 6596 O O . PRO A 1 834 ? 31.635 -9.316 -50.354 1.00 74.44 834 PRO A O 1
ATOM 6599 N N . VAL A 1 835 ? 30.357 -8.999 -48.544 1.00 80.38 835 VAL A N 1
ATOM 6600 C CA . VAL A 1 835 ? 30.465 -10.382 -48.057 1.00 80.38 835 VAL A CA 1
ATOM 6601 C C . VAL A 1 835 ? 29.212 -11.142 -48.479 1.00 80.38 835 VAL A C 1
ATOM 6603 O O . VAL A 1 835 ? 28.092 -10.801 -48.088 1.00 80.38 835 VAL A O 1
ATOM 6606 N N . LEU A 1 836 ? 29.408 -12.162 -49.313 1.00 85.44 836 LEU A N 1
ATOM 6607 C CA . LEU A 1 836 ? 28.350 -13.022 -49.829 1.00 85.44 836 LEU A CA 1
ATOM 6608 C C . LEU A 1 836 ? 28.097 -14.169 -48.846 1.00 85.44 836 LEU A C 1
ATOM 6610 O O . LEU A 1 836 ? 29.008 -14.943 -48.563 1.00 85.44 836 LEU A O 1
ATOM 6614 N N . ILE A 1 837 ? 26.868 -14.306 -48.349 1.00 87.38 837 ILE A N 1
ATOM 6615 C CA . ILE A 1 837 ? 26.476 -15.422 -47.482 1.00 87.38 837 ILE A CA 1
ATOM 6616 C C . ILE A 1 837 ? 25.490 -16.312 -48.247 1.00 87.38 837 ILE A C 1
ATOM 6618 O O . ILE A 1 837 ? 24.348 -15.894 -48.462 1.00 87.38 837 ILE A O 1
ATOM 6622 N N . PRO A 1 838 ? 25.895 -17.527 -48.665 1.00 90.00 838 PRO A N 1
ATOM 6623 C CA . PRO A 1 838 ? 25.016 -18.457 -49.369 1.00 90.00 838 PRO A CA 1
ATOM 6624 C C . PRO A 1 838 ? 23.782 -18.829 -48.541 1.00 90.00 838 PRO A C 1
ATOM 6626 O O . PRO A 1 838 ? 23.871 -18.978 -47.322 1.00 90.00 838 PRO A O 1
ATOM 6629 N N . GLU A 1 839 ? 22.642 -19.073 -49.199 1.00 89.12 839 GLU A N 1
ATOM 6630 C CA . GLU A 1 839 ? 21.390 -19.471 -48.528 1.00 89.12 839 GLU A CA 1
ATOM 6631 C C . GLU A 1 839 ? 21.580 -20.674 -47.585 1.00 89.12 839 GLU A C 1
ATOM 6633 O O . GLU A 1 839 ? 21.013 -20.711 -46.493 1.00 89.12 839 GLU A O 1
ATOM 6638 N N . SER A 1 840 ? 22.418 -21.639 -47.974 1.00 90.75 840 SER A N 1
ATOM 6639 C CA . SER A 1 840 ? 22.769 -22.805 -47.158 1.00 90.75 840 SER A CA 1
ATOM 6640 C C . SER A 1 840 ? 23.405 -22.424 -45.817 1.00 90.75 840 SER A C 1
ATOM 6642 O O . SER A 1 840 ? 23.067 -23.031 -44.801 1.00 90.75 840 SER A O 1
ATOM 6644 N N . VAL A 1 841 ? 24.263 -21.401 -45.791 1.00 91.25 841 VAL A N 1
ATOM 6645 C CA . VAL A 1 841 ? 24.910 -20.872 -44.579 1.00 91.25 841 VAL A CA 1
ATOM 6646 C C . VAL A 1 841 ? 23.926 -20.030 -43.770 1.00 91.25 841 VAL A C 1
ATOM 6648 O O . VAL A 1 841 ? 23.790 -20.249 -42.566 1.00 91.25 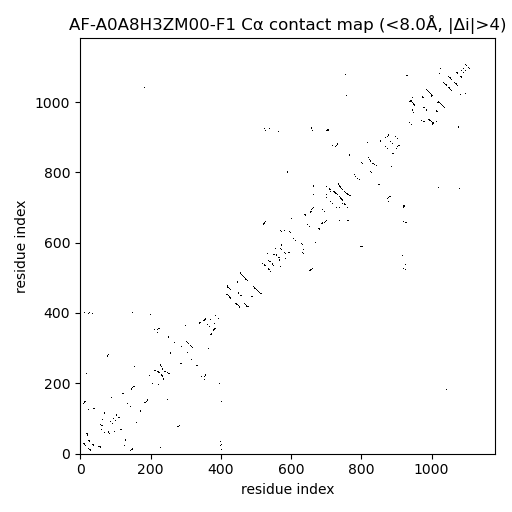841 VAL A O 1
ATOM 6651 N N . VAL A 1 842 ? 23.173 -19.132 -44.419 1.00 89.38 842 VAL A N 1
ATOM 6652 C CA . VAL A 1 842 ? 22.103 -18.336 -43.781 1.00 89.38 842 VAL A CA 1
ATOM 6653 C C . VAL A 1 842 ? 21.118 -19.253 -43.045 1.00 89.38 842 VAL A C 1
ATOM 6655 O O . VAL A 1 842 ? 20.757 -18.997 -41.896 1.00 89.38 842 VAL A O 1
ATOM 6658 N N . LYS A 1 843 ? 20.736 -20.368 -43.677 1.00 90.44 843 LYS A N 1
ATOM 6659 C CA . LYS A 1 843 ? 19.870 -21.393 -43.094 1.00 90.44 843 LYS A CA 1
ATOM 6660 C C . LYS A 1 843 ? 20.565 -22.196 -41.993 1.00 90.44 843 LYS A C 1
ATOM 6662 O O . LYS A 1 843 ? 20.004 -22.308 -40.912 1.00 90.44 843 LYS A O 1
ATOM 6667 N N . ALA A 1 844 ? 21.759 -22.748 -42.223 1.00 91.75 844 ALA A N 1
ATOM 6668 C CA . ALA A 1 844 ? 22.447 -23.583 -41.229 1.00 91.75 844 ALA A CA 1
ATOM 6669 C C . ALA A 1 844 ? 22.735 -22.825 -39.919 1.00 91.75 844 ALA A C 1
ATOM 6671 O O . ALA A 1 844 ? 22.522 -23.359 -38.831 1.00 91.75 844 ALA A O 1
ATOM 6672 N N . THR A 1 845 ? 23.138 -21.557 -40.024 1.00 90.88 845 THR A N 1
ATOM 6673 C CA . THR A 1 845 ? 23.354 -20.669 -38.871 1.00 90.88 845 THR A CA 1
ATOM 6674 C C . THR A 1 845 ? 22.045 -20.301 -38.162 1.00 90.88 845 THR A C 1
ATOM 6676 O O . THR A 1 845 ? 22.028 -20.227 -36.934 1.00 90.88 845 THR A O 1
ATOM 6679 N N . PHE A 1 846 ? 20.928 -20.157 -38.891 1.00 91.31 846 PHE A N 1
ATOM 6680 C CA . PHE A 1 846 ? 19.595 -20.017 -38.289 1.00 91.31 846 PHE A CA 1
ATOM 6681 C C . PHE A 1 846 ? 19.187 -21.280 -37.519 1.00 91.31 846 PHE A C 1
ATOM 6683 O O . PHE A 1 846 ? 18.705 -21.170 -36.392 1.00 91.31 846 PHE A O 1
ATOM 6690 N N . GLU A 1 847 ? 19.378 -22.475 -38.099 1.00 91.62 847 GLU A N 1
ATOM 6691 C CA . GLU A 1 847 ? 19.063 -23.739 -37.419 1.00 91.62 847 GLU A CA 1
ATOM 6692 C C . GLU A 1 847 ? 19.848 -23.843 -36.106 1.00 91.62 847 GLU A C 1
ATOM 6694 O O . GLU A 1 847 ? 19.242 -24.070 -35.062 1.00 91.62 847 GLU A O 1
ATOM 6699 N N . ALA A 1 848 ? 21.165 -23.600 -36.131 1.00 88.75 848 ALA A N 1
ATOM 6700 C CA . ALA A 1 848 ? 22.012 -23.620 -34.936 1.00 88.75 848 ALA A CA 1
ATOM 6701 C C . ALA A 1 848 ? 21.537 -22.619 -33.865 1.00 88.75 848 ALA A C 1
ATOM 6703 O O . ALA A 1 848 ? 21.320 -22.997 -32.715 1.00 88.75 848 ALA A O 1
ATOM 6704 N N . ALA A 1 849 ? 21.288 -21.366 -34.255 1.00 88.88 849 ALA A N 1
ATOM 6705 C CA . ALA A 1 849 ? 20.863 -20.296 -33.353 1.00 88.88 849 ALA A CA 1
ATOM 6706 C C . ALA A 1 849 ? 19.457 -20.475 -32.752 1.00 88.88 849 ALA A C 1
ATOM 6708 O O . ALA A 1 849 ? 19.161 -19.907 -31.698 1.00 88.88 849 ALA A O 1
ATOM 6709 N N . MET A 1 850 ? 18.570 -21.212 -33.427 1.00 90.62 850 MET A N 1
ATOM 6710 C CA . MET A 1 850 ? 17.158 -21.341 -33.048 1.00 90.62 850 MET A CA 1
ATOM 6711 C C . MET A 1 850 ? 16.771 -22.745 -32.570 1.00 90.62 850 MET A C 1
ATOM 6713 O O . MET A 1 850 ? 15.652 -22.910 -32.079 1.00 90.62 850 MET A O 1
ATOM 6717 N N . LYS A 1 851 ? 17.659 -23.747 -32.666 1.00 90.56 851 LYS A N 1
ATOM 6718 C CA . LYS A 1 851 ? 17.365 -25.150 -32.331 1.00 90.56 851 LYS A CA 1
ATOM 6719 C C . LYS A 1 851 ? 16.762 -25.312 -30.937 1.00 90.56 851 LYS A C 1
ATOM 6721 O O . LYS A 1 851 ? 15.631 -25.771 -30.819 1.00 90.56 851 LYS A O 1
ATOM 6726 N N . ALA A 1 852 ? 17.479 -24.914 -29.885 1.00 89.38 852 ALA A N 1
ATOM 6727 C CA . ALA A 1 852 ? 17.015 -25.122 -28.512 1.00 89.38 852 ALA A CA 1
ATOM 6728 C C . ALA A 1 852 ? 15.698 -24.369 -28.189 1.00 89.38 852 ALA A C 1
ATOM 6730 O O . ALA A 1 852 ? 14.799 -24.995 -27.624 1.00 89.38 852 ALA A O 1
ATOM 6731 N N . PRO A 1 853 ? 15.491 -23.099 -28.607 1.00 92.06 853 PRO A N 1
ATOM 6732 C CA . PRO A 1 853 ? 14.188 -22.432 -28.528 1.00 92.06 853 PRO A CA 1
ATOM 6733 C C . PRO A 1 853 ? 13.052 -23.163 -29.256 1.00 92.06 853 PRO A C 1
ATOM 6735 O O . PRO A 1 853 ? 11.948 -23.271 -28.722 1.00 92.06 853 PRO A O 1
ATOM 6738 N N . ILE A 1 854 ? 13.304 -23.659 -30.470 1.00 94.62 854 ILE A N 1
ATOM 6739 C CA . ILE A 1 854 ? 12.306 -24.344 -31.303 1.00 94.62 854 ILE A CA 1
ATOM 6740 C C . ILE A 1 854 ? 11.941 -25.707 -30.703 1.00 94.62 854 ILE A C 1
ATOM 6742 O O . ILE A 1 854 ? 10.753 -25.996 -30.563 1.00 94.62 854 ILE A O 1
ATOM 6746 N N . ASP A 1 855 ? 12.930 -26.500 -30.289 1.00 94.19 855 ASP A N 1
ATOM 6747 C CA . ASP A 1 855 ? 12.737 -27.817 -29.670 1.00 94.19 855 ASP A CA 1
ATOM 6748 C C . ASP A 1 855 ? 11.990 -27.697 -28.328 1.00 94.19 855 ASP A C 1
ATOM 6750 O O . ASP A 1 855 ? 11.044 -28.442 -28.060 1.00 94.19 855 ASP A O 1
ATOM 6754 N N . MET A 1 856 ? 12.364 -26.714 -27.497 1.00 93.81 856 MET A N 1
ATOM 6755 C CA . MET A 1 856 ? 11.708 -26.440 -26.214 1.00 93.81 856 MET A CA 1
ATOM 6756 C C . MET A 1 856 ? 10.247 -26.004 -26.411 1.00 93.81 856 MET A C 1
ATOM 6758 O O . MET A 1 856 ? 9.348 -26.492 -25.722 1.00 93.81 856 MET A O 1
ATOM 6762 N N . ALA A 1 857 ? 9.980 -25.137 -27.393 1.00 95.94 857 ALA A N 1
ATOM 6763 C CA . ALA A 1 857 ? 8.616 -24.765 -27.753 1.00 95.94 857 ALA A CA 1
ATOM 6764 C C . ALA A 1 857 ? 7.822 -25.959 -28.312 1.00 95.94 857 ALA A C 1
ATOM 6766 O O . ALA A 1 857 ? 6.663 -26.136 -27.943 1.00 95.94 857 ALA A O 1
ATOM 6767 N N . GLN A 1 858 ? 8.427 -26.813 -29.148 1.00 96.50 858 GLN A N 1
ATOM 6768 C CA . GLN A 1 858 ? 7.779 -28.018 -29.677 1.00 96.50 858 GLN A CA 1
ATOM 6769 C C . GLN A 1 858 ? 7.366 -28.973 -28.553 1.00 96.50 858 GLN A C 1
ATOM 6771 O O . GLN A 1 858 ? 6.217 -29.417 -28.519 1.00 96.50 858 GLN A O 1
ATOM 6776 N N . LYS A 1 859 ? 8.272 -29.246 -27.604 1.00 95.94 859 LYS A N 1
ATOM 6777 C CA . LYS A 1 859 ? 8.010 -30.072 -26.417 1.00 95.94 859 LYS A CA 1
ATOM 6778 C C . LYS A 1 859 ? 6.776 -29.574 -25.658 1.00 95.94 859 LYS A C 1
ATOM 6780 O O . LYS A 1 859 ? 5.826 -30.334 -25.474 1.00 95.94 859 LYS A O 1
ATOM 6785 N N . HIS A 1 860 ? 6.752 -28.299 -25.274 1.00 94.75 860 HIS A N 1
ATOM 6786 C CA . HIS A 1 860 ? 5.664 -27.761 -24.454 1.00 94.75 860 HIS A CA 1
ATOM 6787 C C . HIS A 1 860 ? 4.353 -27.531 -25.238 1.00 94.75 860 HIS A C 1
ATOM 6789 O O . HIS A 1 860 ? 3.272 -27.620 -24.655 1.00 94.75 860 HIS A O 1
ATOM 6795 N N . ILE A 1 861 ? 4.400 -27.350 -26.566 1.00 95.81 861 ILE A N 1
ATOM 6796 C CA . ILE A 1 861 ? 3.207 -27.394 -27.438 1.00 95.81 861 ILE A CA 1
ATOM 6797 C C . ILE A 1 861 ? 2.624 -28.817 -27.505 1.00 95.81 861 ILE A C 1
ATOM 6799 O O . ILE A 1 861 ? 1.407 -28.986 -27.389 1.00 95.81 861 ILE A O 1
ATOM 6803 N N . ASN A 1 862 ? 3.470 -29.844 -27.626 1.00 93.94 862 ASN A N 1
ATOM 6804 C CA . ASN A 1 862 ? 3.039 -31.244 -27.606 1.00 93.94 862 ASN A CA 1
ATOM 6805 C C . ASN A 1 862 ? 2.447 -31.639 -26.241 1.00 93.94 862 ASN A C 1
ATOM 6807 O O . ASN A 1 862 ? 1.428 -32.326 -26.185 1.00 93.94 862 ASN A O 1
ATOM 6811 N N . GLU A 1 863 ? 3.036 -31.174 -25.135 1.00 89.50 863 GLU A N 1
ATOM 6812 C CA . GLU A 1 863 ? 2.489 -31.362 -23.784 1.00 89.50 863 GLU A CA 1
ATOM 6813 C C . GLU A 1 863 ? 1.141 -30.654 -23.597 1.00 89.50 863 GLU A C 1
ATOM 6815 O O . GLU A 1 863 ? 0.210 -31.274 -23.082 1.00 89.50 863 GLU A O 1
ATOM 6820 N N . LEU A 1 864 ? 0.990 -29.411 -24.075 1.00 89.25 864 LEU A N 1
ATOM 6821 C CA . LEU A 1 864 ? -0.287 -28.684 -24.077 1.00 89.25 864 LEU A CA 1
ATOM 6822 C C . LEU A 1 864 ? -1.380 -29.473 -24.819 1.00 89.25 864 LEU A C 1
ATOM 6824 O O . LEU A 1 864 ? -2.492 -29.619 -24.307 1.00 89.25 864 LEU A O 1
ATOM 6828 N N . GLY A 1 865 ? -1.059 -30.006 -26.003 1.00 87.25 865 GLY A N 1
ATOM 6829 C CA . GLY A 1 865 ? -1.965 -30.855 -26.782 1.00 87.25 865 GLY A CA 1
ATOM 6830 C C . GLY A 1 865 ? -2.345 -32.139 -26.047 1.00 87.25 865 GLY A C 1
ATOM 6831 O O . GLY A 1 865 ? -3.532 -32.427 -25.890 1.00 87.25 865 GLY A O 1
ATOM 6832 N N . ARG A 1 866 ? -1.349 -32.864 -25.523 1.00 86.88 866 ARG A N 1
ATOM 6833 C CA . ARG A 1 866 ? -1.527 -34.138 -24.807 1.00 86.88 866 ARG A CA 1
ATOM 6834 C C . ARG A 1 866 ? -2.333 -34.004 -23.512 1.00 86.88 866 ARG A C 1
ATOM 6836 O O . ARG A 1 866 ? -3.128 -34.889 -23.214 1.00 86.88 866 ARG A O 1
ATOM 6843 N N . LEU A 1 867 ? -2.095 -32.953 -22.727 1.00 79.25 867 LEU A N 1
ATOM 6844 C CA . LEU A 1 867 ? -2.706 -32.768 -21.404 1.00 79.25 867 LEU A CA 1
ATOM 6845 C C . LEU A 1 867 ? -4.072 -32.074 -21.467 1.00 79.25 867 LEU A C 1
ATOM 6847 O O . LEU A 1 867 ? -4.955 -32.398 -20.679 1.00 79.25 867 LEU A O 1
ATOM 6851 N N . TYR A 1 868 ? -4.255 -31.126 -22.392 1.00 80.06 868 TYR A N 1
ATOM 6852 C CA . TYR A 1 868 ? -5.414 -30.226 -22.379 1.00 80.06 868 TYR A CA 1
ATOM 6853 C C . TYR A 1 868 ? -6.181 -30.164 -23.711 1.00 80.06 868 TYR A C 1
ATOM 6855 O O . TYR A 1 868 ? -7.350 -29.786 -23.711 1.00 80.06 868 TYR A O 1
ATOM 6863 N N . GLY A 1 869 ? -5.588 -30.554 -24.846 1.00 76.38 869 GLY A N 1
ATOM 6864 C CA . GLY A 1 869 ? -6.155 -30.319 -26.186 1.00 76.38 869 GLY A CA 1
ATOM 6865 C C . GLY A 1 869 ? -7.511 -30.987 -26.469 1.00 76.38 869 GLY A C 1
ATOM 6866 O O . GLY A 1 869 ? -8.287 -30.489 -27.291 1.00 76.38 869 GLY A O 1
ATOM 6867 N N . ALA A 1 870 ? -7.823 -32.085 -25.774 1.00 71.81 870 ALA A N 1
ATOM 6868 C CA . ALA A 1 870 ? -9.111 -32.773 -25.880 1.00 71.81 870 ALA A CA 1
ATOM 6869 C C . ALA A 1 870 ? -10.221 -32.101 -25.047 1.00 71.81 870 ALA A C 1
ATOM 6871 O O . ALA A 1 870 ? -11.344 -31.950 -25.531 1.00 71.81 870 ALA A O 1
ATOM 6872 N N . SER A 1 871 ? -9.900 -31.688 -23.817 1.00 65.31 871 SER A N 1
ATOM 6873 C CA . SER A 1 871 ? -10.851 -31.226 -22.796 1.00 65.31 871 SER A CA 1
ATOM 6874 C C . SER A 1 871 ? -11.006 -29.702 -22.717 1.00 65.31 871 SER A C 1
ATOM 6876 O O . SER A 1 871 ? -12.028 -29.224 -22.233 1.00 65.31 871 SER A O 1
ATOM 6878 N N . HIS A 1 872 ? -10.029 -28.930 -23.203 1.00 71.12 872 HIS A N 1
ATOM 6879 C CA . HIS A 1 872 ? -9.938 -27.486 -22.975 1.00 71.12 872 HIS A CA 1
ATOM 6880 C C . HIS A 1 872 ? -9.836 -26.653 -24.250 1.00 71.12 872 HIS A C 1
ATOM 6882 O O . HIS A 1 872 ? -9.413 -27.101 -25.319 1.00 71.12 872 HIS A O 1
ATOM 6888 N N . GLN A 1 873 ? -10.157 -25.366 -24.111 1.00 82.81 873 GLN A N 1
ATOM 6889 C CA . GLN A 1 873 ? -9.844 -24.372 -25.124 1.00 82.81 873 GLN A CA 1
ATOM 6890 C C . GLN A 1 873 ? -8.375 -23.947 -25.015 1.00 82.81 873 GLN A C 1
ATOM 6892 O O . GLN A 1 873 ? -8.027 -23.004 -24.307 1.00 82.81 873 GLN A O 1
ATOM 6897 N N . CYS A 1 874 ? -7.504 -24.651 -25.734 1.00 88.31 874 CYS A N 1
ATOM 6898 C CA . CYS A 1 874 ? -6.085 -24.316 -25.807 1.00 88.31 874 CYS A CA 1
ATOM 6899 C C . CYS A 1 874 ? -5.793 -23.113 -26.728 1.00 88.31 874 CYS A C 1
ATOM 6901 O O . CYS A 1 874 ? -6.489 -22.854 -27.722 1.00 88.31 874 CYS A O 1
ATOM 6903 N N . ARG A 1 875 ? -4.714 -22.395 -26.410 1.00 89.62 875 ARG A N 1
ATOM 6904 C CA . ARG A 1 875 ? -4.079 -21.340 -27.209 1.00 89.62 875 ARG A CA 1
ATOM 6905 C C . ARG A 1 875 ? -2.562 -21.421 -27.055 1.00 89.62 875 ARG A C 1
ATOM 6907 O O . ARG A 1 875 ? -2.065 -21.725 -25.976 1.00 89.62 875 ARG A O 1
ATOM 6914 N N . VAL A 1 876 ? -1.844 -21.048 -28.108 1.00 92.75 876 VAL A N 1
ATOM 6915 C CA . VAL A 1 876 ? -0.421 -20.695 -28.039 1.00 92.75 876 VAL A CA 1
ATOM 6916 C C . VAL A 1 876 ? -0.318 -19.224 -28.424 1.00 92.75 876 VAL A C 1
ATOM 6918 O O . VAL A 1 876 ? -0.838 -18.827 -29.470 1.00 92.75 876 VAL A O 1
ATOM 6921 N N . VAL A 1 877 ? 0.284 -18.408 -27.562 1.00 91.56 877 VAL A N 1
ATOM 6922 C CA . VAL A 1 877 ? 0.426 -16.959 -27.750 1.00 91.56 877 VAL A CA 1
ATOM 6923 C C . VAL A 1 877 ? 1.908 -16.627 -27.767 1.00 91.56 877 VAL A C 1
ATOM 6925 O O . VAL A 1 877 ? 2.629 -16.943 -26.825 1.00 91.56 877 VAL A O 1
ATOM 6928 N N . VAL A 1 878 ? 2.355 -16.011 -28.855 1.00 90.00 878 VAL A N 1
ATOM 6929 C CA . VAL A 1 878 ? 3.771 -15.834 -29.170 1.00 90.00 878 VAL A CA 1
ATOM 6930 C C . VAL A 1 878 ? 4.104 -14.349 -29.258 1.00 90.00 878 VAL A C 1
ATOM 6932 O O . VAL A 1 878 ? 3.402 -13.584 -29.921 1.00 90.00 878 VAL A O 1
ATOM 6935 N N . THR A 1 879 ? 5.188 -13.941 -28.613 1.00 87.31 879 THR A N 1
ATOM 6936 C CA . THR A 1 879 ? 5.747 -12.588 -28.651 1.00 87.31 879 THR A CA 1
ATOM 6937 C C . THR A 1 879 ? 7.267 -12.655 -28.869 1.00 87.31 879 THR A C 1
ATOM 6939 O O . THR A 1 879 ? 7.810 -13.716 -29.190 1.00 87.31 879 THR A O 1
ATOM 6942 N N . GLY A 1 880 ? 7.945 -11.515 -28.770 1.00 82.44 880 GLY A N 1
ATOM 6943 C CA . GLY A 1 880 ? 9.391 -11.405 -28.946 1.00 82.44 880 GLY A CA 1
ATOM 6944 C C . GLY A 1 880 ? 9.825 -11.045 -30.367 1.00 82.44 880 GLY A C 1
ATOM 6945 O O . GLY A 1 880 ? 9.049 -11.093 -31.327 1.00 82.44 880 GLY A O 1
ATOM 6946 N N . GLY A 1 881 ? 11.087 -10.629 -30.490 1.00 80.06 881 GLY A N 1
ATOM 6947 C CA . GLY A 1 881 ? 11.683 -10.194 -31.755 1.00 80.06 881 GLY A CA 1
ATOM 6948 C C . GLY A 1 881 ? 11.919 -11.352 -32.724 1.00 80.06 881 GLY A C 1
ATOM 6949 O O . GLY A 1 881 ? 11.486 -11.285 -33.873 1.00 80.06 881 GLY A O 1
ATOM 6950 N N . SER A 1 882 ? 12.530 -12.438 -32.247 1.00 85.88 882 SER A N 1
ATOM 6951 C CA . SER A 1 882 ? 12.900 -13.601 -33.066 1.00 85.88 882 SER A CA 1
ATOM 6952 C C . SER A 1 882 ? 11.675 -14.338 -33.623 1.00 85.88 882 SER A C 1
ATOM 6954 O O . SER A 1 882 ? 11.717 -14.843 -34.743 1.00 85.88 882 SER A O 1
ATOM 6956 N N . ALA A 1 883 ? 10.542 -14.326 -32.907 1.00 87.31 883 ALA A N 1
ATOM 6957 C CA . ALA A 1 883 ? 9.283 -14.912 -33.380 1.00 87.31 883 ALA A CA 1
ATOM 6958 C C . ALA A 1 883 ? 8.725 -14.256 -34.655 1.00 87.31 883 ALA A C 1
ATOM 6960 O O . ALA A 1 883 ? 7.886 -14.860 -35.323 1.00 87.31 883 ALA A O 1
ATOM 6961 N N . ARG A 1 884 ? 9.165 -13.036 -35.003 1.00 82.75 884 ARG A N 1
ATOM 6962 C CA . ARG A 1 884 ? 8.716 -12.354 -36.225 1.00 82.75 884 ARG A CA 1
ATOM 6963 C C . ARG A 1 884 ? 9.178 -13.081 -37.487 1.00 82.75 884 ARG A C 1
ATOM 6965 O O . ARG A 1 884 ? 8.455 -13.043 -38.480 1.00 82.75 884 ARG A O 1
ATOM 6972 N N . HIS A 1 885 ? 10.326 -13.762 -37.437 1.00 85.25 885 HIS A N 1
ATOM 6973 C CA . HIS A 1 885 ? 10.905 -14.468 -38.578 1.00 85.25 885 HIS A CA 1
ATOM 6974 C C . HIS A 1 885 ? 9.972 -15.577 -39.093 1.00 85.25 885 HIS A C 1
ATOM 6976 O O . HIS A 1 885 ? 9.461 -16.388 -38.312 1.00 85.25 885 HIS A O 1
ATOM 6982 N N . PHE A 1 886 ? 9.763 -15.627 -40.414 1.00 85.75 886 PHE A N 1
ATOM 6983 C CA . PHE A 1 886 ? 8.750 -16.479 -41.051 1.00 85.75 886 PHE A CA 1
ATOM 6984 C C . PHE A 1 886 ? 8.884 -17.959 -40.649 1.00 85.75 886 PHE A C 1
ATOM 6986 O O . PHE A 1 886 ? 7.884 -18.610 -40.353 1.00 85.75 886 PHE A O 1
ATOM 6993 N N . GLU A 1 887 ? 10.114 -18.478 -40.565 1.00 89.00 887 GLU A N 1
ATOM 6994 C CA . GLU A 1 887 ? 10.377 -19.891 -40.277 1.00 89.00 887 GLU A CA 1
ATOM 6995 C C . GLU A 1 887 ? 9.991 -20.280 -38.841 1.00 89.00 887 GLU A C 1
ATOM 6997 O O . GLU A 1 887 ? 9.462 -21.372 -38.617 1.00 89.00 887 GLU A O 1
ATOM 7002 N N . VAL A 1 888 ? 10.159 -19.366 -37.874 1.00 90.50 888 VAL A N 1
ATOM 7003 C CA . VAL A 1 888 ? 9.696 -19.574 -36.490 1.00 90.50 888 VAL A CA 1
ATOM 7004 C C . VAL A 1 888 ? 8.171 -19.636 -36.474 1.00 90.50 888 VAL A C 1
ATOM 7006 O O . VAL A 1 888 ? 7.591 -20.575 -35.925 1.00 90.50 888 VAL A O 1
ATOM 7009 N N . GLN A 1 889 ? 7.500 -18.701 -37.159 1.00 91.50 889 GLN A N 1
ATOM 7010 C CA . GLN A 1 889 ? 6.042 -18.736 -37.276 1.00 91.50 889 GLN A CA 1
ATOM 7011 C C . GLN A 1 889 ? 5.550 -20.018 -37.963 1.00 91.50 889 GLN A C 1
ATOM 7013 O O . GLN A 1 889 ? 4.570 -20.615 -37.513 1.00 91.50 889 GLN A O 1
ATOM 7018 N N . ARG A 1 890 ? 6.216 -20.456 -39.039 1.00 92.06 890 ARG A N 1
ATOM 7019 C CA . ARG A 1 890 ? 5.866 -21.660 -39.804 1.00 92.06 890 ARG A CA 1
ATOM 7020 C C . ARG A 1 890 ? 5.960 -22.914 -38.935 1.00 92.06 890 ARG A C 1
ATOM 7022 O O . ARG A 1 890 ? 5.000 -23.684 -38.898 1.00 92.06 890 ARG A O 1
ATOM 7029 N N . ARG A 1 891 ? 7.060 -23.088 -38.191 1.00 94.31 891 ARG A N 1
ATOM 7030 C CA . ARG A 1 891 ? 7.247 -24.220 -37.264 1.00 94.31 891 ARG A CA 1
ATOM 7031 C C . ARG A 1 891 ? 6.222 -24.216 -36.142 1.00 94.31 891 ARG A C 1
ATOM 7033 O O . ARG A 1 891 ? 5.549 -25.220 -35.957 1.00 94.31 891 ARG A O 1
ATOM 7040 N N . LEU A 1 892 ? 6.006 -23.087 -35.465 1.00 95.75 892 LEU A N 1
ATOM 7041 C CA . LEU A 1 892 ? 5.020 -23.014 -34.379 1.00 95.75 892 LEU A CA 1
ATOM 7042 C C . LEU A 1 892 ? 3.589 -23.291 -34.875 1.00 95.75 892 LEU A C 1
ATOM 7044 O O . LEU A 1 892 ? 2.824 -23.972 -34.191 1.00 95.75 892 LEU A O 1
ATOM 7048 N N . ARG A 1 893 ? 3.222 -22.833 -36.084 1.00 95.19 893 ARG A N 1
ATOM 7049 C CA . ARG A 1 893 ? 1.933 -23.169 -36.724 1.00 95.19 893 ARG A CA 1
ATOM 7050 C C . ARG A 1 893 ? 1.815 -24.668 -37.023 1.00 95.19 893 ARG A C 1
ATOM 7052 O O . ARG A 1 893 ? 0.740 -25.229 -36.819 1.00 95.19 893 ARG A O 1
ATOM 7059 N N . GLN A 1 894 ? 2.898 -25.299 -37.475 1.00 95.75 894 GLN A N 1
ATOM 7060 C CA . GLN A 1 894 ? 2.957 -26.732 -37.762 1.00 95.75 894 GLN A CA 1
ATOM 7061 C C . GLN A 1 894 ? 2.889 -27.570 -36.472 1.00 95.75 894 GLN A C 1
ATOM 7063 O O . GLN A 1 894 ? 2.028 -28.435 -36.366 1.00 95.75 894 GLN A O 1
ATOM 7068 N N . TYR A 1 895 ? 3.674 -27.246 -35.442 1.00 96.81 895 TYR A N 1
ATOM 7069 C CA . TYR A 1 895 ? 3.653 -27.957 -34.157 1.00 96.81 895 TYR A CA 1
ATOM 7070 C C . TYR A 1 895 ? 2.293 -27.874 -33.457 1.00 96.81 895 TYR A C 1
ATOM 7072 O O . TYR A 1 895 ? 1.831 -28.868 -32.909 1.00 96.81 895 TYR A O 1
ATOM 7080 N N . CYS A 1 896 ? 1.596 -26.732 -33.526 1.00 94.69 896 CYS A N 1
ATOM 7081 C CA . CYS A 1 896 ? 0.230 -26.637 -32.997 1.00 94.69 896 CYS A CA 1
ATOM 7082 C C . CYS A 1 896 ? -0.736 -27.593 -33.718 1.00 94.69 896 CYS A C 1
ATOM 7084 O O . CYS A 1 896 ? -1.592 -28.196 -33.075 1.00 94.69 896 CYS A O 1
ATOM 7086 N N . LYS A 1 897 ? -0.593 -27.752 -35.041 1.00 93.31 897 LYS A N 1
ATOM 7087 C CA . LYS A 1 897 ? -1.393 -28.689 -35.843 1.00 93.31 897 LYS A CA 1
ATOM 7088 C C . LYS A 1 897 ? -1.070 -30.144 -35.483 1.00 93.31 897 LYS A C 1
ATOM 7090 O O . LYS A 1 897 ? -1.995 -30.931 -35.300 1.00 93.31 897 LYS A O 1
ATOM 7095 N N . ASP A 1 898 ? 0.210 -30.484 -35.354 1.00 93.38 898 ASP A N 1
ATOM 7096 C CA . ASP A 1 898 ? 0.664 -31.852 -35.066 1.00 93.38 898 ASP A CA 1
ATOM 7097 C C . ASP A 1 898 ? 0.334 -32.284 -33.626 1.00 93.38 898 ASP A C 1
ATOM 7099 O O . ASP A 1 898 ? -0.035 -33.432 -33.394 1.00 93.38 898 ASP A O 1
ATOM 7103 N N . ALA A 1 899 ? 0.336 -31.343 -32.676 1.00 91.44 899 ALA A N 1
ATOM 7104 C CA . ALA A 1 899 ? -0.174 -31.524 -31.314 1.00 91.44 899 ALA A CA 1
ATOM 7105 C C . ALA A 1 899 ? -1.720 -31.549 -31.218 1.00 91.44 899 ALA A C 1
ATOM 7107 O O . ALA A 1 899 ? -2.272 -31.548 -30.116 1.00 91.44 899 ALA A O 1
ATOM 7108 N N . GLY A 1 900 ? -2.440 -31.533 -32.347 1.00 88.94 900 GLY A N 1
ATOM 7109 C CA . GLY A 1 900 ? -3.904 -31.611 -32.398 1.00 88.94 900 GLY A CA 1
ATOM 7110 C C . GLY A 1 900 ? -4.645 -30.358 -31.913 1.00 88.94 900 GLY A C 1
ATOM 7111 O O . GLY A 1 900 ? -5.852 -30.415 -31.663 1.00 88.94 900 GLY A O 1
ATOM 7112 N N . LEU A 1 901 ? -3.966 -29.214 -31.765 1.00 89.50 901 LEU A N 1
ATOM 7113 C CA . LEU A 1 901 ? -4.588 -27.990 -31.263 1.00 89.50 901 LEU A CA 1
ATOM 7114 C C . LEU A 1 901 ? -5.533 -27.392 -32.313 1.00 89.50 901 LEU A C 1
ATOM 7116 O O . LEU A 1 901 ? -5.129 -27.003 -33.407 1.00 89.50 901 LEU A O 1
ATOM 7120 N N . LYS A 1 902 ? -6.806 -27.228 -31.932 1.00 84.88 902 LYS A N 1
ATOM 7121 C CA . LYS A 1 902 ? -7.892 -26.684 -32.777 1.00 84.88 902 LYS A CA 1
ATOM 7122 C C . LYS A 1 902 ? -7.653 -25.253 -33.294 1.00 84.88 902 LYS A C 1
ATOM 7124 O O . LYS A 1 902 ? -8.408 -24.776 -34.136 1.00 84.88 902 LYS A O 1
ATOM 7129 N N . PHE A 1 903 ? -6.644 -24.546 -32.781 1.00 85.44 903 PHE A N 1
ATOM 7130 C CA . PHE A 1 903 ? -6.390 -23.132 -33.055 1.00 85.44 903 PHE A CA 1
ATOM 7131 C C . PHE A 1 903 ? -4.918 -22.897 -33.411 1.00 85.44 903 PHE A C 1
ATOM 7133 O O . PHE A 1 903 ? -4.017 -23.400 -32.743 1.00 85.44 903 PHE A O 1
ATOM 7140 N N . LYS A 1 904 ? -4.680 -22.087 -34.451 1.00 88.38 904 LYS A N 1
ATOM 7141 C CA . LYS A 1 904 ? -3.336 -21.632 -34.848 1.00 88.38 904 LYS A CA 1
ATOM 7142 C C . LYS A 1 904 ? -2.722 -20.744 -33.744 1.00 88.38 904 LYS A C 1
ATOM 7144 O O . LYS A 1 904 ? -3.479 -20.058 -33.052 1.00 88.38 904 LYS A O 1
ATOM 7149 N N . PRO A 1 905 ? -1.383 -20.697 -33.604 1.00 91.19 905 PRO A N 1
ATOM 7150 C CA . PRO A 1 905 ? -0.724 -19.780 -32.678 1.00 91.19 905 PRO A CA 1
ATOM 7151 C C . PRO A 1 905 ? -1.008 -18.320 -33.054 1.00 91.19 905 PRO A C 1
ATOM 7153 O O . PRO A 1 905 ? -1.114 -17.976 -34.237 1.00 91.19 905 PRO A O 1
ATOM 7156 N N . ILE A 1 906 ? -1.130 -17.474 -32.033 1.00 89.06 906 ILE A N 1
ATOM 7157 C CA . ILE A 1 906 ? -1.459 -16.051 -32.148 1.00 89.06 906 ILE A CA 1
ATOM 7158 C C . ILE A 1 906 ? -0.201 -15.238 -31.840 1.00 89.06 906 ILE A C 1
ATOM 7160 O O . ILE A 1 906 ? 0.347 -15.342 -30.747 1.00 89.06 906 ILE A O 1
ATOM 7164 N N . PHE A 1 907 ? 0.243 -14.423 -32.795 1.00 86.69 907 PHE A N 1
ATOM 7165 C CA . PHE A 1 907 ? 1.457 -13.613 -32.682 1.00 86.69 907 PHE A CA 1
ATOM 7166 C C . PHE A 1 907 ? 1.084 -12.188 -32.243 1.00 86.69 907 PHE A C 1
ATOM 7168 O O . PHE A 1 907 ? 0.374 -11.477 -32.954 1.00 86.69 907 PHE A O 1
ATOM 7175 N N . ALA A 1 908 ? 1.495 -11.796 -31.038 1.00 79.19 908 ALA A N 1
ATOM 7176 C CA . ALA A 1 908 ? 0.959 -10.647 -30.310 1.00 79.19 908 ALA A CA 1
ATOM 7177 C C . ALA A 1 908 ? 1.870 -9.408 -30.412 1.00 79.19 908 ALA A C 1
ATOM 7179 O O . ALA A 1 908 ? 2.587 -9.057 -29.477 1.00 79.19 908 ALA A O 1
ATOM 7180 N N . TYR A 1 909 ? 1.827 -8.728 -31.561 1.00 72.25 909 TYR A N 1
ATOM 7181 C CA . TYR A 1 909 ? 2.685 -7.573 -31.877 1.00 72.25 909 TYR A CA 1
ATOM 7182 C C . TYR A 1 909 ? 1.968 -6.204 -31.822 1.00 72.25 909 TYR A C 1
ATOM 7184 O O . TYR A 1 909 ? 2.364 -5.295 -32.548 1.00 72.25 909 TYR A O 1
ATOM 7192 N N . ASP A 1 910 ? 0.916 -6.054 -31.002 1.00 56.22 910 ASP A N 1
ATOM 7193 C CA . ASP A 1 910 ? 0.032 -4.868 -30.984 1.00 56.22 910 ASP A CA 1
ATOM 7194 C C . ASP A 1 910 ? 0.781 -3.530 -30.829 1.00 56.22 910 ASP A C 1
ATOM 7196 O O . ASP A 1 910 ? 1.532 -3.318 -29.874 1.00 56.22 910 ASP A O 1
ATOM 7200 N N . THR A 1 911 ? 0.518 -2.613 -31.762 1.00 49.56 911 THR A N 1
ATOM 7201 C CA . THR A 1 911 ? 1.077 -1.256 -31.843 1.00 49.56 911 THR A CA 1
ATOM 7202 C C . THR A 1 911 ? 0.140 -0.170 -31.301 1.00 49.56 911 THR A C 1
ATOM 7204 O O . THR A 1 911 ? 0.545 0.989 -31.209 1.00 49.56 911 THR A O 1
ATOM 7207 N N . ALA A 1 912 ? -1.112 -0.494 -30.951 1.00 39.69 912 ALA A N 1
ATOM 7208 C CA . ALA A 1 912 ? -2.159 0.493 -30.662 1.00 39.69 912 ALA A CA 1
ATOM 7209 C C . ALA A 1 912 ? -1.895 1.365 -29.417 1.00 39.69 912 ALA A C 1
ATOM 7211 O O . ALA A 1 912 ? -2.407 2.477 -29.333 1.00 39.69 912 ALA A O 1
ATOM 7212 N N . ASN A 1 913 ? -1.079 0.890 -28.468 1.00 44.19 913 ASN A N 1
ATOM 7213 C CA . ASN A 1 913 ? -0.650 1.648 -27.283 1.00 44.19 913 ASN A CA 1
ATOM 7214 C C . ASN A 1 913 ? 0.849 2.028 -27.355 1.00 44.19 913 ASN A C 1
ATOM 7216 O O . ASN A 1 913 ? 1.550 2.024 -26.342 1.00 44.19 913 ASN A O 1
ATOM 7220 N N . GLY A 1 914 ? 1.378 2.319 -28.546 1.00 54.38 914 GLY A N 1
ATOM 7221 C CA . GLY A 1 914 ? 2.796 2.638 -28.754 1.00 54.38 914 GLY A CA 1
ATOM 7222 C C . GLY A 1 914 ? 3.680 1.397 -28.923 1.00 54.38 914 GLY A C 1
ATOM 7223 O O . GLY A 1 914 ? 3.191 0.311 -29.221 1.00 54.38 914 GLY A O 1
ATOM 7224 N N . SER A 1 915 ? 4.999 1.557 -28.765 1.00 62.00 915 SER A N 1
ATOM 7225 C CA . SER A 1 915 ? 5.982 0.531 -29.155 1.00 62.00 915 SER A CA 1
ATOM 7226 C C . SER A 1 915 ? 5.776 -0.822 -28.437 1.00 62.00 915 SER A C 1
ATOM 7228 O O . SER A 1 915 ? 5.840 -0.860 -27.202 1.00 62.00 915 SER A O 1
ATOM 7230 N N . PRO A 1 916 ? 5.623 -1.946 -29.176 1.00 66.94 916 PRO A N 1
ATOM 7231 C CA . PRO A 1 916 ? 5.461 -3.282 -28.591 1.00 66.94 916 PRO A CA 1
ATOM 7232 C C . PRO A 1 916 ? 6.616 -3.708 -27.671 1.00 66.94 916 PRO A C 1
ATOM 7234 O O . PRO A 1 916 ? 6.420 -4.517 -26.766 1.00 66.94 916 PRO A O 1
ATOM 7237 N N . ALA A 1 917 ? 7.814 -3.138 -27.861 1.00 73.81 917 ALA A N 1
ATOM 7238 C CA . ALA A 1 917 ? 9.011 -3.446 -27.073 1.00 73.81 917 ALA A CA 1
ATOM 7239 C C . ALA A 1 917 ? 8.879 -3.106 -25.574 1.00 73.81 917 ALA A C 1
ATOM 7241 O O . ALA A 1 917 ? 9.671 -3.581 -24.771 1.00 73.81 917 ALA A O 1
ATOM 7242 N N . PHE A 1 918 ? 7.886 -2.304 -25.177 1.00 82.50 918 PHE A N 1
ATOM 7243 C CA . PHE A 1 918 ? 7.645 -1.944 -23.775 1.00 82.50 918 PHE A CA 1
ATOM 7244 C C . PHE A 1 918 ? 6.641 -2.862 -23.059 1.00 82.50 918 PHE A C 1
ATOM 7246 O O . PHE A 1 918 ? 6.375 -2.662 -21.873 1.00 82.50 918 PHE A O 1
ATOM 7253 N N . ASN A 1 919 ? 6.065 -3.858 -23.739 1.00 86.19 919 ASN A N 1
ATOM 7254 C CA . ASN A 1 919 ? 4.988 -4.675 -23.172 1.00 86.19 919 ASN A CA 1
ATOM 7255 C C . ASN A 1 919 ? 5.452 -5.555 -21.994 1.00 86.19 919 ASN A C 1
ATOM 7257 O O . ASN A 1 919 ? 4.696 -5.707 -21.037 1.00 86.19 919 ASN A O 1
ATOM 7261 N N . VAL A 1 920 ? 6.707 -6.024 -21.991 1.00 89.50 920 VAL A N 1
ATOM 7262 C CA . VAL A 1 920 ? 7.311 -6.723 -20.838 1.00 89.50 920 VAL A CA 1
ATOM 7263 C C . VAL A 1 920 ? 7.483 -5.774 -19.642 1.00 89.50 920 VAL A C 1
ATOM 7265 O O . VAL A 1 920 ? 7.022 -6.087 -18.549 1.00 89.50 920 VAL A O 1
ATOM 7268 N N . ALA A 1 921 ? 8.036 -4.569 -19.839 1.00 91.38 921 ALA A N 1
ATOM 7269 C CA . ALA A 1 921 ? 8.205 -3.577 -18.764 1.00 91.38 921 ALA A CA 1
ATOM 7270 C C . ALA A 1 921 ? 6.861 -3.109 -18.162 1.00 91.38 921 ALA A C 1
ATOM 7272 O O . ALA A 1 921 ? 6.727 -2.986 -16.945 1.00 91.38 921 ALA A O 1
ATOM 7273 N N . ARG A 1 922 ? 5.833 -2.903 -19.000 1.00 90.81 922 ARG A N 1
ATOM 7274 C CA . ARG A 1 922 ? 4.445 -2.649 -18.557 1.00 90.81 922 ARG A CA 1
ATOM 7275 C C . ARG A 1 922 ? 3.896 -3.817 -17.742 1.00 90.81 922 ARG A C 1
ATOM 7277 O O . ARG A 1 922 ? 3.256 -3.606 -16.717 1.00 90.81 922 ARG A O 1
ATOM 7284 N N . GLY A 1 923 ? 4.169 -5.033 -18.203 1.00 91.38 923 GLY A N 1
ATOM 7285 C CA . GLY A 1 923 ? 3.830 -6.283 -17.544 1.00 91.38 923 GLY A CA 1
ATOM 7286 C C . GLY A 1 923 ? 4.439 -6.431 -16.152 1.00 91.38 923 GLY A C 1
ATOM 7287 O O . GLY A 1 923 ? 3.721 -6.733 -15.205 1.00 91.38 923 GLY A O 1
ATOM 7288 N N . ALA A 1 924 ? 5.733 -6.138 -16.009 1.00 93.94 924 ALA A N 1
ATOM 7289 C CA . ALA A 1 924 ? 6.445 -6.152 -14.732 1.00 93.94 924 ALA A CA 1
ATOM 7290 C C . ALA A 1 924 ? 5.868 -5.124 -13.741 1.00 93.94 924 ALA A C 1
ATOM 7292 O O . ALA A 1 924 ? 5.630 -5.447 -12.578 1.00 93.94 924 ALA A O 1
ATOM 7293 N N . ALA A 1 925 ? 5.560 -3.909 -14.210 1.00 93.31 925 ALA A N 1
ATOM 7294 C CA . ALA A 1 925 ? 4.920 -2.888 -13.381 1.00 93.31 925 ALA A CA 1
ATOM 7295 C C . ALA A 1 925 ? 3.502 -3.304 -12.929 1.00 93.31 925 ALA A C 1
ATOM 7297 O O . ALA A 1 925 ? 3.153 -3.148 -11.758 1.00 93.31 925 ALA A O 1
ATOM 7298 N N . LEU A 1 926 ? 2.705 -3.892 -13.832 1.00 90.94 926 LEU A N 1
ATOM 7299 C CA . LEU A 1 926 ? 1.383 -4.449 -13.516 1.00 90.94 926 LEU A CA 1
ATOM 7300 C C . LEU A 1 926 ? 1.467 -5.594 -12.499 1.00 90.94 926 LEU A C 1
ATOM 7302 O O . LEU A 1 926 ? 0.692 -5.603 -11.545 1.00 90.94 926 LEU A O 1
ATOM 7306 N N . ALA A 1 927 ? 2.405 -6.526 -12.678 1.00 90.00 927 ALA A N 1
ATOM 7307 C CA . ALA A 1 927 ? 2.635 -7.649 -11.772 1.00 90.00 927 ALA A CA 1
ATOM 7308 C C . ALA A 1 927 ? 2.995 -7.160 -10.361 1.00 90.00 927 ALA A C 1
ATOM 7310 O O . ALA A 1 927 ? 2.293 -7.476 -9.403 1.00 90.00 927 ALA A O 1
ATOM 7311 N N . THR A 1 928 ? 4.008 -6.294 -10.240 1.00 89.94 928 THR A N 1
ATOM 7312 C CA . THR A 1 928 ? 4.398 -5.674 -8.961 1.00 89.94 928 THR A CA 1
ATOM 7313 C C . THR A 1 928 ? 3.237 -4.929 -8.294 1.00 89.94 928 THR A C 1
ATOM 7315 O O . THR A 1 928 ? 3.119 -4.963 -7.067 1.00 89.94 928 THR A O 1
ATOM 7318 N N . SER A 1 929 ? 2.345 -4.303 -9.075 1.00 85.88 929 SER A N 1
ATOM 7319 C CA . SER A 1 929 ? 1.195 -3.553 -8.546 1.00 85.88 929 SER A CA 1
ATOM 7320 C C . SER A 1 929 ? 0.090 -4.384 -7.896 1.00 85.88 929 SER A C 1
ATOM 7322 O O . SER A 1 929 ? -0.792 -3.817 -7.253 1.00 85.88 929 SER A O 1
ATOM 7324 N N . LYS A 1 930 ? 0.122 -5.712 -8.036 1.00 79.94 930 LYS A N 1
ATOM 7325 C CA . LYS A 1 930 ? -0.830 -6.599 -7.369 1.00 79.94 930 LYS A CA 1
ATOM 7326 C C . LYS A 1 930 ? -0.372 -6.907 -5.947 1.00 79.94 930 LYS A C 1
ATOM 7328 O O . LYS A 1 930 ? 0.564 -7.675 -5.760 1.00 79.94 930 LYS A O 1
ATOM 7333 N N . SER A 1 931 ? -1.093 -6.407 -4.953 1.00 72.12 931 SER A N 1
ATOM 7334 C CA . SER A 1 931 ? -1.274 -7.127 -3.690 1.00 72.12 931 SER A CA 1
ATOM 7335 C C . SER A 1 931 ? -2.679 -7.723 -3.644 1.00 72.12 931 SER A C 1
ATOM 7337 O O . SER A 1 931 ? -3.593 -7.270 -4.337 1.00 72.12 931 SER A O 1
ATOM 7339 N N . ILE A 1 932 ? -2.825 -8.787 -2.863 1.00 71.25 932 ILE A N 1
ATOM 7340 C CA . ILE A 1 932 ? -4.101 -9.367 -2.454 1.00 71.25 932 ILE A CA 1
ATOM 7341 C C . ILE A 1 932 ? -3.840 -10.169 -1.174 1.00 71.25 932 ILE A C 1
ATOM 7343 O O . ILE A 1 932 ? -2.743 -10.701 -0.982 1.00 71.25 932 ILE A O 1
ATOM 7347 N N . THR A 1 933 ? -4.828 -10.247 -0.290 1.00 71.69 933 THR A N 1
ATOM 7348 C CA . THR A 1 933 ? -4.819 -11.109 0.902 1.00 71.69 933 THR A CA 1
ATOM 7349 C C . THR A 1 933 ? -5.559 -12.423 0.635 1.00 71.69 933 THR A C 1
ATOM 7351 O O . THR A 1 933 ? -6.444 -12.485 -0.222 1.00 71.69 933 THR A O 1
ATOM 7354 N N . VAL A 1 934 ? -5.281 -13.491 1.400 1.00 72.19 934 VAL A N 1
ATOM 7355 C CA . VAL A 1 934 ? -6.023 -14.762 1.250 1.00 72.19 934 VAL A CA 1
ATOM 7356 C C . VAL A 1 934 ? -7.519 -14.538 1.501 1.00 72.19 934 VAL A C 1
ATOM 7358 O O . VAL A 1 934 ? -8.351 -15.139 0.829 1.00 72.19 934 VAL A O 1
ATOM 7361 N N . ASN A 1 935 ? -7.889 -13.617 2.397 1.00 71.94 935 ASN A N 1
ATOM 7362 C CA . ASN A 1 935 ? -9.287 -13.258 2.643 1.00 71.94 935 ASN A CA 1
ATOM 7363 C C . ASN A 1 935 ? -9.969 -12.638 1.412 1.00 71.94 935 ASN A C 1
ATOM 7365 O O . ASN A 1 935 ? -11.121 -12.977 1.121 1.00 71.94 935 ASN A O 1
ATOM 7369 N N . GLU A 1 936 ? -9.273 -11.788 0.657 1.00 73.25 936 GLU A N 1
ATOM 7370 C CA . GLU A 1 936 ? -9.757 -11.256 -0.620 1.00 73.25 936 GLU A CA 1
ATOM 7371 C C . GLU A 1 936 ? -9.736 -12.312 -1.727 1.00 73.25 936 GLU A C 1
ATOM 7373 O O . GLU A 1 936 ? -10.675 -12.374 -2.509 1.00 73.25 936 GLU A O 1
ATOM 7378 N N . TYR A 1 937 ? -8.730 -13.188 -1.789 1.00 76.44 937 TYR A N 1
ATOM 7379 C CA . TYR A 1 937 ? -8.648 -14.283 -2.768 1.00 76.44 937 TYR A CA 1
ATOM 7380 C C . TYR A 1 937 ? -9.817 -15.270 -2.596 1.00 76.44 937 TYR A C 1
ATOM 7382 O O . TYR A 1 937 ? -10.555 -15.552 -3.541 1.00 76.44 937 TYR A O 1
ATOM 7390 N N . LEU A 1 938 ? -10.074 -15.705 -1.357 1.00 77.44 938 LEU A N 1
ATOM 7391 C CA . LEU A 1 938 ? -11.220 -16.543 -0.990 1.00 77.44 938 LEU A CA 1
ATOM 7392 C C . LEU A 1 938 ? -12.561 -15.826 -1.211 1.00 77.44 938 LEU A C 1
ATOM 7394 O O . LEU A 1 938 ? -13.526 -16.451 -1.647 1.00 77.44 938 LEU A O 1
ATOM 7398 N N . SER A 1 939 ? -12.644 -14.516 -0.951 1.00 72.00 939 SER A N 1
ATOM 7399 C CA . SER A 1 939 ? -13.867 -13.731 -1.208 1.00 72.00 939 SER A CA 1
ATOM 7400 C C . SER A 1 939 ? -14.079 -13.426 -2.694 1.00 72.00 939 SER A C 1
ATOM 7402 O O . SER A 1 939 ? -15.216 -13.293 -3.135 1.00 72.00 939 SER A O 1
ATOM 7404 N N . ASN A 1 940 ? -13.009 -13.426 -3.490 1.00 72.56 940 ASN A N 1
ATOM 7405 C CA . ASN A 1 940 ? -13.053 -13.449 -4.947 1.00 72.56 940 ASN A CA 1
ATOM 7406 C C . ASN A 1 940 ? -13.453 -14.821 -5.511 1.00 72.56 940 ASN A C 1
ATOM 7408 O O . ASN A 1 940 ? -13.672 -14.922 -6.717 1.00 72.56 940 ASN A O 1
ATOM 7412 N N . GLY A 1 941 ? -13.620 -15.840 -4.663 1.00 76.38 941 GLY A N 1
ATOM 7413 C CA . GLY A 1 941 ? -14.143 -17.152 -5.029 1.00 76.38 941 GLY A CA 1
ATOM 7414 C C . GLY A 1 941 ? -13.107 -18.272 -5.058 1.00 76.38 941 GLY A C 1
ATOM 7415 O O . GLY A 1 941 ? -13.466 -19.363 -5.494 1.00 76.38 941 GLY A O 1
ATOM 7416 N N . ALA A 1 942 ? -11.870 -18.048 -4.609 1.00 83.81 942 ALA A N 1
ATOM 7417 C CA . ALA A 1 942 ? -10.870 -19.109 -4.544 1.00 83.81 942 ALA A CA 1
ATOM 7418 C C . ALA A 1 942 ? -11.256 -20.229 -3.561 1.00 83.81 942 ALA A C 1
ATOM 7420 O O . ALA A 1 942 ? -11.891 -19.993 -2.526 1.00 83.81 942 ALA A O 1
ATOM 7421 N N . ALA A 1 943 ? -10.841 -21.454 -3.878 1.00 86.81 943 ALA A N 1
ATOM 7422 C CA . ALA A 1 943 ? -11.043 -22.631 -3.048 1.00 86.81 943 ALA A CA 1
ATOM 7423 C C . ALA A 1 943 ? -9.853 -23.593 -3.154 1.00 86.81 943 ALA A C 1
ATOM 7425 O O . ALA A 1 943 ? -9.394 -23.911 -4.249 1.00 86.81 943 ALA A O 1
ATOM 7426 N N . PHE A 1 944 ? -9.397 -24.083 -2.004 1.00 88.12 944 PHE A N 1
ATOM 7427 C CA . PHE A 1 944 ? -8.306 -25.040 -1.856 1.00 88.12 944 PHE A CA 1
ATOM 7428 C C . PHE A 1 944 ? -8.875 -26.417 -1.498 1.00 88.12 944 PHE A C 1
ATOM 7430 O O . PHE A 1 944 ? -9.847 -26.519 -0.742 1.00 88.12 944 PHE A O 1
ATOM 7437 N N . GLY A 1 945 ? -8.269 -27.486 -2.008 1.00 89.00 945 GLY A N 1
ATOM 7438 C CA . GLY A 1 945 ? -8.733 -28.857 -1.804 1.00 89.00 945 GLY A CA 1
ATOM 7439 C C . GLY A 1 945 ? -7.616 -29.889 -1.818 1.00 89.00 945 GLY A C 1
ATOM 7440 O O . GLY A 1 945 ? -6.531 -29.619 -2.323 1.00 89.00 945 GLY A O 1
ATOM 7441 N N . ILE A 1 946 ? -7.886 -31.068 -1.258 1.00 87.56 946 ILE A N 1
ATOM 7442 C CA . ILE A 1 946 ? -6.966 -32.210 -1.278 1.00 87.56 946 ILE A CA 1
ATOM 7443 C C . ILE A 1 946 ? -7.320 -33.113 -2.461 1.00 87.56 946 ILE A C 1
ATOM 7445 O O . ILE A 1 946 ? -8.429 -33.647 -2.529 1.00 87.56 946 ILE A O 1
ATOM 7449 N N . GLN A 1 947 ? -6.371 -33.277 -3.382 1.00 89.19 947 GLN A N 1
ATOM 7450 C CA . GLN A 1 947 ? -6.407 -34.282 -4.445 1.00 89.19 947 GLN A CA 1
ATOM 7451 C C . GLN A 1 947 ? -5.666 -35.538 -3.971 1.00 89.19 947 GLN A C 1
ATOM 7453 O O . GLN A 1 947 ? -4.671 -35.435 -3.246 1.00 89.19 947 GLN A O 1
ATOM 7458 N N . MET A 1 948 ? -6.131 -36.711 -4.399 1.00 86.75 948 MET A N 1
ATOM 7459 C CA . MET A 1 948 ? -5.562 -38.009 -4.036 1.00 86.75 948 MET A CA 1
ATOM 7460 C C . MET A 1 948 ? -5.075 -38.772 -5.271 1.00 86.75 948 MET A C 1
ATOM 7462 O O . MET A 1 948 ? -5.643 -38.655 -6.353 1.00 86.75 948 MET A O 1
ATOM 7466 N N . LEU A 1 949 ? -3.994 -39.527 -5.101 1.00 82.75 949 LEU A N 1
ATOM 7467 C CA . LEU A 1 949 ? -3.442 -40.479 -6.056 1.00 82.75 949 LEU A CA 1
ATOM 7468 C C . LEU A 1 949 ? -3.717 -41.879 -5.516 1.00 82.75 949 LEU A C 1
ATOM 7470 O O . LEU A 1 949 ? -2.985 -42.356 -4.645 1.00 82.75 949 LEU A O 1
ATOM 7474 N N . GLN A 1 950 ? -4.776 -42.514 -6.008 1.00 67.06 950 GLN A N 1
ATOM 7475 C CA . GLN A 1 950 ? -5.139 -43.860 -5.579 1.00 67.06 950 GLN A CA 1
ATOM 7476 C C . GLN A 1 950 ? -4.164 -44.876 -6.183 1.00 67.06 950 GLN A C 1
ATOM 7478 O O . GLN A 1 950 ? -3.974 -44.925 -7.401 1.00 67.06 950 GLN A O 1
ATOM 7483 N N . ARG A 1 951 ? -3.551 -45.712 -5.338 1.00 60.25 951 ARG A N 1
ATOM 7484 C CA . ARG A 1 951 ? -2.852 -46.921 -5.799 1.00 60.25 951 ARG A CA 1
ATOM 7485 C C . ARG A 1 951 ? -3.856 -48.071 -5.814 1.00 60.25 951 ARG A C 1
ATOM 7487 O O . ARG A 1 951 ? -4.352 -48.463 -4.762 1.00 60.25 951 ARG A O 1
ATOM 7494 N N . ASP A 1 952 ? -4.186 -48.565 -7.009 1.00 48.19 952 ASP A N 1
ATOM 7495 C CA . ASP A 1 952 ? -5.349 -49.433 -7.265 1.00 48.19 952 ASP A CA 1
ATOM 7496 C C . ASP A 1 952 ? -5.271 -50.799 -6.551 1.00 48.19 952 ASP A C 1
ATOM 7498 O O . ASP A 1 952 ? -4.813 -51.814 -7.088 1.00 48.19 952 ASP A O 1
ATOM 7502 N N . LEU A 1 953 ? -5.766 -50.833 -5.313 1.00 43.81 953 LEU A N 1
ATOM 7503 C CA . LEU A 1 953 ? -6.020 -52.053 -4.554 1.00 43.81 953 LEU A CA 1
ATOM 7504 C C . LEU A 1 953 ? -7.361 -52.681 -4.961 1.00 43.81 953 LEU A C 1
ATOM 7506 O O . LEU A 1 953 ? -8.293 -52.785 -4.167 1.00 43.81 953 LEU A O 1
ATOM 7510 N N . HIS A 1 954 ? -7.392 -53.179 -6.199 1.00 38.47 954 HIS A N 1
ATOM 7511 C CA . HIS A 1 954 ? -8.400 -54.105 -6.717 1.00 38.47 954 HIS A CA 1
ATOM 7512 C C . HIS A 1 954 ? -9.839 -53.556 -6.721 1.00 38.47 954 HIS A C 1
ATOM 7514 O O . HIS A 1 954 ? -10.746 -54.179 -6.165 1.00 38.47 954 HIS A O 1
ATOM 7520 N N . VAL A 1 955 ? -10.089 -52.459 -7.445 1.00 37.22 955 VAL A N 1
ATOM 7521 C CA . VAL A 1 955 ? -11.459 -52.130 -7.887 1.00 37.22 955 VAL A CA 1
ATOM 7522 C C . VAL A 1 955 ? -11.701 -52.715 -9.289 1.00 37.22 955 VAL A C 1
ATOM 7524 O O . VAL A 1 955 ? -11.277 -52.124 -10.285 1.00 37.22 955 VAL A O 1
ATOM 7527 N N . PRO A 1 956 ? -12.385 -53.871 -9.436 1.00 35.53 956 PRO A N 1
ATOM 7528 C CA . PRO A 1 956 ? -12.588 -54.496 -10.740 1.00 35.53 956 PRO A CA 1
ATOM 7529 C C . PRO A 1 956 ? -13.591 -53.703 -11.591 1.00 35.53 956 PRO A C 1
ATOM 7531 O O . PRO A 1 956 ? -14.793 -53.973 -11.578 1.00 35.53 956 PRO A O 1
ATOM 7534 N N . LYS A 1 957 ? -13.095 -52.751 -12.389 1.00 37.06 957 LYS A N 1
ATOM 7535 C CA . LYS A 1 957 ? -13.877 -52.101 -13.450 1.00 37.06 957 LYS A CA 1
ATOM 7536 C C . LYS A 1 957 ? -14.357 -53.153 -14.454 1.00 37.06 957 LYS A C 1
ATOM 7538 O O . LYS A 1 957 ? -13.594 -53.600 -15.310 1.00 37.06 957 LYS A O 1
ATOM 7543 N N . GLN A 1 958 ? -15.636 -53.524 -14.378 1.00 33.03 958 GLN A N 1
ATOM 7544 C CA . GLN A 1 958 ? -16.316 -54.229 -15.462 1.00 33.03 958 GLN A CA 1
ATOM 7545 C C . GLN A 1 958 ? -16.466 -53.287 -16.660 1.00 33.03 958 GLN A C 1
ATOM 7547 O O . GLN A 1 958 ? -17.457 -52.576 -16.798 1.00 33.03 958 GLN A O 1
ATOM 7552 N N . VAL A 1 959 ? -15.474 -53.307 -17.546 1.00 36.62 959 VAL A N 1
ATOM 7553 C CA . VAL A 1 959 ? -15.658 -52.920 -18.945 1.00 36.62 959 VAL A CA 1
ATOM 7554 C C . VAL A 1 959 ? -15.969 -54.195 -19.724 1.00 36.62 959 VAL A C 1
ATOM 7556 O O . VAL A 1 959 ? -15.345 -55.238 -19.514 1.00 36.62 959 VAL A O 1
ATOM 7559 N N . SER A 1 960 ? -16.964 -54.135 -20.604 1.00 38.62 960 SER A N 1
ATOM 7560 C CA . SER A 1 960 ? -17.412 -55.266 -21.417 1.00 38.62 960 SER A CA 1
ATOM 7561 C C . SER A 1 960 ? -16.378 -55.625 -22.496 1.00 38.62 960 SER A C 1
ATOM 7563 O O . SER A 1 960 ? -16.491 -55.185 -23.638 1.00 38.62 960 SER A O 1
ATOM 7565 N N . GLY A 1 961 ? -15.371 -56.423 -22.132 1.00 38.91 961 GLY A N 1
ATOM 7566 C CA . GLY A 1 961 ? -14.395 -56.985 -23.069 1.00 38.91 961 GLY A CA 1
ATOM 7567 C C . GLY A 1 961 ? -12.951 -56.913 -22.574 1.00 38.91 961 GLY A C 1
ATOM 7568 O O . GLY A 1 961 ? -12.226 -55.984 -22.909 1.00 38.91 961 GLY A O 1
ATOM 7569 N N . GLY A 1 962 ? -12.518 -57.948 -21.848 1.00 32.69 962 GLY A N 1
ATOM 7570 C CA . GLY A 1 962 ? -11.108 -58.181 -21.507 1.00 32.69 962 GLY A CA 1
ATOM 7571 C C . GLY A 1 962 ? -10.627 -57.532 -20.203 1.00 32.69 962 GLY A C 1
ATOM 7572 O O . GLY A 1 962 ? -10.843 -56.352 -19.945 1.00 32.69 962 GLY A O 1
ATOM 7573 N N . ARG A 1 963 ? -9.914 -58.310 -19.377 1.00 28.77 963 ARG A N 1
ATOM 7574 C CA . ARG A 1 963 ? -9.143 -57.775 -18.245 1.00 28.77 963 ARG A CA 1
ATOM 7575 C C . ARG A 1 963 ? -7.796 -57.265 -18.755 1.00 28.77 963 ARG A C 1
ATOM 7577 O O . ARG A 1 963 ? -6.981 -58.068 -19.198 1.00 28.77 963 ARG A O 1
ATOM 7584 N N . VAL A 1 964 ? -7.536 -55.970 -18.609 1.00 32.53 964 VAL A N 1
ATOM 7585 C CA . VAL A 1 964 ? -6.186 -55.395 -18.697 1.00 32.53 964 VAL A CA 1
ATOM 7586 C C . VAL A 1 964 ? -5.862 -54.786 -17.339 1.00 32.53 964 VAL A C 1
ATOM 7588 O O . VAL A 1 964 ? -6.560 -53.883 -16.888 1.00 32.53 964 VAL A O 1
ATOM 7591 N N . ALA A 1 965 ? -4.824 -55.293 -16.674 1.00 34.47 965 ALA A N 1
ATOM 7592 C CA . ALA A 1 965 ? -4.327 -54.710 -15.433 1.00 34.47 965 ALA A CA 1
ATOM 7593 C C . ALA A 1 965 ? -3.431 -53.508 -15.768 1.00 34.47 965 ALA A C 1
ATOM 7595 O O . ALA A 1 965 ? -2.280 -53.675 -16.168 1.00 34.47 965 ALA A O 1
ATOM 7596 N N . SER A 1 966 ? -3.970 -52.294 -15.653 1.00 37.84 966 SER A N 1
ATOM 7597 C CA . SER A 1 966 ? -3.202 -51.060 -15.817 1.00 37.84 966 SER A CA 1
ATOM 7598 C C . SER A 1 966 ? -2.598 -50.629 -14.481 1.00 37.84 966 SER A C 1
ATOM 7600 O O . SER A 1 966 ? -3.313 -50.088 -13.640 1.00 37.84 966 SER A O 1
ATOM 7602 N N . ASN A 1 967 ? -1.284 -50.796 -14.310 1.00 39.47 967 ASN A N 1
ATOM 7603 C CA . ASN A 1 967 ? -0.521 -50.282 -13.159 1.00 39.47 967 ASN A CA 1
ATOM 7604 C C . ASN A 1 967 ? -0.336 -48.747 -13.228 1.00 39.47 967 ASN A C 1
ATOM 7606 O O . ASN A 1 967 ? 0.772 -48.234 -13.075 1.00 39.47 967 ASN A O 1
ATOM 7610 N N . ASN A 1 968 ? -1.407 -48.010 -13.518 1.00 46.84 968 ASN A N 1
ATOM 7611 C CA . ASN A 1 968 ? -1.372 -46.569 -13.722 1.00 46.84 968 ASN A CA 1
ATOM 7612 C C . ASN A 1 968 ? -1.753 -45.861 -12.419 1.00 46.84 968 ASN A C 1
ATOM 7614 O O . ASN A 1 968 ? -2.925 -45.823 -12.054 1.00 46.84 968 ASN A O 1
ATOM 7618 N N . GLU A 1 969 ? -0.774 -45.252 -11.751 1.00 55.94 969 GLU A N 1
ATOM 7619 C CA . GLU A 1 969 ? -1.044 -44.248 -10.720 1.00 55.94 969 GLU A CA 1
ATOM 7620 C C . GLU A 1 969 ? -1.669 -43.014 -11.401 1.00 55.94 969 GLU A C 1
ATOM 7622 O O . GLU A 1 969 ? -0.995 -42.319 -12.165 1.00 55.94 969 GLU A O 1
ATOM 7627 N N . VAL A 1 970 ? -2.957 -42.748 -11.163 1.00 67.88 970 VAL A N 1
ATOM 7628 C CA . VAL A 1 970 ? -3.684 -41.602 -11.740 1.00 67.88 970 VAL A CA 1
ATOM 7629 C C . VAL A 1 970 ? -4.294 -40.775 -10.614 1.00 67.88 970 VAL A C 1
ATOM 7631 O O . VAL A 1 970 ? -4.949 -41.320 -9.728 1.00 67.88 970 VAL A O 1
ATOM 7634 N N . TRP A 1 971 ? -4.034 -39.465 -10.614 1.00 79.12 971 TRP A N 1
ATOM 7635 C CA . TRP A 1 971 ? -4.635 -38.547 -9.645 1.00 79.12 971 TRP A CA 1
ATOM 7636 C C . TRP A 1 971 ? -6.139 -38.428 -9.910 1.00 79.12 971 TRP A C 1
ATOM 7638 O O . TRP A 1 971 ? -6.541 -38.263 -11.060 1.00 79.12 971 TRP A O 1
ATOM 7648 N N . ASP A 1 972 ? -6.950 -38.464 -8.855 1.00 82.38 972 ASP A N 1
ATOM 7649 C CA . ASP A 1 972 ? -8.406 -38.341 -8.937 1.00 82.38 972 ASP A CA 1
ATOM 7650 C C . ASP A 1 972 ? -8.806 -37.052 -9.669 1.00 82.38 972 ASP A C 1
ATOM 7652 O O . ASP A 1 972 ? -8.304 -35.974 -9.345 1.00 82.38 972 ASP A O 1
ATOM 7656 N N . ASP A 1 973 ? -9.747 -37.130 -10.617 1.00 81.31 973 ASP A N 1
ATOM 7657 C CA . ASP A 1 973 ? -10.168 -35.977 -11.435 1.00 81.31 973 ASP A CA 1
ATOM 7658 C C . ASP A 1 973 ? -10.726 -34.796 -10.609 1.00 81.31 973 ASP A C 1
ATOM 7660 O O . ASP A 1 973 ? -10.831 -33.666 -11.102 1.00 81.31 973 ASP A O 1
ATOM 7664 N N . THR A 1 974 ? -11.067 -35.045 -9.344 1.00 85.06 974 THR A N 1
ATOM 7665 C CA . THR A 1 974 ? -11.628 -34.078 -8.400 1.00 85.06 974 THR A CA 1
ATOM 7666 C C . THR A 1 974 ? -10.902 -34.081 -7.058 1.00 85.06 974 THR A C 1
ATOM 7668 O O . THR A 1 974 ? -10.514 -35.137 -6.565 1.00 85.06 974 THR A O 1
ATOM 7671 N N . ALA A 1 975 ? -10.817 -32.916 -6.416 1.00 87.12 975 ALA A N 1
ATOM 7672 C CA . ALA A 1 975 ? -10.307 -32.757 -5.055 1.00 87.12 975 ALA A CA 1
ATOM 7673 C C . ALA A 1 975 ? -11.429 -32.416 -4.060 1.00 87.12 975 ALA A C 1
ATOM 7675 O O . ALA A 1 975 ? -12.327 -31.625 -4.365 1.00 87.12 975 ALA A O 1
ATOM 7676 N N . ALA A 1 976 ? -11.351 -32.960 -2.845 1.00 87.25 976 ALA A N 1
ATOM 7677 C CA . ALA A 1 976 ? -12.253 -32.595 -1.754 1.00 87.25 976 ALA A CA 1
ATOM 7678 C C . ALA A 1 976 ? -11.901 -31.198 -1.221 1.00 87.25 976 ALA A C 1
ATOM 7680 O O . ALA A 1 976 ? -10.729 -30.906 -0.986 1.00 87.25 976 ALA A O 1
ATOM 7681 N N . ILE A 1 977 ? -12.896 -30.325 -1.029 1.00 87.69 977 ILE A N 1
ATOM 7682 C CA . ILE A 1 977 ? -12.668 -28.938 -0.590 1.00 87.69 977 ILE A CA 1
ATOM 7683 C C . ILE A 1 977 ? -12.138 -28.929 0.850 1.00 87.69 977 ILE A C 1
ATOM 7685 O O . ILE A 1 977 ? -12.859 -29.276 1.778 1.00 87.69 977 ILE A O 1
ATOM 7689 N N . LEU A 1 978 ? -10.895 -28.477 1.026 1.00 85.19 978 LEU A N 1
ATOM 7690 C CA . LEU A 1 978 ? -10.216 -28.344 2.315 1.00 85.19 978 LEU A CA 1
ATOM 7691 C C . LEU A 1 978 ? -10.561 -27.002 2.964 1.00 85.19 978 LEU A C 1
ATOM 7693 O O . LEU A 1 978 ? -10.975 -26.958 4.119 1.00 85.19 978 LEU A O 1
ATOM 7697 N N . PHE A 1 979 ? -10.441 -25.899 2.217 1.00 85.50 979 PHE A N 1
ATOM 7698 C CA . PHE A 1 979 ? -10.937 -24.601 2.667 1.00 85.50 979 PHE A CA 1
ATOM 7699 C C . PHE A 1 979 ? -11.342 -23.679 1.514 1.00 85.50 979 PHE A C 1
ATOM 7701 O O . PHE A 1 979 ? -10.710 -23.626 0.463 1.00 85.50 979 PHE A O 1
ATOM 7708 N N . ASN A 1 980 ? -12.414 -22.918 1.724 1.00 83.38 980 ASN A N 1
ATOM 7709 C CA . ASN A 1 980 ? -12.843 -21.833 0.834 1.00 83.38 980 ASN A CA 1
ATOM 7710 C C . ASN A 1 980 ? -13.467 -20.701 1.679 1.00 83.38 980 ASN A C 1
ATOM 7712 O O . ASN A 1 980 ? -13.122 -20.558 2.851 1.00 83.38 980 ASN A O 1
ATOM 7716 N N . GLN A 1 981 ? -14.397 -19.887 1.169 1.00 75.12 981 GLN A N 1
ATOM 7717 C CA . GLN A 1 981 ? -15.053 -18.875 2.018 1.00 75.12 981 GLN A CA 1
ATOM 7718 C C . GLN A 1 981 ? -15.988 -19.461 3.110 1.00 75.12 981 GLN A C 1
ATOM 7720 O O . GLN A 1 981 ? -16.332 -18.749 4.052 1.00 75.12 981 GLN A O 1
ATOM 7725 N N . LYS A 1 982 ? -16.407 -20.733 2.995 1.00 74.38 982 LYS A N 1
ATOM 7726 C CA . LYS A 1 982 ? -17.424 -21.390 3.848 1.00 74.38 982 LYS A CA 1
ATOM 7727 C C . LYS A 1 982 ? -16.949 -22.678 4.542 1.00 74.38 982 LYS A C 1
ATOM 7729 O O . LYS A 1 982 ? -17.462 -23.001 5.606 1.00 74.38 982 LYS A O 1
ATOM 7734 N N . HIS A 1 983 ? -15.989 -23.401 3.962 1.00 75.31 983 HIS A N 1
ATOM 7735 C CA . HIS A 1 983 ? -15.473 -24.683 4.469 1.00 75.31 983 HIS A CA 1
ATOM 7736 C C . HIS A 1 983 ? -14.074 -24.530 5.092 1.00 75.31 983 HIS A C 1
ATOM 7738 O O . HIS A 1 983 ? -13.331 -23.612 4.724 1.00 75.31 983 HIS A O 1
ATOM 7744 N N . ARG A 1 984 ? -13.726 -25.407 6.045 1.00 80.88 984 ARG A N 1
ATOM 7745 C CA . ARG A 1 984 ? -12.453 -25.410 6.805 1.00 80.88 984 ARG A CA 1
ATOM 7746 C C . ARG A 1 984 ? -11.881 -26.813 7.078 1.00 80.88 984 ARG A C 1
ATOM 7748 O O . ARG A 1 984 ? -10.909 -26.927 7.816 1.00 80.88 984 ARG A O 1
ATOM 7755 N N . SER A 1 985 ? -12.468 -27.872 6.530 1.00 82.44 985 SER A N 1
ATOM 7756 C CA . SER A 1 985 ? -11.956 -29.234 6.689 1.00 82.44 985 SER A CA 1
ATOM 7757 C C . SER A 1 985 ? -12.362 -30.143 5.535 1.00 82.44 985 SER A C 1
ATOM 7759 O O . SER A 1 985 ? -13.396 -29.924 4.901 1.00 82.44 985 SER A O 1
ATOM 7761 N N . ALA A 1 986 ? -11.559 -31.185 5.314 1.00 83.06 986 ALA A N 1
ATOM 7762 C CA . ALA A 1 986 ? -11.849 -32.298 4.416 1.00 83.06 986 ALA A CA 1
ATOM 7763 C C . ALA A 1 986 ? -11.565 -33.633 5.122 1.00 83.06 986 ALA A C 1
ATOM 7765 O O . ALA A 1 986 ? -10.507 -33.802 5.732 1.00 83.06 986 ALA A O 1
ATOM 7766 N N . ASP A 1 987 ? -12.488 -34.587 4.995 1.00 82.69 987 ASP A N 1
ATOM 7767 C CA . ASP A 1 987 ? -12.309 -35.963 5.463 1.00 82.69 987 ASP A CA 1
ATOM 7768 C C . ASP A 1 987 ? -11.892 -36.842 4.273 1.00 82.69 987 ASP A C 1
ATOM 7770 O O . ASP A 1 987 ? -12.629 -36.958 3.294 1.00 82.69 987 ASP A O 1
ATOM 7774 N N . ILE A 1 988 ? -10.708 -37.452 4.349 1.00 82.62 988 ILE A N 1
ATOM 7775 C CA . ILE A 1 988 ? -10.086 -38.245 3.277 1.00 82.62 988 ILE A CA 1
ATOM 7776 C C . ILE A 1 988 ? -9.855 -39.670 3.783 1.00 82.62 988 ILE A C 1
ATOM 7778 O O . ILE A 1 988 ? -9.226 -39.858 4.821 1.00 82.62 988 ILE A O 1
ATOM 7782 N N . THR A 1 989 ? -10.330 -40.689 3.064 1.00 82.06 989 THR A N 1
ATOM 7783 C CA . THR A 1 989 ? -10.063 -42.100 3.406 1.00 82.06 989 THR A CA 1
ATOM 7784 C C . THR A 1 989 ? -8.942 -42.643 2.536 1.00 82.06 989 THR A C 1
ATOM 7786 O O . THR A 1 989 ? -9.043 -42.550 1.319 1.00 82.06 989 THR A O 1
ATOM 7789 N N . THR A 1 990 ? -7.905 -43.221 3.149 1.00 80.12 990 THR A N 1
ATOM 7790 C CA . THR A 1 990 ? -6.717 -43.727 2.447 1.00 80.12 990 THR A CA 1
ATOM 7791 C C . THR A 1 990 ? -6.428 -45.203 2.731 1.00 80.12 990 THR A C 1
ATOM 7793 O O . THR A 1 990 ? -6.703 -45.745 3.808 1.00 80.12 990 THR A O 1
ATOM 7796 N N . SER A 1 991 ? -5.811 -45.852 1.746 1.00 77.06 991 SER A N 1
ATOM 7797 C CA . SER A 1 991 ? -5.328 -47.233 1.731 1.00 77.06 991 SER A CA 1
ATOM 7798 C C . SER A 1 991 ? -4.117 -47.482 2.634 1.00 77.06 991 SER A C 1
ATOM 7800 O O . SER A 1 991 ? -3.857 -48.627 3.003 1.00 77.06 991 SER A O 1
ATOM 7802 N N . GLY A 1 992 ? -3.382 -46.421 2.987 1.00 71.19 992 GLY A N 1
ATOM 7803 C CA . GLY A 1 992 ? -2.034 -46.481 3.562 1.00 71.19 992 GLY A CA 1
ATOM 7804 C C . GLY A 1 992 ? -0.906 -46.338 2.532 1.00 71.19 992 GLY A C 1
ATOM 7805 O O . GLY A 1 992 ? 0.253 -46.275 2.924 1.00 71.19 992 GLY A O 1
ATOM 7806 N N . THR A 1 993 ? -1.225 -46.275 1.232 1.00 75.19 993 THR A N 1
ATOM 7807 C CA . THR A 1 993 ? -0.239 -46.100 0.144 1.00 75.19 993 THR A CA 1
ATOM 7808 C C . THR A 1 993 ? -0.535 -44.933 -0.803 1.00 75.19 993 THR A C 1
ATOM 7810 O O . THR A 1 993 ? 0.284 -44.642 -1.677 1.00 75.19 993 THR A O 1
ATOM 7813 N N . ASP A 1 994 ? -1.673 -44.255 -0.632 1.00 78.62 994 ASP A N 1
ATOM 7814 C CA . ASP A 1 994 ? -2.112 -43.168 -1.512 1.00 78.62 994 ASP A CA 1
ATOM 7815 C C . ASP A 1 994 ? -1.320 -41.884 -1.252 1.00 78.62 994 ASP A C 1
ATOM 7817 O O . ASP A 1 994 ? -1.031 -41.528 -0.106 1.00 78.62 994 ASP A O 1
ATOM 7821 N N . ARG A 1 995 ? -0.997 -41.152 -2.320 1.00 82.75 995 ARG A N 1
ATOM 7822 C CA . ARG A 1 995 ? -0.312 -39.853 -2.215 1.00 82.75 995 ARG A CA 1
ATOM 7823 C C . ARG A 1 995 ? -1.348 -38.734 -2.241 1.00 82.75 995 ARG A C 1
ATOM 7825 O O . ARG A 1 995 ? -2.342 -38.827 -2.952 1.00 82.75 995 ARG A O 1
ATOM 7832 N N . LEU A 1 996 ? -1.118 -37.675 -1.470 1.00 83.38 996 LEU A N 1
ATOM 7833 C CA . LEU A 1 996 ? -2.033 -36.540 -1.345 1.00 83.38 996 LEU A CA 1
ATOM 7834 C C . LEU A 1 996 ? -1.324 -35.240 -1.752 1.00 83.38 996 LEU A C 1
ATOM 7836 O O . LEU A 1 996 ? -0.110 -35.111 -1.596 1.00 83.38 996 LEU A O 1
ATOM 7840 N N . LYS A 1 997 ? -2.070 -34.251 -2.247 1.00 85.31 997 LYS A N 1
ATOM 7841 C CA . LYS A 1 997 ? -1.575 -32.876 -2.438 1.00 85.31 997 LYS A CA 1
ATOM 7842 C C . LYS A 1 997 ? -2.688 -31.852 -2.259 1.00 85.31 997 LYS A C 1
ATOM 7844 O O . LYS A 1 997 ? -3.852 -32.158 -2.507 1.00 85.31 997 LYS A O 1
ATOM 7849 N N . ILE A 1 998 ? -2.324 -30.638 -1.855 1.00 85.12 998 ILE A N 1
ATOM 7850 C CA . ILE A 1 998 ? -3.228 -29.485 -1.857 1.00 85.12 998 ILE A CA 1
ATOM 7851 C C . ILE A 1 998 ? -3.165 -28.824 -3.236 1.00 85.12 998 ILE A C 1
ATOM 7853 O O . ILE A 1 998 ? -2.077 -28.541 -3.740 1.00 85.12 998 ILE A O 1
ATOM 7857 N N . ILE A 1 999 ? -4.334 -28.558 -3.814 1.00 86.06 999 ILE A N 1
ATOM 7858 C CA . ILE A 1 999 ? -4.530 -27.829 -5.072 1.00 86.06 999 ILE A CA 1
ATOM 7859 C C . ILE A 1 999 ? -5.502 -26.658 -4.853 1.00 86.06 999 ILE A C 1
ATOM 7861 O O . ILE A 1 999 ? -6.272 -26.675 -3.889 1.00 86.06 999 ILE A O 1
ATOM 7865 N N . CYS A 1 1000 ? -5.498 -25.650 -5.727 1.00 85.88 1000 CYS A N 1
ATOM 7866 C CA . CYS A 1 1000 ? -6.350 -24.460 -5.601 1.00 85.88 1000 CYS A CA 1
ATOM 7867 C C . CYS A 1 1000 ? -6.983 -24.035 -6.936 1.00 85.88 1000 CYS A C 1
ATOM 7869 O O . CYS A 1 1000 ? -6.257 -23.770 -7.891 1.00 85.88 1000 CYS A O 1
ATOM 7871 N N . ASP A 1 1001 ? -8.318 -23.921 -6.982 1.00 84.88 1001 ASP A N 1
ATOM 7872 C CA . ASP A 1 1001 ? -9.068 -23.238 -8.052 1.00 84.88 1001 ASP A CA 1
ATOM 7873 C C . ASP A 1 1001 ? -9.337 -21.793 -7.590 1.00 84.88 1001 ASP A C 1
ATOM 7875 O O . ASP A 1 1001 ? -10.171 -21.581 -6.699 1.00 84.88 1001 ASP A O 1
ATOM 7879 N N . PRO A 1 1002 ? -8.665 -20.777 -8.164 1.00 80.50 1002 PRO A N 1
ATOM 7880 C CA . PRO A 1 1002 ? -8.819 -19.389 -7.735 1.00 80.50 1002 PRO A CA 1
ATOM 7881 C C . PRO A 1 1002 ? -10.150 -18.750 -8.161 1.00 80.50 1002 PRO A C 1
ATOM 7883 O O . PRO A 1 1002 ? -10.459 -17.636 -7.734 1.00 80.50 1002 PRO A O 1
ATOM 7886 N N . PHE A 1 1003 ? -10.951 -19.424 -8.992 1.00 76.88 1003 PHE A N 1
ATOM 7887 C CA . PHE A 1 1003 ? -12.192 -18.902 -9.568 1.00 76.88 1003 PHE A CA 1
ATOM 7888 C C . PHE A 1 1003 ? -13.417 -19.797 -9.290 1.00 76.88 1003 PHE A C 1
ATOM 7890 O O . PHE A 1 1003 ? -14.472 -19.588 -9.901 1.00 76.88 1003 PHE A O 1
ATOM 7897 N N . HIS A 1 1004 ? -13.310 -20.763 -8.374 1.00 76.69 1004 HIS A N 1
ATOM 7898 C CA . HIS A 1 1004 ? -14.342 -21.758 -8.055 1.00 76.69 1004 HIS A CA 1
ATOM 7899 C C . HIS A 1 1004 ? -15.724 -21.139 -7.777 1.00 76.69 1004 HIS A C 1
ATOM 7901 O O . HIS A 1 1004 ? -16.736 -21.549 -8.345 1.00 76.69 1004 HIS A O 1
ATOM 7907 N N . GLY A 1 1005 ? -15.770 -20.101 -6.938 1.00 64.81 1005 GLY A N 1
ATOM 7908 C CA . GLY A 1 1005 ? -16.994 -19.388 -6.560 1.00 64.81 1005 GLY A CA 1
ATOM 7909 C C . GLY A 1 1005 ? -17.566 -18.451 -7.633 1.00 64.81 1005 GLY A C 1
ATOM 7910 O O . GLY A 1 1005 ? -18.647 -17.901 -7.433 1.00 64.81 1005 GLY A O 1
ATOM 7911 N N . ARG A 1 1006 ? -16.879 -18.249 -8.767 1.00 59.69 1006 ARG A N 1
ATOM 7912 C CA . ARG A 1 1006 ? -17.322 -17.375 -9.870 1.00 59.69 1006 ARG A CA 1
ATOM 7913 C C . ARG A 1 1006 ? -17.966 -18.189 -11.001 1.00 59.69 1006 ARG A C 1
ATOM 7915 O O . ARG A 1 1006 ? -17.423 -18.264 -12.104 1.00 59.69 1006 ARG A O 1
ATOM 7922 N N . GLY A 1 1007 ? -19.127 -18.789 -10.724 1.00 50.06 1007 GLY A N 1
ATOM 7923 C CA . GLY A 1 1007 ? -19.933 -19.533 -11.702 1.00 50.06 1007 GLY A CA 1
ATOM 7924 C C . GLY A 1 1007 ? -21.276 -20.036 -11.148 1.00 50.06 1007 GLY A C 1
ATOM 7925 O O . GLY A 1 1007 ? -21.466 -20.115 -9.939 1.00 50.06 1007 GLY A O 1
ATOM 7926 N N . ASN A 1 1008 ? -22.211 -20.409 -12.034 1.00 38.69 1008 ASN A N 1
ATOM 7927 C CA . ASN A 1 1008 ? -23.614 -20.712 -11.679 1.00 38.69 1008 ASN A CA 1
ATOM 7928 C C . ASN A 1 1008 ? -23.844 -21.976 -10.820 1.00 38.69 1008 ASN A C 1
ATOM 7930 O O . ASN A 1 1008 ? -24.973 -22.210 -10.393 1.00 38.69 1008 ASN A O 1
ATOM 7934 N N . LYS A 1 1009 ? -22.819 -22.799 -10.568 1.00 45.44 1009 LYS A N 1
ATOM 7935 C CA . LYS A 1 1009 ? -22.863 -23.918 -9.611 1.00 45.44 1009 LYS A CA 1
ATOM 7936 C C . LYS A 1 1009 ? -21.496 -24.078 -8.943 1.00 45.44 1009 LYS A C 1
ATOM 7938 O O . LYS A 1 1009 ? -20.582 -24.621 -9.557 1.00 45.44 1009 LYS A O 1
ATOM 7943 N N . ALA A 1 1010 ? -21.370 -23.642 -7.690 1.00 54.06 1010 ALA A N 1
ATOM 7944 C CA . ALA A 1 1010 ? -20.269 -24.075 -6.833 1.00 54.06 1010 ALA A CA 1
ATOM 7945 C C . ALA A 1 1010 ? -20.486 -25.558 -6.485 1.00 54.06 1010 ALA A C 1
ATOM 7947 O O . ALA A 1 1010 ? -21.533 -25.920 -5.944 1.00 54.06 1010 ALA A O 1
ATOM 7948 N N . GLY A 1 1011 ? -19.542 -26.417 -6.869 1.00 59.72 1011 GLY A N 1
ATOM 7949 C CA . GLY A 1 1011 ? -19.604 -27.854 -6.598 1.00 59.72 1011 GLY A CA 1
ATOM 7950 C C . GLY A 1 1011 ? -19.209 -28.195 -5.159 1.00 59.72 1011 GLY A C 1
ATOM 7951 O O . GLY A 1 1011 ? -18.595 -27.392 -4.467 1.00 59.72 1011 GLY A O 1
ATOM 7952 N N . LEU A 1 1012 ? -19.513 -29.422 -4.724 1.00 66.69 1012 LEU A N 1
ATOM 7953 C CA . LEU A 1 1012 ? -19.013 -29.967 -3.449 1.00 66.69 1012 LEU A CA 1
ATOM 7954 C C . LEU A 1 1012 ? -17.528 -30.384 -3.515 1.00 66.69 1012 LEU A C 1
ATOM 7956 O O . LEU A 1 1012 ? -16.927 -30.692 -2.490 1.00 66.69 1012 LEU A O 1
ATOM 7960 N N . LEU A 1 1013 ? -16.949 -30.392 -4.718 1.00 81.00 1013 LEU A N 1
ATOM 7961 C CA . LEU A 1 1013 ? -15.575 -30.775 -5.034 1.00 81.00 1013 LEU A CA 1
ATOM 7962 C C . LEU A 1 1013 ? -14.957 -29.727 -5.973 1.00 81.00 1013 LEU A C 1
ATOM 7964 O O . LEU A 1 1013 ? -15.680 -29.031 -6.696 1.00 81.00 1013 LEU A O 1
ATOM 7968 N N . LEU A 1 1014 ? -13.627 -29.642 -5.998 1.00 82.62 1014 LEU A N 1
ATOM 7969 C CA . LEU A 1 1014 ? -12.886 -28.932 -7.046 1.00 82.62 1014 LEU A CA 1
ATOM 7970 C C . LEU A 1 1014 ? -12.638 -29.883 -8.219 1.00 82.62 1014 LEU A C 1
ATOM 7972 O O . LEU A 1 1014 ? -12.358 -31.058 -7.993 1.00 82.62 1014 LEU A O 1
ATOM 7976 N N . ALA A 1 1015 ? -12.681 -29.384 -9.452 1.00 80.19 1015 ALA A N 1
ATOM 7977 C CA . ALA A 1 1015 ? -12.189 -30.123 -10.613 1.00 80.19 1015 ALA A CA 1
ATOM 7978 C C . ALA A 1 1015 ? -10.693 -29.826 -10.776 1.00 80.19 1015 ALA A C 1
ATOM 7980 O O . ALA A 1 1015 ? -10.311 -28.655 -10.828 1.00 80.19 1015 ALA A O 1
ATOM 7981 N N . HIS A 1 1016 ? -9.845 -30.860 -10.826 1.00 77.75 1016 HIS A N 1
ATOM 7982 C CA . HIS A 1 1016 ? -8.387 -30.672 -10.848 1.00 77.75 1016 HIS A CA 1
ATOM 7983 C C . HIS A 1 1016 ? -7.923 -29.844 -12.052 1.00 77.75 1016 HIS A C 1
ATOM 7985 O O . HIS A 1 1016 ? -6.936 -29.115 -11.983 1.00 77.75 1016 HIS A O 1
ATOM 7991 N N . ASP A 1 1017 ? -8.673 -29.935 -13.149 1.00 71.75 1017 ASP A N 1
ATOM 7992 C CA . ASP A 1 1017 ? -8.394 -29.275 -14.409 1.00 71.75 1017 ASP A CA 1
ATOM 7993 C C . ASP A 1 1017 ? -8.521 -27.747 -14.345 1.00 71.75 1017 ASP A C 1
ATOM 7995 O O . ASP A 1 1017 ? -8.066 -27.083 -15.273 1.00 71.75 1017 ASP A O 1
ATOM 7999 N N . ARG A 1 1018 ? -9.073 -27.184 -13.260 1.00 75.44 1018 ARG A N 1
ATOM 8000 C CA . ARG A 1 1018 ? -9.161 -25.739 -12.968 1.00 75.44 1018 ARG A CA 1
ATOM 8001 C C . ARG A 1 1018 ? -8.247 -25.292 -11.833 1.00 75.44 1018 ARG A C 1
ATOM 8003 O O . ARG A 1 1018 ? -8.331 -24.137 -11.422 1.00 75.44 1018 ARG A O 1
ATOM 8010 N N . CYS A 1 1019 ? -7.391 -26.176 -11.335 1.00 79.62 1019 CYS A N 1
ATOM 8011 C CA . CYS A 1 1019 ? -6.519 -25.881 -10.212 1.00 79.62 1019 CYS A CA 1
ATOM 8012 C C . CYS A 1 1019 ? -5.061 -25.664 -10.631 1.00 79.62 1019 CYS A C 1
ATOM 8014 O O . CYS A 1 1019 ? -4.632 -26.071 -11.712 1.00 79.62 1019 CYS A O 1
ATOM 8016 N N . TYR A 1 1020 ? -4.291 -25.071 -9.722 1.00 82.38 1020 TYR A N 1
ATOM 8017 C CA . TYR A 1 1020 ? -2.835 -25.197 -9.666 1.00 82.38 1020 TYR A CA 1
ATOM 8018 C C . TYR A 1 1020 ? -2.418 -25.941 -8.384 1.00 82.38 1020 TYR A C 1
ATOM 8020 O O . TYR A 1 1020 ? -3.184 -25.991 -7.414 1.00 82.38 1020 TYR A O 1
ATOM 8028 N N . ASP A 1 1021 ? -1.222 -26.530 -8.379 1.00 82.25 1021 ASP A N 1
ATOM 8029 C CA . ASP A 1 1021 ? -0.687 -27.280 -7.235 1.00 82.25 1021 ASP A CA 1
ATOM 8030 C C . ASP A 1 1021 ? -0.069 -26.337 -6.190 1.00 82.25 1021 ASP A C 1
ATOM 8032 O O . ASP A 1 1021 ? 0.608 -25.372 -6.536 1.00 82.25 1021 ASP A O 1
ATOM 8036 N N . VAL A 1 1022 ? -0.310 -26.611 -4.902 1.00 79.38 1022 VAL A N 1
ATOM 8037 C CA . VAL A 1 1022 ? 0.141 -25.765 -3.779 1.00 79.38 1022 VAL A CA 1
ATOM 8038 C C . VAL A 1 1022 ? 1.232 -26.450 -2.955 1.00 79.38 1022 VAL A C 1
ATOM 8040 O O . VAL A 1 1022 ? 2.237 -25.822 -2.640 1.00 79.38 1022 VAL A O 1
ATOM 8043 N N . VAL A 1 1023 ? 1.033 -27.722 -2.578 1.00 77.56 1023 VAL A N 1
ATOM 8044 C CA . VAL A 1 1023 ? 2.028 -28.536 -1.850 1.00 77.56 10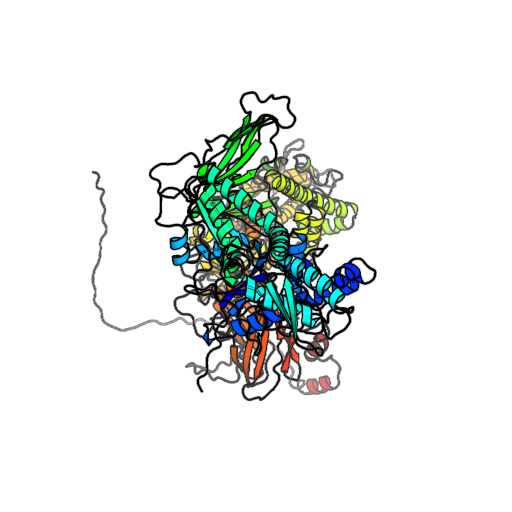23 VAL A CA 1
ATOM 8045 C C . VAL A 1 1023 ? 1.679 -30.025 -1.901 1.00 77.56 1023 VAL A C 1
ATOM 8047 O O . VAL A 1 1023 ? 0.504 -30.393 -1.835 1.00 77.56 1023 VAL A O 1
ATOM 8050 N N . LYS A 1 1024 ? 2.688 -30.903 -1.961 1.00 78.31 1024 LYS A N 1
ATOM 8051 C CA . LYS A 1 1024 ? 2.512 -32.354 -1.772 1.00 78.31 1024 LYS A CA 1
ATOM 8052 C C . LYS A 1 1024 ? 2.468 -32.699 -0.279 1.00 78.31 1024 LYS A C 1
ATOM 8054 O O . LYS A 1 1024 ? 3.318 -32.251 0.485 1.00 78.31 1024 LYS A O 1
ATOM 8059 N N . LEU A 1 1025 ? 1.495 -33.509 0.130 1.00 75.44 1025 LEU A N 1
ATOM 8060 C CA . LEU A 1 1025 ? 1.347 -33.989 1.506 1.00 75.44 1025 LEU A CA 1
ATOM 8061 C C . LEU A 1 1025 ? 1.946 -35.405 1.642 1.00 75.44 1025 LEU A C 1
ATOM 8063 O O . LEU A 1 1025 ? 1.847 -36.198 0.698 1.00 75.44 1025 LEU A O 1
ATOM 8067 N N . PRO A 1 1026 ? 2.544 -35.759 2.794 1.00 71.50 1026 PRO A N 1
ATOM 8068 C CA . PRO A 1 1026 ? 3.101 -37.089 3.011 1.00 71.50 1026 PRO A CA 1
ATOM 8069 C C . PRO A 1 1026 ? 2.006 -38.154 3.149 1.00 71.50 1026 PRO A C 1
ATOM 8071 O O . PRO A 1 1026 ? 0.869 -37.864 3.528 1.00 71.50 1026 PRO A O 1
ATOM 8074 N N . ILE A 1 1027 ? 2.372 -39.400 2.841 1.00 75.94 1027 ILE A N 1
ATOM 8075 C CA . ILE A 1 1027 ? 1.463 -40.553 2.757 1.00 75.94 1027 ILE A CA 1
ATOM 8076 C C . ILE A 1 1027 ? 0.903 -40.890 4.153 1.00 75.94 1027 ILE A C 1
ATOM 8078 O O . ILE A 1 1027 ? 1.673 -41.261 5.039 1.00 75.94 1027 ILE A O 1
ATOM 8082 N N . PRO A 1 1028 ? -0.418 -40.788 4.389 1.00 70.00 1028 PRO A N 1
ATOM 8083 C CA . PRO A 1 1028 ? -1.019 -41.144 5.671 1.00 70.00 1028 PRO A CA 1
ATOM 8084 C C . PRO A 1 1028 ? -1.286 -42.656 5.779 1.00 70.00 1028 PRO A C 1
ATOM 8086 O O . PRO A 1 1028 ? -1.731 -43.285 4.815 1.00 70.00 1028 PRO A O 1
ATOM 8089 N N . LYS A 1 1029 ? -1.088 -43.231 6.977 1.00 73.25 1029 LYS A N 1
ATOM 8090 C CA . LYS A 1 1029 ? -1.386 -44.647 7.281 1.00 73.25 1029 LYS A CA 1
ATOM 8091 C C . LYS A 1 1029 ? -2.874 -44.970 7.029 1.00 73.25 1029 LYS A C 1
ATOM 8093 O O . LYS A 1 1029 ? -3.723 -44.084 7.041 1.00 73.25 1029 LYS A O 1
ATOM 8098 N N . LYS A 1 1030 ? -3.222 -46.245 6.817 1.00 78.19 1030 LYS A N 1
ATOM 8099 C CA . LYS A 1 1030 ? -4.579 -46.671 6.409 1.00 78.19 1030 LYS A CA 1
ATOM 8100 C C . LYS A 1 1030 ? -5.686 -46.201 7.371 1.00 78.19 1030 LYS A C 1
ATOM 8102 O O . LYS A 1 1030 ? -5.661 -46.535 8.560 1.00 78.19 1030 LYS A O 1
ATOM 8107 N N . GLY A 1 1031 ? -6.698 -45.503 6.856 1.00 76.69 1031 GLY A N 1
ATOM 8108 C CA . GLY A 1 1031 ? -7.869 -45.050 7.619 1.00 76.69 1031 GLY A CA 1
ATOM 8109 C C . GLY A 1 1031 ? -8.508 -43.782 7.050 1.00 76.69 1031 GLY A C 1
ATOM 8110 O O . GLY A 1 1031 ? -8.080 -43.280 6.014 1.00 76.69 1031 GLY A O 1
ATOM 8111 N N . THR A 1 1032 ? -9.527 -43.250 7.730 1.00 76.62 1032 THR A N 1
ATOM 8112 C CA . THR A 1 1032 ? -10.115 -41.943 7.394 1.00 76.62 1032 THR A CA 1
ATOM 8113 C C . THR A 1 1032 ? -9.486 -40.846 8.242 1.00 76.62 1032 THR A C 1
ATOM 8115 O O . THR A 1 1032 ? -9.503 -40.925 9.469 1.00 76.62 1032 THR A O 1
ATOM 8118 N N . TRP A 1 1033 ? -8.960 -39.820 7.583 1.00 76.12 1033 TRP A N 1
ATOM 8119 C CA . TRP A 1 1033 ? -8.248 -38.688 8.162 1.00 76.12 1033 TRP A CA 1
ATOM 8120 C C . TRP A 1 1033 ? -9.026 -37.402 7.928 1.00 76.12 1033 TRP A C 1
ATOM 8122 O O . TRP A 1 1033 ? -9.292 -37.029 6.786 1.00 76.12 1033 TRP A O 1
ATOM 8132 N N . ARG A 1 1034 ? -9.345 -36.697 9.010 1.00 79.69 1034 ARG A N 1
ATOM 8133 C CA . ARG A 1 1034 ? -9.820 -35.319 8.958 1.00 79.69 1034 ARG A CA 1
ATOM 8134 C C . ARG A 1 1034 ? -8.622 -34.387 8.890 1.00 79.69 1034 ARG A C 1
ATOM 8136 O O . ARG A 1 1034 ? -7.835 -34.348 9.834 1.00 79.69 1034 ARG A O 1
ATOM 8143 N N . PHE A 1 1035 ? -8.520 -33.631 7.805 1.00 79.00 1035 PHE A N 1
ATOM 8144 C CA . PHE A 1 1035 ? -7.627 -32.484 7.683 1.00 79.00 1035 PHE A CA 1
ATOM 8145 C C . PHE A 1 1035 ? -8.422 -31.218 8.013 1.00 79.00 1035 PHE A C 1
ATOM 8147 O O . PHE A 1 1035 ? -9.477 -30.994 7.415 1.00 79.00 1035 PHE A O 1
ATOM 8154 N N . THR A 1 1036 ? -7.936 -30.396 8.943 1.00 72.31 1036 THR A N 1
ATOM 8155 C CA . THR A 1 1036 ? -8.605 -29.155 9.375 1.00 72.31 1036 THR A CA 1
ATOM 8156 C C . THR A 1 1036 ? -7.687 -27.956 9.168 1.00 72.31 1036 THR A C 1
ATOM 8158 O O . THR A 1 1036 ? -6.467 -28.060 9.297 1.00 72.31 1036 THR A O 1
ATOM 8161 N N . VAL A 1 1037 ? -8.290 -26.822 8.815 1.00 72.25 1037 VAL A N 1
ATOM 8162 C CA . VAL A 1 1037 ? -7.634 -25.526 8.649 1.00 72.25 1037 VAL A CA 1
ATOM 8163 C C . VAL A 1 1037 ? -8.142 -24.582 9.728 1.00 72.25 1037 VAL A C 1
ATOM 8165 O O . VAL A 1 1037 ? -9.168 -23.923 9.565 1.00 72.25 1037 VAL A O 1
ATOM 8168 N N . ASP A 1 1038 ? -7.438 -24.559 10.856 1.00 57.22 1038 ASP A N 1
ATOM 8169 C CA . ASP A 1 1038 ? -7.948 -23.965 12.096 1.00 57.22 1038 ASP A CA 1
ATOM 8170 C C . ASP A 1 1038 ? -7.870 -22.429 12.097 1.00 57.22 1038 ASP A C 1
ATOM 8172 O O . ASP A 1 1038 ? -8.786 -21.755 12.569 1.00 57.22 1038 ASP A O 1
ATOM 8176 N N . SER A 1 1039 ? -6.838 -21.841 11.481 1.00 58.53 1039 SER A N 1
ATOM 8177 C CA . SER A 1 1039 ? -6.862 -20.426 11.092 1.00 58.53 1039 SER A CA 1
ATOM 8178 C C . SER A 1 1039 ? -5.921 -20.116 9.921 1.00 58.53 1039 SER A C 1
ATOM 8180 O O . SER A 1 1039 ? -4.937 -20.820 9.694 1.00 58.53 1039 SER A O 1
ATOM 8182 N N . VAL A 1 1040 ? -6.238 -19.042 9.186 1.00 54.22 1040 VAL A N 1
ATOM 8183 C CA . VAL A 1 1040 ? -5.316 -18.360 8.263 1.00 54.22 1040 VAL A CA 1
ATOM 8184 C C . VAL A 1 1040 ? -4.982 -17.009 8.887 1.00 54.22 1040 VAL A C 1
ATOM 8186 O O . VAL A 1 1040 ? -5.764 -16.064 8.775 1.00 54.22 1040 VAL A O 1
ATOM 8189 N N . ARG A 1 1041 ? -3.866 -16.928 9.618 1.00 52.44 1041 ARG A N 1
ATOM 8190 C CA . ARG A 1 1041 ? -3.486 -15.709 10.360 1.00 52.44 1041 ARG A CA 1
ATOM 8191 C C . ARG A 1 1041 ? -2.650 -14.793 9.484 1.00 52.44 1041 ARG A C 1
ATOM 8193 O O . ARG A 1 1041 ? -1.658 -15.252 8.935 1.00 52.44 1041 ARG A O 1
ATOM 8200 N N . GLN A 1 1042 ? -3.004 -13.515 9.404 1.00 51.41 1042 GLN A N 1
ATOM 8201 C CA . GLN A 1 1042 ? -2.164 -12.484 8.794 1.00 51.41 1042 GLN A CA 1
ATOM 8202 C C . GLN A 1 1042 ? -1.134 -12.000 9.824 1.00 51.41 1042 GLN A C 1
ATOM 8204 O O . GLN A 1 1042 ? -1.491 -11.469 10.874 1.00 51.41 1042 GLN A O 1
ATOM 8209 N N . GLY A 1 1043 ? 0.140 -12.247 9.533 1.00 41.12 1043 GLY A N 1
ATOM 8210 C CA . GLY A 1 1043 ? 1.284 -11.932 10.376 1.00 41.12 1043 GLY A CA 1
ATOM 8211 C C . GLY A 1 1043 ? 1.548 -10.432 10.484 1.00 41.12 1043 GLY A C 1
ATOM 8212 O O . GLY A 1 1043 ? 1.179 -9.635 9.622 1.00 41.12 1043 GLY A O 1
ATOM 8213 N N . HIS A 1 1044 ? 2.198 -10.045 11.578 1.00 34.19 1044 HIS A N 1
ATOM 8214 C CA . HIS A 1 1044 ? 2.278 -8.645 11.981 1.00 34.19 1044 HIS A CA 1
ATOM 8215 C C . HIS A 1 1044 ? 3.249 -7.788 11.143 1.00 34.19 1044 HIS A C 1
ATOM 8217 O O . HIS A 1 1044 ? 3.026 -6.583 11.034 1.00 34.19 1044 HIS A O 1
ATOM 8223 N N . ASP A 1 1045 ? 4.279 -8.380 10.528 1.00 32.91 1045 ASP A N 1
ATOM 8224 C CA . ASP A 1 1045 ? 5.396 -7.662 9.881 1.00 32.91 1045 ASP A CA 1
ATOM 8225 C C . ASP A 1 1045 ? 5.354 -7.674 8.337 1.00 32.91 1045 ASP A C 1
ATOM 8227 O O . ASP A 1 1045 ? 6.387 -7.721 7.672 1.00 32.91 1045 ASP A O 1
ATOM 8231 N N . GLY A 1 1046 ? 4.143 -7.591 7.774 1.00 41.50 1046 GLY A N 1
ATOM 8232 C CA . GLY A 1 1046 ? 3.890 -7.379 6.341 1.00 41.50 1046 GLY A CA 1
ATOM 8233 C C . GLY A 1 1046 ? 3.489 -8.645 5.576 1.00 41.50 1046 GLY A C 1
ATOM 8234 O O . GLY A 1 1046 ? 4.326 -9.495 5.313 1.00 41.50 1046 GLY A O 1
ATOM 8235 N N . GLU A 1 1047 ? 2.203 -8.737 5.211 1.00 48.34 1047 GLU A N 1
ATOM 8236 C CA . GLU A 1 1047 ? 1.546 -9.689 4.276 1.00 48.34 1047 GLU A CA 1
ATOM 8237 C C . GLU A 1 1047 ? 1.806 -11.212 4.404 1.00 48.34 1047 GLU A C 1
ATOM 8239 O O . GLU A 1 1047 ? 1.138 -11.986 3.718 1.00 48.34 1047 GLU A O 1
ATOM 8244 N N . ARG A 1 1048 ? 2.668 -11.683 5.312 1.00 49.53 1048 ARG A N 1
ATOM 8245 C CA . ARG A 1 1048 ? 2.833 -13.114 5.627 1.00 49.53 1048 ARG A CA 1
ATOM 8246 C C . ARG A 1 1048 ? 1.518 -13.691 6.136 1.00 49.53 1048 ARG A C 1
ATOM 8248 O O . ARG A 1 1048 ? 0.935 -13.126 7.059 1.00 49.53 1048 ARG A O 1
ATOM 8255 N N . MET A 1 1049 ? 1.052 -14.812 5.598 1.00 59.47 1049 MET A N 1
ATOM 8256 C CA . MET A 1 1049 ? -0.112 -15.522 6.142 1.00 59.47 1049 MET A CA 1
ATOM 8257 C C . MET A 1 1049 ? 0.279 -16.918 6.614 1.00 59.47 1049 MET A C 1
ATOM 8259 O O . MET A 1 1049 ? 1.227 -17.477 6.097 1.00 59.47 1049 MET A O 1
ATOM 8263 N N . PHE A 1 1050 ? -0.419 -17.493 7.593 1.00 61.81 1050 PHE A N 1
ATOM 8264 C CA . PHE A 1 1050 ? -0.095 -18.829 8.112 1.00 61.81 1050 PHE A CA 1
ATOM 8265 C C . PHE A 1 1050 ? -1.294 -19.762 8.022 1.00 61.81 1050 PHE A C 1
ATOM 8267 O O . PHE A 1 1050 ? -2.277 -19.560 8.732 1.00 61.81 1050 PHE A O 1
ATOM 8274 N N . LEU A 1 1051 ? -1.188 -20.782 7.172 1.00 65.81 1051 LEU A N 1
ATOM 8275 C CA . LEU A 1 1051 ? -2.074 -21.939 7.105 1.00 65.81 1051 LEU A CA 1
ATOM 8276 C C . LEU A 1 1051 ? -1.728 -22.884 8.263 1.00 65.81 1051 LEU A C 1
ATOM 8278 O O . LEU A 1 1051 ? -0.706 -23.567 8.230 1.00 65.81 1051 LEU A O 1
ATOM 8282 N N . GLN A 1 1052 ? -2.579 -22.920 9.288 1.00 67.62 1052 GLN A N 1
ATOM 8283 C CA . GLN A 1 1052 ? -2.543 -23.985 10.290 1.00 67.62 1052 GLN A CA 1
ATOM 8284 C C . GLN A 1 1052 ? -3.221 -25.232 9.715 1.00 67.62 1052 GLN A C 1
ATOM 8286 O O . GLN A 1 1052 ? -4.417 -25.184 9.441 1.00 67.62 1052 GLN A O 1
ATOM 8291 N N . LEU A 1 1053 ? -2.472 -26.320 9.524 1.00 63.78 1053 LEU A N 1
ATOM 8292 C CA . LEU A 1 1053 ? -2.972 -27.604 9.028 1.00 63.78 1053 LEU A CA 1
ATOM 8293 C C . LEU A 1 1053 ? -2.824 -28.675 10.113 1.00 63.78 1053 LEU A C 1
ATOM 8295 O O . LEU A 1 1053 ? -1.710 -29.074 10.454 1.00 63.78 1053 LEU A O 1
ATOM 8299 N N . SER A 1 1054 ? -3.949 -29.160 10.629 1.00 67.19 1054 SER A N 1
ATOM 8300 C CA . SER A 1 1054 ? -4.014 -30.261 11.595 1.00 67.19 1054 SER A CA 1
ATOM 8301 C C . SER A 1 1054 ? -4.598 -31.516 10.935 1.00 67.19 1054 SER A C 1
ATOM 8303 O O . SER A 1 1054 ? -5.429 -31.419 10.024 1.00 67.19 1054 SER A O 1
ATOM 8305 N N . ARG A 1 1055 ? -4.162 -32.714 11.357 1.00 69.44 1055 ARG A N 1
ATOM 8306 C CA . ARG A 1 1055 ? -4.701 -33.995 10.856 1.00 69.44 1055 ARG A CA 1
ATOM 8307 C C . ARG A 1 1055 ? -5.016 -34.966 11.993 1.00 69.44 1055 ARG A C 1
ATOM 8309 O O . ARG A 1 1055 ? -4.208 -35.134 12.897 1.00 69.44 1055 ARG A O 1
ATOM 8316 N N . ARG A 1 1056 ? -6.167 -35.641 11.937 1.00 71.62 1056 ARG A N 1
ATOM 8317 C CA . ARG A 1 1056 ? -6.581 -36.651 12.931 1.00 71.62 1056 ARG A CA 1
ATOM 8318 C C . ARG A 1 1056 ? -7.331 -37.805 12.275 1.00 71.62 1056 ARG A C 1
ATOM 8320 O O . ARG A 1 1056 ? -8.201 -37.576 11.435 1.00 71.62 1056 ARG A O 1
ATOM 8327 N N . ARG A 1 1057 ? -7.049 -39.037 12.696 1.00 72.31 1057 ARG A N 1
ATOM 8328 C CA . ARG A 1 1057 ? -7.793 -40.229 12.277 1.00 72.31 1057 ARG A CA 1
ATOM 8329 C C . ARG A 1 1057 ? -9.173 -40.263 12.947 1.00 72.31 1057 ARG A C 1
ATOM 8331 O O . ARG A 1 1057 ? -9.296 -40.023 14.150 1.00 72.31 1057 ARG A O 1
ATOM 8338 N N . LEU A 1 1058 ? -10.229 -40.561 12.192 1.00 64.81 1058 LEU A N 1
ATOM 8339 C CA . LEU A 1 1058 ? -11.573 -40.703 12.758 1.00 64.81 1058 LEU A CA 1
ATOM 8340 C C . LEU A 1 1058 ? -11.646 -41.955 13.648 1.00 64.81 1058 LEU A C 1
ATOM 8342 O O . LEU A 1 1058 ? -11.318 -43.053 13.210 1.00 64.81 1058 LEU A O 1
ATOM 8346 N N . GLY A 1 1059 ? -12.093 -41.770 14.894 1.00 63.31 1059 GLY A N 1
ATOM 8347 C CA . GLY A 1 1059 ? -12.224 -42.821 15.912 1.00 63.31 1059 GLY A CA 1
ATOM 8348 C C . GLY A 1 1059 ? -11.186 -42.752 17.039 1.00 63.31 1059 GLY A C 1
ATOM 8349 O O . GLY A 1 1059 ? -11.477 -43.181 18.150 1.00 63.31 1059 GLY A O 1
ATOM 8350 N N . GLU A 1 1060 ? -10.015 -42.155 16.809 1.00 66.75 1060 GLU A N 1
ATOM 8351 C CA . GLU A 1 1060 ? -8.967 -42.036 17.834 1.00 66.75 1060 GLU A CA 1
ATOM 8352 C C . GLU A 1 1060 ? -9.231 -40.852 18.772 1.00 66.75 1060 GLU A C 1
ATOM 8354 O O . GLU A 1 1060 ? -9.489 -39.730 18.322 1.00 66.75 1060 GLU A O 1
ATOM 8359 N N . VAL A 1 1061 ? -9.164 -41.085 20.087 1.00 51.50 1061 VAL A N 1
ATOM 8360 C CA . VAL A 1 1061 ? -9.411 -40.081 21.140 1.00 51.50 1061 VAL A CA 1
ATOM 8361 C C . VAL A 1 1061 ? -8.087 -39.471 21.613 1.00 51.50 1061 VAL A C 1
ATOM 8363 O O . VAL A 1 1061 ? -7.704 -39.611 22.769 1.00 51.50 1061 VAL A O 1
ATOM 8366 N N . SER A 1 1062 ? -7.372 -38.794 20.709 1.00 51.81 1062 SER A N 1
ATOM 8367 C CA . SER A 1 1062 ? -6.240 -37.955 21.121 1.00 51.81 1062 SER A CA 1
ATOM 8368 C C . SER A 1 1062 ? -6.734 -36.652 21.752 1.00 51.81 1062 SER A C 1
ATOM 8370 O O . SER A 1 1062 ? -7.654 -36.015 21.224 1.00 51.81 1062 SER A O 1
ATOM 8372 N N . THR A 1 1063 ? -6.113 -36.257 22.864 1.00 49.31 1063 THR A N 1
ATOM 8373 C CA . THR A 1 1063 ? -6.318 -34.965 23.540 1.00 49.31 1063 THR A CA 1
ATOM 8374 C C . THR A 1 1063 ? -5.565 -33.823 22.864 1.00 49.31 1063 THR A C 1
ATOM 8376 O O . THR A 1 1063 ? -6.010 -32.682 22.938 1.00 49.31 1063 THR A O 1
ATOM 8379 N N . GLU A 1 1064 ? -4.473 -34.128 22.161 1.00 49.34 1064 GLU A N 1
ATOM 8380 C CA . GLU A 1 1064 ? -3.693 -33.166 21.382 1.00 49.34 1064 GLU A CA 1
ATOM 8381 C C . GLU A 1 1064 ? -3.670 -33.583 19.907 1.00 49.34 1064 GLU A C 1
ATOM 8383 O O . GLU A 1 1064 ? -3.529 -34.761 19.573 1.00 49.34 1064 GLU A O 1
ATOM 8388 N N . VAL A 1 1065 ? -3.837 -32.616 19.006 1.00 58.84 1065 VAL A N 1
ATOM 8389 C CA . VAL A 1 1065 ? -3.704 -32.817 17.558 1.00 58.84 1065 VAL A CA 1
ATOM 8390 C C . VAL A 1 1065 ? -2.646 -31.835 17.067 1.00 58.84 1065 VAL A C 1
ATOM 8392 O O . VAL A 1 1065 ? -2.953 -30.649 16.939 1.00 58.84 1065 VAL A O 1
ATOM 8395 N N . PRO A 1 1066 ? -1.404 -32.288 16.837 1.00 58.50 1066 PRO A N 1
ATOM 8396 C CA . PRO A 1 1066 ? -0.328 -31.429 16.369 1.00 58.50 1066 PRO A CA 1
ATOM 8397 C C . PRO A 1 1066 ? -0.685 -30.664 15.092 1.00 58.50 1066 PRO A C 1
ATOM 8399 O O . PRO A 1 1066 ? -1.258 -31.195 14.136 1.00 58.50 1066 PRO A O 1
ATOM 8402 N N . VAL A 1 1067 ? -0.363 -29.372 15.122 1.00 65.19 1067 VAL A N 1
ATOM 8403 C CA . VAL A 1 1067 ? -0.734 -28.393 14.103 1.00 65.19 1067 VAL A CA 1
ATOM 8404 C C . VAL A 1 1067 ? 0.522 -27.971 13.360 1.00 65.19 1067 VAL A C 1
ATOM 8406 O O . VAL A 1 1067 ? 1.407 -27.337 13.934 1.00 65.19 1067 VAL A O 1
ATOM 8409 N N . LEU A 1 1068 ? 0.588 -28.271 12.067 1.00 67.12 1068 LEU A N 1
ATOM 8410 C CA . LEU A 1 1068 ? 1.636 -27.738 11.211 1.00 67.12 1068 LEU A CA 1
ATOM 8411 C C . LEU A 1 1068 ? 1.324 -26.275 10.873 1.00 67.12 1068 LEU A C 1
ATOM 8413 O O . LEU A 1 1068 ? 0.222 -25.956 10.431 1.00 67.12 1068 LEU A O 1
ATOM 8417 N N . HIS A 1 1069 ? 2.309 -25.393 11.027 1.00 67.69 1069 HIS A N 1
ATOM 8418 C CA . HIS A 1 1069 ? 2.232 -24.006 10.571 1.00 67.69 1069 HIS A CA 1
ATOM 8419 C C . HIS A 1 1069 ? 2.954 -23.858 9.227 1.00 67.69 1069 HIS A C 1
ATOM 8421 O O . HIS A 1 1069 ? 4.167 -24.032 9.149 1.00 67.69 1069 HIS A O 1
ATOM 8427 N N . LEU A 1 1070 ? 2.206 -23.515 8.179 1.00 70.31 1070 LEU A N 1
ATOM 8428 C CA . LEU A 1 1070 ? 2.711 -23.270 6.827 1.00 70.31 1070 LEU A CA 1
ATOM 8429 C C . LEU A 1 1070 ? 2.578 -21.785 6.494 1.00 70.31 1070 LEU A C 1
ATOM 8431 O O . LEU A 1 1070 ? 1.458 -21.279 6.428 1.00 70.31 1070 LEU A O 1
ATOM 8435 N N . GLU A 1 1071 ? 3.685 -21.077 6.273 1.00 72.56 1071 GLU A N 1
ATOM 8436 C CA . GLU A 1 1071 ? 3.604 -19.700 5.776 1.00 72.56 1071 GLU A CA 1
ATOM 8437 C C . GLU A 1 1071 ? 3.116 -19.716 4.312 1.00 72.56 1071 GLU A C 1
ATOM 8439 O O . GLU A 1 1071 ? 3.564 -20.524 3.505 1.00 72.56 1071 GLU A O 1
ATOM 8444 N N . LEU A 1 1072 ? 2.164 -18.853 3.970 1.00 73.88 1072 LEU A N 1
ATOM 8445 C CA . LEU A 1 1072 ? 1.607 -18.627 2.642 1.00 73.88 1072 LEU A CA 1
ATOM 8446 C C . LEU A 1 1072 ? 1.983 -17.219 2.187 1.00 73.88 1072 LEU A C 1
ATOM 8448 O O . LEU A 1 1072 ? 1.761 -16.248 2.918 1.00 73.88 1072 LEU A O 1
ATOM 8452 N N . TYR A 1 1073 ? 2.453 -17.105 0.948 1.00 73.81 1073 TYR A N 1
ATOM 8453 C CA . TYR A 1 1073 ? 2.676 -15.827 0.277 1.00 73.81 1073 TYR A CA 1
ATOM 8454 C C . TYR A 1 1073 ? 1.892 -15.757 -1.034 1.00 73.81 1073 TYR A C 1
ATOM 8456 O O . TYR A 1 1073 ? 1.595 -16.780 -1.657 1.00 73.81 1073 TYR A O 1
ATOM 8464 N N . PHE A 1 1074 ? 1.543 -14.538 -1.450 1.00 77.62 1074 PHE A N 1
ATOM 8465 C CA . PHE A 1 1074 ? 0.997 -14.301 -2.781 1.00 77.62 1074 PHE A CA 1
ATOM 8466 C C . PHE A 1 1074 ? 2.143 -14.084 -3.769 1.00 77.62 1074 PHE A C 1
ATOM 8468 O O . PHE A 1 1074 ? 2.831 -13.061 -3.717 1.00 77.62 1074 PHE A O 1
ATOM 8475 N N . ASP A 1 1075 ? 2.328 -15.026 -4.687 1.00 77.88 1075 ASP A N 1
ATOM 8476 C CA . ASP A 1 1075 ? 3.206 -14.836 -5.831 1.00 77.88 1075 ASP A CA 1
ATOM 8477 C C . ASP A 1 1075 ? 2.513 -13.887 -6.823 1.00 77.88 1075 ASP A C 1
ATOM 8479 O O . ASP A 1 1075 ? 1.612 -14.261 -7.583 1.00 77.88 1075 ASP A O 1
ATOM 8483 N N . ARG A 1 1076 ? 2.958 -12.626 -6.797 1.00 82.38 1076 ARG A N 1
ATOM 8484 C CA . ARG A 1 1076 ? 2.493 -11.538 -7.672 1.00 82.38 1076 ARG A CA 1
ATOM 8485 C C . ARG A 1 1076 ? 2.739 -11.839 -9.155 1.00 82.38 1076 ARG A C 1
ATOM 8487 O O . ARG A 1 1076 ? 2.005 -11.343 -10.009 1.00 82.38 1076 ARG A O 1
ATOM 8494 N N . THR A 1 1077 ? 3.741 -12.662 -9.458 1.00 78.12 1077 THR A N 1
ATOM 8495 C CA . THR A 1 1077 ? 4.143 -13.088 -10.802 1.00 78.12 1077 THR A CA 1
ATOM 8496 C C . THR A 1 1077 ? 3.219 -14.190 -11.317 1.00 78.12 1077 THR A C 1
ATOM 8498 O O . THR A 1 1077 ? 2.585 -14.010 -12.356 1.00 78.12 1077 THR A O 1
ATOM 8501 N N . ALA A 1 1078 ? 3.066 -15.279 -10.560 1.00 76.56 1078 ALA A N 1
ATOM 8502 C CA . ALA A 1 1078 ? 2.212 -16.419 -10.906 1.00 76.56 1078 ALA A CA 1
ATOM 8503 C C . ALA A 1 1078 ? 0.704 -16.131 -10.753 1.00 76.56 1078 ALA A C 1
ATOM 8505 O O . ALA A 1 1078 ? -0.124 -16.835 -11.335 1.00 76.56 1078 ALA A O 1
ATOM 8506 N N . ASN A 1 1079 ? 0.351 -15.095 -9.978 1.00 77.81 1079 ASN A N 1
ATOM 8507 C CA . ASN A 1 1079 ? -1.008 -14.753 -9.541 1.00 77.81 1079 ASN A CA 1
ATOM 8508 C C . ASN A 1 1079 ? -1.645 -15.848 -8.640 1.00 77.81 1079 ASN A C 1
ATOM 8510 O O . ASN A 1 1079 ? -2.865 -16.057 -8.633 1.00 77.81 1079 ASN A O 1
ATOM 8514 N N . CYS A 1 1080 ? -0.799 -16.528 -7.859 1.00 79.50 1080 CYS A N 1
ATOM 8515 C CA . CYS A 1 1080 ? -1.105 -17.713 -7.051 1.00 79.50 1080 CYS A CA 1
ATOM 8516 C C . CYS A 1 1080 ? -0.751 -17.504 -5.570 1.00 79.50 1080 CYS A C 1
ATOM 8518 O O . CYS A 1 1080 ? 0.151 -16.736 -5.249 1.00 79.50 1080 CYS A O 1
ATOM 8520 N N . TYR A 1 1081 ? -1.392 -18.251 -4.669 1.00 78.75 1081 TYR A N 1
ATOM 8521 C CA . TYR A 1 1081 ? -0.840 -18.505 -3.331 1.00 78.75 1081 TYR A CA 1
ATOM 8522 C C . TYR A 1 1081 ? 0.017 -19.758 -3.314 1.00 78.75 1081 TYR A C 1
ATOM 8524 O O . TYR A 1 1081 ? -0.467 -20.828 -3.689 1.00 78.75 1081 TYR A O 1
ATOM 8532 N N . LEU A 1 1082 ? 1.241 -19.613 -2.818 1.00 76.06 1082 LEU A N 1
ATOM 8533 C CA . LEU A 1 1082 ? 2.234 -20.670 -2.647 1.00 76.06 1082 LEU A CA 1
ATOM 8534 C C . LEU A 1 1082 ? 2.733 -20.674 -1.193 1.00 76.06 1082 LEU A C 1
ATOM 8536 O O . LEU A 1 1082 ? 2.500 -19.720 -0.444 1.00 76.06 1082 LEU A O 1
ATOM 8540 N N . ILE A 1 1083 ? 3.410 -21.748 -0.781 1.00 72.88 1083 ILE A N 1
ATOM 8541 C CA . ILE A 1 1083 ? 4.018 -21.837 0.554 1.00 72.88 1083 ILE A CA 1
ATOM 8542 C C . ILE A 1 1083 ? 5.374 -21.118 0.562 1.00 72.88 1083 ILE A C 1
ATOM 8544 O O . ILE A 1 1083 ? 6.152 -21.225 -0.383 1.00 72.88 1083 ILE A O 1
ATOM 8548 N N . TYR A 1 1084 ? 5.647 -20.378 1.634 1.00 62.78 1084 TYR A N 1
ATOM 8549 C CA . TYR A 1 1084 ? 6.905 -19.684 1.890 1.00 62.78 1084 TYR A CA 1
ATOM 8550 C C . TYR A 1 1084 ? 7.766 -20.503 2.865 1.00 62.78 1084 TYR A C 1
ATOM 8552 O O . TYR A 1 1084 ? 7.317 -20.861 3.952 1.00 62.78 1084 TYR A O 1
ATOM 8560 N N . ASP A 1 1085 ? 9.013 -20.791 2.487 1.00 56.22 1085 ASP A N 1
ATOM 8561 C CA . ASP A 1 1085 ? 9.961 -21.644 3.229 1.00 56.22 1085 ASP A CA 1
ATOM 8562 C C . ASP A 1 1085 ? 11.108 -20.856 3.901 1.00 56.22 1085 ASP A C 1
ATOM 8564 O O . ASP A 1 1085 ? 12.057 -21.437 4.430 1.00 56.22 1085 ASP A O 1
ATOM 8568 N N . GLY A 1 1086 ? 11.073 -19.523 3.826 1.00 48.47 1086 GLY A N 1
ATOM 8569 C CA . GLY A 1 1086 ? 12.154 -18.653 4.291 1.00 48.47 1086 GLY A CA 1
ATOM 8570 C C . GLY A 1 1086 ? 13.230 -18.317 3.255 1.00 48.47 1086 GLY A C 1
ATOM 8571 O O . GLY A 1 1086 ? 13.954 -17.354 3.488 1.00 48.47 1086 GLY A O 1
ATOM 8572 N N . ASN A 1 1087 ? 13.340 -19.050 2.137 1.00 39.84 1087 ASN A N 1
ATOM 8573 C CA . ASN A 1 1087 ? 14.462 -18.924 1.188 1.00 39.84 1087 ASN A CA 1
ATOM 8574 C C . ASN A 1 1087 ? 14.076 -18.949 -0.306 1.00 39.84 1087 ASN A C 1
ATOM 8576 O O . ASN A 1 1087 ? 14.957 -18.790 -1.149 1.00 39.84 1087 ASN A O 1
ATOM 8580 N N . GLY A 1 1088 ? 12.809 -19.186 -0.655 1.00 42.03 1088 GLY A N 1
ATOM 8581 C CA . GLY A 1 1088 ? 12.387 -19.454 -2.033 1.00 42.03 1088 GLY A CA 1
ATOM 8582 C C . GLY A 1 1088 ? 12.796 -20.847 -2.533 1.00 42.03 1088 GLY A C 1
ATOM 8583 O O . GLY A 1 1088 ? 12.953 -21.038 -3.734 1.00 42.03 1088 GLY A O 1
ATOM 8584 N N . LYS A 1 1089 ? 13.018 -21.819 -1.635 1.00 41.44 1089 LYS A N 1
ATOM 8585 C CA . LYS A 1 1089 ? 13.587 -23.144 -1.949 1.00 41.44 1089 LYS A CA 1
ATOM 8586 C C . LYS A 1 1089 ? 12.637 -24.308 -1.653 1.00 41.44 1089 LYS A C 1
ATOM 8588 O O . LYS A 1 1089 ? 13.077 -25.392 -1.258 1.00 41.44 1089 LYS A O 1
ATOM 8593 N N . ILE A 1 1090 ? 11.356 -24.135 -1.987 1.00 41.50 1090 ILE A N 1
ATOM 8594 C CA . ILE A 1 1090 ? 10.510 -25.280 -2.355 1.00 41.50 1090 ILE A CA 1
ATOM 8595 C C . ILE A 1 1090 ? 10.913 -25.726 -3.765 1.00 41.50 1090 ILE A C 1
ATOM 8597 O O . ILE A 1 1090 ? 10.235 -25.462 -4.753 1.00 41.50 1090 ILE A O 1
ATOM 8601 N N . ASP A 1 1091 ? 12.055 -26.408 -3.836 1.00 35.16 1091 ASP A N 1
ATOM 8602 C CA . ASP A 1 1091 ? 12.277 -27.392 -4.887 1.00 35.16 1091 ASP A CA 1
ATOM 8603 C C . ASP A 1 1091 ? 11.235 -28.500 -4.677 1.00 35.16 1091 ASP A C 1
ATOM 8605 O O . ASP A 1 1091 ? 11.235 -29.193 -3.650 1.00 35.16 1091 ASP A O 1
ATOM 8609 N N . ASP A 1 1092 ? 10.323 -28.624 -5.642 1.00 37.75 1092 ASP A N 1
ATOM 8610 C CA . ASP A 1 1092 ? 9.142 -29.491 -5.615 1.00 37.75 1092 ASP A CA 1
ATOM 8611 C C . ASP A 1 1092 ? 9.491 -31.004 -5.578 1.00 37.75 1092 ASP A C 1
ATOM 8613 O O . ASP A 1 1092 ? 8.609 -31.871 -5.495 1.00 37.75 1092 ASP A O 1
ATOM 8617 N N . ALA A 1 1093 ? 10.790 -31.331 -5.583 1.00 33.06 1093 ALA A N 1
ATOM 8618 C CA . ALA A 1 1093 ? 11.334 -32.660 -5.349 1.00 33.06 1093 ALA A CA 1
ATOM 8619 C C . ALA A 1 1093 ? 11.669 -32.985 -3.871 1.00 33.06 1093 ALA A C 1
ATOM 8621 O O . ALA A 1 1093 ? 11.348 -34.090 -3.425 1.00 33.06 1093 ALA A O 1
ATOM 8622 N N . HIS A 1 1094 ? 12.321 -32.090 -3.102 1.00 35.50 1094 HIS A N 1
ATOM 8623 C CA . HIS A 1 1094 ? 13.172 -32.539 -1.970 1.00 35.50 1094 HIS A CA 1
ATOM 8624 C C . HIS A 1 1094 ? 13.117 -31.777 -0.624 1.00 35.50 1094 HIS A C 1
ATOM 8626 O O . HIS A 1 1094 ? 13.867 -32.133 0.287 1.00 35.50 1094 HIS A O 1
ATOM 8632 N N . ARG A 1 1095 ? 12.220 -30.800 -0.413 1.00 42.84 1095 ARG A N 1
ATOM 8633 C CA . ARG A 1 1095 ? 11.955 -30.222 0.936 1.00 42.84 1095 ARG A CA 1
ATOM 8634 C C . ARG A 1 1095 ? 10.462 -30.092 1.249 1.00 42.84 1095 ARG A C 1
ATOM 8636 O O . ARG A 1 1095 ? 9.950 -29.011 1.512 1.00 42.84 1095 ARG A O 1
ATOM 8643 N N . GLY A 1 1096 ? 9.763 -31.223 1.176 1.00 52.22 1096 GLY A N 1
ATOM 8644 C CA . GLY A 1 1096 ? 8.328 -31.308 1.447 1.00 52.22 1096 GLY A CA 1
ATOM 8645 C C . GLY A 1 1096 ? 7.957 -31.302 2.935 1.00 52.22 1096 GLY A C 1
ATOM 8646 O O . GLY A 1 1096 ? 8.707 -30.863 3.806 1.00 52.22 1096 GLY A O 1
ATOM 8647 N N . LEU A 1 1097 ? 6.766 -31.830 3.211 1.00 55.91 1097 LEU A N 1
ATOM 8648 C CA . LEU A 1 1097 ? 6.281 -32.107 4.560 1.00 55.91 1097 LEU A CA 1
ATOM 8649 C C . LEU A 1 1097 ? 6.499 -33.584 4.884 1.00 55.91 1097 LEU A C 1
ATOM 8651 O O . LEU A 1 1097 ? 6.214 -34.443 4.049 1.00 55.91 1097 LEU A O 1
ATOM 8655 N N . ALA A 1 1098 ? 6.984 -33.865 6.088 1.00 59.12 1098 ALA A N 1
ATOM 8656 C CA . ALA A 1 1098 ? 7.299 -35.206 6.567 1.00 59.12 1098 ALA A CA 1
ATOM 8657 C C . ALA A 1 1098 ? 6.334 -35.648 7.673 1.00 59.12 1098 ALA A C 1
ATOM 8659 O O . ALA A 1 1098 ? 5.549 -34.854 8.200 1.00 59.12 1098 ALA A O 1
ATOM 8660 N N . LEU A 1 1099 ? 6.409 -36.936 8.013 1.00 57.50 1099 LEU A N 1
ATOM 8661 C CA . LEU A 1 1099 ? 5.760 -37.518 9.183 1.00 57.50 1099 LEU A CA 1
ATOM 8662 C C . LEU A 1 1099 ? 6.815 -38.004 10.179 1.00 57.50 1099 LEU A C 1
ATOM 8664 O O . LEU A 1 1099 ? 7.825 -38.569 9.759 1.00 57.50 1099 LEU A O 1
ATOM 8668 N N . THR A 1 1100 ? 6.560 -37.811 11.475 1.00 61.34 1100 THR A N 1
ATOM 8669 C CA . THR A 1 1100 ? 7.212 -38.593 12.540 1.00 61.34 1100 THR A CA 1
ATOM 8670 C C . THR A 1 1100 ? 6.518 -39.948 12.702 1.00 61.34 1100 THR A C 1
ATOM 8672 O O . THR A 1 1100 ? 5.403 -40.151 12.205 1.00 61.34 1100 THR A O 1
ATOM 8675 N N . ASP A 1 1101 ? 7.151 -40.867 13.431 1.00 62.09 1101 ASP A N 1
ATOM 8676 C CA . ASP A 1 1101 ? 6.619 -42.209 13.701 1.00 62.09 1101 ASP A CA 1
ATOM 8677 C C . ASP A 1 1101 ? 5.226 -42.166 14.360 1.00 62.09 1101 ASP A C 1
ATOM 8679 O O . ASP A 1 1101 ? 4.320 -42.917 13.971 1.00 62.09 1101 ASP A O 1
ATOM 8683 N N . ASP A 1 1102 ? 5.021 -41.186 15.250 1.00 61.69 1102 ASP A N 1
ATOM 8684 C CA . ASP A 1 1102 ? 3.763 -40.841 15.932 1.00 61.69 1102 ASP A CA 1
ATOM 8685 C C . ASP A 1 1102 ? 2.696 -40.200 15.020 1.00 61.69 1102 ASP A C 1
ATOM 8687 O O . ASP A 1 1102 ? 1.750 -39.592 15.515 1.00 61.69 1102 ASP A O 1
ATOM 8691 N N . ASP A 1 1103 ? 2.849 -40.268 13.692 1.00 61.12 1103 ASP A N 1
ATOM 8692 C CA . ASP A 1 1103 ? 2.008 -39.588 12.692 1.00 61.12 1103 ASP A CA 1
ATOM 8693 C C . ASP A 1 1103 ? 2.087 -38.035 12.716 1.00 61.12 1103 ASP A C 1
ATOM 8695 O O . ASP A 1 1103 ? 1.262 -37.349 12.100 1.00 61.12 1103 ASP A O 1
ATOM 8699 N N . GLN A 1 1104 ? 3.147 -37.501 13.331 1.00 61.16 1104 GLN A N 1
ATOM 8700 C CA . GLN A 1 1104 ? 3.604 -36.101 13.400 1.00 61.16 1104 GLN A CA 1
ATOM 8701 C C . GLN A 1 1104 ? 3.698 -35.345 12.073 1.00 61.16 1104 GLN A C 1
ATOM 8703 O O . GLN A 1 1104 ? 4.745 -35.437 11.444 1.00 61.16 1104 GLN A O 1
ATOM 8708 N N . LEU A 1 1105 ? 2.697 -34.568 11.640 1.00 62.91 1105 LEU A N 1
ATOM 8709 C CA . LEU A 1 1105 ? 2.858 -33.717 10.450 1.00 62.91 1105 LEU A CA 1
ATOM 8710 C C . LEU A 1 1105 ? 3.830 -32.553 10.728 1.00 62.91 1105 LEU A C 1
ATOM 8712 O O . LEU A 1 1105 ? 3.486 -31.605 11.433 1.00 62.91 1105 LEU A O 1
ATOM 8716 N N . VAL A 1 1106 ? 5.031 -32.613 10.145 1.00 60.06 1106 VAL A N 1
ATOM 8717 C CA . VAL A 1 1106 ? 6.134 -31.667 10.392 1.00 60.06 1106 VAL A CA 1
ATOM 8718 C C . VAL A 1 1106 ? 6.733 -31.114 9.092 1.00 60.06 1106 VAL A C 1
ATOM 8720 O O . VAL A 1 1106 ? 6.665 -31.740 8.034 1.00 60.06 1106 VAL A O 1
ATOM 8723 N N . ALA A 1 1107 ? 7.339 -29.927 9.162 1.00 55.78 1107 ALA A N 1
ATOM 8724 C CA . ALA A 1 1107 ? 8.127 -29.369 8.063 1.00 55.78 1107 ALA A CA 1
ATOM 8725 C C . ALA A 1 1107 ? 9.543 -29.971 8.051 1.00 55.78 1107 ALA A C 1
ATOM 8727 O O . ALA A 1 1107 ? 10.168 -30.087 9.107 1.00 55.78 1107 ALA A O 1
ATOM 8728 N N . CYS A 1 1108 ? 10.072 -30.310 6.871 1.00 52.38 1108 CYS A N 1
ATOM 8729 C CA . CYS A 1 1108 ? 11.445 -30.803 6.748 1.00 52.38 1108 CYS A CA 1
ATOM 8730 C C . CYS A 1 1108 ? 12.472 -29.721 7.119 1.00 52.38 1108 CYS A C 1
ATOM 8732 O O . CYS A 1 1108 ? 12.625 -28.714 6.428 1.00 52.38 1108 CYS A O 1
ATOM 8734 N N . SER A 1 1109 ? 13.236 -29.974 8.178 1.00 48.41 1109 SER A N 1
ATOM 8735 C CA . SER A 1 1109 ? 14.450 -29.233 8.524 1.00 48.41 1109 SER A CA 1
ATOM 8736 C C . SER A 1 1109 ? 15.683 -29.899 7.905 1.00 48.41 1109 SER A C 1
ATOM 8738 O O . SER A 1 1109 ? 15.681 -31.095 7.616 1.00 48.41 1109 SER A O 1
ATOM 8740 N N . SER A 1 1110 ? 16.794 -29.170 7.783 1.00 42.34 1110 SER A N 1
ATOM 8741 C CA . SER A 1 1110 ? 18.072 -29.739 7.316 1.00 42.34 1110 SER A CA 1
ATOM 8742 C C . SER A 1 1110 ? 18.677 -30.805 8.245 1.00 42.34 1110 SER A C 1
ATOM 8744 O O . SER A 1 1110 ? 19.687 -31.402 7.890 1.00 42.34 1110 SER A O 1
ATOM 8746 N N . ALA A 1 1111 ? 18.086 -31.037 9.423 1.00 39.84 1111 ALA A N 1
ATOM 8747 C CA . ALA A 1 1111 ? 18.451 -32.116 10.342 1.00 39.84 1111 ALA A CA 1
ATOM 8748 C C . ALA A 1 1111 ? 17.529 -33.348 10.227 1.00 39.84 1111 ALA A C 1
ATOM 8750 O O . ALA A 1 1111 ? 17.941 -34.450 10.575 1.00 39.84 1111 ALA A O 1
ATOM 8751 N N . THR A 1 1112 ? 16.300 -33.190 9.718 1.00 43.88 1112 THR A N 1
ATOM 8752 C CA . THR A 1 1112 ? 15.348 -34.305 9.509 1.00 43.88 1112 THR A CA 1
ATOM 8753 C C . THR A 1 1112 ? 15.470 -34.947 8.126 1.00 43.88 1112 THR A C 1
ATOM 8755 O O . THR A 1 1112 ? 14.942 -36.032 7.908 1.00 43.88 1112 THR A O 1
ATOM 8758 N N . THR A 1 1113 ? 16.227 -34.341 7.207 1.00 39.88 1113 THR A N 1
ATOM 8759 C CA . THR A 1 1113 ? 16.509 -34.910 5.879 1.00 39.88 1113 THR A CA 1
ATOM 8760 C C . THR A 1 1113 ? 17.468 -36.105 5.878 1.00 39.88 1113 THR A C 1
ATOM 8762 O O . THR A 1 1113 ? 17.529 -36.791 4.865 1.00 39.88 1113 THR A O 1
ATOM 8765 N N . SER A 1 1114 ? 18.214 -36.382 6.956 1.00 35.31 1114 SER A N 1
ATOM 8766 C CA . SER A 1 1114 ? 19.190 -37.488 6.951 1.00 35.31 1114 SER A CA 1
ATOM 8767 C C . SER A 1 1114 ? 18.545 -38.886 7.006 1.00 35.31 1114 SER A C 1
ATOM 8769 O O . SER A 1 1114 ? 18.842 -39.684 6.120 1.00 35.31 1114 SER A O 1
ATOM 8771 N N . PRO A 1 1115 ? 17.629 -39.212 7.948 1.00 37.88 1115 PRO A N 1
ATOM 8772 C CA . PRO A 1 1115 ? 17.122 -40.585 8.075 1.00 37.88 1115 PRO A CA 1
ATOM 8773 C C . PRO A 1 1115 ? 16.241 -41.025 6.896 1.00 37.88 1115 PRO A C 1
ATOM 8775 O O . PRO A 1 1115 ? 16.342 -42.154 6.425 1.00 37.88 1115 PRO A O 1
ATOM 8778 N N . GLN A 1 1116 ? 15.399 -40.125 6.373 1.00 38.03 1116 GLN A N 1
ATOM 8779 C CA . GLN A 1 1116 ? 14.418 -40.455 5.325 1.00 38.03 1116 GLN A CA 1
ATOM 8780 C C . GLN A 1 1116 ? 15.016 -40.549 3.907 1.00 38.03 1116 GLN A C 1
ATOM 8782 O O . GLN A 1 1116 ? 14.301 -40.883 2.965 1.00 38.03 1116 GLN A O 1
ATOM 8787 N N . VAL A 1 1117 ? 16.318 -40.284 3.740 1.00 36.88 1117 VAL A N 1
ATOM 8788 C CA . VAL A 1 1117 ? 17.044 -40.519 2.478 1.00 36.88 1117 VAL A CA 1
ATOM 8789 C C . VAL A 1 1117 ? 17.763 -41.875 2.487 1.00 36.88 1117 VAL A C 1
ATOM 8791 O O . VAL A 1 1117 ? 17.887 -42.495 1.431 1.00 36.88 1117 VAL A O 1
ATOM 8794 N N . GLU A 1 1118 ? 18.174 -42.392 3.651 1.00 33.47 1118 GLU A N 1
ATOM 8795 C CA . GLU A 1 1118 ? 18.884 -43.678 3.736 1.00 33.47 1118 GLU A CA 1
ATOM 8796 C C . GLU A 1 1118 ? 17.975 -44.894 3.473 1.00 33.47 1118 GLU A C 1
ATOM 8798 O O . GLU A 1 1118 ? 18.419 -45.837 2.819 1.00 33.47 1118 GLU A O 1
ATOM 8803 N N . GLU A 1 1119 ? 16.684 -44.857 3.835 1.00 36.09 1119 GLU A N 1
ATOM 8804 C CA . GLU A 1 1119 ? 15.719 -45.911 3.440 1.00 36.09 1119 GLU A CA 1
ATOM 8805 C C . GLU A 1 1119 ? 15.426 -45.961 1.923 1.00 36.09 1119 GLU A C 1
ATOM 8807 O O . GLU A 1 1119 ? 14.847 -46.934 1.436 1.00 36.09 1119 GLU A O 1
ATOM 8812 N N . ALA A 1 1120 ? 15.846 -44.949 1.155 1.00 31.66 1120 ALA A N 1
ATOM 8813 C CA . ALA A 1 1120 ? 15.728 -44.914 -0.305 1.00 31.66 1120 ALA A CA 1
ATOM 8814 C C . ALA A 1 1120 ? 17.049 -45.232 -1.039 1.00 31.66 1120 ALA A C 1
ATOM 8816 O O . ALA A 1 1120 ? 17.080 -45.242 -2.274 1.00 31.66 1120 ALA A O 1
ATOM 8817 N N . ALA A 1 1121 ? 18.142 -45.495 -0.314 1.00 29.86 1121 ALA A N 1
ATOM 8818 C CA . ALA A 1 1121 ? 19.437 -45.805 -0.909 1.00 29.86 1121 ALA A CA 1
ATOM 8819 C C . ALA A 1 1121 ? 19.489 -47.255 -1.448 1.00 29.86 1121 ALA A C 1
ATOM 8821 O O . ALA A 1 1121 ? 19.106 -48.195 -0.745 1.00 29.86 1121 ALA A O 1
ATOM 8822 N N . PRO A 1 1122 ? 20.014 -47.497 -2.667 1.00 32.53 1122 PRO A N 1
ATOM 8823 C CA . PRO A 1 1122 ? 20.304 -48.852 -3.128 1.00 32.53 1122 PRO A CA 1
ATOM 8824 C C . PRO A 1 1122 ? 21.333 -49.533 -2.214 1.00 32.53 1122 PRO A C 1
ATOM 8826 O O . PRO A 1 1122 ? 22.403 -48.980 -1.960 1.00 32.53 1122 PRO A O 1
ATOM 8829 N N . VAL A 1 1123 ? 21.034 -50.752 -1.751 1.00 35.97 1123 VAL A N 1
ATOM 8830 C CA . VAL A 1 1123 ? 21.955 -51.542 -0.914 1.00 35.97 1123 VAL A CA 1
ATOM 8831 C C . VAL A 1 1123 ? 23.297 -51.724 -1.645 1.00 35.97 1123 VAL A C 1
ATOM 8833 O O . VAL A 1 1123 ? 23.290 -52.279 -2.747 1.00 35.97 1123 VAL A O 1
ATOM 8836 N N . PRO A 1 1124 ? 24.445 -51.332 -1.053 1.00 38.84 1124 PRO A N 1
ATOM 8837 C CA . PRO A 1 1124 ? 25.743 -51.442 -1.713 1.00 38.84 1124 PRO A CA 1
ATOM 8838 C C . PRO A 1 1124 ? 26.074 -52.873 -2.159 1.00 38.84 1124 PRO A C 1
ATOM 8840 O O . PRO A 1 1124 ? 25.960 -53.834 -1.384 1.00 38.84 1124 PRO A O 1
ATOM 8843 N N . GLU A 1 1125 ? 26.516 -53.020 -3.411 1.00 35.56 1125 GLU A N 1
ATOM 8844 C CA . GLU A 1 1125 ? 26.873 -54.319 -3.982 1.00 35.56 1125 GLU A CA 1
ATOM 8845 C C . GLU A 1 1125 ? 28.069 -54.940 -3.245 1.00 35.56 1125 GLU A C 1
ATOM 8847 O O . GLU A 1 1125 ? 29.207 -54.493 -3.355 1.00 35.56 1125 GLU A O 1
ATOM 8852 N N . GLY A 1 1126 ? 27.813 -56.012 -2.491 1.00 44.25 1126 GLY A N 1
ATOM 8853 C CA . GLY A 1 1126 ? 28.861 -56.777 -1.809 1.00 44.25 1126 GLY A CA 1
ATOM 8854 C C . GLY A 1 1126 ? 28.404 -57.499 -0.544 1.00 44.25 1126 GLY A C 1
ATOM 8855 O O . GLY A 1 1126 ? 28.973 -58.544 -0.203 1.00 44.25 1126 GLY A O 1
ATOM 8856 N N . THR A 1 1127 ? 27.359 -56.992 0.122 1.00 46.56 1127 THR A N 1
ATOM 8857 C CA . THR A 1 1127 ? 26.875 -57.532 1.403 1.00 46.56 1127 THR A CA 1
ATOM 8858 C C . THR A 1 1127 ? 26.406 -58.999 1.297 1.00 46.56 1127 THR A C 1
ATOM 8860 O O . THR A 1 1127 ? 25.933 -59.442 0.240 1.00 46.56 1127 THR A O 1
ATOM 8863 N N . PRO A 1 1128 ? 26.487 -59.799 2.383 1.00 40.03 1128 PRO A N 1
ATOM 8864 C CA . PRO A 1 1128 ? 26.042 -61.200 2.370 1.00 40.03 1128 PRO A CA 1
ATOM 8865 C C . PRO A 1 1128 ? 24.561 -61.387 1.999 1.00 40.03 1128 PRO A C 1
ATOM 8867 O O . PRO A 1 1128 ? 24.176 -62.435 1.476 1.00 40.03 1128 PRO A O 1
ATOM 8870 N N . GLN A 1 1129 ? 23.732 -60.368 2.237 1.00 40.47 1129 GLN A N 1
ATOM 8871 C CA . GLN A 1 1129 ? 22.299 -60.371 1.952 1.00 40.47 1129 GLN A CA 1
ATOM 8872 C C . GLN A 1 1129 ? 22.022 -60.314 0.438 1.00 40.47 1129 GLN A C 1
ATOM 8874 O O . GLN A 1 1129 ? 21.254 -61.134 -0.070 1.00 40.47 1129 GLN A O 1
ATOM 8879 N N . ALA A 1 1130 ? 22.752 -59.476 -0.310 1.00 41.34 1130 ALA A N 1
ATOM 8880 C CA . ALA A 1 1130 ? 22.709 -59.455 -1.777 1.00 41.34 1130 ALA A CA 1
ATOM 8881 C C . ALA A 1 1130 ? 23.133 -60.810 -2.387 1.00 41.34 1130 ALA A C 1
ATOM 8883 O O . ALA A 1 1130 ? 22.477 -61.339 -3.290 1.00 41.34 1130 ALA A O 1
ATOM 8884 N N . LYS A 1 1131 ? 24.173 -61.443 -1.819 1.00 38.75 1131 LYS A N 1
ATOM 8885 C CA . LYS A 1 1131 ? 24.648 -62.779 -2.236 1.00 38.75 1131 LYS A CA 1
ATOM 8886 C C . LYS A 1 1131 ? 23.622 -63.898 -1.988 1.00 38.75 1131 LYS A C 1
ATOM 8888 O O . LYS A 1 1131 ? 23.652 -64.905 -2.696 1.00 38.75 1131 LYS A O 1
ATOM 8893 N N . ARG A 1 1132 ? 22.680 -63.731 -1.046 1.00 40.97 1132 ARG A N 1
ATOM 8894 C CA . ARG A 1 1132 ? 21.537 -64.650 -0.866 1.00 40.97 1132 ARG A CA 1
ATOM 8895 C C . ARG A 1 1132 ? 20.463 -64.481 -1.947 1.00 40.97 1132 ARG A C 1
ATOM 8897 O O . ARG A 1 1132 ? 19.916 -65.491 -2.383 1.00 40.97 1132 ARG A O 1
ATOM 8904 N N . MET A 1 1133 ? 20.191 -63.262 -2.419 1.00 35.31 1133 MET A N 1
ATOM 8905 C CA . MET A 1 1133 ? 19.198 -63.028 -3.482 1.00 35.31 1133 MET A CA 1
ATOM 8906 C C . MET A 1 1133 ? 19.698 -63.457 -4.868 1.00 35.31 1133 MET A C 1
ATOM 8908 O O . MET A 1 1133 ? 18.993 -64.197 -5.554 1.00 35.31 1133 MET A O 1
ATOM 8912 N N . MET A 1 1134 ? 20.935 -63.112 -5.255 1.00 32.81 1134 MET A N 1
ATOM 8913 C CA . MET A 1 1134 ? 21.489 -63.512 -6.564 1.00 32.81 1134 MET A CA 1
ATOM 8914 C C . MET A 1 1134 ? 21.528 -65.036 -6.786 1.00 32.81 1134 MET A C 1
ATOM 8916 O O . MET A 1 1134 ? 21.543 -65.490 -7.929 1.00 32.81 1134 MET A O 1
ATOM 8920 N N . LYS A 1 1135 ? 21.503 -65.849 -5.719 1.00 32.94 1135 LYS A N 1
ATOM 8921 C CA . LYS A 1 1135 ? 21.503 -67.317 -5.825 1.00 32.94 1135 LYS A CA 1
ATOM 8922 C C . LYS A 1 1135 ? 20.144 -67.919 -6.231 1.00 32.94 1135 LYS A C 1
ATOM 8924 O O . LYS A 1 1135 ? 20.104 -69.104 -6.544 1.00 32.94 1135 LYS A O 1
ATOM 8929 N N . ARG A 1 1136 ? 19.052 -67.136 -6.266 1.00 35.41 1136 ARG A N 1
ATOM 8930 C CA . ARG A 1 1136 ? 17.730 -67.579 -6.769 1.00 35.41 1136 ARG A CA 1
ATOM 8931 C C . ARG A 1 1136 ? 17.463 -67.241 -8.240 1.00 35.41 1136 ARG A C 1
ATOM 8933 O O . ARG A 1 1136 ? 16.651 -67.920 -8.853 1.00 35.41 1136 ARG A O 1
ATOM 8940 N N . THR A 1 1137 ? 18.168 -66.271 -8.823 1.00 30.44 1137 THR A N 1
ATOM 8941 C CA . THR A 1 1137 ? 17.958 -65.822 -10.219 1.00 30.44 1137 THR A CA 1
ATOM 8942 C C . THR A 1 1137 ? 19.020 -66.347 -11.197 1.00 30.44 1137 THR A C 1
ATOM 8944 O O . THR A 1 1137 ? 19.144 -65.844 -12.309 1.00 30.44 1137 THR A O 1
ATOM 8947 N N . ARG A 1 1138 ? 19.825 -67.341 -10.787 1.00 28.81 1138 ARG A N 1
ATOM 8948 C CA . ARG A 1 1138 ? 20.935 -67.908 -11.583 1.00 28.81 1138 ARG A CA 1
ATOM 8949 C C . ARG A 1 1138 ? 20.737 -69.370 -12.006 1.00 28.81 1138 ARG A C 1
ATOM 8951 O O . ARG A 1 1138 ? 21.704 -70.086 -12.245 1.00 28.81 1138 ARG A O 1
ATOM 8958 N N . GLN A 1 1139 ? 19.482 -69.791 -12.140 1.00 29.56 1139 GLN A N 1
ATOM 8959 C CA . GLN A 1 1139 ? 19.093 -70.911 -12.999 1.00 29.56 1139 GLN A CA 1
ATOM 8960 C C . GLN A 1 1139 ? 18.300 -70.354 -14.192 1.00 29.56 1139 GLN A C 1
ATOM 8962 O O . GLN A 1 1139 ? 17.574 -69.378 -14.037 1.00 29.56 1139 GLN A O 1
ATOM 8967 N N . MET A 1 1140 ? 18.448 -70.988 -15.360 1.00 26.11 1140 MET A N 1
ATOM 8968 C CA . MET A 1 1140 ? 17.861 -70.603 -16.659 1.00 26.11 1140 MET A CA 1
ATOM 8969 C C . MET A 1 1140 ? 18.476 -69.379 -17.365 1.00 26.11 1140 MET A C 1
ATOM 8971 O O . MET A 1 1140 ? 17.850 -68.346 -17.577 1.00 26.11 1140 MET A O 1
ATOM 8975 N N . ALA A 1 1141 ? 19.695 -69.588 -17.857 1.00 25.55 1141 ALA A N 1
ATOM 8976 C CA . ALA A 1 1141 ? 20.207 -69.026 -19.110 1.00 25.55 1141 ALA A CA 1
ATOM 8977 C C . ALA A 1 1141 ? 21.079 -70.115 -19.785 1.00 25.55 1141 ALA A C 1
ATOM 8979 O O . ALA A 1 1141 ? 21.484 -71.041 -19.073 1.00 25.55 1141 ALA A O 1
ATOM 8980 N N . PRO A 1 1142 ? 21.453 -70.029 -21.079 1.00 44.03 1142 PRO A N 1
ATOM 8981 C CA . PRO A 1 1142 ? 20.965 -69.156 -22.158 1.00 44.03 1142 PRO A CA 1
ATOM 8982 C C . PRO A 1 1142 ? 20.529 -69.956 -23.418 1.00 44.03 1142 PRO A C 1
ATOM 8984 O O . PRO A 1 1142 ? 20.684 -71.170 -23.468 1.00 44.03 1142 PRO A O 1
ATOM 8987 N N . MET A 1 1143 ? 20.091 -69.273 -24.484 1.00 25.22 1143 MET A N 1
ATOM 8988 C CA . MET A 1 1143 ? 20.606 -69.460 -25.862 1.00 25.22 1143 MET A CA 1
ATOM 8989 C C . MET A 1 1143 ? 20.031 -68.392 -26.810 1.00 25.22 1143 MET A C 1
ATOM 8991 O O . MET A 1 1143 ? 19.047 -67.733 -26.485 1.00 25.22 1143 MET A O 1
ATOM 8995 N N . ALA A 1 1144 ? 20.666 -68.195 -27.969 1.00 29.97 1144 ALA A N 1
ATOM 8996 C CA . ALA A 1 1144 ? 20.336 -67.138 -28.928 1.00 29.97 1144 ALA A CA 1
ATOM 8997 C C . ALA A 1 1144 ? 20.071 -67.686 -30.339 1.00 29.97 1144 ALA A C 1
ATOM 8999 O O . ALA A 1 1144 ? 20.702 -68.671 -30.728 1.00 29.97 1144 ALA A O 1
ATOM 9000 N N . ARG A 1 1145 ? 19.223 -66.991 -31.120 1.00 24.95 1145 ARG A N 1
ATOM 9001 C CA . ARG A 1 1145 ? 19.339 -66.781 -32.584 1.00 24.95 1145 ARG A CA 1
ATOM 9002 C C . ARG A 1 1145 ? 18.245 -65.835 -33.118 1.00 24.95 1145 ARG A C 1
ATOM 9004 O O . ARG A 1 1145 ? 17.138 -65.791 -32.595 1.00 24.95 1145 ARG A O 1
ATOM 9011 N N . LEU A 1 1146 ? 18.597 -65.088 -34.165 1.00 28.45 1146 LEU A N 1
ATOM 9012 C CA . LEU A 1 1146 ? 17.721 -64.321 -35.074 1.00 28.45 1146 LEU A CA 1
ATOM 9013 C C . LEU A 1 1146 ? 17.355 -65.201 -36.300 1.00 28.45 1146 LEU A C 1
ATOM 9015 O O . LEU A 1 1146 ? 17.959 -66.273 -36.421 1.00 28.45 1146 LEU A O 1
ATOM 9019 N N . PRO A 1 1147 ? 16.536 -64.759 -37.288 1.00 50.44 1147 PRO A N 1
ATOM 9020 C CA . PRO A 1 1147 ? 15.547 -63.659 -37.354 1.00 50.44 1147 PRO A CA 1
ATOM 9021 C C . PRO A 1 1147 ? 14.133 -64.173 -37.777 1.00 50.44 1147 PRO A C 1
ATOM 9023 O O . PRO A 1 1147 ? 13.943 -65.378 -37.859 1.00 50.44 1147 PRO A O 1
ATOM 9026 N N . PHE A 1 1148 ? 13.159 -63.286 -38.076 1.00 22.80 1148 PHE A N 1
ATOM 9027 C CA . PHE A 1 1148 ? 12.346 -63.264 -39.330 1.00 22.80 1148 PHE A CA 1
ATOM 9028 C C . PHE A 1 1148 ? 11.148 -62.275 -39.280 1.00 22.80 1148 PHE A C 1
ATOM 9030 O O . PHE A 1 1148 ? 10.471 -62.130 -38.267 1.00 22.80 1148 PHE A O 1
ATOM 9037 N N . THR A 1 1149 ? 10.855 -61.637 -40.419 1.00 29.88 1149 THR A N 1
ATOM 9038 C CA . THR A 1 1149 ? 9.561 -61.024 -40.828 1.00 29.88 1149 THR A CA 1
ATOM 9039 C C . THR A 1 1149 ? 8.860 -62.005 -41.809 1.00 29.88 1149 THR A C 1
ATOM 9041 O O . THR A 1 1149 ? 9.602 -62.840 -42.334 1.00 29.88 1149 THR A O 1
ATOM 9044 N N . PRO A 1 1150 ? 7.521 -61.997 -42.115 1.00 36.16 1150 PRO A N 1
ATOM 9045 C CA . PRO A 1 1150 ? 6.836 -60.856 -42.780 1.00 36.16 1150 PRO A CA 1
ATOM 9046 C C . PRO A 1 1150 ? 5.269 -60.739 -42.746 1.00 36.16 1150 PRO A C 1
ATOM 9048 O O . PRO A 1 1150 ? 4.544 -61.702 -42.526 1.00 36.16 1150 PRO A O 1
ATOM 9051 N N . THR A 1 1151 ? 4.737 -59.596 -43.232 1.00 27.11 1151 THR A N 1
ATOM 9052 C CA . THR A 1 1151 ? 3.370 -59.405 -43.834 1.00 27.11 1151 THR A CA 1
ATOM 9053 C C . THR A 1 1151 ? 2.114 -59.626 -42.938 1.00 27.11 1151 THR A C 1
ATOM 9055 O O . THR A 1 1151 ? 2.229 -60.160 -41.850 1.00 27.11 1151 THR A O 1
ATOM 9058 N N . LYS A 1 1152 ? 0.868 -59.207 -43.264 1.00 28.14 1152 LYS A N 1
ATOM 9059 C CA . LYS A 1 1152 ? 0.210 -58.739 -44.519 1.00 28.14 1152 LYS A CA 1
ATOM 9060 C C . LYS A 1 1152 ? -1.023 -57.835 -44.224 1.00 28.14 1152 LYS A C 1
ATOM 9062 O O . LYS A 1 1152 ? -1.459 -57.734 -43.086 1.00 28.14 1152 LYS A O 1
ATOM 9067 N N . ARG A 1 1153 ? -1.609 -57.205 -45.259 1.00 33.12 1153 ARG A N 1
ATOM 9068 C CA . ARG A 1 1153 ? -2.872 -56.418 -45.199 1.00 33.12 1153 ARG A CA 1
ATOM 9069 C C . ARG A 1 1153 ? -4.134 -57.298 -45.120 1.00 33.12 1153 ARG A C 1
ATOM 9071 O O . ARG A 1 1153 ? -4.163 -58.352 -45.747 1.00 33.12 1153 ARG A O 1
ATOM 9078 N N . ALA A 1 1154 ? -5.220 -56.740 -44.577 1.00 25.91 1154 ALA A N 1
ATOM 9079 C CA . ALA A 1 1154 ? -6.608 -57.049 -44.956 1.00 25.91 1154 ALA A CA 1
ATOM 9080 C C . ALA A 1 1154 ? -7.407 -55.740 -45.177 1.00 25.91 1154 ALA A C 1
ATOM 9082 O O . ALA A 1 1154 ? -7.013 -54.691 -44.667 1.00 25.91 1154 ALA A O 1
ATOM 9083 N N . LYS A 1 1155 ? -8.488 -55.778 -45.972 1.00 28.94 1155 LYS A N 1
ATOM 9084 C CA . LYS A 1 1155 ? -9.399 -54.638 -46.230 1.00 28.94 1155 LYS A CA 1
ATOM 9085 C C . LYS A 1 1155 ? -10.682 -54.769 -45.388 1.00 28.94 1155 LYS A C 1
ATOM 9087 O O . LYS A 1 1155 ? -11.082 -55.903 -45.131 1.00 28.94 1155 LYS A O 1
ATOM 9092 N N . PRO A 1 1156 ? -11.378 -53.668 -45.046 1.00 30.44 1156 PRO A N 1
ATOM 9093 C CA . PRO A 1 1156 ? -12.765 -53.741 -44.595 1.00 30.44 1156 PRO A CA 1
ATOM 9094 C C . PRO A 1 1156 ? -13.709 -54.118 -45.752 1.00 30.44 1156 PRO A C 1
ATOM 9096 O O . PRO A 1 1156 ? -13.464 -53.759 -46.907 1.00 30.44 1156 PRO A O 1
ATOM 9099 N N . VAL A 1 1157 ? -14.800 -54.810 -45.420 1.00 27.23 1157 VAL A N 1
ATOM 9100 C CA . VAL A 1 1157 ? -15.966 -55.060 -46.288 1.00 27.23 1157 VAL A CA 1
ATOM 9101 C C . VAL A 1 1157 ? -17.115 -54.157 -45.814 1.00 27.23 1157 VAL A C 1
ATOM 9103 O O . VAL A 1 1157 ? -17.125 -53.733 -44.659 1.00 27.23 1157 VAL A O 1
ATOM 9106 N N . ALA A 1 1158 ? -18.035 -53.798 -46.709 1.00 29.62 1158 ALA A N 1
ATOM 9107 C CA . ALA A 1 1158 ? -19.069 -52.788 -46.478 1.00 29.62 1158 ALA A CA 1
ATOM 9108 C C . ALA A 1 1158 ? -20.490 -53.381 -46.394 1.00 29.62 1158 ALA A C 1
ATOM 9110 O O . ALA A 1 1158 ? -20.693 -54.546 -46.733 1.00 29.62 1158 ALA A O 1
ATOM 9111 N N . THR A 1 1159 ? -21.464 -52.503 -46.096 1.00 28.91 1159 THR A N 1
ATOM 9112 C CA . THR A 1 1159 ? -22.930 -52.661 -46.294 1.00 28.91 1159 THR A CA 1
ATOM 9113 C C . THR A 1 1159 ? -23.655 -53.709 -45.421 1.00 28.91 1159 THR A C 1
ATOM 9115 O O . THR A 1 1159 ? -23.050 -54.684 -44.998 1.00 28.91 1159 THR A O 1
ATOM 9118 N N . SER A 1 1160 ? -24.943 -53.555 -45.068 1.00 29.30 1160 SER A N 1
ATOM 9119 C CA . SER A 1 1160 ? -25.951 -52.503 -45.373 1.00 29.30 1160 SER A CA 1
ATOM 9120 C C . SER A 1 1160 ? -27.161 -52.561 -44.417 1.00 29.30 1160 SER A C 1
ATOM 9122 O O . SER A 1 1160 ? -27.375 -53.598 -43.800 1.00 29.30 1160 SER A O 1
ATOM 9124 N N . SER A 1 1161 ? -28.007 -51.508 -44.451 1.00 28.12 1161 SER A N 1
ATOM 9125 C CA . SER A 1 1161 ? -29.457 -51.466 -44.095 1.00 28.12 1161 SER A CA 1
ATOM 9126 C C . SER A 1 1161 ? -29.874 -51.820 -42.653 1.00 28.12 1161 SER A C 1
ATOM 9128 O O . SER A 1 1161 ? -29.353 -52.751 -42.061 1.00 28.12 1161 SER A O 1
ATOM 9130 N N . GLY A 1 1162 ? -30.852 -51.158 -42.027 1.00 25.64 1162 GLY A N 1
ATOM 9131 C CA . GLY A 1 1162 ? -31.733 -50.029 -42.393 1.00 25.64 1162 GLY A CA 1
ATOM 9132 C C . GLY A 1 1162 ? -32.603 -49.686 -41.156 1.00 25.64 1162 GLY A C 1
ATOM 9133 O O . GLY A 1 1162 ? -32.317 -50.204 -40.082 1.00 25.64 1162 GLY A O 1
ATOM 9134 N N . THR A 1 1163 ? -33.665 -48.875 -41.169 1.00 29.19 1163 THR A N 1
ATOM 9135 C CA . THR A 1 1163 ? -34.251 -47.939 -42.156 1.00 29.19 1163 THR A CA 1
ATOM 9136 C C . THR A 1 1163 ? -35.323 -47.107 -41.417 1.00 29.19 1163 THR A C 1
ATOM 9138 O O . THR A 1 1163 ? -35.827 -47.582 -40.402 1.00 29.19 1163 THR A O 1
ATOM 9141 N N . ASN A 1 1164 ? -35.731 -45.955 -41.972 1.00 30.08 1164 ASN A N 1
ATOM 9142 C CA . ASN A 1 1164 ? -36.960 -45.200 -41.634 1.00 30.08 1164 ASN A CA 1
ATOM 9143 C C . ASN A 1 1164 ? -37.026 -44.510 -40.235 1.00 30.08 1164 ASN A C 1
ATOM 9145 O O . ASN A 1 1164 ? -36.403 -44.955 -39.279 1.00 30.08 1164 ASN A O 1
ATOM 9149 N N . ASP A 1 1165 ? -37.732 -43.384 -40.038 1.00 30.09 1165 ASP A N 1
ATOM 9150 C CA . ASP A 1 1165 ? -38.518 -42.560 -40.983 1.00 30.09 1165 ASP A CA 1
ATOM 9151 C C . ASP A 1 1165 ? -38.407 -41.037 -40.716 1.00 30.09 1165 ASP A C 1
ATOM 9153 O O . ASP A 1 1165 ? -37.900 -40.611 -39.679 1.00 30.09 1165 ASP A O 1
ATOM 9157 N N . THR A 1 1166 ? -38.869 -40.211 -41.670 1.00 31.36 1166 THR A N 1
ATOM 9158 C CA . THR A 1 1166 ? -38.783 -38.721 -41.655 1.00 31.36 1166 THR A CA 1
ATOM 9159 C C . THR A 1 1166 ? -40.169 -38.078 -41.869 1.00 31.36 1166 THR A C 1
ATOM 9161 O O . THR A 1 1166 ? -41.059 -38.758 -42.377 1.00 31.36 1166 THR A O 1
ATOM 9164 N N . PRO A 1 1167 ? -40.402 -36.797 -41.498 1.00 36.59 1167 PRO A N 1
ATOM 9165 C CA . PRO A 1 1167 ? -40.318 -35.673 -42.467 1.00 36.59 1167 PRO A CA 1
ATOM 9166 C C . PRO A 1 1167 ? -39.588 -34.423 -41.886 1.00 36.59 1167 PRO A C 1
ATOM 9168 O O . PRO A 1 1167 ? -39.506 -34.272 -40.674 1.00 36.59 1167 PRO A O 1
ATOM 9171 N N . SER A 1 1168 ? -38.883 -33.555 -42.638 1.00 27.45 1168 SER A N 1
ATOM 9172 C CA . SER A 1 1168 ? -39.293 -32.662 -43.760 1.00 27.45 1168 SER A CA 1
ATOM 9173 C C . SER A 1 1168 ? -40.306 -31.580 -43.307 1.00 27.45 1168 SER A C 1
ATOM 9175 O O . SER A 1 1168 ? -41.230 -31.925 -42.585 1.00 27.45 1168 SER A O 1
ATOM 9177 N N . TYR A 1 1169 ? -40.260 -30.282 -43.654 1.00 26.66 1169 TYR A N 1
ATOM 9178 C CA . TYR A 1 1169 ? -39.550 -29.483 -44.686 1.00 26.66 1169 TYR A CA 1
ATOM 9179 C C . TYR A 1 1169 ? -39.676 -27.953 -44.317 1.00 26.66 1169 TYR A C 1
ATOM 9181 O O . TYR A 1 1169 ? -40.280 -27.669 -43.288 1.00 26.66 1169 TYR A O 1
ATOM 9189 N N . LYS A 1 1170 ? -39.188 -26.893 -45.012 1.00 27.11 1170 LYS A N 1
ATOM 9190 C CA . LYS A 1 1170 ? -38.457 -26.695 -46.294 1.00 27.11 1170 LYS A CA 1
ATOM 9191 C C . LYS A 1 1170 ? -37.649 -25.359 -46.326 1.00 27.11 1170 LYS A C 1
ATOM 9193 O O . LYS A 1 1170 ? -38.066 -24.377 -45.735 1.00 27.11 1170 LYS A O 1
ATOM 9198 N N . GLU A 1 1171 ? -36.544 -25.353 -47.083 1.00 26.69 1171 GLU A N 1
ATOM 9199 C CA . GLU A 1 1171 ? -36.055 -24.338 -48.063 1.00 26.69 1171 GLU A CA 1
ATOM 9200 C C . GLU A 1 1171 ? -36.152 -22.788 -47.907 1.00 26.69 1171 GLU A C 1
ATOM 9202 O O . GLU A 1 1171 ? -37.231 -22.209 -47.915 1.00 26.69 1171 GLU A O 1
ATOM 9207 N N . THR A 1 1172 ? -35.003 -22.137 -48.198 1.00 27.36 1172 THR A N 1
ATOM 9208 C CA . THR A 1 1172 ? -34.832 -20.872 -48.987 1.00 27.36 1172 THR A CA 1
ATOM 9209 C C . THR A 1 1172 ? -35.260 -19.524 -48.349 1.00 27.36 1172 THR A C 1
ATOM 9211 O O . THR A 1 1172 ? -35.916 -19.513 -47.318 1.00 27.36 1172 THR A O 1
ATOM 9214 N N . ARG A 1 1173 ? -34.864 -18.332 -48.850 1.00 27.14 1173 ARG A N 1
ATOM 9215 C CA . ARG A 1 1173 ? -34.109 -17.947 -50.076 1.00 27.14 1173 ARG A CA 1
ATOM 9216 C C . ARG A 1 1173 ? -33.262 -16.672 -49.872 1.00 27.14 1173 ARG A C 1
ATOM 9218 O O . ARG A 1 1173 ? -33.472 -15.932 -48.919 1.00 27.14 1173 ARG A O 1
ATOM 9225 N N . GLU A 1 1174 ? -32.351 -16.397 -50.804 1.00 28.69 1174 GLU A N 1
ATOM 9226 C CA . GLU A 1 1174 ? -31.649 -15.109 -50.960 1.00 28.69 1174 GLU A CA 1
ATOM 9227 C C . GLU A 1 1174 ? -32.555 -14.031 -51.578 1.00 28.69 1174 GLU A C 1
ATOM 9229 O O . GLU A 1 1174 ? -33.369 -14.380 -52.436 1.00 28.69 1174 GLU A O 1
ATOM 9234 N N . SER A 1 1175 ? -32.326 -12.742 -51.265 1.00 28.95 1175 SER A N 1
ATOM 9235 C CA . SER A 1 1175 ? -32.209 -11.629 -52.246 1.00 28.95 1175 SER A CA 1
ATOM 9236 C C . SER A 1 1175 ? -32.188 -10.222 -51.592 1.00 28.95 1175 SER A C 1
ATOM 9238 O O . SER A 1 1175 ? -32.514 -10.110 -50.410 1.00 28.95 1175 SER A O 1
ATOM 9240 N N . PRO A 1 1176 ? -31.741 -9.156 -52.301 1.00 55.50 1176 PRO A N 1
ATOM 9241 C CA . PRO A 1 1176 ? -31.396 -7.852 -51.708 1.00 55.50 1176 PRO A CA 1
ATOM 9242 C C . PRO A 1 1176 ? -32.379 -6.720 -52.091 1.00 55.50 1176 PRO A C 1
ATOM 9244 O O . PRO A 1 1176 ? -33.335 -6.978 -52.813 1.00 55.50 1176 PRO A O 1
ATOM 9247 N N . VAL A 1 1177 ? -32.101 -5.468 -51.668 1.00 29.17 1177 VAL A N 1
ATOM 9248 C CA . VAL A 1 1177 ? -32.120 -4.205 -52.473 1.00 29.17 1177 VAL A CA 1
ATOM 9249 C C . VAL A 1 1177 ? -32.017 -2.951 -51.567 1.00 29.17 1177 VAL A C 1
ATOM 9251 O O . VAL A 1 1177 ? -32.336 -2.996 -50.382 1.00 29.17 1177 VAL A O 1
ATOM 9254 N N . ASN A 1 1178 ? -31.511 -1.840 -52.121 1.00 32.62 1178 ASN A N 1
ATOM 9255 C CA . ASN A 1 1178 ? -31.363 -0.527 -51.468 1.00 32.62 1178 ASN A CA 1
ATOM 9256 C C . ASN A 1 1178 ? -32.700 0.236 -51.314 1.00 32.62 1178 ASN A C 1
ATOM 9258 O O . ASN A 1 1178 ? -33.603 0.068 -52.128 1.00 32.62 1178 ASN A O 1
ATOM 9262 N N . GLY A 1 1179 ? -32.775 1.190 -50.377 1.00 27.61 1179 GLY A N 1
ATOM 9263 C CA . GLY A 1 1179 ? -33.852 2.191 -50.301 1.00 27.61 1179 GLY A CA 1
ATOM 9264 C C . GLY A 1 1179 ? -33.416 3.428 -49.506 1.00 27.61 1179 GLY A C 1
ATOM 9265 O O . GLY A 1 1179 ? -32.848 3.286 -48.426 1.00 27.61 1179 GLY A O 1
ATOM 9266 N N . MET A 1 1180 ? -33.614 4.630 -50.055 1.00 31.88 1180 MET A N 1
ATOM 9267 C CA . MET A 1 1180 ? -33.109 5.896 -49.493 1.00 31.88 1180 MET A CA 1
ATOM 9268 C C . MET A 1 1180 ? -34.165 6.668 -48.683 1.00 31.88 1180 MET A C 1
ATOM 9270 O O . MET A 1 1180 ? -35.354 6.563 -48.961 1.00 31.88 1180 MET A O 1
ATOM 9274 N N . SER A 1 1181 ? -33.666 7.515 -47.772 1.00 32.84 1181 SER A N 1
ATOM 9275 C CA . SER A 1 1181 ? -34.218 8.818 -47.340 1.00 32.84 1181 SER A CA 1
ATOM 9276 C C . SER A 1 1181 ? -35.689 8.932 -46.905 1.00 32.84 1181 SER A C 1
ATOM 9278 O O . SER A 1 1181 ? -36.595 8.918 -47.737 1.00 32.84 1181 SER A O 1
ATOM 9280 N N . VAL A 1 1182 ? -35.877 9.341 -45.646 1.00 34.97 1182 VAL A N 1
ATOM 9281 C CA . VAL A 1 1182 ? -36.056 10.780 -45.342 1.00 34.97 1182 VAL A CA 1
ATOM 9282 C C . VAL A 1 1182 ? -34.964 11.194 -44.357 1.00 34.97 1182 VAL A C 1
ATOM 9284 O O . VAL A 1 1182 ? -34.641 10.345 -43.497 1.00 34.97 1182 VAL A O 1
#

Foldseek 3Di:
DDDDDPDPAFEWEKEWEQFQQFTWIKIGTLDPPDDIGTLFQPDVDLDDFPSHAHRTWGQWFFQDPPDDAGADTSDDDLQGATWGLQQLLDLQRDTLPVVLVPCCVDPNVVVSNVRSLVRLLVSLLSSVVSVLVVCCDCVSPGNHAYQAYQYEDAPPDDVSSVVSVVVSNQVSLVVDPRPNSQAFSHHYHYDYLQLLLVLLQLVDPVSVCVQAPDADPDAAWEWEQAQRAWWTDTGQGHPDGDGADDTGTWFAHVVQLLSLQLVVCQVPVCVVVVHGDRSNFSSQQSSQVSVVQLDQDDLAQAWRWGWDADPVGIDTDTRHSVSSVVSCCVHCVGSLVVLLVVLLVSLVLDVRYEYEYAHDRCSGNNSQVSNQVSCVVSVYDRYHYCCPDDSNCRNCSSNSSSSSCVSPDDDPLRLLLQWKFKWKKKKDADVPFDPPDPQTDIDIDQWTFGCDHNVDHHKDKDFAAQRMWMFMKMQSHRDDPPPDDPRGDHVSSIHTPGTDDRDYGGMDIDRSVVVLVVQALAWEWFWELAQLFIWIWTWGQRPNDIDIDTQAPPPAPLVVAPSDDHRTAGQWFQLPDDDQRDDSYPVCLLGDIGGLVCLQPVRQQDDCPQPVNVVSVVQVVDVSSNVSSVVRLLVRLLSVQVSVVVVCVVVVHQYQAYFYEDALRDDVVSVVVVLVSNCVRHDDPRVNVNSVPHYYYFYLQLLLVLLCQQQVLVVCVQAPAPFKEWEWEWAAGAFKIKIFIKIWHQDPPDNGIDIFGADGIDMHTFHNNSLLRLVLVVLFDQQCPCPHPPVPDPGDRRSQSSQQSSQVVVCQVPPPDLAQAWGWGWDPDPHIGTDIDGSVSSVVSNCVRCVGVLVVLLVVLLVCLVPPQVPGNYAYEYEYDRCVRNVNQVSQQVSNVVSVHPDGHHYDQDCPVHHSVCSSSNSRSSLSPDDDAVLRLLVLPKFKFKKKFAQDPDPDPPDPDDDDDDRDRDIDQWGATCDGNPHFKDKDFHPQPMWMFMWMQSNQHVDPDNDRIGGRVRIHTAATFDRDGGAIKMWGFPDFHQDHPPRKTWGWIWIDGPPDDDPDTDTETWIWHQNSSRRDIYTDDPPPPPPVPAFHWDADPVRRTYGDDPVNRPPVVVVVDDDDPDDVVVVVVVVVVPPDDDDDDDDDDDDDDDDDDDDDDDDDDDDDDDDDDDDDDDDDDD